Protein AF-0000000068885298 (afdb_homodimer)

Radius of gyration: 35.89 Å; Cα contacts (8 Å, |Δi|>4): 1375; chains: 2; bounding box: 107×123×91 Å

Organism: Tuber melanosporum (strain Mel28) (NCBI:txid656061)

Secondary structure (DSSP, 8-state):
--------------------------------------------------------------------------------------------------------------------------SSTT-EEEESHHHHHHHHHH--S-EEEEEEE--TT--HHHHHHHHHHHHHHHHTT-EEEEE--HHHHHHHTTTS--TTEEEEEPPPPPEEEEEEEEEPTTSSEEEEEEPSB-TTS-B----S-SEEE-S-TTT---EEEEE-----HHHHHHHHHHHHHHT--EEEEESSSS----HHHHHHHTTHHHHS-EEEES-HHHHHHHHHHTTPEEEEE-PPPPTTT--TTTEEEGGGGTTGGGTS-EEEEE-BTTTBS-HHHHHHSSEEEEPPPPTT--TT-----HHHHHHHHHHHHHT-/--------------------------------------------------------------------------------------------------------------------------SSTT-EEEESHHHHHHHHHH--S-EEEEEEE--TT--HHHHHHHHHHHHHHHHTT-EEEEE--HHHHHHHTTTS--TTEEEEEPPPPPEEEEEEEEEPTTSSEEEEEE-SB-TTS-B----S-SEEE-S-TTT---EEEEE-----HHHHHHHHHHHHHHT--EEEEESSSS----HHHHHHHTTHHHHS-EEEES-HHHHHHHHHHTTPEEEEE-PPPPTTT--TTTEEEGGGGTTGGGTS-EEEEE-BTTTBS-HHHHHHSSEEEEPPPPTT--TT-----HHHHHHHHHHHHHT-

Sequence (840 aa):
MNTPQSARLLHKIPIKILYKPLHRSVSTDSAINRGLRRSAAADRYYGCQKDTREYDYSPEPAIYQNSPPPLDPTIRRVVARREGEPKGDYFELEPRRELSPRLDHEPPQFGYTPAPRRYIPKVNYDAEWIYGTSVVEAALRCKRRELYKLYVYAGDNRTPAARERDRDMKDLARTAGVEIVDEEDMGKMDSMSNSRPHNGYVLECLPIKRTPIIALKGVQEDRNFFTLEMARHYFDGRPVTEHYYDKIRCRDPKRRYPFVLMLDEILDPGNMGAILRSAYFLGVDAVTITARNCARLSPVCLKASAGAAELLPIFEHAKSERMITQSTENGWTVYAAIPPPTKNQARRDRYVYAPEVAEVVKEGPVVLLVGNEGEGLRPPLKKLAKFCVSLVKGPGTDSLVDSLNVSVATALLCSKFLGAMNTPQSARLLHKIPIKILYKPLHRSVSTDSAINRGLRRSAAADRYYGCQKDTREYDYSPEPAIYQNSPPPLDPTIRRVVARREGEPKGDYFELEPRRELSPRLDHEPPQFGYTPAPRRYIPKVNYDAEWIYGTSVVEAALRCKRRELYKLYVYAGDNRTPAARERDRDMKDLARTAGVEIVDEEDMGKMDSMSNSRPHNGYVLECLPIKRTPIIALKGVQEDRNFFTLEMARHYFDGRPVTEHYYDKIRCRDPKRRYPFVLMLDEILDPGNMGAILRSAYFLGVDAVTITARNCARLSPVCLKASAGAAELLPIFEHAKSERMITQSTENGWTVYAAIPPPTKNQARRDRYVYAPEVAEVVKEGPVVLLVGNEGEGLRPPLKKLAKFCVSLVKGPGTDSLVDSLNVSVATALLCSKFLGA

pLDDT: mean 72.52, std 33.04, range [15.24, 98.81]

Structure (mmCIF, N/CA/C/O backbone):
data_AF-0000000068885298-model_v1
#
loop_
_entity.id
_entity.type
_entity.pdbx_description
1 polymer 'rRNA methyltransferase 1, mitochondrial'
#
loop_
_atom_site.group_PDB
_atom_site.id
_atom_site.type_symbol
_atom_site.label_atom_id
_atom_site.label_alt_id
_atom_site.label_comp_id
_atom_site.label_asym_id
_atom_site.label_entity_id
_atom_site.label_seq_id
_atom_site.pdbx_PDB_ins_code
_atom_site.Cartn_x
_atom_site.Cartn_y
_atom_site.Cartn_z
_atom_site.occupancy
_atom_site.B_iso_or_equiv
_atom_site.auth_seq_id
_atom_site.auth_comp_id
_atom_site.auth_asym_id
_atom_site.auth_atom_id
_atom_site.pdbx_PDB_model_num
ATOM 1 N N . MET A 1 1 ? 48.562 56.312 -2.285 1 17.23 1 MET A N 1
ATOM 2 C CA . MET A 1 1 ? 48.5 56.375 -0.829 1 17.23 1 MET A CA 1
ATOM 3 C C . MET A 1 1 ? 47.438 55.438 -0.275 1 17.23 1 MET A C 1
ATOM 5 O O . MET A 1 1 ? 46.625 54.906 -1.03 1 17.23 1 MET A O 1
ATOM 9 N N . ASN A 1 2 ? 46.75 56.031 0.762 1 17.5 2 ASN A N 1
ATOM 10 C CA . ASN A 1 2 ? 46.125 55.75 2.043 1 17.5 2 ASN A CA 1
ATOM 11 C C . ASN A 1 2 ? 44.75 55.094 1.854 1 17.5 2 ASN A C 1
ATOM 13 O O . ASN A 1 2 ? 44 55.469 0.956 1 17.5 2 ASN A O 1
ATOM 17 N N . THR A 1 3 ? 44.375 54.125 2.738 1 20.41 3 THR A N 1
ATOM 18 C CA . THR A 1 3 ? 43.719 52.875 3.078 1 20.41 3 THR A CA 1
ATOM 19 C C . THR A 1 3 ? 42.344 53.125 3.711 1 20.41 3 THR A C 1
ATOM 21 O O . THR A 1 3 ? 41.625 52.188 4.035 1 20.41 3 THR A O 1
ATOM 24 N N . PRO A 1 4 ? 41.844 54.375 3.857 1 17.88 4 PRO A N 1
ATOM 25 C CA . PRO A 1 4 ? 41.25 54.562 5.184 1 17.88 4 PRO A CA 1
ATOM 26 C C . PRO A 1 4 ? 40 53.688 5.406 1 17.88 4 PRO A C 1
ATOM 28 O O . PRO A 1 4 ? 39.406 53.219 4.445 1 17.88 4 PRO A O 1
ATOM 31 N N . GLN A 1 5 ? 39.562 53.656 6.691 1 17.92 5 GLN A N 1
ATOM 32 C CA . GLN A 1 5 ? 39.031 52.844 7.805 1 17.92 5 GLN A CA 1
ATOM 33 C C . GLN A 1 5 ? 37.531 52.656 7.703 1 17.92 5 GLN A C 1
ATOM 35 O O . GLN A 1 5 ? 36.875 53.312 6.891 1 17.92 5 GLN A O 1
ATOM 40 N N . SER A 1 6 ? 36.75 52.875 8.859 1 16.78 6 SER A N 1
ATOM 41 C CA . SER A 1 6 ? 36.125 52.031 9.867 1 16.78 6 SER A CA 1
ATOM 42 C C . SER A 1 6 ? 34.594 52.125 9.781 1 16.78 6 SER A C 1
ATOM 44 O O . SER A 1 6 ? 33.875 51.125 9.797 1 16.78 6 SER A O 1
ATOM 46 N N . ALA A 1 7 ? 33.906 53.375 10.125 1 17.5 7 ALA A N 1
ATOM 47 C CA . ALA A 1 7 ? 33.031 53.469 11.289 1 17.5 7 ALA A CA 1
ATOM 48 C C . ALA A 1 7 ? 31.609 53.031 10.945 1 17.5 7 ALA A C 1
ATOM 50 O O . ALA A 1 7 ? 31.156 53.188 9.805 1 17.5 7 ALA A O 1
ATOM 51 N N . ARG A 1 8 ? 30.719 52.625 11.984 1 17.14 8 ARG A N 1
ATOM 52 C CA . ARG A 1 8 ? 29.828 51.719 12.68 1 17.14 8 ARG A CA 1
ATOM 53 C C . ARG A 1 8 ? 28.359 52.125 12.539 1 17.14 8 ARG A C 1
ATOM 55 O O . ARG A 1 8 ? 27.469 51.312 12.453 1 17.14 8 ARG A O 1
ATOM 62 N N . LEU A 1 9 ? 27.922 53.531 12.562 1 17.66 9 LEU A N 1
ATOM 63 C CA . LEU A 1 9 ? 26.906 53.906 13.539 1 17.66 9 LEU A CA 1
ATOM 64 C C . LEU A 1 9 ? 25.531 53.438 13.094 1 17.66 9 LEU A C 1
ATOM 66 O O . LEU A 1 9 ? 25.141 53.656 11.945 1 17.66 9 LEU A O 1
ATOM 70 N N . LEU A 1 10 ? 24.766 52.562 13.945 1 19.88 10 LEU A N 1
ATOM 71 C CA . LEU A 1 10 ? 23.594 51.688 14.164 1 19.88 10 LEU A CA 1
ATOM 72 C C . LEU A 1 10 ? 22.328 52.531 14.266 1 19.88 10 LEU A C 1
ATOM 74 O O . LEU A 1 10 ? 21.281 52.031 14.672 1 19.88 10 LEU A O 1
ATOM 78 N N . HIS A 1 11 ? 22.078 53.625 13.484 1 18.03 11 HIS A N 1
ATOM 79 C CA . HIS A 1 11 ? 21.016 54.5 13.945 1 18.03 11 HIS A CA 1
ATOM 80 C C . HIS A 1 11 ? 19.703 53.719 14.07 1 18.03 11 HIS A C 1
ATOM 82 O O . HIS A 1 11 ? 19.375 52.906 13.211 1 18.03 11 HIS A O 1
ATOM 88 N N . LYS A 1 12 ? 19.031 53.75 15.32 1 19.03 12 LYS A N 1
ATOM 89 C CA . LYS A 1 12 ? 17.953 53.25 16.172 1 19.03 12 LYS A CA 1
ATOM 90 C C . LYS A 1 12 ? 16.594 53.656 15.602 1 19.03 12 LYS A C 1
ATOM 92 O O . LYS A 1 12 ? 16.25 54.844 15.562 1 19.03 12 LYS A O 1
ATOM 97 N N . ILE A 1 13 ? 16.188 53.219 14.414 1 19.61 13 ILE A N 1
ATOM 98 C CA . ILE A 1 13 ? 14.938 53.75 13.883 1 19.61 13 ILE A CA 1
ATOM 99 C C . ILE A 1 13 ? 13.789 53.438 14.844 1 19.61 13 ILE A C 1
ATOM 101 O O . ILE A 1 13 ? 13.57 52.281 15.203 1 19.61 13 ILE A O 1
ATOM 105 N N . PRO A 1 14 ? 13.281 54.438 15.594 1 19.52 14 PRO A N 1
ATOM 106 C CA . PRO A 1 14 ? 12.289 54.469 16.672 1 19.52 14 PRO A CA 1
ATOM 107 C C . PRO A 1 14 ? 10.938 53.875 16.219 1 19.52 14 PRO A C 1
ATOM 109 O O . PRO A 1 14 ? 10.344 54.375 15.258 1 19.52 14 PRO A O 1
ATOM 112 N N . ILE A 1 15 ? 10.766 52.594 16.047 1 20.52 15 ILE A N 1
ATOM 113 C CA . ILE A 1 15 ? 9.508 52.062 15.555 1 20.52 15 ILE A CA 1
ATOM 114 C C . ILE A 1 15 ? 8.367 52.438 16.5 1 20.52 15 ILE A C 1
ATOM 116 O O . ILE A 1 15 ? 8.391 52.094 17.688 1 20.52 15 ILE A O 1
ATOM 120 N N . LYS A 1 16 ? 7.707 53.594 16.281 1 17.73 16 LYS A N 1
ATOM 121 C CA . LYS A 1 16 ? 6.582 54.156 17.016 1 17.73 16 LYS A CA 1
ATOM 122 C C . LYS A 1 16 ? 5.461 53.125 17.188 1 17.73 16 LYS A C 1
ATOM 124 O O . LYS A 1 16 ? 4.977 52.562 16.219 1 17.73 16 LYS A O 1
ATOM 129 N N . ILE A 1 17 ? 5.371 52.5 18.406 1 19.27 17 ILE A N 1
ATOM 130 C CA . ILE A 1 17 ? 4.488 51.5 19.016 1 19.27 17 ILE A CA 1
ATOM 131 C C . ILE A 1 17 ? 3.064 52.062 19.078 1 19.27 17 ILE A C 1
ATOM 133 O O . ILE A 1 17 ? 2.779 52.969 19.875 1 19.27 17 ILE A O 1
ATOM 137 N N . LEU A 1 18 ? 2.461 52.406 17.938 1 17.88 18 LEU A N 1
ATOM 138 C CA . LEU A 1 18 ? 1.169 53.062 18.109 1 17.88 18 LEU A CA 1
ATOM 139 C C . LEU A 1 18 ? 0.217 52.188 18.906 1 17.88 18 LEU A C 1
ATOM 141 O O . LEU A 1 18 ? -0.056 51.062 18.516 1 17.88 18 LEU A O 1
ATOM 145 N N . TYR A 1 19 ? 0.049 52.406 20.219 1 18.12 19 TYR A N 1
ATOM 146 C CA . TYR A 1 19 ? -0.672 51.719 21.297 1 18.12 19 TYR A CA 1
ATOM 147 C C . TYR A 1 19 ? -2.178 51.875 21.125 1 18.12 19 TYR A C 1
ATOM 149 O O . TYR A 1 19 ? -2.865 52.375 22.016 1 18.12 19 TYR A O 1
ATOM 157 N N . LYS A 1 20 ? -2.781 52.062 20 1 18.39 20 LYS A N 1
ATOM 158 C CA . LYS A 1 20 ? -4.074 52.656 20.312 1 18.39 20 LYS A CA 1
ATOM 159 C C . LYS A 1 20 ? -4.895 51.75 21.219 1 18.39 20 LYS A C 1
ATOM 161 O O . LYS A 1 20 ? -4.754 50.531 21.188 1 18.39 20 LYS A O 1
ATOM 166 N N . PRO A 1 21 ? -5.805 52.438 22.094 1 18.61 21 PRO A N 1
ATOM 167 C CA . PRO A 1 21 ? -6.609 52.188 23.297 1 18.61 21 PRO A CA 1
ATOM 168 C C . PRO A 1 21 ? -7.715 51.156 23.078 1 18.61 21 PRO A C 1
ATOM 170 O O . PRO A 1 21 ? -8.125 50.938 21.938 1 18.61 21 PRO A O 1
ATOM 173 N N . LEU A 1 22 ? -7.887 50.344 24.141 1 19.19 22 LEU A N 1
ATOM 174 C CA . LEU A 1 22 ? -8.695 49.188 24.516 1 19.19 22 LEU A CA 1
ATOM 175 C C . LEU A 1 22 ? -10.18 49.531 24.469 1 19.19 22 LEU A C 1
ATOM 177 O O . LEU A 1 22 ? -10.664 50.344 25.281 1 19.19 22 LEU A O 1
ATOM 181 N N . HIS A 1 23 ? -10.703 49.906 23.297 1 17.77 23 HIS A N 1
ATOM 182 C CA . HIS A 1 23 ? -12.117 50.281 23.359 1 17.77 23 HIS A CA 1
ATOM 183 C C . HIS A 1 23 ? -12.961 49.156 23.938 1 17.77 23 HIS A C 1
ATOM 185 O O . HIS A 1 23 ? -12.961 48.031 23.406 1 17.77 23 HIS A O 1
ATOM 191 N N . ARG A 1 24 ? -13.266 49.219 25.234 1 17.67 24 ARG A N 1
ATOM 192 C CA . ARG A 1 24 ? -13.961 48.312 26.141 1 17.67 24 ARG A CA 1
ATOM 193 C C . ARG A 1 24 ? -15.43 48.156 25.75 1 17.67 24 ARG A C 1
ATOM 195 O O . ARG A 1 24 ? -16.172 47.375 26.375 1 17.67 24 ARG A O 1
ATOM 202 N N . SER A 1 25 ? -16 48.656 24.688 1 17.33 25 SER A N 1
ATOM 203 C CA . SER A 1 25 ? -17.391 48.969 25.016 1 17.33 25 SER A CA 1
ATOM 204 C C . SER A 1 25 ? -18.188 47.688 25.281 1 17.33 25 SER A C 1
ATOM 206 O O . SER A 1 25 ? -18.094 46.719 24.531 1 17.33 25 SER A O 1
ATOM 208 N N . VAL A 1 26 ? -18.688 47.531 26.547 1 18.34 26 VAL A N 1
ATOM 209 C CA . VAL A 1 26 ? -19.438 46.562 27.359 1 18.34 26 VAL A CA 1
ATOM 210 C C . VAL A 1 26 ? -20.844 46.406 26.797 1 18.34 26 VAL A C 1
ATOM 212 O O . VAL A 1 26 ? -21.594 45.531 27.234 1 18.34 26 VAL A O 1
ATOM 215 N N . SER A 1 27 ? -21.312 46.969 25.688 1 16.81 27 SER A N 1
ATOM 216 C CA . SER A 1 27 ? -22.734 47.188 25.875 1 16.81 27 SER A CA 1
ATOM 217 C C . SER A 1 27 ? -23.484 45.875 26.062 1 16.81 27 SER A C 1
ATOM 219 O O . SER A 1 27 ? -23.234 44.906 25.359 1 16.81 27 SER A O 1
ATOM 221 N N . THR A 1 28 ? -24.297 45.75 27.219 1 17.78 28 THR A N 1
ATOM 222 C CA . THR A 1 28 ? -25.172 44.938 28.047 1 17.78 28 THR A CA 1
ATOM 223 C C . THR A 1 28 ? -26.453 44.594 27.297 1 17.78 28 THR A C 1
ATOM 225 O O . THR A 1 28 ? -27.438 44.156 27.906 1 17.78 28 THR A O 1
ATOM 228 N N . ASP A 1 29 ? -26.484 44.375 26.031 1 16.42 29 ASP A N 1
ATOM 229 C CA . ASP A 1 29 ? -27.859 44.344 25.516 1 16.42 29 ASP A CA 1
ATOM 230 C C . ASP A 1 29 ? -28.719 43.375 26.297 1 16.42 29 ASP A C 1
ATOM 232 O O . ASP A 1 29 ? -28.219 42.375 26.812 1 16.42 29 ASP A O 1
ATOM 236 N N . SER A 1 30 ? -30.156 43.656 26.266 1 16.36 30 SER A N 1
ATOM 237 C CA . SER A 1 30 ? -31.453 43.562 26.922 1 16.36 30 SER A CA 1
ATOM 238 C C . SER A 1 30 ? -31.938 42.125 26.953 1 16.36 30 SER A C 1
ATOM 240 O O . SER A 1 30 ? -31.5 41.281 26.156 1 16.36 30 SER A O 1
ATOM 242 N N . ALA A 1 31 ? -33.094 41.969 27.719 1 16.22 31 ALA A N 1
ATOM 243 C CA . ALA A 1 31 ? -33.875 41.188 28.672 1 16.22 31 ALA A CA 1
ATOM 244 C C . ALA A 1 31 ? -34.562 40 27.984 1 16.22 31 ALA A C 1
ATOM 246 O O . ALA A 1 31 ? -34.438 38.875 28.422 1 16.22 31 ALA A O 1
ATOM 247 N N . ILE A 1 32 ? -35.875 40.219 27.375 1 15.32 32 ILE A N 1
ATOM 248 C CA . ILE A 1 32 ? -37.125 39.75 27.969 1 15.32 32 ILE A CA 1
ATOM 249 C C . ILE A 1 32 ? -37.531 38.406 27.359 1 15.32 32 ILE A C 1
ATOM 251 O O . ILE A 1 32 ? -37.906 37.5 28.078 1 15.32 32 ILE A O 1
ATOM 255 N N . ASN A 1 33 ? -37.875 38.344 26.047 1 15.93 33 ASN A N 1
ATOM 256 C CA . ASN A 1 33 ? -39.219 37.875 25.781 1 15.93 33 ASN A CA 1
ATOM 257 C C . ASN A 1 33 ? -39.312 36.375 25.984 1 15.93 33 ASN A C 1
ATOM 259 O O . ASN A 1 33 ? -38.469 35.594 25.531 1 15.93 33 ASN A O 1
ATOM 263 N N . ARG A 1 34 ? -40.312 35.938 26.797 1 15.74 34 ARG A N 1
ATOM 264 C CA . ARG A 1 34 ? -40.812 34.812 27.625 1 15.74 34 ARG A CA 1
ATOM 265 C C . ARG A 1 34 ? -41.125 33.594 26.766 1 15.74 34 ARG A C 1
ATOM 267 O O . ARG A 1 34 ? -40.625 32.5 27.031 1 15.74 34 ARG A O 1
ATOM 274 N N . GLY A 1 35 ? -42.531 33.375 26.453 1 15.62 35 GLY A N 1
ATOM 275 C CA . GLY A 1 35 ? -43.469 32.375 27.016 1 15.62 35 GLY A CA 1
ATOM 276 C C . GLY A 1 35 ? -43.656 31.172 26.141 1 15.62 35 GLY A C 1
ATOM 277 O O . GLY A 1 35 ? -44.125 30.125 26.609 1 15.62 35 GLY A O 1
ATOM 278 N N . LEU A 1 36 ? -43.812 31.391 24.797 1 16.5 36 LEU A N 1
ATOM 279 C CA . LEU A 1 36 ? -45 30.703 24.297 1 16.5 36 LEU A CA 1
ATOM 280 C C . LEU A 1 36 ? -44.812 29.188 24.359 1 16.5 36 LEU A C 1
ATOM 282 O O . LEU A 1 36 ? -43.719 28.672 24.109 1 16.5 36 LEU A O 1
ATOM 286 N N . ARG A 1 37 ? -45.875 28.438 24.797 1 16.61 37 ARG A N 1
ATOM 287 C CA . ARG A 1 37 ? -46.438 27.188 25.312 1 16.61 37 ARG A CA 1
ATOM 288 C C . ARG A 1 37 ? -46.25 26.062 24.312 1 16.61 37 ARG A C 1
ATOM 290 O O . ARG A 1 37 ? -46.094 26.297 23.109 1 16.61 37 ARG A O 1
ATOM 297 N N . ARG A 1 38 ? -46.375 24.781 24.797 1 16.25 38 ARG A N 1
ATOM 298 C CA . ARG A 1 38 ? -46.062 23.359 24.703 1 16.25 38 ARG A CA 1
ATOM 299 C C . ARG A 1 38 ? -46.844 22.688 23.578 1 16.25 38 ARG A C 1
ATOM 301 O O . ARG A 1 38 ? -46.281 21.906 22.812 1 16.25 38 ARG A O 1
ATOM 308 N N . SER A 1 39 ? -48.281 22.656 23.578 1 15.94 39 SER A N 1
ATOM 309 C CA . SER A 1 39 ? -48.875 21.344 23.734 1 15.94 39 SER A CA 1
ATOM 310 C C . SER A 1 39 ? -49 20.609 22.391 1 15.94 39 SER A C 1
ATOM 312 O O . SER A 1 39 ? -49.375 19.438 22.359 1 15.94 39 SER A O 1
ATOM 314 N N . ALA A 1 40 ? -49.031 21.219 21.281 1 16.31 40 ALA A N 1
ATOM 315 C CA . ALA A 1 40 ? -50.125 20.719 20.422 1 16.31 40 ALA A CA 1
ATOM 316 C C . ALA A 1 40 ? -49.938 19.219 20.141 1 16.31 40 ALA A C 1
ATOM 318 O O . ALA A 1 40 ? -48.812 18.75 19.953 1 16.31 40 ALA A O 1
ATOM 319 N N . ALA A 1 41 ? -51.156 18.359 20.109 1 16.86 41 ALA A N 1
ATOM 320 C CA . ALA A 1 41 ? -51.812 17.062 20.172 1 16.86 41 ALA A CA 1
ATOM 321 C C . ALA A 1 41 ? -51.344 16.156 19.031 1 16.86 41 ALA A C 1
ATOM 323 O O . ALA A 1 41 ? -50.844 16.641 18.016 1 16.86 41 ALA A O 1
ATOM 324 N N . ALA A 1 42 ? -51.969 14.852 19.062 1 17.23 42 ALA A N 1
ATOM 325 C CA . ALA A 1 42 ? -51.906 13.406 18.828 1 17.23 42 ALA A CA 1
ATOM 326 C C . ALA A 1 42 ? -52.281 13.07 17.375 1 17.23 42 ALA A C 1
ATOM 328 O O . ALA A 1 42 ? -53.406 13.227 16.953 1 17.23 42 ALA A O 1
ATOM 329 N N . ASP A 1 43 ? -51.594 13.516 16.391 1 15.39 43 ASP A N 1
ATOM 330 C CA . ASP A 1 43 ? -52.094 13.148 15.062 1 15.39 43 ASP A CA 1
ATOM 331 C C . ASP A 1 43 ? -52.219 11.633 14.93 1 15.39 43 ASP A C 1
ATOM 333 O O . ASP A 1 43 ? -51.25 10.906 15.055 1 15.39 43 ASP A O 1
ATOM 337 N N . ARG A 1 44 ? -53.406 10.984 15.156 1 16.22 44 ARG A N 1
ATOM 338 C CA . ARG A 1 44 ? -53.906 9.609 15.141 1 16.22 44 ARG A CA 1
ATOM 339 C C . ARG A 1 44 ? -53.688 8.969 13.781 1 16.22 44 ARG A C 1
ATOM 341 O O . ARG A 1 44 ? -53.75 7.738 13.656 1 16.22 44 ARG A O 1
ATOM 348 N N . TYR A 1 45 ? -53.719 9.586 12.602 1 15.84 45 TYR A N 1
ATOM 349 C CA . TYR A 1 45 ? -54.469 8.906 11.547 1 15.84 45 TYR A CA 1
ATOM 350 C C . TYR A 1 45 ? -53.781 7.59 11.172 1 15.84 45 TYR A C 1
ATOM 352 O O . TYR A 1 45 ? -52.562 7.492 11.148 1 15.84 45 TYR A O 1
ATOM 360 N N . TYR A 1 46 ? -54.625 6.41 11.016 1 17.53 46 TYR A N 1
ATOM 361 C CA . TYR A 1 46 ? -54.844 4.98 10.836 1 17.53 46 TYR A CA 1
ATOM 362 C C . TYR A 1 46 ? -54.406 4.527 9.453 1 17.53 46 TYR A C 1
ATOM 364 O O . TYR A 1 46 ? -54.531 3.357 9.102 1 17.53 46 TYR A O 1
ATOM 372 N N . GLY A 1 47 ? -53.719 5.215 8.625 1 16.28 47 GLY A N 1
ATOM 373 C CA . GLY A 1 47 ? -54.062 4.75 7.293 1 16.28 47 GLY A CA 1
ATOM 374 C C . GLY A 1 47 ? -53.75 3.279 7.078 1 16.28 47 GLY A C 1
ATOM 375 O O . GLY A 1 47 ? -52.812 2.734 7.695 1 16.28 47 GLY A O 1
ATOM 376 N N . CYS A 1 48 ? -54.625 2.48 6.367 1 16.62 48 CYS A N 1
ATOM 377 C CA . CYS A 1 48 ? -55.156 1.192 5.945 1 16.62 48 CYS A CA 1
ATOM 378 C C . CYS A 1 48 ? -54.156 0.445 5.074 1 16.62 48 CYS A C 1
ATOM 380 O O . CYS A 1 48 ? -54.344 -0.745 4.801 1 16.62 48 CYS A O 1
ATOM 382 N N . GLN A 1 49 ? -53.125 0.895 4.488 1 16.28 49 GLN A N 1
ATOM 383 C CA . GLN A 1 49 ? -53.094 0.244 3.184 1 16.28 49 GLN A CA 1
ATOM 384 C C . GLN A 1 49 ? -52.656 -1.214 3.303 1 16.28 49 GLN A C 1
ATOM 386 O O . GLN A 1 49 ? -51.5 -1.497 3.625 1 16.28 49 GLN A O 1
ATOM 391 N N . LYS A 1 50 ? -53.438 -2.09 3.828 1 17.2 50 LYS A N 1
ATOM 392 C CA . LYS A 1 50 ? -53 -3.461 4.062 1 17.2 50 LYS A CA 1
ATOM 393 C C . LYS A 1 50 ? -52.688 -4.176 2.748 1 17.2 50 LYS A C 1
ATOM 395 O O . LYS A 1 50 ? -52.594 -5.402 2.711 1 17.2 50 LYS A O 1
ATOM 400 N N . ASP A 1 51 ? -52 -3.744 1.706 1 16.86 51 ASP A N 1
ATOM 401 C CA . ASP A 1 51 ? -52.062 -4.543 0.485 1 16.86 51 ASP A CA 1
ATOM 402 C C . ASP A 1 51 ? -51.5 -5.949 0.721 1 16.86 51 ASP A C 1
ATOM 404 O O . ASP A 1 51 ? -50.438 -6.121 1.316 1 16.86 51 ASP A O 1
ATOM 408 N N . THR A 1 52 ? -52.375 -6.953 0.657 1 17.8 52 THR A N 1
ATOM 409 C CA . THR A 1 52 ? -52.469 -8.406 0.801 1 17.8 52 THR A CA 1
ATOM 410 C C . THR A 1 52 ? -51.594 -9.102 -0.227 1 17.8 52 THR A C 1
ATOM 412 O O . THR A 1 52 ? -51.969 -9.219 -1.397 1 17.8 52 THR A O 1
ATOM 415 N N . ARG A 1 53 ? -50.375 -8.781 -0.542 1 18.08 53 ARG A N 1
ATOM 416 C CA . ARG A 1 53 ? -49.812 -9.57 -1.626 1 18.08 53 ARG A CA 1
ATOM 417 C C . ARG A 1 53 ? -49.844 -11.055 -1.31 1 18.08 53 ARG A C 1
ATOM 419 O O . ARG A 1 53 ? -49.656 -11.461 -0.163 1 18.08 53 ARG A O 1
ATOM 426 N N . GLU A 1 54 ? -50.594 -11.836 -2.119 1 17.22 54 GLU A N 1
ATOM 427 C CA . GLU A 1 54 ? -50.875 -13.25 -2.285 1 17.22 54 GLU A CA 1
ATOM 428 C C . GLU A 1 54 ? -49.594 -14.086 -2.316 1 17.22 54 GLU A C 1
ATOM 430 O O . GLU A 1 54 ? -48.594 -13.68 -2.904 1 17.22 54 GLU A O 1
ATOM 435 N N . TYR A 1 55 ? -49.438 -15.164 -1.464 1 17.5 55 TYR A N 1
ATOM 436 C CA . TYR A 1 55 ? -48.5 -16.172 -0.977 1 17.5 55 TYR A CA 1
ATOM 437 C C . TYR A 1 55 ? -48.156 -17.172 -2.072 1 17.5 55 TYR A C 1
ATOM 439 O O . TYR A 1 55 ? -47.375 -18.078 -1.856 1 17.5 55 TYR A O 1
ATOM 447 N N . ASP A 1 56 ? -48.188 -16.859 -3.434 1 17.52 56 ASP A N 1
ATOM 448 C CA . ASP A 1 56 ? -48.25 -18.172 -4.07 1 17.52 56 ASP A CA 1
ATOM 449 C C . ASP A 1 56 ? -47.031 -19.016 -3.736 1 17.52 56 ASP A C 1
ATOM 451 O O . ASP A 1 56 ? -45.906 -18.594 -3.99 1 17.52 56 ASP A O 1
ATOM 455 N N . TYR A 1 57 ? -47.125 -20.062 -2.865 1 16.89 57 TYR A N 1
ATOM 456 C CA . TYR A 1 57 ? -46.25 -20.984 -2.152 1 16.89 57 TYR A CA 1
ATOM 457 C C . TYR A 1 57 ? -45.625 -21.984 -3.111 1 16.89 57 TYR A C 1
ATOM 459 O O . TYR A 1 57 ? -44.594 -22.609 -2.779 1 16.89 57 TYR A O 1
ATOM 467 N N . SER A 1 58 ? -45.875 -22.172 -4.418 1 18.31 58 SER A N 1
ATOM 468 C CA . SER A 1 58 ? -45.781 -23.625 -4.508 1 18.31 58 SER A CA 1
ATOM 469 C C . SER A 1 58 ? -44.344 -24.094 -4.309 1 18.31 58 SER A C 1
ATOM 471 O O . SER A 1 58 ? -43.406 -23.484 -4.809 1 18.31 58 SER A O 1
ATOM 473 N N . PRO A 1 59 ? -44.125 -25.141 -3.445 1 17.78 59 PRO A N 1
ATOM 474 C CA . PRO A 1 59 ? -43 -25.812 -2.809 1 17.78 59 PRO A CA 1
ATOM 475 C C . PRO A 1 59 ? -42.219 -26.703 -3.777 1 17.78 59 PRO A C 1
ATOM 477 O O . PRO A 1 59 ? -41.219 -27.297 -3.396 1 17.78 59 PRO A O 1
ATOM 480 N N . GLU A 1 60 ? -42.156 -26.438 -5.078 1 17.56 60 GLU A N 1
ATOM 481 C CA . GLU A 1 60 ? -41.844 -27.734 -5.66 1 17.56 60 GLU A CA 1
ATOM 482 C C . GLU A 1 60 ? -40.594 -28.344 -5.02 1 17.56 60 GLU A C 1
ATOM 484 O O . GLU A 1 60 ? -39.688 -27.625 -4.605 1 17.56 60 GLU A O 1
ATOM 489 N N . PRO A 1 61 ? -40.656 -29.734 -4.902 1 16.62 61 PRO A N 1
ATOM 490 C CA . PRO A 1 61 ? -40 -30.797 -4.121 1 16.62 61 PRO A CA 1
ATOM 491 C C . PRO A 1 61 ? -38.5 -30.906 -4.383 1 16.62 61 PRO A C 1
ATOM 493 O O . PRO A 1 61 ? -38.031 -30.406 -5.395 1 16.62 61 PRO A O 1
ATOM 496 N N . ALA A 1 62 ? -37.875 -31.562 -3.473 1 17 62 ALA A N 1
ATOM 497 C CA . ALA A 1 62 ? -36.594 -31.891 -2.818 1 17 62 ALA A CA 1
ATOM 498 C C . ALA A 1 62 ? -35.781 -32.875 -3.672 1 17 62 ALA A C 1
ATOM 500 O O . ALA A 1 62 ? -34.625 -33.156 -3.363 1 17 62 ALA A O 1
ATOM 501 N N . ILE A 1 63 ? -36.062 -33.188 -4.961 1 16.62 63 ILE A N 1
ATOM 502 C CA . ILE A 1 63 ? -35.656 -34.562 -5.16 1 16.62 63 ILE A CA 1
ATOM 503 C C . ILE A 1 63 ? -34.125 -34.688 -5.07 1 16.62 63 ILE A C 1
ATOM 505 O O . ILE A 1 63 ? -33.406 -34.062 -5.848 1 16.62 63 ILE A O 1
ATOM 509 N N . TYR A 1 64 ? -33.594 -35.031 -3.875 1 17.3 64 TYR A N 1
ATOM 510 C CA . TYR A 1 64 ? -32.25 -35.312 -3.346 1 17.3 64 TYR A CA 1
ATOM 511 C C . TYR A 1 64 ? -31.594 -36.438 -4.113 1 17.3 64 TYR A C 1
ATOM 513 O O . TYR A 1 64 ? -30.469 -36.875 -3.787 1 17.3 64 TYR A O 1
ATOM 521 N N . GLN A 1 65 ? -31.922 -36.719 -5.387 1 16.45 65 GLN A N 1
ATOM 522 C CA . GLN A 1 65 ? -31.516 -38.094 -5.641 1 16.45 65 GLN A CA 1
ATOM 523 C C . GLN A 1 65 ? -30.016 -38.281 -5.449 1 16.45 65 GLN A C 1
ATOM 525 O O . GLN A 1 65 ? -29.219 -37.594 -6.09 1 16.45 65 GLN A O 1
ATOM 530 N N . ASN A 1 66 ? -29.578 -38.688 -4.227 1 17.17 66 ASN A N 1
ATOM 531 C CA . ASN A 1 66 ? -28.312 -39.031 -3.574 1 17.17 66 ASN A CA 1
ATOM 532 C C . ASN A 1 66 ? -27.594 -40.156 -4.305 1 17.17 66 ASN A C 1
ATOM 534 O O . ASN A 1 66 ? -26.594 -40.688 -3.812 1 17.17 66 ASN A O 1
ATOM 538 N N . SER A 1 67 ? -27.922 -40.562 -5.547 1 17.52 67 SER A N 1
ATOM 539 C CA . SER A 1 67 ? -27.516 -41.969 -5.695 1 17.52 67 SER A CA 1
ATOM 540 C C . SER A 1 67 ? -26 -42.125 -5.535 1 17.52 67 SER A C 1
ATOM 542 O O . SER A 1 67 ? -25.234 -41.375 -6.141 1 17.52 67 SER A O 1
ATOM 544 N N . PRO A 1 68 ? -25.594 -42.719 -4.465 1 19.48 68 PRO A N 1
ATOM 545 C CA . PRO A 1 68 ? -24.266 -42.969 -3.902 1 19.48 68 PRO A CA 1
ATOM 546 C C . PRO A 1 68 ? -23.391 -43.844 -4.805 1 19.48 68 PRO A C 1
ATOM 548 O O . PRO A 1 68 ? -23.797 -44.969 -5.137 1 19.48 68 PRO A O 1
ATOM 551 N N . PRO A 1 69 ? -23.031 -43.469 -6.02 1 18.84 69 PRO A N 1
ATOM 552 C CA . PRO A 1 69 ? -22.641 -44.656 -6.789 1 18.84 69 PRO A CA 1
ATOM 553 C C . PRO A 1 69 ? -21.594 -45.5 -6.078 1 18.84 69 PRO A C 1
ATOM 555 O O . PRO A 1 69 ? -20.859 -45 -5.219 1 18.84 69 PRO A O 1
ATOM 558 N N . PRO A 1 70 ? -21.75 -46.844 -6.027 1 18.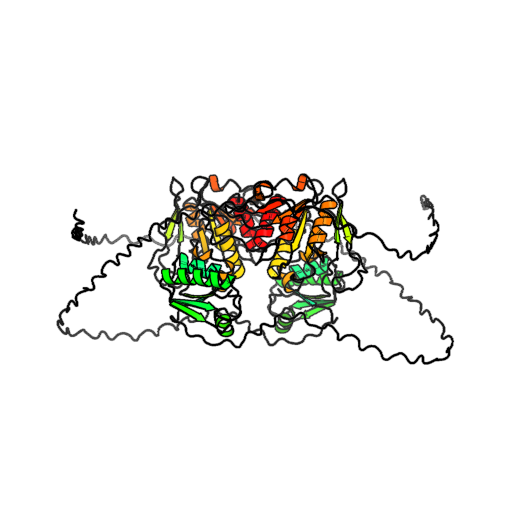75 70 PRO A N 1
ATOM 559 C CA . PRO A 1 70 ? -21.109 -47.969 -5.324 1 18.75 70 PRO A CA 1
ATOM 560 C C . PRO A 1 70 ? -19.609 -48.062 -5.625 1 18.75 70 PRO A C 1
ATOM 562 O O . PRO A 1 70 ? -19.219 -48.188 -6.793 1 18.75 70 PRO A O 1
ATOM 565 N N . LEU A 1 71 ? -18.859 -47.125 -5.137 1 18.88 71 LEU A N 1
ATOM 566 C CA . LEU A 1 71 ? -17.422 -47.219 -5.441 1 18.88 71 LEU A CA 1
ATOM 567 C C . LEU A 1 71 ? -16.891 -48.594 -5.191 1 18.88 71 LEU A C 1
ATOM 569 O O . LEU A 1 71 ? -17.016 -49.156 -4.09 1 18.88 71 LEU A O 1
ATOM 573 N N . ASP A 1 72 ? -17.125 -49.469 -6.133 1 17.53 72 ASP A N 1
ATOM 574 C CA . ASP A 1 72 ? -16.719 -50.875 -6.125 1 17.53 72 ASP A CA 1
ATOM 575 C C . ASP A 1 72 ? -15.289 -51.031 -5.629 1 17.53 72 ASP A C 1
ATOM 577 O O . ASP A 1 72 ? -14.391 -50.312 -6.07 1 17.53 72 ASP A O 1
ATOM 581 N N . PRO A 1 73 ? -15.141 -51.594 -4.453 1 18.61 73 PRO A N 1
ATOM 582 C CA . PRO A 1 73 ? -14.023 -51.812 -3.531 1 18.61 73 PRO A CA 1
ATOM 583 C C . PRO A 1 73 ? -12.844 -52.531 -4.184 1 18.61 73 PRO A C 1
ATOM 585 O O . PRO A 1 73 ? -11.773 -52.656 -3.584 1 18.61 73 PRO A O 1
ATOM 588 N N . THR A 1 74 ? -13.062 -53.031 -5.406 1 18.31 74 THR A N 1
ATOM 589 C CA . THR A 1 74 ? -12.438 -54.344 -5.43 1 18.31 74 THR A CA 1
ATOM 590 C C . THR A 1 74 ? -10.914 -54.219 -5.48 1 18.31 74 THR A C 1
ATOM 592 O O . THR A 1 74 ? -10.352 -53.875 -6.516 1 18.31 74 THR A O 1
ATOM 595 N N . ILE A 1 75 ? -10.367 -53.344 -4.73 1 17.7 75 ILE A N 1
ATOM 596 C CA . ILE A 1 75 ? -8.922 -53.25 -4.906 1 17.7 75 ILE A CA 1
ATOM 597 C C . ILE A 1 75 ? -8.281 -54.625 -4.766 1 17.7 75 ILE A C 1
ATOM 599 O O . ILE A 1 75 ? -8.438 -55.281 -3.742 1 17.7 75 ILE A O 1
ATOM 603 N N . ARG A 1 76 ? -8.172 -55.281 -5.898 1 16.84 76 ARG A N 1
ATOM 604 C CA . ARG A 1 76 ? -7.562 -56.562 -6.148 1 16.84 76 ARG A CA 1
ATOM 605 C C . ARG A 1 76 ? -6.227 -56.688 -5.422 1 16.84 76 ARG A C 1
ATOM 607 O O . ARG A 1 76 ? -5.41 -55.781 -5.449 1 16.84 76 ARG A O 1
ATOM 614 N N . ARG A 1 77 ? -6.141 -57.594 -4.398 1 18.5 77 ARG A N 1
ATOM 615 C CA . ARG A 1 77 ? -5.109 -58.094 -3.48 1 18.5 77 ARG A CA 1
ATOM 616 C C . ARG A 1 77 ? -3.914 -58.656 -4.242 1 18.5 77 ARG A C 1
ATOM 618 O O . ARG A 1 77 ? -3.969 -59.75 -4.754 1 18.5 77 ARG A O 1
ATOM 625 N N . VAL A 1 78 ? -3.504 -57.969 -5.332 1 17.67 78 VAL A N 1
ATOM 626 C CA . VAL A 1 78 ? -2.566 -58.781 -6.094 1 17.67 78 VAL A CA 1
ATOM 627 C C . VAL A 1 78 ? -1.462 -59.312 -5.172 1 17.67 78 VAL A C 1
ATOM 629 O O . VAL A 1 78 ? -0.818 -58.531 -4.469 1 17.67 78 VAL A O 1
ATOM 632 N N . VAL A 1 79 ? -1.46 -60.594 -4.852 1 18.77 79 VAL A N 1
ATOM 633 C CA . VAL A 1 79 ? -0.718 -61.531 -4.016 1 18.77 79 VAL A CA 1
ATOM 634 C C . VAL A 1 79 ? 0.729 -61.625 -4.496 1 18.77 79 VAL A C 1
ATOM 636 O O . VAL A 1 79 ? 1.536 -62.344 -3.926 1 18.77 79 VAL A O 1
ATOM 639 N N . ALA A 1 80 ? 1.213 -60.781 -5.367 1 18.19 80 ALA A N 1
ATOM 640 C CA . ALA A 1 80 ? 2.32 -61.438 -6.062 1 18.19 80 ALA A CA 1
ATOM 641 C C . ALA A 1 80 ? 3.328 -62 -5.074 1 18.19 80 ALA A C 1
ATOM 643 O O . ALA A 1 80 ? 3.473 -61.5 -3.957 1 18.19 80 ALA A O 1
ATOM 644 N N . ARG A 1 81 ? 3.99 -63.125 -5.531 1 18.73 81 ARG A N 1
ATOM 645 C CA . ARG A 1 81 ? 4.789 -64.312 -5.227 1 18.73 81 ARG A CA 1
ATOM 646 C C . ARG A 1 81 ? 6.148 -63.938 -4.648 1 18.73 81 ARG A C 1
ATOM 648 O O . ARG A 1 81 ? 6.699 -62.875 -5 1 18.73 81 ARG A O 1
ATOM 655 N N . ARG A 1 82 ? 6.637 -64.75 -3.697 1 18.55 82 ARG A N 1
ATOM 656 C CA . ARG A 1 82 ? 7.629 -64.75 -2.629 1 18.55 82 ARG A CA 1
ATOM 657 C C . ARG A 1 82 ? 9.039 -64.875 -3.197 1 18.55 82 ARG A C 1
ATOM 659 O O . ARG A 1 82 ? 10 -65.062 -2.451 1 18.55 82 ARG A O 1
ATOM 666 N N . GLU A 1 83 ? 9.117 -64.812 -4.582 1 17.91 83 GLU A N 1
ATOM 667 C CA . GLU A 1 83 ? 10.234 -65.688 -4.922 1 17.91 83 GLU A CA 1
ATOM 668 C C . GLU A 1 83 ? 11.477 -65.375 -4.105 1 17.91 83 GLU A C 1
ATOM 670 O O . GLU A 1 83 ? 11.555 -64.312 -3.508 1 17.91 83 GLU A O 1
ATOM 675 N N . GLY A 1 84 ? 12.672 -65.938 -4.656 1 19.73 84 GLY A N 1
ATOM 676 C CA . GLY A 1 84 ? 13.859 -66.688 -4.199 1 19.73 84 GLY A CA 1
ATOM 677 C C . GLY A 1 84 ? 14.914 -65.75 -3.617 1 19.73 84 GLY A C 1
ATOM 678 O O . GLY A 1 84 ? 14.914 -64.562 -3.891 1 19.73 84 GLY A O 1
ATOM 679 N N . GLU A 1 85 ? 15.727 -66.25 -2.682 1 20.75 85 GLU A N 1
ATOM 680 C CA . GLU A 1 85 ? 16.594 -65.812 -1.602 1 20.75 85 GLU A CA 1
ATOM 681 C C . GLU A 1 85 ? 17.891 -65.188 -2.15 1 20.75 85 GLU A C 1
ATOM 683 O O . GLU A 1 85 ? 18.734 -64.688 -1.386 1 20.75 85 GLU A O 1
ATOM 688 N N . PRO A 1 86 ? 17.953 -64.75 -3.391 1 22.19 86 PRO A N 1
ATOM 689 C CA . PRO A 1 86 ? 19.359 -64.875 -3.771 1 22.19 86 PRO A CA 1
ATOM 690 C C . PRO A 1 86 ? 20.312 -64.312 -2.715 1 22.19 86 PRO A C 1
ATOM 692 O O . PRO A 1 86 ? 19.906 -63.469 -1.911 1 22.19 86 PRO A O 1
ATOM 695 N N . LYS A 1 87 ? 21.578 -64.938 -2.709 1 21.48 87 LYS A N 1
ATOM 696 C CA . LYS A 1 87 ? 22.75 -65 -1.832 1 21.48 87 LYS A CA 1
ATOM 697 C C . LYS A 1 87 ? 23.328 -63.594 -1.628 1 21.48 87 LYS A C 1
ATOM 699 O O . LYS A 1 87 ? 23.391 -62.781 -2.568 1 21.48 87 LYS A O 1
ATOM 704 N N . GLY A 1 88 ? 23.484 -63.188 -0.413 1 21.11 88 GLY A N 1
ATOM 705 C CA . GLY A 1 88 ? 23.656 -61.969 0.358 1 21.11 88 GLY A CA 1
ATOM 706 C C . GLY A 1 88 ? 24.984 -61.25 0.104 1 21.11 88 GLY A C 1
ATOM 707 O O . GLY A 1 88 ? 25.625 -60.781 1.039 1 21.11 88 GLY A O 1
ATOM 708 N N . ASP A 1 89 ? 25.656 -61.562 -1.109 1 22.83 89 ASP A N 1
ATOM 709 C CA . ASP A 1 89 ? 27.031 -61.094 -1.014 1 22.83 89 ASP A CA 1
ATOM 710 C C . ASP A 1 89 ? 27.094 -59.688 -0.43 1 22.83 89 ASP A C 1
ATOM 712 O O . ASP A 1 89 ? 26.438 -58.781 -0.936 1 22.83 89 ASP A O 1
ATOM 716 N N . TYR A 1 90 ? 27.438 -59.656 0.784 1 21.42 90 TYR A N 1
ATOM 717 C CA . TYR A 1 90 ? 27.453 -58.469 1.671 1 21.42 90 TYR A CA 1
ATOM 718 C C . TYR A 1 90 ? 28.359 -57.375 1.111 1 21.42 90 TYR A C 1
ATOM 720 O O . TYR A 1 90 ? 29.578 -57.531 1.038 1 21.42 90 TYR A O 1
ATOM 728 N N . PHE A 1 91 ? 28.188 -56.969 -0.123 1 21.91 91 PHE A N 1
ATOM 729 C CA . PHE A 1 91 ? 29.109 -55.938 -0.498 1 21.91 91 PHE A CA 1
ATOM 730 C C . PHE A 1 91 ? 29.281 -54.906 0.634 1 21.91 91 PHE A C 1
ATOM 732 O O . PHE A 1 91 ? 28.297 -54.5 1.252 1 21.91 91 PHE A O 1
ATOM 739 N N . GLU A 1 92 ? 30.469 -55 1.263 1 23.33 92 GLU A N 1
ATOM 740 C CA . GLU A 1 92 ? 30.812 -54.094 2.357 1 23.33 92 GLU A CA 1
ATOM 741 C C . GLU A 1 92 ? 30.453 -52.656 2.018 1 23.33 92 GLU A C 1
ATOM 743 O O . GLU A 1 92 ? 30.969 -52.062 1.059 1 23.33 92 GLU A O 1
ATOM 748 N N . LEU A 1 93 ? 29.203 -52.344 2.033 1 22.3 93 LEU A N 1
ATOM 749 C CA . LEU A 1 93 ? 28.781 -51 1.674 1 22.3 93 LEU A CA 1
ATOM 750 C C . LEU A 1 93 ? 29.703 -49.938 2.301 1 22.3 93 LEU A C 1
ATOM 752 O O . LEU A 1 93 ? 30.031 -50.031 3.488 1 22.3 93 LEU A O 1
ATOM 756 N N . GLU A 1 94 ? 30.688 -49.406 1.537 1 25 94 GLU A N 1
ATOM 757 C CA . GLU A 1 94 ? 31.531 -48.312 2.01 1 25 94 GLU A CA 1
ATOM 758 C C . GLU A 1 94 ? 30.766 -47.375 2.945 1 25 94 GLU A C 1
ATOM 760 O O . GLU A 1 94 ? 29.547 -47.219 2.814 1 25 94 GLU A O 1
ATOM 765 N N . PRO A 1 95 ? 31.312 -47.094 4.125 1 22.83 95 PRO A N 1
ATOM 766 C CA . PRO A 1 95 ? 30.484 -46.344 5.09 1 22.83 95 PRO A CA 1
ATOM 767 C C . PRO A 1 95 ? 29.688 -45.219 4.445 1 22.83 95 PRO A C 1
ATOM 769 O O . PRO A 1 95 ? 30.078 -44.719 3.389 1 22.83 95 PRO A O 1
ATOM 772 N N . ARG A 1 96 ? 28.375 -45.219 4.582 1 23.59 96 ARG A N 1
ATOM 773 C CA . ARG A 1 96 ? 27.516 -44.125 4.168 1 23.59 96 ARG A CA 1
ATOM 774 C C . ARG A 1 96 ? 28.188 -42.781 4.402 1 23.59 96 ARG A C 1
ATOM 776 O O . ARG A 1 96 ? 28.625 -42.469 5.516 1 23.59 96 ARG A O 1
ATOM 783 N N . ARG A 1 97 ? 28.812 -42.312 3.371 1 22.59 97 ARG A N 1
ATOM 784 C CA . ARG A 1 97 ? 29.219 -40.906 3.543 1 22.59 97 ARG A CA 1
ATOM 785 C C . ARG A 1 97 ? 28.203 -40.125 4.355 1 22.59 97 ARG A C 1
ATOM 787 O O . ARG A 1 97 ? 27 -40.219 4.105 1 22.59 97 ARG A O 1
ATOM 794 N N . GLU A 1 98 ? 28.5 -39.906 5.594 1 23.22 98 GLU A N 1
ATOM 795 C CA . GLU A 1 98 ? 27.625 -39.094 6.445 1 23.22 98 GLU A CA 1
ATOM 796 C C . GLU A 1 98 ? 26.875 -38.062 5.633 1 23.22 98 GLU A C 1
ATOM 798 O O . GLU A 1 98 ? 27.469 -37.406 4.77 1 23.22 98 GLU A O 1
ATOM 803 N N . LEU A 1 99 ? 25.578 -38.344 5.254 1 22.62 99 LEU A N 1
ATOM 804 C CA . LEU A 1 99 ? 24.688 -37.312 4.703 1 22.62 99 LEU A CA 1
ATOM 805 C C . LEU A 1 99 ? 25.109 -35.938 5.152 1 22.62 99 LEU A C 1
ATOM 807 O O . LEU A 1 99 ? 25.484 -35.719 6.312 1 22.62 99 LEU A O 1
ATOM 811 N N . SER A 1 100 ? 25.688 -35.219 4.211 1 24.19 100 SER A N 1
ATOM 812 C CA . SER A 1 100 ? 25.984 -33.812 4.512 1 24.19 100 SER A CA 1
ATOM 813 C C . SER A 1 100 ? 24.969 -33.219 5.48 1 24.19 100 SER A C 1
ATOM 815 O O . SER A 1 100 ? 23.797 -33.625 5.457 1 24.19 100 SER A O 1
ATOM 817 N N . PRO A 1 101 ? 25.375 -32.844 6.637 1 24.52 101 PRO A N 1
ATOM 818 C CA . PRO A 1 101 ? 24.406 -32.312 7.598 1 24.52 101 PRO A CA 1
ATOM 819 C C . PRO A 1 101 ? 23.234 -31.609 6.918 1 24.52 101 PRO A C 1
ATOM 821 O O . PRO A 1 101 ? 23.375 -31.109 5.801 1 24.52 101 PRO A O 1
ATOM 824 N N . ARG A 1 102 ? 22.031 -32.125 7.094 1 26.5 102 ARG A N 1
ATOM 825 C CA . ARG A 1 102 ? 20.766 -31.453 6.801 1 26.5 102 ARG A CA 1
ATOM 826 C C . ARG A 1 102 ? 20.922 -29.938 6.828 1 26.5 102 ARG A C 1
ATOM 828 O O . ARG A 1 102 ? 21.391 -29.375 7.824 1 26.5 102 ARG A O 1
ATOM 835 N N . LEU A 1 103 ? 21.344 -29.422 5.734 1 25.69 103 LEU A N 1
ATOM 836 C CA . LEU A 1 103 ? 21.281 -27.969 5.586 1 25.69 103 LEU A CA 1
ATOM 837 C C . LEU A 1 103 ? 20.031 -27.406 6.238 1 25.69 103 LEU A C 1
ATOM 839 O O . LEU A 1 103 ? 19.031 -27.156 5.555 1 25.69 103 LEU A O 1
ATOM 843 N N . ASP A 1 104 ? 19.531 -28.156 7.262 1 27.19 104 ASP A N 1
ATOM 844 C CA . ASP A 1 104 ? 18.531 -27.484 8.086 1 27.19 104 ASP A CA 1
ATOM 845 C C . ASP A 1 104 ? 18.938 -26.031 8.344 1 27.19 104 ASP A C 1
ATOM 847 O O . ASP A 1 104 ? 18.969 -25.578 9.492 1 27.19 104 ASP A O 1
ATOM 851 N N . HIS A 1 105 ? 20 -25.719 7.633 1 27.45 105 HIS A N 1
ATOM 852 C CA . HIS A 1 105 ? 20.219 -24.344 8.07 1 27.45 105 HIS A CA 1
ATOM 853 C C . HIS A 1 105 ? 18.922 -23.531 7.992 1 27.45 105 HIS A C 1
ATOM 855 O O . HIS A 1 105 ? 18.297 -23.438 6.93 1 27.45 105 HIS A O 1
ATOM 861 N N . GLU A 1 106 ? 18.203 -23.547 9.039 1 28.17 106 GLU A N 1
ATOM 862 C CA . GLU A 1 106 ? 17.188 -22.5 9.234 1 28.17 106 GLU A CA 1
ATOM 863 C C . GLU A 1 106 ? 17.578 -21.203 8.531 1 28.17 106 GLU A C 1
ATOM 865 O O . GLU A 1 106 ? 18.75 -20.812 8.562 1 28.17 106 GLU A O 1
ATOM 870 N N . PRO A 1 107 ? 17.109 -21 7.398 1 31.2 107 PRO A N 1
ATOM 871 C CA . PRO A 1 107 ? 17.516 -19.672 6.934 1 31.2 107 PRO A CA 1
ATOM 872 C C . PRO A 1 107 ? 17.875 -18.734 8.078 1 31.2 107 PRO A C 1
ATOM 874 O O . PRO A 1 107 ? 17.359 -18.891 9.195 1 31.2 107 PRO A O 1
ATOM 877 N N . PRO A 1 108 ? 19.062 -18.25 8.125 1 29.88 108 PRO A N 1
ATOM 878 C CA . PRO A 1 108 ? 19.281 -17.344 9.25 1 29.88 108 PRO A CA 1
ATOM 879 C C . PRO A 1 108 ? 18.047 -16.516 9.609 1 29.88 108 PRO A C 1
ATOM 881 O O . PRO A 1 108 ? 17.438 -15.906 8.734 1 29.88 108 PRO A O 1
ATOM 884 N N . GLN A 1 109 ? 17.125 -17.047 10.398 1 30.44 109 GLN A N 1
ATOM 885 C CA . GLN A 1 109 ? 16.344 -16.047 11.117 1 30.44 109 GLN A CA 1
ATOM 886 C C . GLN A 1 109 ? 17.188 -14.805 11.406 1 30.44 109 GLN A C 1
ATOM 888 O O . GLN A 1 109 ? 18.203 -14.883 12.094 1 30.44 109 GLN A O 1
ATOM 893 N N . PHE A 1 110 ? 17.547 -14.086 10.484 1 33.16 110 PHE A N 1
ATOM 894 C CA . PHE A 1 110 ? 18.094 -12.914 11.148 1 33.16 110 PHE A CA 1
ATOM 895 C C . PHE A 1 110 ? 17.422 -12.695 12.5 1 33.16 110 PHE A C 1
ATOM 897 O O . PHE A 1 110 ? 16.281 -12.25 12.57 1 33.16 110 PHE A O 1
ATOM 904 N N . GLY A 1 111 ? 17.5 -13.688 13.391 1 33.75 111 GLY A N 1
ATOM 905 C CA . GLY A 1 111 ? 17.156 -13.648 14.805 1 33.75 111 GLY A CA 1
ATOM 906 C C . GLY A 1 111 ? 17.516 -12.336 15.469 1 33.75 111 GLY A C 1
ATOM 907 O O . GLY A 1 111 ? 18.578 -12.227 16.094 1 33.75 111 GLY A O 1
ATOM 908 N N . TYR A 1 112 ? 17.297 -11.219 14.867 1 36.84 112 TYR A N 1
ATOM 909 C CA . TYR A 1 112 ? 17.438 -10.125 15.828 1 36.84 112 TYR A CA 1
ATOM 910 C C . TYR A 1 112 ? 16.672 -10.43 17.109 1 36.84 112 TYR A C 1
ATOM 912 O O . TYR A 1 112 ? 15.445 -10.508 17.109 1 36.84 112 TYR A O 1
ATOM 920 N N . THR A 1 113 ? 17.172 -11.305 17.844 1 41.38 113 THR A N 1
ATOM 921 C CA . THR A 1 113 ? 16.656 -11.297 19.219 1 41.38 113 THR A CA 1
ATOM 922 C C . THR A 1 113 ? 16.734 -9.891 19.812 1 41.38 113 THR A C 1
ATOM 924 O O . THR A 1 113 ? 17.812 -9.328 19.953 1 41.38 113 THR A O 1
ATOM 927 N N . PRO A 1 114 ? 15.656 -9.227 19.766 1 47.31 114 PRO A N 1
ATOM 928 C CA . PRO A 1 114 ? 15.797 -7.902 20.359 1 47.31 114 PRO A CA 1
ATOM 929 C C . PRO A 1 114 ? 16.5 -7.945 21.719 1 47.31 114 PRO A C 1
ATOM 931 O O . PRO A 1 114 ? 16.219 -8.828 22.547 1 47.31 114 PRO A O 1
ATOM 934 N N . ALA A 1 115 ? 17.672 -7.516 21.781 1 54.25 115 ALA A N 1
ATOM 935 C CA . ALA A 1 115 ? 18.281 -7.332 23.094 1 54.25 115 ALA A CA 1
ATOM 936 C C . ALA A 1 115 ? 17.266 -6.809 24.094 1 54.25 115 ALA A C 1
ATOM 938 O O . ALA A 1 115 ? 16.281 -6.168 23.719 1 54.25 115 ALA A O 1
ATOM 939 N N . PRO A 1 116 ? 17.359 -7.273 25.281 1 60.75 116 PRO A N 1
ATOM 940 C CA . PRO A 1 116 ? 16.453 -6.73 26.297 1 60.75 116 PRO A CA 1
ATOM 941 C C . PRO A 1 116 ? 16.328 -5.211 26.219 1 60.75 116 PRO A C 1
ATOM 943 O O . PRO A 1 116 ? 17.328 -4.52 25.984 1 60.75 116 PRO A O 1
ATOM 946 N N . ARG A 1 117 ? 15.102 -4.766 26.109 1 67.5 117 ARG A N 1
ATOM 947 C CA . ARG A 1 117 ? 14.859 -3.328 26.047 1 67.5 117 ARG A CA 1
ATOM 948 C C . ARG A 1 117 ? 15.477 -2.619 27.25 1 67.5 117 ARG A C 1
ATOM 950 O O . ARG A 1 117 ? 15.297 -3.047 28.391 1 67.5 117 ARG A O 1
ATOM 957 N N . ARG A 1 118 ? 16.422 -1.8 26.938 1 79.75 118 ARG A N 1
ATOM 958 C CA . ARG A 1 118 ? 17.062 -0.954 27.938 1 79.75 118 ARG A CA 1
ATOM 959 C C . ARG A 1 118 ? 16.25 0.321 28.172 1 79.75 118 ARG A C 1
ATOM 961 O O . ARG A 1 118 ? 15.625 0.838 27.234 1 79.75 118 ARG A O 1
ATOM 968 N N . TYR A 1 119 ? 16.047 0.658 29.359 1 80.62 119 TYR A N 1
ATOM 969 C CA . TYR A 1 119 ? 15.383 1.924 29.672 1 80.62 119 TYR A CA 1
ATOM 970 C C . TYR A 1 119 ? 16.297 3.102 29.344 1 80.62 119 TYR A C 1
ATOM 972 O O . TYR A 1 119 ? 17.453 3.145 29.781 1 80.62 119 TYR A O 1
ATOM 980 N N . ILE A 1 120 ? 15.844 3.969 28.531 1 85.62 120 ILE A N 1
ATOM 981 C CA . ILE A 1 120 ? 16.547 5.199 28.172 1 85.62 120 ILE A CA 1
ATOM 982 C C . ILE A 1 120 ? 15.727 6.406 28.625 1 85.62 120 ILE A C 1
ATOM 984 O O . ILE A 1 120 ? 14.578 6.586 28.203 1 85.62 120 ILE A O 1
ATOM 988 N N . PRO A 1 121 ? 16.281 7.223 29.469 1 86.75 121 PRO A N 1
ATOM 989 C CA . PRO A 1 121 ? 15.516 8.383 29.938 1 86.75 121 PRO A CA 1
ATOM 990 C C . PRO A 1 121 ? 15.281 9.414 28.844 1 86.75 121 PRO A C 1
ATOM 992 O O . PRO A 1 121 ? 16.156 9.656 28.016 1 86.75 121 PRO A O 1
ATOM 995 N N . LYS A 1 122 ? 14.148 9.969 28.906 1 88.88 122 LYS A N 1
ATOM 996 C CA . LYS A 1 122 ? 13.797 11.031 27.969 1 88.88 122 LYS A CA 1
ATOM 997 C C . LYS A 1 122 ? 14.047 12.414 28.578 1 88.88 122 LYS A C 1
ATOM 999 O O . LYS A 1 122 ? 14.016 12.57 29.797 1 88.88 122 LYS A O 1
ATOM 1004 N N . VAL A 1 123 ? 14.258 13.359 27.703 1 87.69 123 VAL A N 1
ATOM 1005 C CA . VAL A 1 123 ? 14.422 14.742 28.125 1 87.69 123 VAL A CA 1
ATOM 1006 C C . VAL A 1 123 ? 13.094 15.297 28.625 1 87.69 123 VAL A C 1
ATOM 1008 O O . VAL A 1 123 ? 13.055 16.094 29.562 1 87.69 123 VAL A O 1
ATOM 1011 N N . ASN A 1 124 ? 12.086 14.922 27.938 1 87.44 124 ASN A N 1
ATOM 1012 C CA . ASN A 1 124 ? 10.703 15.312 28.234 1 87.44 124 ASN A CA 1
ATOM 1013 C C . ASN A 1 124 ? 9.789 14.094 28.297 1 87.44 124 ASN A C 1
ATOM 1015 O O . ASN A 1 124 ? 9.852 13.219 27.438 1 87.44 124 ASN A O 1
ATOM 1019 N N . TYR A 1 125 ? 9.008 14.086 29.344 1 90.31 125 TYR A N 1
ATOM 1020 C CA . TYR A 1 125 ? 8.125 12.953 29.578 1 90.31 125 TYR A CA 1
ATOM 1021 C C . TYR A 1 125 ? 7.152 12.766 28.422 1 90.31 125 TYR A C 1
ATOM 1023 O O . TYR A 1 125 ? 6.777 11.641 28.094 1 90.31 125 TYR A O 1
ATOM 1031 N N . ASP A 1 126 ? 6.828 13.828 27.781 1 91.31 126 ASP A N 1
ATOM 1032 C CA . ASP A 1 126 ? 5.844 13.781 26.703 1 91.31 126 ASP A CA 1
ATOM 1033 C C . ASP A 1 126 ? 6.516 13.523 25.359 1 91.31 126 ASP A C 1
ATOM 1035 O O . ASP A 1 126 ? 5.836 13.367 24.344 1 91.31 126 ASP A O 1
ATOM 1039 N N . ALA A 1 127 ? 7.836 13.391 25.406 1 95.06 127 ALA A N 1
ATOM 1040 C CA . ALA A 1 127 ? 8.578 13.219 24.156 1 95.06 127 ALA A CA 1
ATOM 1041 C C . ALA A 1 127 ? 8.469 11.789 23.641 1 95.06 127 ALA A C 1
ATOM 1043 O O . ALA A 1 127 ? 8.086 10.883 24.391 1 95.06 127 ALA A O 1
ATOM 1044 N N . GLU A 1 128 ? 8.656 11.672 22.391 1 96.19 128 GLU A N 1
ATOM 1045 C CA . GLU A 1 128 ? 8.742 10.367 21.75 1 96.19 128 GLU A CA 1
ATOM 1046 C C . GLU A 1 128 ? 10.016 10.258 20.906 1 96.19 128 GLU A C 1
ATOM 1048 O O . GLU A 1 128 ? 10.695 11.258 20.672 1 96.19 128 GLU A O 1
ATOM 1053 N N . TRP A 1 129 ? 10.367 9.023 20.625 1 97.44 129 TRP A N 1
ATOM 1054 C CA . TRP A 1 129 ? 11.484 8.758 19.734 1 97.44 129 TRP A CA 1
ATOM 1055 C C . TRP A 1 129 ? 10.992 8.422 18.328 1 97.44 129 TRP A C 1
ATOM 1057 O O . TRP A 1 129 ? 10.281 7.438 18.125 1 97.44 129 TRP A O 1
ATOM 1067 N N . ILE A 1 130 ? 11.297 9.305 17.422 1 98.12 130 ILE A N 1
ATOM 1068 C CA . ILE A 1 130 ? 11.055 8.977 16.031 1 98.12 130 ILE A CA 1
ATOM 1069 C C . ILE A 1 130 ? 12.352 8.516 15.367 1 98.12 130 ILE A C 1
ATOM 1071 O O . ILE A 1 130 ? 13.445 8.844 15.844 1 98.12 130 ILE A O 1
ATOM 1075 N N . TYR A 1 131 ? 12.234 7.738 14.312 1 98.25 131 TYR A N 1
ATOM 1076 C CA . TYR A 1 131 ? 13.422 7.086 13.773 1 98.25 131 TYR A CA 1
ATOM 1077 C C . TYR A 1 131 ? 13.32 6.922 12.266 1 98.25 131 TYR A C 1
ATOM 1079 O O . TYR A 1 131 ? 12.219 6.914 11.711 1 98.25 131 TYR A O 1
ATOM 1087 N N . GLY A 1 132 ? 14.477 6.781 11.633 1 96.38 132 GLY A N 1
ATOM 1088 C CA . GLY A 1 132 ? 14.578 6.633 10.195 1 96.38 132 GLY A CA 1
ATOM 1089 C C . GLY A 1 132 ? 15.141 7.863 9.508 1 96.38 132 GLY A C 1
ATOM 1090 O O . GLY A 1 132 ? 14.859 8.992 9.914 1 96.38 132 GLY A O 1
ATOM 1091 N N . THR A 1 133 ? 15.82 7.645 8.461 1 95.25 133 THR A N 1
ATOM 1092 C CA . THR A 1 133 ? 16.531 8.719 7.777 1 95.25 133 THR A CA 1
ATOM 1093 C C . THR A 1 133 ? 15.547 9.789 7.297 1 95.25 133 THR A C 1
ATOM 1095 O O . THR A 1 133 ? 15.6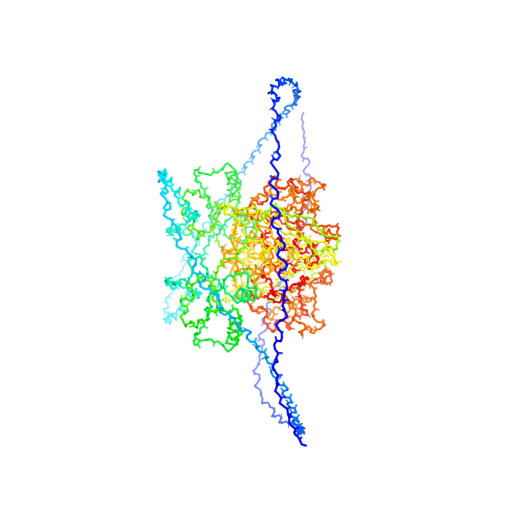88 10.961 7.637 1 95.25 133 THR A O 1
ATOM 1098 N N . SER A 1 134 ? 14.516 9.414 6.582 1 95 134 SER A N 1
ATOM 1099 C CA . SER A 1 134 ? 13.602 10.367 5.953 1 95 134 SER A CA 1
ATOM 1100 C C . SER A 1 134 ? 12.773 11.109 6.996 1 95 134 SER A C 1
ATOM 1102 O O . SER A 1 134 ? 12.57 12.32 6.887 1 95 134 SER A O 1
ATOM 1104 N N . VAL A 1 135 ? 12.398 10.383 8.016 1 96.88 135 VAL A N 1
ATOM 1105 C CA . VAL A 1 135 ? 11.547 10.953 9.055 1 96.88 135 VAL A CA 1
ATOM 1106 C C . VAL A 1 135 ? 12.336 11.984 9.859 1 96.88 135 VAL A C 1
ATOM 1108 O O . VAL A 1 135 ? 11.859 13.109 10.07 1 96.88 135 VAL A O 1
ATOM 1111 N N . VAL A 1 136 ? 13.5 11.617 10.258 1 98.19 136 VAL A N 1
ATOM 1112 C CA . VAL A 1 136 ? 14.336 12.484 11.078 1 98.19 136 VAL A CA 1
ATOM 1113 C C . VAL A 1 136 ? 14.766 13.703 10.266 1 98.19 136 VAL A C 1
ATOM 1115 O O . VAL A 1 136 ? 14.703 14.836 10.758 1 98.19 136 VAL A O 1
ATOM 1118 N N . GLU A 1 137 ? 15.102 13.477 9.031 1 97.69 137 GLU A N 1
ATOM 1119 C CA . GLU A 1 137 ? 15.484 14.594 8.172 1 97.69 137 GLU A CA 1
ATOM 1120 C C . GLU A 1 137 ? 14.336 15.586 8 1 97.69 137 GLU A C 1
ATOM 1122 O O . GLU A 1 137 ? 14.531 16.797 8.117 1 97.69 137 GLU A O 1
ATOM 1127 N N . ALA A 1 138 ? 13.195 15.086 7.754 1 97.25 138 ALA A N 1
ATOM 1128 C CA . ALA A 1 138 ? 12.031 15.938 7.559 1 97.25 138 ALA A CA 1
ATOM 1129 C C . ALA A 1 138 ? 11.711 16.734 8.82 1 97.25 138 ALA A C 1
ATOM 1131 O O . ALA A 1 138 ? 11.414 17.922 8.758 1 97.25 138 ALA A O 1
ATOM 1132 N N . ALA A 1 139 ? 11.789 16.078 9.93 1 97.62 139 ALA A N 1
ATOM 1133 C CA . ALA A 1 139 ? 11.508 16.734 11.195 1 97.62 139 ALA A CA 1
ATOM 1134 C C . ALA A 1 139 ? 12.5 17.875 11.453 1 97.62 139 ALA A C 1
ATOM 1136 O O . ALA A 1 139 ? 12.117 18.953 11.883 1 97.62 139 ALA A O 1
ATOM 1137 N N . LEU A 1 140 ? 13.742 17.641 11.172 1 97.94 140 LEU A N 1
ATOM 1138 C CA . LEU A 1 140 ? 14.797 18.625 11.398 1 97.94 140 LEU A CA 1
ATOM 1139 C C . LEU A 1 140 ? 14.656 19.797 10.445 1 97.94 140 LEU A C 1
ATOM 1141 O O . LEU A 1 140 ? 14.969 20.938 10.805 1 97.94 140 LEU A O 1
ATOM 1145 N N . ARG A 1 141 ? 14.156 19.531 9.297 1 96.44 141 ARG A N 1
ATOM 1146 C CA . ARG A 1 141 ? 14.031 20.578 8.289 1 96.44 141 ARG A CA 1
ATOM 1147 C C . ARG A 1 141 ? 12.773 21.406 8.516 1 96.44 141 ARG A C 1
ATOM 1149 O O . ARG A 1 141 ? 12.805 22.641 8.383 1 96.44 141 ARG A O 1
ATOM 1156 N N . CYS A 1 142 ? 11.695 20.75 8.789 1 93.62 142 CYS A N 1
ATOM 1157 C CA . CYS A 1 142 ? 10.406 21.438 8.875 1 93.62 142 CYS A CA 1
ATOM 1158 C C . CYS A 1 142 ? 10.234 22.125 10.219 1 93.62 142 CYS A C 1
ATOM 1160 O O . CYS A 1 142 ? 9.562 23.141 10.32 1 93.62 142 CYS A O 1
ATOM 1162 N N . LYS A 1 143 ? 10.711 21.594 11.281 1 93.31 143 LYS A N 1
ATOM 1163 C CA . LYS A 1 143 ? 10.695 22.172 12.625 1 93.31 143 LYS A CA 1
ATOM 1164 C C . LYS A 1 143 ? 9.273 22.531 13.055 1 93.31 143 LYS A C 1
ATOM 1166 O O . LYS A 1 143 ? 9.031 23.625 13.562 1 93.31 143 LYS A O 1
ATOM 1171 N N . ARG A 1 144 ? 8.383 21.547 12.844 1 89.81 144 ARG A N 1
ATOM 1172 C CA . ARG A 1 144 ? 6.984 21.781 13.188 1 89.81 144 ARG A CA 1
ATOM 1173 C C . ARG A 1 144 ? 6.703 21.375 14.633 1 89.81 144 ARG A C 1
ATOM 1175 O O . ARG A 1 144 ? 5.582 21.547 15.117 1 89.81 144 ARG A O 1
ATOM 1182 N N . ARG A 1 145 ? 7.68 20.891 15.281 1 92.19 145 ARG A N 1
ATOM 1183 C CA . ARG A 1 145 ? 7.574 20.391 16.656 1 92.19 145 ARG A CA 1
ATOM 1184 C C . ARG A 1 145 ? 8.859 20.656 17.422 1 92.19 145 ARG A C 1
ATOM 1186 O O . ARG A 1 145 ? 9.891 20.984 16.828 1 92.19 145 ARG A O 1
ATOM 1193 N N . GLU A 1 146 ? 8.703 20.531 18.688 1 94.5 146 GLU A N 1
ATOM 1194 C CA . GLU A 1 146 ? 9.891 20.719 19.516 1 94.5 146 GLU A CA 1
ATOM 1195 C C . GLU A 1 146 ? 10.844 19.531 19.375 1 94.5 146 GLU A C 1
ATOM 1197 O O . GLU A 1 146 ? 10.43 18.375 19.5 1 94.5 146 GLU A O 1
ATOM 1202 N N . LEU A 1 147 ? 12.07 19.859 19.094 1 97.62 147 LEU A N 1
ATOM 1203 C CA . LEU A 1 147 ? 13.117 18.859 18.891 1 97.62 147 LEU A CA 1
ATOM 1204 C C . LEU A 1 147 ? 14.141 18.922 20.031 1 97.62 147 LEU A C 1
ATOM 1206 O O . LEU A 1 147 ? 14.523 20.016 20.469 1 97.62 147 LEU A O 1
ATOM 1210 N N . TYR A 1 148 ? 14.594 17.734 20.516 1 97.38 148 TYR A N 1
ATOM 1211 C CA . TYR A 1 148 ? 15.438 17.75 21.703 1 97.38 148 TYR A CA 1
ATOM 1212 C C . TYR A 1 148 ? 16.812 17.188 21.391 1 97.38 148 TYR A C 1
ATOM 1214 O O . TYR A 1 148 ? 17.828 17.891 21.516 1 97.38 148 TYR A O 1
ATOM 1222 N N . LYS A 1 149 ? 16.766 15.883 21.031 1 97.94 149 LYS A N 1
ATOM 1223 C CA . LYS A 1 149 ? 18.062 15.203 20.906 1 97.94 149 LYS A CA 1
ATOM 1224 C C . LYS A 1 149 ? 18.094 14.289 19.688 1 97.94 149 LYS A C 1
ATOM 1226 O O . LYS A 1 149 ? 17.141 13.539 19.438 1 97.94 149 LYS A O 1
ATOM 1231 N N . LEU A 1 150 ? 19.188 14.406 18.953 1 98.5 150 LEU A N 1
ATOM 1232 C CA . LEU A 1 150 ? 19.453 13.5 17.828 1 98.5 150 LEU A CA 1
ATOM 1233 C C . LEU A 1 150 ? 20.5 12.469 18.203 1 98.5 150 LEU A C 1
ATOM 1235 O O . LEU A 1 150 ? 21.641 12.82 18.547 1 98.5 150 LEU A O 1
ATOM 1239 N N . TYR A 1 151 ? 20.109 11.219 18.141 1 98.06 151 TYR A N 1
ATOM 1240 C CA . TYR A 1 151 ? 21.047 10.117 18.297 1 98.06 151 TYR A CA 1
ATOM 1241 C C . TYR A 1 151 ? 21.516 9.594 16.938 1 98.06 151 TYR A C 1
ATOM 1243 O O . TYR A 1 151 ? 20.688 9.227 16.094 1 98.06 151 TYR A O 1
ATOM 1251 N N . VAL A 1 152 ? 22.812 9.562 16.719 1 98.19 152 VAL A N 1
ATOM 1252 C CA . VAL A 1 152 ? 23.422 9.047 15.5 1 98.19 152 VAL A CA 1
ATOM 1253 C C . VAL A 1 152 ? 24.281 7.832 15.828 1 98.19 152 VAL A C 1
ATOM 1255 O O . VAL A 1 152 ? 25.156 7.895 16.688 1 98.19 152 VAL A O 1
ATOM 1258 N N . TYR A 1 153 ? 23.984 6.773 15.125 1 96.88 153 TYR A N 1
ATOM 1259 C CA . TYR A 1 153 ? 24.781 5.57 15.352 1 96.88 153 TYR A CA 1
ATOM 1260 C C . TYR A 1 153 ? 26.234 5.785 14.938 1 96.88 153 TYR A C 1
ATOM 1262 O O . TYR A 1 153 ? 26.5 6.211 13.805 1 96.88 153 TYR A O 1
ATOM 1270 N N . ALA A 1 154 ? 27.156 5.441 15.805 1 94.56 154 ALA A N 1
ATOM 1271 C CA . ALA A 1 154 ? 28.578 5.695 15.57 1 94.56 154 ALA A CA 1
ATOM 1272 C C . ALA A 1 154 ? 29.406 4.438 15.82 1 94.56 154 ALA A C 1
ATOM 1274 O O . ALA A 1 154 ? 30.5 4.508 16.391 1 94.56 154 ALA A O 1
ATOM 1275 N N . GLY A 1 155 ? 28.859 3.414 15.406 1 89.94 155 GLY A N 1
ATOM 1276 C CA . GLY A 1 155 ? 29.625 2.184 15.555 1 89.94 155 GLY A CA 1
ATOM 1277 C C . GLY A 1 155 ? 30.797 2.094 14.594 1 89.94 155 GLY A C 1
ATOM 1278 O O . GLY A 1 155 ? 30.828 2.805 13.586 1 89.94 155 GLY A O 1
ATOM 1279 N N . ASP A 1 156 ? 31.656 1.169 14.75 1 85.75 156 ASP A N 1
ATOM 1280 C CA . ASP A 1 156 ? 32.875 1.009 13.969 1 85.75 156 ASP A CA 1
ATOM 1281 C C . ASP A 1 156 ? 32.562 0.479 12.57 1 85.75 156 ASP A C 1
ATOM 1283 O O . ASP A 1 156 ? 33.344 0.651 11.648 1 85.75 156 ASP A O 1
ATOM 1287 N N . ASN A 1 157 ? 31.484 -0.105 12.406 1 87.88 157 ASN A N 1
ATOM 1288 C CA . ASN A 1 157 ? 31.141 -0.751 11.141 1 87.88 157 ASN A CA 1
ATOM 1289 C C . ASN A 1 157 ? 30.422 0.21 10.203 1 87.88 157 ASN A C 1
ATOM 1291 O O . ASN A 1 157 ? 29.891 -0.205 9.172 1 87.88 157 ASN A O 1
ATOM 1295 N N . ARG A 1 158 ? 30.469 1.415 10.578 1 88.62 158 ARG A N 1
ATOM 1296 C CA . ARG A 1 158 ? 29.797 2.396 9.742 1 88.62 158 ARG A CA 1
ATOM 1297 C C . ARG A 1 158 ? 30.5 2.564 8.406 1 88.62 158 ARG A C 1
ATOM 1299 O O . ARG A 1 158 ? 31.719 2.74 8.359 1 88.62 158 ARG A O 1
ATOM 1306 N N . THR A 1 159 ? 29.828 2.479 7.301 1 89.38 159 THR A N 1
ATOM 1307 C CA . THR A 1 159 ? 30.375 2.621 5.961 1 89.38 159 THR A CA 1
ATOM 1308 C C . THR A 1 159 ? 30.734 4.078 5.676 1 89.38 159 THR A C 1
ATOM 1310 O O . THR A 1 159 ? 30.203 4.988 6.32 1 89.38 159 THR A O 1
ATOM 1313 N N . PRO A 1 160 ? 31.578 4.32 4.719 1 90.5 160 PRO A N 1
ATOM 1314 C CA . PRO A 1 160 ? 31.906 5.699 4.344 1 90.5 160 PRO A CA 1
ATOM 1315 C C . PRO A 1 160 ? 30.672 6.48 3.875 1 90.5 160 PRO A C 1
ATOM 1317 O O . PRO A 1 160 ? 30.516 7.656 4.223 1 90.5 160 PRO A O 1
ATOM 1320 N N . ALA A 1 161 ? 29.875 5.867 3.152 1 88 161 ALA A N 1
ATOM 1321 C CA . ALA A 1 161 ? 28.641 6.516 2.686 1 88 161 ALA A CA 1
ATOM 1322 C C . ALA A 1 161 ? 27.75 6.906 3.857 1 88 161 ALA A C 1
ATOM 1324 O O . ALA A 1 161 ? 27.156 7.988 3.857 1 88 161 ALA A O 1
ATOM 1325 N N . ALA A 1 162 ? 27.688 6.082 4.746 1 90.62 162 ALA A N 1
ATOM 1326 C CA . ALA A 1 162 ? 26.875 6.355 5.934 1 90.62 162 ALA A CA 1
ATOM 1327 C C . ALA A 1 162 ? 27.469 7.52 6.73 1 90.62 162 ALA A C 1
ATOM 1329 O O . ALA A 1 162 ? 26.719 8.352 7.262 1 90.62 162 ALA A O 1
ATOM 1330 N N . ARG A 1 163 ? 28.734 7.645 6.789 1 92.44 163 ARG A N 1
ATOM 1331 C CA . ARG A 1 163 ? 29.391 8.719 7.523 1 92.44 163 ARG A CA 1
ATOM 1332 C C . ARG A 1 163 ? 29.125 10.07 6.875 1 92.44 163 ARG A C 1
ATOM 1334 O O . ARG A 1 163 ? 29 11.086 7.57 1 92.44 163 ARG A O 1
ATOM 1341 N N . GLU A 1 164 ? 29.094 10.047 5.605 1 94.12 164 GLU A N 1
ATOM 1342 C CA . GLU A 1 164 ? 28.75 11.281 4.906 1 94.12 164 GLU A CA 1
ATOM 1343 C C . GLU A 1 164 ? 27.328 11.727 5.234 1 94.12 164 GLU A C 1
ATOM 1345 O O . GLU A 1 164 ? 27.094 12.906 5.512 1 94.12 164 GLU A O 1
ATOM 1350 N N . ARG A 1 165 ? 26.469 10.836 5.223 1 94.5 165 ARG A N 1
ATOM 1351 C CA . ARG A 1 165 ? 25.094 11.125 5.582 1 94.5 165 ARG A CA 1
ATOM 1352 C C . ARG A 1 165 ? 24.984 11.602 7.027 1 94.5 165 ARG A C 1
ATOM 1354 O O . ARG A 1 165 ? 24.172 12.469 7.348 1 94.5 165 ARG A O 1
ATOM 1361 N N . ASP A 1 166 ? 25.797 10.992 7.816 1 97.19 166 ASP A N 1
ATOM 1362 C CA . ASP A 1 166 ? 25.828 11.391 9.219 1 97.19 166 ASP A CA 1
ATOM 1363 C C . ASP A 1 166 ? 26.219 12.859 9.359 1 97.19 166 ASP A C 1
ATOM 1365 O O . ASP A 1 166 ? 25.625 13.594 10.156 1 97.19 166 ASP A O 1
ATOM 1369 N N . ARG A 1 167 ? 27.188 13.234 8.625 1 96.88 167 ARG A N 1
ATOM 1370 C CA . ARG A 1 167 ? 27.625 14.625 8.664 1 96.88 167 ARG A CA 1
ATOM 1371 C C . ARG A 1 167 ? 26.5 15.57 8.258 1 96.88 167 ARG A C 1
ATOM 1373 O O . ARG A 1 167 ? 26.25 16.578 8.93 1 96.88 167 ARG A O 1
ATOM 1380 N N . ASP A 1 168 ? 25.844 15.211 7.207 1 96.81 168 ASP A N 1
ATOM 1381 C CA . ASP A 1 168 ? 24.734 16.031 6.73 1 96.81 168 ASP A CA 1
ATOM 1382 C C . ASP A 1 168 ? 23.625 16.109 7.777 1 96.81 168 ASP A C 1
ATOM 1384 O O . ASP A 1 168 ? 23.094 17.188 8.031 1 96.81 168 ASP A O 1
ATOM 1388 N N . MET A 1 169 ? 23.328 15.008 8.367 1 97.75 169 MET A N 1
ATOM 1389 C CA . MET A 1 169 ? 22.281 14.938 9.383 1 97.75 169 MET A CA 1
ATOM 1390 C C . MET A 1 169 ? 22.641 15.766 10.609 1 97.75 169 MET A C 1
ATOM 1392 O O . MET A 1 169 ? 21.797 16.484 11.156 1 97.75 169 MET A O 1
ATOM 1396 N N . LYS A 1 170 ? 23.828 15.688 10.969 1 98.25 170 LYS A N 1
ATOM 1397 C CA . LYS A 1 170 ? 24.312 16.469 12.109 1 98.25 170 LYS A CA 1
ATOM 1398 C C . LYS A 1 170 ? 24.266 17.953 11.812 1 98.25 170 LYS A C 1
ATOM 1400 O O . LYS A 1 170 ? 23.938 18.766 12.688 1 98.25 170 LYS A O 1
ATOM 1405 N N . ASP A 1 171 ? 24.594 18.266 10.633 1 98.19 171 ASP A N 1
ATOM 1406 C CA . ASP A 1 171 ? 24.531 19.672 10.234 1 98.19 171 ASP A CA 1
ATOM 1407 C C . ASP A 1 171 ? 23.109 20.203 10.312 1 98.19 171 ASP A C 1
ATOM 1409 O O . ASP A 1 171 ? 22.875 21.312 10.789 1 98.19 171 ASP A O 1
ATOM 1413 N N . LEU A 1 172 ? 22.234 19.422 9.867 1 97.62 172 LEU A N 1
ATOM 1414 C CA . LEU A 1 172 ? 20.828 19.781 9.961 1 97.62 172 LEU A CA 1
ATOM 1415 C C . LEU A 1 172 ? 20.406 19.969 11.422 1 97.62 172 LEU A C 1
ATOM 1417 O O . LEU A 1 172 ? 19.688 20.906 11.758 1 97.62 172 LEU A O 1
ATOM 1421 N N . ALA A 1 173 ? 20.844 19.062 12.188 1 98.5 173 ALA A N 1
ATOM 1422 C CA . ALA A 1 173 ? 20.516 19.109 13.609 1 98.5 173 ALA A CA 1
ATOM 1423 C C . ALA A 1 173 ? 21.078 20.359 14.266 1 98.5 173 ALA A C 1
ATOM 1425 O O . ALA A 1 173 ? 20.406 21 15.078 1 98.5 173 ALA A O 1
ATOM 1426 N N . ARG A 1 174 ? 22.266 20.688 13.945 1 97.88 174 ARG A N 1
ATOM 1427 C CA . ARG A 1 174 ? 22.891 21.891 14.477 1 97.88 174 ARG A CA 1
ATOM 1428 C C . ARG A 1 174 ? 22.109 23.141 14.078 1 97.88 174 ARG A C 1
ATOM 1430 O O . ARG A 1 174 ? 21.875 24.031 14.898 1 97.88 174 ARG A O 1
ATOM 1437 N N . THR A 1 175 ? 21.766 23.125 12.875 1 97.06 175 THR A N 1
ATOM 1438 C CA . THR A 1 175 ? 20.984 24.25 12.367 1 97.06 175 THR A CA 1
ATOM 1439 C C . THR A 1 175 ? 19.656 24.359 13.094 1 97.06 175 THR A C 1
ATOM 1441 O O . THR A 1 175 ? 19.156 25.469 13.312 1 97.06 175 THR A O 1
ATOM 1444 N N . ALA A 1 176 ? 19.141 23.266 13.516 1 97.06 176 ALA A N 1
ATOM 1445 C CA . ALA A 1 176 ? 17.828 23.219 14.172 1 97.06 176 ALA A CA 1
ATOM 1446 C C . ALA A 1 176 ? 17.969 23.438 15.68 1 97.06 176 ALA A C 1
ATOM 1448 O O . ALA A 1 176 ? 16.969 23.469 16.406 1 97.06 176 ALA A O 1
ATOM 1449 N N . GLY A 1 177 ? 19.156 23.484 16.109 1 96.56 177 GLY A N 1
ATOM 1450 C CA . GLY A 1 177 ? 19.391 23.688 17.516 1 96.56 177 GLY A CA 1
ATOM 1451 C C . GLY A 1 177 ? 19.156 22.422 18.344 1 96.56 177 GLY A C 1
ATOM 1452 O O . GLY A 1 177 ? 18.75 22.5 19.5 1 96.56 177 GLY A O 1
ATOM 1453 N N . VAL A 1 178 ? 19.375 21.328 17.797 1 97.75 178 VAL A N 1
ATOM 1454 C CA . VAL A 1 178 ? 19.125 20.031 18.438 1 97.75 178 VAL A CA 1
ATOM 1455 C C . VAL A 1 178 ? 20.438 19.453 18.969 1 97.75 178 VAL A C 1
ATOM 1457 O O . VAL A 1 178 ? 21.469 19.516 18.281 1 97.75 178 VAL A O 1
ATOM 1460 N N . GLU A 1 179 ? 20.406 18.922 20.188 1 97.69 179 GLU A N 1
ATOM 1461 C CA . GLU A 1 179 ? 21.578 18.25 20.75 1 97.69 179 GLU A CA 1
ATOM 1462 C C . GLU A 1 179 ? 21.906 16.984 19.969 1 97.69 179 GLU A C 1
ATOM 1464 O O . GLU A 1 179 ? 21 16.219 19.609 1 97.69 179 GLU A O 1
ATOM 1469 N N . ILE A 1 180 ? 23.203 16.734 19.766 1 98.38 180 ILE A N 1
ATOM 1470 C CA . ILE A 1 180 ? 23.609 15.57 18.984 1 98.38 180 ILE A CA 1
ATOM 1471 C C . ILE A 1 180 ? 24.375 14.602 19.891 1 98.38 180 ILE A C 1
ATOM 1473 O O . ILE A 1 180 ? 25.25 15.008 20.641 1 98.38 180 ILE A O 1
ATOM 1477 N N . VAL A 1 181 ? 24 13.352 19.828 1 97.5 181 VAL A N 1
ATOM 1478 C CA . VAL A 1 181 ? 24.672 12.289 20.562 1 97.5 181 VAL A CA 1
ATOM 1479 C C . VAL A 1 181 ? 25.172 11.211 19.609 1 97.5 181 VAL A C 1
ATOM 1481 O O . VAL A 1 181 ? 24.375 10.617 18.875 1 97.5 181 VAL A O 1
ATOM 1484 N N . ASP A 1 182 ? 26.422 10.984 19.609 1 96.81 182 ASP A N 1
ATOM 1485 C CA . ASP A 1 182 ? 26.984 9.828 18.922 1 96.81 182 ASP A CA 1
ATOM 1486 C C . ASP A 1 182 ? 26.828 8.562 19.75 1 96.81 182 ASP A C 1
ATOM 1488 O O . ASP A 1 182 ? 27.469 8.43 20.797 1 96.81 182 ASP A O 1
ATOM 1492 N N . GLU A 1 183 ? 26 7.664 19.281 1 94.88 183 GLU A N 1
ATOM 1493 C CA . GLU A 1 183 ? 25.719 6.449 20.047 1 94.88 183 GLU A CA 1
ATOM 1494 C C . GLU A 1 183 ? 26.391 5.234 19.406 1 94.88 183 GLU A C 1
ATOM 1496 O O . GLU A 1 183 ? 26.125 4.902 18.25 1 94.88 183 GLU A O 1
ATOM 1501 N N . GLU A 1 184 ? 27.172 4.469 20.172 1 93.75 184 GLU A N 1
ATOM 1502 C CA . GLU A 1 184 ? 27.891 3.303 19.656 1 93.75 184 GLU A CA 1
ATOM 1503 C C . GLU A 1 184 ? 27.125 2.014 19.953 1 93.75 184 GLU A C 1
ATOM 1505 O O . GLU A 1 184 ? 27.391 0.974 19.344 1 93.75 184 GLU A O 1
ATOM 1510 N N . ASP A 1 185 ? 26.219 2.098 20.875 1 92.06 185 ASP A N 1
ATOM 1511 C CA . ASP A 1 185 ? 25.469 0.918 21.297 1 92.06 185 ASP A CA 1
ATOM 1512 C C . ASP A 1 185 ? 24.25 0.706 20.422 1 92.06 185 ASP A C 1
ATOM 1514 O O . ASP A 1 185 ? 23.219 1.355 20.609 1 92.06 185 ASP A O 1
ATOM 1518 N N . MET A 1 186 ? 24.359 -0.265 19.594 1 92 186 MET A N 1
ATOM 1519 C CA . MET A 1 186 ? 23.25 -0.578 18.688 1 92 186 MET A CA 1
ATOM 1520 C C . MET A 1 186 ? 22.016 -1.024 19.469 1 92 186 MET A C 1
ATOM 1522 O O . MET A 1 186 ? 20.891 -0.753 19.062 1 92 186 MET A O 1
ATOM 1526 N N . GLY A 1 187 ? 22.234 -1.718 20.531 1 92.5 187 GLY A N 1
ATOM 1527 C CA . GLY A 1 187 ? 21.125 -2.178 21.359 1 92.5 187 GLY A CA 1
ATOM 1528 C C . GLY A 1 187 ? 20.297 -1.043 21.922 1 92.5 187 GLY A C 1
ATOM 1529 O O . GLY A 1 187 ? 19.062 -1.146 22 1 92.5 187 GLY A O 1
ATOM 1530 N N . LYS A 1 188 ? 20.969 0.012 22.344 1 93.62 188 LYS A N 1
ATOM 1531 C CA . LYS A 1 188 ? 20.281 1.199 22.828 1 93.62 188 LYS A CA 1
ATOM 1532 C C . LYS A 1 188 ? 19.422 1.827 21.734 1 93.62 188 LYS A C 1
ATOM 1534 O O . LYS A 1 188 ? 18.266 2.195 21.969 1 93.62 188 LYS A O 1
ATOM 1539 N N . MET A 1 189 ? 20 1.923 20.609 1 94.81 189 MET A N 1
ATOM 1540 C CA . MET A 1 189 ? 19.266 2.479 19.484 1 94.81 189 MET A CA 1
ATOM 1541 C C . MET A 1 189 ? 18.047 1.622 19.141 1 94.81 189 MET A C 1
ATOM 1543 O O . MET A 1 189 ? 16.953 2.146 18.922 1 94.81 189 MET A O 1
ATOM 1547 N N . ASP A 1 190 ? 18.203 0.363 19.141 1 94.62 190 ASP A N 1
ATOM 1548 C CA . ASP A 1 190 ? 17.125 -0.571 18.875 1 94.62 190 ASP A CA 1
ATOM 1549 C C . ASP A 1 190 ? 16.016 -0.444 19.906 1 94.62 190 ASP A C 1
ATOM 1551 O O . ASP A 1 190 ? 14.828 -0.557 19.578 1 94.62 190 ASP A O 1
ATOM 1555 N N . SER A 1 191 ? 16.438 -0.224 21.078 1 94.81 191 SER A N 1
ATOM 1556 C CA . SER A 1 191 ? 15.453 -0.07 22.141 1 94.81 191 SER A CA 1
ATOM 1557 C C . SER A 1 191 ? 14.602 1.174 21.938 1 94.81 191 SER A C 1
ATOM 1559 O O . SER A 1 191 ? 13.391 1.156 22.203 1 94.81 191 SER A O 1
ATOM 1561 N N . MET A 1 192 ? 15.203 2.207 21.453 1 95 192 MET A N 1
ATOM 1562 C CA . MET A 1 192 ? 14.484 3.457 21.234 1 95 192 MET A CA 1
ATOM 1563 C C . MET A 1 192 ? 13.484 3.316 20.078 1 95 192 MET A C 1
ATOM 1565 O O . MET A 1 192 ? 12.453 3.992 20.062 1 95 192 MET A O 1
ATOM 1569 N N . SER A 1 193 ? 13.75 2.443 19.156 1 95.31 193 SER A N 1
ATOM 1570 C CA . SER A 1 193 ? 12.891 2.264 18 1 95.31 193 SER A CA 1
ATOM 1571 C C . SER A 1 193 ? 12.023 1.016 18.141 1 95.31 193 SER A C 1
ATOM 1573 O O . SER A 1 193 ? 11.359 0.599 17.188 1 95.31 193 SER A O 1
ATOM 1575 N N . ASN A 1 194 ? 12.078 0.382 19.234 1 92.56 194 ASN A N 1
ATOM 1576 C CA . ASN A 1 194 ? 11.375 -0.876 19.453 1 92.56 194 ASN A CA 1
ATOM 1577 C C . ASN A 1 194 ? 11.742 -1.916 18.406 1 92.56 194 ASN A C 1
ATOM 1579 O O . ASN A 1 194 ? 10.859 -2.582 17.844 1 92.56 194 ASN A O 1
ATOM 1583 N N . SER A 1 195 ? 13.008 -1.92 17.984 1 91.06 195 SER A N 1
ATOM 1584 C CA . SER A 1 195 ? 13.648 -2.9 17.125 1 91.06 195 SER A CA 1
ATOM 1585 C C . SER A 1 195 ? 13.219 -2.725 15.672 1 91.06 195 SER A C 1
ATOM 1587 O O . SER A 1 195 ? 13.359 -3.641 14.859 1 91.06 195 SER A O 1
ATOM 1589 N N . ARG A 1 196 ? 12.586 -1.672 15.469 1 92.06 196 ARG A N 1
ATOM 1590 C CA . ARG A 1 196 ? 12.297 -1.326 14.086 1 92.06 196 ARG A CA 1
ATOM 1591 C C . ARG A 1 196 ? 13.5 -0.663 13.422 1 92.06 196 ARG A C 1
ATOM 1593 O O . ARG A 1 196 ? 14.328 -0.045 14.102 1 92.06 196 ARG A O 1
ATOM 1600 N N . PRO A 1 197 ? 13.609 -0.839 12.141 1 90.62 197 PRO A N 1
ATOM 1601 C CA . PRO A 1 197 ? 14.789 -0.298 11.469 1 90.62 197 PRO A CA 1
ATOM 1602 C C . PRO A 1 197 ? 14.906 1.219 11.602 1 90.62 197 PRO A C 1
ATOM 1604 O O . PRO A 1 197 ? 14.102 1.954 11.023 1 90.62 197 PRO A O 1
ATOM 1607 N N . HIS A 1 198 ? 15.906 1.688 12.344 1 95.44 198 HIS A N 1
ATOM 1608 C CA . HIS A 1 198 ? 16.094 3.115 12.57 1 95.44 198 HIS A CA 1
ATOM 1609 C C . HIS A 1 198 ? 17.125 3.697 11.609 1 95.44 198 HIS A C 1
ATOM 1611 O O . HIS A 1 198 ? 17.266 4.918 11.508 1 95.44 198 HIS A O 1
ATOM 1617 N N . ASN A 1 199 ? 17.828 2.932 10.844 1 91.94 199 ASN A N 1
ATOM 1618 C CA . ASN A 1 199 ? 18.781 3.35 9.812 1 91.94 199 ASN A CA 1
ATOM 1619 C C . ASN A 1 199 ? 19.875 4.238 10.391 1 91.94 199 ASN A C 1
ATOM 1621 O O . ASN A 1 199 ? 20.375 5.141 9.719 1 91.94 199 ASN A O 1
ATOM 1625 N N . GLY A 1 200 ? 20.125 4.156 11.68 1 96 200 GLY A N 1
ATOM 1626 C CA . GLY A 1 200 ? 21.219 4.867 12.312 1 96 200 GLY A CA 1
ATOM 1627 C C . GLY A 1 200 ? 20.812 6.195 12.914 1 96 200 GLY A C 1
ATOM 1628 O O . GLY A 1 200 ? 21.625 6.91 13.484 1 96 200 GLY A O 1
ATOM 1629 N N . TYR A 1 201 ? 19.516 6.539 12.82 1 98.19 201 TYR A N 1
ATOM 1630 C CA . TYR A 1 201 ? 19.078 7.84 13.312 1 98.19 201 TYR A CA 1
ATOM 1631 C C . TYR A 1 201 ? 17.844 7.699 14.195 1 98.19 201 TYR A C 1
ATOM 1633 O O . TYR A 1 201 ? 16.859 7.074 13.805 1 98.19 201 TYR A O 1
ATOM 1641 N N . VAL A 1 202 ? 17.859 8.281 15.367 1 98.38 202 VAL A N 1
ATOM 1642 C CA . VAL A 1 202 ? 16.734 8.406 16.281 1 98.38 202 VAL A CA 1
ATOM 1643 C C . VAL A 1 202 ? 16.656 9.836 16.812 1 98.38 202 VAL A C 1
ATOM 1645 O O . VAL A 1 202 ? 17.672 10.414 17.203 1 98.38 202 VAL A O 1
ATOM 1648 N N . LEU A 1 203 ? 15.477 10.422 16.797 1 98.5 203 LEU A N 1
ATOM 1649 C CA . LEU A 1 203 ? 15.266 11.797 17.234 1 98.5 203 LEU A CA 1
ATOM 1650 C C . LEU A 1 203 ? 14.234 11.859 18.359 1 98.5 203 LEU A C 1
ATOM 1652 O O . LEU A 1 203 ? 13.117 11.359 18.203 1 98.5 203 LEU A O 1
ATOM 1656 N N . GLU A 1 204 ? 14.633 12.383 19.438 1 98.06 204 GLU A N 1
ATOM 1657 C CA . GLU A 1 204 ? 13.711 12.656 20.547 1 98.06 204 GLU A CA 1
ATOM 1658 C C . GLU A 1 204 ? 12.984 13.984 20.344 1 98.06 204 GLU A C 1
ATOM 1660 O O . GLU A 1 204 ? 13.625 15.031 20.188 1 98.06 204 GLU A O 1
ATOM 1665 N N . CYS A 1 205 ? 11.703 13.938 20.328 1 97.88 205 CYS A N 1
ATOM 1666 C CA . CYS A 1 205 ? 10.914 15.133 20.062 1 97.88 205 CYS A CA 1
ATOM 1667 C C . CYS A 1 205 ? 9.492 14.992 20.594 1 97.88 205 CYS A C 1
ATOM 1669 O O . CYS A 1 205 ? 9.094 13.906 21 1 97.88 205 CYS A O 1
ATOM 1671 N N . LEU A 1 206 ? 8.789 16.078 20.625 1 95.81 206 LEU A N 1
ATOM 1672 C CA . LEU A 1 206 ? 7.371 16.016 20.969 1 95.81 206 LEU A CA 1
ATOM 1673 C C . LEU A 1 206 ? 6.551 15.492 19.797 1 95.81 206 LEU A C 1
ATOM 1675 O O . LEU A 1 206 ? 6.973 15.602 18.641 1 95.81 206 LEU A O 1
ATOM 1679 N N . PRO A 1 207 ? 5.395 14.883 20.062 1 93.62 207 PRO A N 1
ATOM 1680 C CA . PRO A 1 207 ? 4.52 14.445 18.969 1 93.62 207 PRO A CA 1
ATOM 1681 C C . PRO A 1 207 ? 4.059 15.594 18.078 1 93.62 207 PRO A C 1
ATOM 1683 O O . PRO A 1 207 ? 3.99 16.734 18.531 1 93.62 207 PRO A O 1
ATOM 1686 N N . ILE A 1 208 ? 3.865 15.25 16.875 1 89.19 208 ILE A N 1
ATOM 1687 C CA . ILE A 1 208 ? 3.361 16.25 15.93 1 89.19 208 ILE A CA 1
ATOM 1688 C C . ILE A 1 208 ? 1.949 16.672 16.344 1 89.19 208 ILE A C 1
ATOM 1690 O O . ILE A 1 208 ? 1.139 15.836 16.75 1 89.19 208 ILE A O 1
ATOM 1694 N N . LYS A 1 209 ? 1.688 17.953 16.297 1 77.25 209 LYS A N 1
ATOM 1695 C CA . LYS A 1 209 ? 0.364 18.438 16.672 1 77.25 209 LYS A CA 1
ATOM 1696 C C . LYS A 1 209 ? -0.597 18.375 15.484 1 77.25 209 LYS A C 1
ATOM 1698 O O . LYS A 1 209 ? -0.209 18.656 14.344 1 77.25 209 LYS A O 1
ATOM 1703 N N . ARG A 1 210 ? -1.796 17.891 15.766 1 81.56 210 ARG A N 1
ATOM 1704 C CA . ARG A 1 210 ? -2.893 17.938 14.805 1 81.56 210 ARG A CA 1
ATOM 1705 C C . ARG A 1 210 ? -3.822 19.109 15.078 1 81.56 210 ARG A C 1
ATOM 1707 O O . ARG A 1 210 ? -4.176 19.375 16.234 1 81.56 210 ARG A O 1
ATOM 1714 N N . THR A 1 211 ? -4.164 19.812 14.062 1 86.94 211 THR A N 1
ATOM 1715 C CA . THR A 1 211 ? -5.062 20.953 14.227 1 86.94 211 THR A CA 1
ATOM 1716 C C . THR A 1 211 ? -6.52 20.5 14.188 1 86.94 211 THR A C 1
ATOM 1718 O O . THR A 1 211 ? -6.973 19.938 13.188 1 86.94 211 THR A O 1
ATOM 1721 N N . PRO A 1 212 ? -7.203 20.719 15.219 1 92.06 212 PRO A N 1
ATOM 1722 C CA . PRO A 1 212 ? -8.617 20.344 15.211 1 92.06 212 PRO A CA 1
ATOM 1723 C C . PRO A 1 212 ? -9.484 21.297 14.406 1 92.06 212 PRO A C 1
ATOM 1725 O O . PRO A 1 212 ? -9.383 22.516 14.578 1 92.06 212 PRO A O 1
ATOM 1728 N N . ILE A 1 213 ? -10.273 20.781 13.562 1 94.38 213 ILE A N 1
ATOM 1729 C CA . ILE A 1 213 ? -11.156 21.609 12.758 1 94.38 213 ILE A CA 1
ATOM 1730 C C . ILE A 1 213 ? -12.586 21.062 12.828 1 94.38 213 ILE A C 1
ATOM 1732 O O . ILE A 1 213 ? -12.797 19.922 13.219 1 94.38 213 ILE A O 1
ATOM 1736 N N . ILE A 1 214 ? -13.484 21.969 12.406 1 95.12 214 ILE A N 1
ATOM 1737 C CA . ILE A 1 214 ? -14.891 21.578 12.297 1 95.12 214 ILE A CA 1
ATOM 1738 C C . ILE A 1 214 ? -15.242 21.297 10.844 1 95.12 214 ILE A C 1
ATOM 1740 O O . ILE A 1 214 ? -16 20.359 10.555 1 95.12 214 ILE A O 1
ATOM 1744 N N . ALA A 1 215 ? -14.664 22.109 9.969 1 96.94 215 ALA A N 1
ATOM 1745 C CA . ALA A 1 215 ? -15 21.984 8.555 1 96.94 215 ALA A CA 1
ATOM 1746 C C . ALA A 1 215 ? -13.992 22.734 7.684 1 96.94 215 ALA A C 1
ATOM 1748 O O . ALA A 1 215 ? -13.188 23.516 8.188 1 96.94 215 ALA A O 1
ATOM 1749 N N . LEU A 1 216 ? -14.016 22.328 6.445 1 97.69 216 LEU A N 1
ATOM 1750 C CA . LEU A 1 216 ? -13.344 23.125 5.43 1 97.69 216 LEU A CA 1
ATOM 1751 C C . LEU A 1 216 ? -14.203 24.328 5.031 1 97.69 216 LEU A C 1
ATOM 1753 O O . LEU A 1 216 ? -15.422 24.203 4.895 1 97.69 216 LEU A O 1
ATOM 1757 N N . LYS A 1 217 ? -13.617 25.438 4.879 1 96.06 217 LYS A N 1
ATOM 1758 C CA . LYS A 1 217 ? -14.344 26.641 4.473 1 96.06 217 LYS A CA 1
ATOM 1759 C C . LYS A 1 217 ? -14.117 26.938 2.994 1 96.06 217 LYS A C 1
ATOM 1761 O O . LYS A 1 217 ? -13.602 26.094 2.254 1 96.06 217 LYS A O 1
ATOM 1766 N N . GLY A 1 218 ? -14.516 28.062 2.584 1 93 218 GLY A N 1
ATOM 1767 C CA . GLY A 1 218 ? -14.555 28.422 1.174 1 93 218 GLY A CA 1
ATOM 1768 C C . GLY A 1 218 ? -13.172 28.531 0.554 1 93 218 GLY A C 1
ATOM 1769 O O . GLY A 1 218 ? -12.188 28.766 1.256 1 93 218 GLY A O 1
ATOM 1770 N N . VAL A 1 219 ? -13.125 28.234 -0.728 1 95.56 219 VAL A N 1
ATOM 1771 C CA . VAL A 1 219 ? -11.93 28.406 -1.546 1 95.56 219 VAL A CA 1
ATOM 1772 C C . VAL A 1 219 ? -11.922 29.812 -2.162 1 95.56 219 VAL A C 1
ATOM 1774 O O . VAL A 1 219 ? -12.945 30.281 -2.662 1 95.56 219 VAL A O 1
ATOM 1777 N N . GLN A 1 220 ? -10.805 30.422 -2.084 1 91.69 220 GLN A N 1
ATOM 1778 C CA . GLN A 1 220 ? -10.688 31.766 -2.664 1 91.69 220 GLN A CA 1
ATOM 1779 C C . GLN A 1 220 ? -10.875 31.719 -4.18 1 91.69 220 GLN A C 1
ATOM 1781 O O . GLN A 1 220 ? -10.625 30.688 -4.812 1 91.69 220 GLN A O 1
ATOM 1786 N N . GLU A 1 221 ? -11.172 32.781 -4.762 1 89.75 221 GLU A N 1
ATOM 1787 C CA . GLU A 1 221 ? -11.5 32.906 -6.184 1 89.75 221 GLU A CA 1
ATOM 1788 C C . GLU A 1 221 ? -10.305 32.5 -7.051 1 89.75 221 GLU A C 1
ATOM 1790 O O . GLU A 1 221 ? -10.469 31.859 -8.086 1 89.75 221 GLU A O 1
ATOM 1795 N N . ASP A 1 222 ? -9.133 32.875 -6.586 1 91.5 222 ASP A N 1
ATOM 1796 C CA . ASP A 1 222 ? -7.941 32.562 -7.375 1 91.5 222 ASP A CA 1
ATOM 1797 C C . ASP A 1 222 ? -7.43 31.156 -7.09 1 91.5 222 ASP A C 1
ATOM 1799 O O . ASP A 1 222 ? -6.414 30.734 -7.648 1 91.5 222 ASP A O 1
ATOM 1803 N N . ARG A 1 223 ? -8.055 30.453 -6.172 1 92.31 223 ARG A N 1
ATOM 1804 C CA . ARG A 1 223 ? -7.812 29.062 -5.855 1 92.31 223 ARG A CA 1
ATOM 1805 C C . ARG A 1 223 ? -6.484 28.891 -5.121 1 92.31 223 ARG A C 1
ATOM 1807 O O . ARG A 1 223 ? -6.023 27.766 -4.914 1 92.31 223 ARG A O 1
ATOM 1814 N N . ASN A 1 224 ? -5.938 29.922 -4.695 1 93.31 224 ASN A N 1
ATOM 1815 C CA . ASN A 1 224 ? -4.605 29.859 -4.102 1 93.31 224 ASN A CA 1
ATOM 1816 C C . ASN A 1 224 ? -4.648 29.312 -2.676 1 93.31 224 ASN A C 1
ATOM 1818 O O . ASN A 1 224 ? -3.686 28.703 -2.207 1 93.31 224 ASN A O 1
ATOM 1822 N N . PHE A 1 225 ? -5.801 29.656 -2.035 1 95.25 225 PHE A N 1
ATOM 1823 C CA . PHE A 1 225 ? -5.922 29.266 -0.64 1 95.25 225 PHE A CA 1
ATOM 1824 C C . PHE A 1 225 ? -7.352 28.844 -0.317 1 95.25 225 PHE A C 1
ATOM 1826 O O . PHE A 1 225 ? -8.289 29.25 -1.005 1 95.25 225 PHE A O 1
ATOM 1833 N N . PHE A 1 226 ? -7.398 27.984 0.662 1 96.69 226 PHE A N 1
ATOM 1834 C CA . PHE A 1 226 ? -8.672 27.781 1.342 1 96.69 226 PHE A CA 1
ATOM 1835 C C . PHE A 1 226 ? -8.508 27.922 2.85 1 96.69 226 PHE A C 1
ATOM 1837 O O . PHE A 1 226 ? -7.391 27.891 3.365 1 96.69 226 PHE A O 1
ATOM 1844 N N . THR A 1 227 ? -9.602 28.156 3.504 1 95.06 227 THR A N 1
ATOM 1845 C CA . THR A 1 227 ? -9.547 28.406 4.941 1 95.06 227 THR A CA 1
ATOM 1846 C C . THR A 1 227 ? -10.281 27.297 5.699 1 95.06 227 THR A C 1
ATOM 1848 O O . THR A 1 227 ? -10.844 26.391 5.09 1 95.06 227 THR A O 1
ATOM 1851 N N . LEU A 1 228 ? -10.117 27.344 7 1 95 228 LEU A N 1
ATOM 1852 C CA . LEU A 1 228 ? -10.641 26.297 7.859 1 95 228 LEU A CA 1
ATOM 1853 C C . LEU A 1 228 ? -11.562 26.875 8.93 1 95 228 LEU A C 1
ATOM 1855 O O . LEU A 1 228 ? -11.367 28 9.375 1 95 228 LEU A O 1
ATOM 1859 N N . GLU A 1 229 ? -12.578 26.141 9.227 1 94.19 229 GLU A N 1
ATOM 1860 C CA . GLU A 1 229 ? -13.305 26.375 10.469 1 94.19 229 GLU A CA 1
ATOM 1861 C C . GLU A 1 229 ? -12.672 25.625 11.633 1 94.19 229 GLU A C 1
ATOM 1863 O O . GLU A 1 229 ? -12.797 24.406 11.727 1 94.19 229 GLU A O 1
ATOM 1868 N N . MET A 1 230 ? -12.203 26.375 12.547 1 91.56 230 MET A N 1
ATOM 1869 C CA . MET A 1 230 ? -11.422 25.797 13.633 1 91.56 230 MET A CA 1
ATOM 1870 C C . MET A 1 230 ? -12.328 25.312 14.766 1 91.56 230 MET A C 1
ATOM 1872 O O . MET A 1 230 ? -13.344 25.953 15.062 1 91.56 230 MET A O 1
ATOM 1876 N N . ALA A 1 231 ? -11.82 24.219 15.328 1 90.81 231 ALA A N 1
ATOM 1877 C CA . ALA A 1 231 ? -12.484 23.797 16.562 1 90.81 231 ALA A CA 1
ATOM 1878 C C . ALA A 1 231 ? -11.984 24.594 17.75 1 90.81 231 ALA A C 1
ATOM 1880 O O . ALA A 1 231 ? -10.859 25.094 17.75 1 90.81 231 ALA A O 1
ATOM 1881 N N . ARG A 1 232 ? -12.789 24.734 18.75 1 86 232 ARG A N 1
ATOM 1882 C CA . ARG A 1 232 ? -12.43 25.5 19.938 1 86 232 ARG A CA 1
ATOM 1883 C C . ARG A 1 232 ? -11.68 24.641 20.938 1 86 232 ARG A C 1
ATOM 1885 O O . ARG A 1 232 ? -10.945 25.156 21.797 1 86 232 ARG A O 1
ATOM 1892 N N . HIS A 1 233 ? -11.906 23.328 20.812 1 84.56 233 HIS A N 1
ATOM 1893 C CA . HIS A 1 233 ? -11.289 22.375 21.734 1 84.56 233 HIS A CA 1
ATOM 1894 C C . HIS A 1 233 ? -10.773 21.156 21 1 84.56 233 HIS A C 1
ATOM 1896 O O . HIS A 1 233 ? -11.328 20.766 19.969 1 84.56 233 HIS A O 1
ATOM 1902 N N . TYR A 1 234 ? -9.734 20.625 21.625 1 80.06 234 TYR A N 1
ATOM 1903 C CA . TYR A 1 234 ? -9.336 19.281 21.203 1 80.06 234 TYR A CA 1
ATOM 1904 C C . TYR A 1 234 ? -10.359 18.25 21.641 1 80.06 234 TYR A C 1
ATOM 1906 O O . TYR A 1 234 ? -11.25 18.547 22.453 1 80.06 234 TYR A O 1
ATOM 1914 N N . PHE A 1 235 ? -10.188 17.016 21.141 1 76.69 235 PHE A N 1
ATOM 1915 C CA . PHE A 1 235 ? -11.133 15.961 21.469 1 76.69 235 PHE A CA 1
ATOM 1916 C C . PHE A 1 235 ? -11.109 15.672 22.969 1 76.69 235 PHE A C 1
ATOM 1918 O O . PHE A 1 235 ? -12.133 15.305 23.547 1 76.69 235 PHE A O 1
ATOM 1925 N N . ASP A 1 236 ? -9.961 15.867 23.484 1 75.31 236 ASP A N 1
ATOM 1926 C CA . ASP A 1 236 ? -9.82 15.555 24.906 1 75.31 236 ASP A CA 1
ATOM 1927 C C . ASP A 1 236 ? -10.289 16.719 25.781 1 75.31 236 ASP A C 1
ATOM 1929 O O . ASP A 1 236 ? -10.156 16.688 27 1 75.31 236 ASP A O 1
ATOM 1933 N N . GLY A 1 237 ? -10.742 17.75 25.219 1 76.25 237 GLY A N 1
ATOM 1934 C CA . GLY A 1 237 ? -11.344 18.844 25.969 1 76.25 237 GLY A CA 1
ATOM 1935 C C . GLY A 1 237 ? -10.406 20.016 26.156 1 76.25 237 GLY A C 1
ATOM 1936 O O . GLY A 1 237 ? -10.836 21.109 26.547 1 76.25 237 GLY A O 1
ATOM 1937 N N . ARG A 1 238 ? -9.195 19.922 25.875 1 81.44 238 ARG A N 1
ATOM 1938 C CA . ARG A 1 238 ? -8.234 21.016 26.016 1 81.44 238 ARG A CA 1
ATOM 1939 C C . ARG A 1 238 ? -8.508 22.125 25 1 81.44 238 ARG A C 1
ATOM 1941 O O . ARG A 1 238 ? -8.859 21.844 23.859 1 81.44 238 ARG A O 1
ATOM 1948 N N . PRO A 1 239 ? -8.375 23.312 25.469 1 82.69 239 PRO A N 1
ATOM 1949 C CA . PRO A 1 239 ? -8.602 24.406 24.531 1 82.69 239 PRO A CA 1
ATOM 1950 C C . PRO A 1 239 ? -7.512 24.5 23.453 1 82.69 239 PRO A C 1
ATOM 1952 O O . PRO A 1 239 ? -6.344 24.234 23.734 1 82.69 239 PRO A O 1
ATOM 1955 N N . VAL A 1 240 ? -8.016 24.766 22.266 1 80.25 240 VAL A N 1
ATOM 1956 C CA . VAL A 1 240 ? -7.051 25 21.203 1 80.25 240 VAL A CA 1
ATOM 1957 C C . VAL A 1 240 ? -6.445 26.391 21.344 1 80.25 240 VAL A C 1
ATOM 1959 O O . VAL A 1 240 ? -7.156 27.406 21.281 1 80.25 240 VAL A O 1
ATOM 1962 N N . THR A 1 241 ? -5.215 26.422 21.672 1 69.19 241 THR A N 1
ATOM 1963 C CA . THR A 1 241 ? -4.586 27.719 21.969 1 69.19 241 THR A CA 1
ATOM 1964 C C . THR A 1 241 ? -3.803 28.219 20.766 1 69.19 241 THR A C 1
ATOM 1966 O O . THR A 1 241 ? -3.576 29.422 20.641 1 69.19 241 THR A O 1
ATOM 1969 N N . GLU A 1 242 ? -3.33 27.5 20.016 1 63.56 242 GLU A N 1
ATOM 1970 C CA . GLU A 1 242 ? -2.545 27.875 18.844 1 63.56 242 GLU A CA 1
ATOM 1971 C C . GLU A 1 242 ? -3.113 27.266 17.578 1 63.56 242 GLU A C 1
ATOM 1973 O O . GLU A 1 242 ? -3.582 26.125 17.578 1 63.56 242 GLU A O 1
ATOM 1978 N N . HIS A 1 243 ? -3.35 28.359 16.688 1 62.34 243 HIS A N 1
ATOM 1979 C CA . HIS A 1 243 ? -3.742 27.891 15.367 1 62.34 243 HIS A CA 1
ATOM 1980 C C . HIS A 1 243 ? -2.541 27.812 14.43 1 62.34 243 HIS A C 1
ATOM 1982 O O . HIS A 1 243 ? -1.811 28.797 14.266 1 62.34 243 HIS A O 1
ATOM 1988 N N . TYR A 1 244 ? -2.342 26.594 14 1 62.59 244 TYR A N 1
ATOM 1989 C CA . TYR A 1 244 ? -1.16 26.453 13.156 1 62.59 244 TYR A CA 1
ATOM 1990 C C . TYR A 1 244 ? -1.461 26.859 11.719 1 62.59 244 TYR A C 1
ATOM 1992 O O . TYR A 1 244 ? -0.575 27.344 11 1 62.59 244 TYR A O 1
ATOM 2000 N N . TYR A 1 245 ? -2.777 26.75 11.406 1 73.56 245 TYR A N 1
ATOM 2001 C CA . TYR A 1 245 ? -3.078 27.031 10.008 1 73.56 245 TYR A CA 1
ATOM 2002 C C . TYR A 1 245 ? -4.188 28.078 9.883 1 73.56 245 TYR A C 1
ATOM 2004 O O . TYR A 1 245 ? -5.246 27.938 10.492 1 73.56 245 TYR A O 1
ATOM 2012 N N . ASP A 1 246 ? -3.91 29.297 9.336 1 74 246 ASP A N 1
ATOM 2013 C CA . ASP A 1 246 ? -4.953 30.266 9.008 1 74 246 ASP A CA 1
ATOM 2014 C C . ASP A 1 246 ? -5.504 30.016 7.605 1 74 246 ASP A C 1
ATOM 2016 O O . ASP A 1 246 ? -6.715 30.078 7.383 1 74 246 ASP A O 1
ATOM 2020 N N . LYS A 1 247 ? -4.68 29.781 6.793 1 88.19 247 LYS A N 1
ATOM 2021 C CA . LYS A 1 247 ? -4.977 29.469 5.395 1 88.19 247 LYS A CA 1
ATOM 2022 C C . LYS A 1 247 ? -4.062 28.359 4.867 1 88.19 247 LYS A C 1
ATOM 2024 O O . LYS A 1 247 ? -2.934 28.219 5.336 1 88.19 247 LYS A O 1
ATOM 2029 N N . ILE A 1 248 ? -4.633 27.609 4.043 1 94.5 248 ILE A N 1
ATOM 2030 C CA . ILE A 1 248 ? -3.875 26.516 3.457 1 94.5 248 ILE A CA 1
ATOM 2031 C C . ILE A 1 248 ? -3.611 26.797 1.979 1 94.5 248 ILE A C 1
ATOM 2033 O O . ILE A 1 248 ? -4.547 27 1.203 1 94.5 248 ILE A O 1
ATOM 2037 N N . ARG A 1 249 ? -2.375 26.766 1.638 1 93.94 249 ARG A N 1
ATOM 2038 C CA . ARG A 1 249 ? -1.999 27.016 0.251 1 93.94 249 ARG A CA 1
ATOM 2039 C C . ARG A 1 249 ? -2.291 25.797 -0.625 1 93.94 249 ARG A C 1
ATOM 2041 O O . ARG A 1 249 ? -1.954 24.672 -0.263 1 93.94 249 ARG A O 1
ATOM 2048 N N . CYS A 1 250 ? -2.906 26.109 -1.745 1 96.06 250 CYS A N 1
ATOM 2049 C CA . CYS A 1 250 ? -3.137 25.062 -2.732 1 96.06 250 CYS A CA 1
ATOM 2050 C C . CYS A 1 250 ? -1.86 24.75 -3.506 1 96.06 250 CYS A C 1
ATOM 2052 O O . CYS A 1 250 ? -1.14 25.672 -3.916 1 96.06 250 CYS A O 1
ATOM 2054 N N . ARG A 1 251 ? -1.637 23.547 -3.787 1 94.62 251 ARG A N 1
ATOM 2055 C CA . ARG A 1 251 ? -0.376 23.109 -4.375 1 94.62 251 ARG A CA 1
ATOM 2056 C C . ARG A 1 251 ? -0.355 23.375 -5.879 1 94.62 251 ARG A C 1
ATOM 2058 O O . ARG A 1 251 ? 0.714 23.516 -6.473 1 94.62 251 ARG A O 1
ATOM 2065 N N . ASP A 1 252 ? -1.488 23.375 -6.48 1 94.62 252 ASP A N 1
ATOM 2066 C CA . ASP A 1 252 ? -1.541 23.594 -7.922 1 94.62 252 ASP A CA 1
ATOM 2067 C C . ASP A 1 252 ? -2.754 24.438 -8.305 1 94.62 252 ASP A C 1
ATOM 2069 O O . ASP A 1 252 ? -3.611 24 -9.07 1 94.62 252 ASP A O 1
ATOM 2073 N N . PRO A 1 253 ? -2.732 25.688 -7.949 1 93.94 253 PRO A N 1
ATOM 2074 C CA . PRO A 1 253 ? -3.916 26.531 -8.133 1 93.94 253 PRO A CA 1
ATOM 2075 C C . PRO A 1 253 ? -4.164 26.891 -9.594 1 93.94 253 PRO A C 1
ATOM 2077 O O . PRO A 1 253 ? -5.277 27.281 -9.961 1 93.94 253 PRO A O 1
ATOM 2080 N N . LYS A 1 254 ? -3.223 26.781 -10.438 1 93.12 254 LYS A N 1
ATOM 2081 C CA . LYS A 1 254 ? -3.379 27.141 -11.844 1 93.12 254 LYS A CA 1
ATOM 2082 C C . LYS A 1 254 ? -4.16 26.078 -12.602 1 93.12 254 LYS A C 1
ATOM 2084 O O . LYS A 1 254 ? -4.871 26.375 -13.562 1 93.12 254 LYS A O 1
ATOM 2089 N N . ARG A 1 255 ? -4.117 24.922 -12.086 1 93.31 255 ARG A N 1
ATOM 2090 C CA . ARG A 1 255 ? -4.652 23.828 -12.891 1 93.31 255 ARG A CA 1
ATOM 2091 C C . ARG A 1 255 ? -5.906 23.234 -12.25 1 93.31 255 ARG A C 1
ATOM 2093 O O . ARG A 1 255 ? -6.715 22.594 -12.93 1 93.31 255 ARG A O 1
ATOM 2100 N N . ARG A 1 256 ? -5.992 23.5 -10.922 1 95.88 256 ARG A N 1
ATOM 2101 C CA . ARG A 1 256 ? -7.109 22.812 -10.281 1 95.88 256 ARG A CA 1
ATOM 2102 C C . ARG A 1 256 ? -7.488 23.484 -8.969 1 95.88 256 ARG A C 1
ATOM 2104 O O . ARG A 1 256 ? -6.711 24.281 -8.422 1 95.88 256 ARG A O 1
ATOM 2111 N N . TYR A 1 257 ? -8.711 23.219 -8.547 1 97.56 257 TYR A N 1
ATOM 2112 C CA . TYR A 1 257 ? -9.148 23.562 -7.195 1 97.56 257 TYR A CA 1
ATOM 2113 C C . TYR A 1 257 ? -8.5 22.641 -6.164 1 97.56 257 TYR A C 1
ATOM 2115 O O . TYR A 1 257 ? -7.875 21.641 -6.523 1 97.56 257 TYR A O 1
ATOM 2123 N N . PRO A 1 258 ? -8.625 22.984 -4.867 1 98.06 258 PRO A N 1
ATOM 2124 C CA . PRO A 1 258 ? -8.008 22.172 -3.824 1 98.06 258 PRO A CA 1
ATOM 2125 C C . PRO A 1 258 ? -8.617 20.766 -3.74 1 98.06 258 PRO A C 1
ATOM 2127 O O . PRO A 1 258 ? -9.82 20.594 -3.977 1 98.06 258 PRO A O 1
ATOM 2130 N N . PHE A 1 259 ? -7.781 19.859 -3.434 1 98.38 259 PHE A N 1
ATOM 2131 C CA . PHE A 1 259 ? -8.125 18.453 -3.209 1 98.38 259 PHE A CA 1
ATOM 2132 C C . PHE A 1 259 ? -7.703 18.016 -1.815 1 98.38 259 PHE A C 1
ATOM 2134 O O . PHE A 1 259 ? -6.512 18.016 -1.492 1 98.38 259 PHE A O 1
ATOM 2141 N N . VAL A 1 260 ? -8.672 17.578 -1.009 1 98.75 260 VAL A N 1
ATOM 2142 C CA . VAL A 1 260 ? -8.406 17.188 0.373 1 98.75 260 VAL A CA 1
ATOM 2143 C C . VAL A 1 260 ? -8.797 15.727 0.582 1 98.75 260 VAL A C 1
ATOM 2145 O O . VAL A 1 260 ? -9.82 15.266 0.063 1 98.75 260 VAL A O 1
ATOM 2148 N N . LEU A 1 261 ? -7.984 15.031 1.296 1 98.75 261 LEU A N 1
ATOM 2149 C CA . LEU A 1 261 ? -8.25 13.641 1.657 1 98.75 261 LEU A CA 1
ATOM 2150 C C . LEU A 1 261 ? -8.797 13.539 3.078 1 98.75 261 LEU A C 1
ATOM 2152 O O . LEU A 1 261 ? -8.18 14.055 4.02 1 98.75 261 LEU A O 1
ATOM 2156 N N . MET A 1 262 ? -9.945 12.953 3.232 1 98.69 262 MET A N 1
ATOM 2157 C CA . MET A 1 262 ? -10.562 12.727 4.535 1 98.69 262 MET A CA 1
ATOM 2158 C C . MET A 1 262 ? -10.531 11.25 4.906 1 98.69 262 MET A C 1
ATOM 2160 O O . MET A 1 262 ? -11.102 10.414 4.199 1 98.69 262 MET A O 1
ATOM 2164 N N . LEU A 1 263 ? -9.891 10.953 6.008 1 97.94 263 LEU A N 1
ATOM 2165 C CA . LEU A 1 263 ? -9.727 9.578 6.469 1 97.94 263 LEU A CA 1
ATOM 2166 C C . LEU A 1 263 ? -10.617 9.297 7.672 1 97.94 263 LEU A C 1
ATOM 2168 O O . LEU A 1 263 ? -10.5 9.961 8.703 1 97.94 263 LEU A O 1
ATOM 2172 N N . ASP A 1 264 ? -11.43 8.328 7.492 1 97.19 264 ASP A N 1
ATOM 2173 C CA . ASP A 1 264 ? -12.383 7.965 8.539 1 97.19 264 ASP A CA 1
ATOM 2174 C C . ASP A 1 264 ? -12.055 6.602 9.141 1 97.19 264 ASP A C 1
ATOM 2176 O O . ASP A 1 264 ? -12.336 5.566 8.539 1 97.19 264 ASP A O 1
ATOM 2180 N N . GLU A 1 265 ? -11.453 6.609 10.281 1 95.75 265 GLU A N 1
ATOM 2181 C CA . GLU A 1 265 ? -11.234 5.438 11.117 1 95.75 265 GLU A CA 1
ATOM 2182 C C . GLU A 1 265 ? -10.242 4.473 10.469 1 95.75 265 GLU A C 1
ATOM 2184 O O . GLU A 1 265 ? -10.508 3.273 10.383 1 95.75 265 GLU A O 1
ATOM 2189 N N . ILE A 1 266 ? -9.141 4.969 9.977 1 96.81 266 ILE A N 1
ATOM 2190 C CA . ILE A 1 266 ? -8.008 4.145 9.578 1 96.81 266 ILE A CA 1
ATOM 2191 C C . ILE A 1 266 ? -7.254 3.676 10.82 1 96.81 266 ILE A C 1
ATOM 2193 O O . ILE A 1 266 ? -6.668 4.484 11.539 1 96.81 266 ILE A O 1
ATOM 2197 N N . LEU A 1 267 ? -7.137 2.426 11.047 1 94.62 267 LEU A N 1
ATOM 2198 C CA . LEU A 1 267 ? -6.699 1.924 12.344 1 94.62 267 LEU A CA 1
ATOM 2199 C C . LEU A 1 267 ? -5.23 1.515 12.305 1 94.62 267 LEU A C 1
ATOM 2201 O O . LEU A 1 267 ? -4.523 1.613 13.305 1 94.62 267 LEU A O 1
ATOM 2205 N N . ASP A 1 268 ? -4.742 1.037 11.234 1 94.56 268 ASP A N 1
ATOM 2206 C CA . ASP A 1 268 ? -3.375 0.531 11.133 1 94.56 268 ASP A CA 1
ATOM 2207 C C . ASP A 1 268 ? -2.383 1.669 10.906 1 94.56 268 ASP A C 1
ATOM 2209 O O . ASP A 1 268 ? -2.473 2.385 9.906 1 94.56 268 ASP A O 1
ATOM 2213 N N . PRO A 1 269 ? -1.397 1.823 11.766 1 96.38 269 PRO A N 1
ATOM 2214 C CA . PRO A 1 269 ? -0.445 2.928 11.625 1 96.38 269 PRO A CA 1
ATOM 2215 C C . PRO A 1 269 ? 0.386 2.828 10.344 1 96.38 269 PRO A C 1
ATOM 2217 O O . PRO A 1 269 ? 0.766 3.854 9.773 1 96.38 269 PRO A O 1
ATOM 2220 N N . GLY A 1 270 ? 0.692 1.628 9.922 1 95.62 270 GLY A N 1
ATOM 2221 C CA . GLY A 1 270 ? 1.396 1.463 8.664 1 95.62 270 GLY A CA 1
ATOM 2222 C C . GLY A 1 270 ? 0.612 1.976 7.469 1 95.62 270 GLY A C 1
ATOM 2223 O O . GLY A 1 270 ? 1.158 2.678 6.617 1 95.62 270 GLY A O 1
ATOM 2224 N N . ASN A 1 271 ? -0.687 1.61 7.441 1 96.38 271 ASN A N 1
ATOM 2225 C CA . ASN A 1 271 ? -1.566 2.115 6.391 1 96.38 271 ASN A CA 1
ATOM 2226 C C . ASN A 1 271 ? -1.691 3.635 6.445 1 96.38 271 ASN A C 1
ATOM 2228 O O . ASN A 1 271 ? -1.63 4.305 5.414 1 96.38 271 ASN A O 1
ATOM 2232 N N . MET A 1 272 ? -1.845 4.141 7.629 1 97.44 272 MET A N 1
ATOM 2233 C CA . MET A 1 272 ? -1.943 5.59 7.797 1 97.44 272 MET A CA 1
ATOM 2234 C C . MET A 1 272 ? -0.706 6.285 7.242 1 97.44 272 MET A C 1
ATOM 2236 O O . MET A 1 272 ? -0.819 7.23 6.457 1 97.44 272 MET A O 1
ATOM 2240 N N . GLY A 1 273 ? 0.426 5.812 7.633 1 97.88 273 GLY A N 1
ATOM 2241 C CA . GLY A 1 273 ? 1.663 6.391 7.137 1 97.88 273 GLY A CA 1
ATOM 2242 C C . GLY A 1 273 ? 1.797 6.305 5.629 1 97.88 273 GLY A C 1
ATOM 2243 O O . GLY A 1 273 ? 2.182 7.277 4.977 1 97.88 273 GLY A O 1
ATOM 2244 N N . ALA A 1 274 ? 1.474 5.172 5.09 1 97.69 274 ALA A N 1
ATOM 2245 C CA . ALA A 1 274 ? 1.559 4.977 3.645 1 97.69 274 ALA A CA 1
ATOM 2246 C C . ALA A 1 274 ? 0.597 5.906 2.906 1 97.69 274 ALA A C 1
ATOM 2248 O O . ALA A 1 274 ? 0.925 6.43 1.84 1 97.69 274 ALA A O 1
ATOM 2249 N N . ILE A 1 275 ? -0.581 6.102 3.455 1 98.62 275 ILE A N 1
ATOM 2250 C CA . ILE A 1 275 ? -1.568 6.992 2.859 1 98.62 275 ILE A CA 1
ATOM 2251 C C . ILE A 1 275 ? -1.036 8.422 2.854 1 98.62 275 ILE A C 1
ATOM 2253 O O . ILE A 1 275 ? -1.115 9.117 1.839 1 98.62 275 ILE A O 1
ATOM 2257 N N . LEU A 1 276 ? -0.446 8.828 3.951 1 98.25 276 LEU A N 1
ATOM 2258 C CA . LEU A 1 276 ? 0.112 10.172 4.035 1 98.25 276 LEU A CA 1
ATOM 2259 C C . LEU A 1 276 ? 1.239 10.359 3.027 1 98.25 276 LEU A C 1
ATOM 2261 O O . LEU A 1 276 ? 1.334 11.406 2.383 1 98.25 276 LEU A O 1
ATOM 2265 N N . ARG A 1 277 ? 2.014 9.328 2.902 1 98.25 277 ARG A N 1
ATOM 2266 C CA . ARG A 1 277 ? 3.121 9.367 1.951 1 98.25 277 ARG A CA 1
ATOM 2267 C C . ARG A 1 277 ? 2.609 9.539 0.524 1 98.25 277 ARG A C 1
ATOM 2269 O O . ARG A 1 277 ? 3.096 10.391 -0.217 1 98.25 277 ARG A O 1
ATOM 2276 N N . SER A 1 278 ? 1.648 8.797 0.199 1 98.31 278 SER A N 1
ATOM 2277 C CA . SER A 1 278 ? 1.053 8.867 -1.131 1 98.31 278 SER A CA 1
ATOM 2278 C C . SER A 1 278 ? 0.372 10.219 -1.357 1 98.31 278 SER A C 1
ATOM 2280 O O . SER A 1 278 ? 0.471 10.797 -2.441 1 98.31 278 SER A O 1
ATOM 2282 N N . ALA A 1 279 ? -0.352 10.664 -0.345 1 98.44 279 ALA A N 1
ATOM 2283 C CA . ALA A 1 279 ? -1.058 11.945 -0.438 1 98.44 279 ALA A CA 1
ATOM 2284 C C . ALA A 1 279 ? -0.095 13.078 -0.766 1 98.44 279 ALA A C 1
ATOM 2286 O O . ALA A 1 279 ? -0.332 13.852 -1.697 1 98.44 279 ALA A O 1
ATOM 2287 N N . TYR A 1 280 ? 1.002 13.141 -0.038 1 97.94 280 TYR A N 1
ATOM 2288 C CA . TYR A 1 280 ? 1.987 14.188 -0.275 1 97.94 280 TYR A CA 1
ATOM 2289 C C . TYR A 1 280 ? 2.607 14.047 -1.66 1 97.94 280 TYR A C 1
ATOM 2291 O O . TYR A 1 280 ? 2.664 15.023 -2.42 1 97.94 280 TYR A O 1
ATOM 2299 N N . PHE A 1 281 ? 2.994 12.859 -2.016 1 97.31 281 PHE A N 1
ATOM 2300 C CA . PHE A 1 281 ? 3.693 12.562 -3.262 1 97.31 281 PHE A CA 1
ATOM 2301 C C . PHE A 1 281 ? 2.828 12.922 -4.465 1 97.31 281 PHE A C 1
ATOM 2303 O O . PHE A 1 281 ? 3.324 13.453 -5.457 1 97.31 281 PHE A O 1
ATOM 2310 N N . LEU A 1 282 ? 1.559 12.656 -4.375 1 96.88 282 LEU A N 1
ATOM 2311 C CA . LEU A 1 282 ? 0.668 12.789 -5.523 1 96.88 282 LEU A CA 1
ATOM 2312 C C . LEU A 1 282 ? 0.106 14.203 -5.613 1 96.88 282 LEU A C 1
ATOM 2314 O O . LEU A 1 282 ? -0.518 14.57 -6.613 1 96.88 282 LEU A O 1
ATOM 2318 N N . GLY A 1 283 ? 0.218 14.992 -4.547 1 96.69 283 GLY A N 1
ATOM 2319 C CA . GLY A 1 283 ? -0.148 16.391 -4.66 1 96.69 283 GLY A CA 1
ATOM 2320 C C . GLY A 1 283 ? -1.41 16.75 -3.895 1 96.69 283 GLY A C 1
ATOM 2321 O O . GLY A 1 283 ? -2.045 17.766 -4.168 1 96.69 283 GLY A O 1
ATOM 2322 N N . VAL A 1 284 ? -1.812 15.945 -2.963 1 98.06 284 VAL A N 1
ATOM 2323 C CA . VAL A 1 284 ? -2.943 16.25 -2.092 1 98.06 284 VAL A CA 1
ATOM 2324 C C . VAL A 1 284 ? -2.635 17.5 -1.266 1 98.06 284 VAL A C 1
ATOM 2326 O O . VAL A 1 284 ? -1.514 17.656 -0.778 1 98.06 284 VAL A O 1
ATOM 2329 N N . ASP A 1 285 ? -3.635 18.312 -1.111 1 97.75 285 ASP A N 1
ATOM 2330 C CA . ASP A 1 285 ? -3.375 19.609 -0.478 1 97.75 285 ASP A CA 1
ATOM 2331 C C . ASP A 1 285 ? -3.373 19.484 1.044 1 97.75 285 ASP A C 1
ATOM 2333 O O . ASP A 1 285 ? -2.652 20.203 1.731 1 97.75 285 ASP A O 1
ATOM 2337 N N . ALA A 1 286 ? -4.203 18.641 1.547 1 97.38 286 ALA A N 1
ATOM 2338 C CA . ALA A 1 286 ? -4.305 18.438 2.988 1 97.38 286 ALA A CA 1
ATOM 2339 C C . ALA A 1 286 ? -5.008 17.125 3.303 1 97.38 286 ALA A C 1
ATOM 2341 O O . ALA A 1 286 ? -5.684 16.547 2.443 1 97.38 286 ALA A O 1
ATOM 2342 N N . VAL A 1 287 ? -4.809 16.688 4.562 1 97.88 287 VAL A N 1
ATOM 2343 C CA . VAL A 1 287 ? -5.457 15.469 5.039 1 97.88 287 VAL A CA 1
ATOM 2344 C C . VAL A 1 287 ? -6.188 15.75 6.348 1 97.88 287 VAL A C 1
ATOM 2346 O O . VAL A 1 287 ? -5.656 16.438 7.227 1 97.88 287 VAL A O 1
ATOM 2349 N N . THR A 1 288 ? -7.406 15.281 6.43 1 97.25 288 THR A N 1
ATOM 2350 C CA . THR A 1 288 ? -8.133 15.312 7.699 1 97.25 288 THR A CA 1
ATOM 2351 C C . THR A 1 288 ? -8.391 13.906 8.211 1 97.25 288 THR A C 1
ATOM 2353 O O . THR A 1 288 ? -8.766 13.016 7.441 1 97.25 288 THR A O 1
ATOM 2356 N N . ILE A 1 289 ? -8.195 13.734 9.469 1 96.81 289 ILE A N 1
ATOM 2357 C CA . ILE A 1 289 ? -8.359 12.422 10.078 1 96.81 289 ILE A CA 1
ATOM 2358 C C . ILE A 1 289 ? -9.328 12.516 11.258 1 96.81 289 ILE A C 1
ATOM 2360 O O . ILE A 1 289 ? -9.391 13.555 11.93 1 96.81 289 ILE A O 1
ATOM 2364 N N . THR A 1 290 ? -10.008 11.406 11.531 1 95.75 290 THR A N 1
ATOM 2365 C CA . THR A 1 290 ? -10.891 11.391 12.688 1 95.75 290 THR A CA 1
ATOM 2366 C C . THR A 1 290 ? -10.086 11.43 13.984 1 95.75 290 THR A C 1
ATOM 2368 O O . THR A 1 290 ? -9.031 10.805 14.086 1 95.75 290 THR A O 1
ATOM 2371 N N . ALA A 1 291 ? -10.672 12.078 14.953 1 91.88 291 ALA A N 1
ATOM 2372 C CA . ALA A 1 291 ? -9.992 12.227 16.234 1 91.88 291 ALA A CA 1
ATOM 2373 C C . ALA A 1 291 ? -10.008 10.922 17.016 1 91.88 291 ALA A C 1
ATOM 2375 O O . ALA A 1 291 ? -9.094 10.641 17.797 1 91.88 291 ALA A O 1
ATOM 2376 N N . ARG A 1 292 ? -11.016 10.148 16.719 1 89 292 ARG A N 1
ATOM 2377 C CA . ARG A 1 292 ? -11.156 8.891 17.422 1 89 292 ARG A CA 1
ATOM 2378 C C . ARG A 1 292 ? -11.102 7.707 16.469 1 89 292 ARG A C 1
ATOM 2380 O O . ARG A 1 292 ? -11.352 7.859 15.273 1 89 292 ARG A O 1
ATOM 2387 N N . ASN A 1 293 ? -10.75 6.57 17.047 1 88.44 293 ASN A N 1
ATOM 2388 C CA . ASN A 1 293 ? -10.773 5.305 16.312 1 88.44 293 ASN A CA 1
ATOM 2389 C C . ASN A 1 293 ? -9.906 5.367 15.055 1 88.44 293 ASN A C 1
ATOM 2391 O O . ASN A 1 293 ? -10.312 4.887 13.992 1 88.44 293 ASN A O 1
ATOM 2395 N N . CYS A 1 294 ? -8.914 6.098 15.172 1 90.75 294 CYS A N 1
ATOM 2396 C CA . CYS A 1 294 ? -7.934 6.215 14.102 1 90.75 294 CYS A CA 1
ATOM 2397 C C . CYS A 1 294 ? -6.516 6.059 14.641 1 90.75 294 CYS A C 1
ATOM 2399 O O . CYS A 1 294 ? -6.258 6.352 15.805 1 90.75 294 CYS A O 1
ATOM 2401 N N . ALA A 1 295 ? -5.699 5.559 13.773 1 92.38 295 ALA A N 1
ATOM 2402 C CA . ALA A 1 295 ? -4.297 5.441 14.164 1 92.38 295 ALA A CA 1
ATOM 2403 C C . ALA A 1 295 ? -3.709 6.805 14.508 1 92.38 295 ALA A C 1
ATOM 2405 O O . ALA A 1 295 ? -3.969 7.793 13.82 1 92.38 295 ALA A O 1
ATOM 2406 N N . ARG A 1 296 ? -2.953 6.812 15.555 1 90.19 296 ARG A N 1
ATOM 2407 C CA . ARG A 1 296 ? -2.203 8.016 15.906 1 90.19 296 ARG A CA 1
ATOM 2408 C C . ARG A 1 296 ? -0.994 8.195 14.992 1 90.19 296 ARG A C 1
ATOM 2410 O O . ARG A 1 296 ? -0.589 7.254 14.305 1 90.19 296 ARG A O 1
ATOM 2417 N N . LEU A 1 297 ? -0.514 9.375 15 1 94.56 297 LEU A N 1
ATOM 2418 C CA . LEU A 1 297 ? 0.734 9.625 14.289 1 94.56 297 LEU A CA 1
ATOM 2419 C C . LEU A 1 297 ? 1.933 9.164 15.109 1 94.56 297 LEU A C 1
ATOM 2421 O O . LEU A 1 297 ? 2.805 9.961 15.453 1 94.56 297 LEU A O 1
ATOM 2425 N N . SER A 1 298 ? 1.974 7.891 15.391 1 95.38 298 SER A N 1
ATOM 2426 C CA . SER A 1 298 ? 3.018 7.23 16.172 1 95.38 298 SER A CA 1
ATOM 2427 C C . SER A 1 298 ? 4.32 7.141 15.383 1 95.38 298 SER A C 1
ATOM 2429 O O . SER A 1 298 ? 4.336 7.371 14.172 1 95.38 298 SER A O 1
ATOM 2431 N N . PRO A 1 299 ? 5.371 6.797 16.047 1 97.06 299 PRO A N 1
ATOM 2432 C CA . PRO A 1 299 ? 6.641 6.625 15.344 1 97.06 299 PRO A CA 1
ATOM 2433 C C . PRO A 1 299 ? 6.555 5.602 14.219 1 97.06 299 PRO A C 1
ATOM 2435 O O . PRO A 1 299 ? 7.184 5.773 13.172 1 97.06 299 PRO A O 1
ATOM 2438 N N . VAL A 1 300 ? 5.762 4.59 14.453 1 96.31 300 VAL A N 1
ATOM 2439 C CA . VAL A 1 300 ? 5.555 3.584 13.414 1 96.31 300 VAL A CA 1
ATOM 2440 C C . VAL A 1 300 ? 4.871 4.223 12.203 1 96.31 300 VAL A C 1
ATOM 2442 O O . VAL A 1 300 ? 5.289 4.008 11.062 1 96.31 300 VAL A O 1
ATOM 2445 N N . CYS A 1 301 ? 3.869 4.953 12.477 1 97.25 301 CYS A N 1
ATOM 2446 C CA . CYS A 1 301 ? 3.16 5.672 11.422 1 97.25 301 CYS A CA 1
ATOM 2447 C C . CYS A 1 301 ? 4.086 6.648 10.711 1 97.25 301 CYS A C 1
ATOM 2449 O O . CYS A 1 301 ? 4.102 6.711 9.477 1 97.25 301 CYS A O 1
ATOM 2451 N N . LEU A 1 302 ? 4.828 7.363 11.469 1 97.75 302 LEU A N 1
ATOM 2452 C CA . LEU A 1 302 ? 5.73 8.367 10.906 1 97.75 302 LEU A CA 1
ATOM 2453 C C . LEU A 1 302 ? 6.793 7.715 10.031 1 97.75 302 LEU A C 1
ATOM 2455 O O . LEU A 1 302 ? 7.129 8.234 8.961 1 97.75 302 LEU A O 1
ATOM 2459 N N . LYS A 1 303 ? 7.312 6.609 10.461 1 97.06 303 LYS A N 1
ATOM 2460 C CA . LYS A 1 303 ? 8.281 5.879 9.656 1 97.06 303 LYS A CA 1
ATOM 2461 C C . LYS A 1 303 ? 7.688 5.48 8.312 1 97.06 303 LYS A C 1
ATOM 2463 O O . LYS A 1 303 ? 8.32 5.652 7.266 1 97.06 303 LYS A O 1
ATOM 2468 N N . ALA A 1 304 ? 6.461 5.035 8.328 1 96.31 304 ALA A N 1
ATOM 2469 C CA . ALA A 1 304 ? 5.777 4.602 7.109 1 96.31 304 ALA A CA 1
ATOM 2470 C C . ALA A 1 304 ? 5.484 5.781 6.191 1 96.31 304 ALA A C 1
ATOM 2472 O O . ALA A 1 304 ? 5.414 5.625 4.969 1 96.31 304 ALA A O 1
ATOM 2473 N N . SER A 1 305 ? 5.352 6.984 6.699 1 97.81 305 SER A N 1
ATOM 2474 C CA . SER A 1 305 ? 5.055 8.18 5.922 1 97.81 305 SER A CA 1
ATOM 2475 C C . SER A 1 305 ? 6.297 8.703 5.207 1 97.81 305 SER A C 1
ATOM 2477 O O . SER A 1 305 ? 6.199 9.547 4.312 1 97.81 305 SER A O 1
ATOM 2479 N N . ALA A 1 306 ? 7.434 8.266 5.695 1 96.38 306 ALA A N 1
ATOM 2480 C CA . ALA A 1 306 ? 8.727 8.625 5.109 1 96.38 306 ALA A CA 1
ATOM 2481 C C . ALA A 1 306 ? 8.898 10.141 5.051 1 96.38 306 ALA A C 1
ATOM 2483 O O . ALA A 1 306 ? 9.336 10.688 4.035 1 96.38 306 ALA A O 1
ATOM 2484 N N . GLY A 1 307 ? 8.445 10.836 6.078 1 96.88 307 GLY A N 1
ATOM 2485 C CA . GLY A 1 307 ? 8.648 12.273 6.176 1 96.88 307 GLY A CA 1
ATOM 2486 C C . GLY A 1 307 ? 7.441 13.078 5.723 1 96.88 307 GLY A C 1
ATOM 2487 O O . GLY A 1 307 ? 7.324 14.258 6.043 1 96.88 307 GLY A O 1
ATOM 2488 N N . ALA A 1 308 ? 6.539 12.453 5.047 1 97.5 308 ALA A N 1
ATOM 2489 C CA . ALA A 1 308 ? 5.383 13.148 4.484 1 97.5 308 ALA A CA 1
ATOM 2490 C C . ALA A 1 308 ? 4.543 13.789 5.582 1 97.5 308 ALA A C 1
ATOM 2492 O O . ALA A 1 308 ? 3.965 14.859 5.387 1 97.5 308 ALA A O 1
ATOM 2493 N N . ALA A 1 309 ? 4.484 13.172 6.688 1 96.69 309 ALA A N 1
ATOM 2494 C CA . ALA A 1 309 ? 3.682 13.672 7.801 1 96.69 309 ALA A CA 1
ATOM 2495 C C . ALA A 1 309 ? 4.18 15.031 8.273 1 96.69 309 ALA A C 1
ATOM 2497 O O . ALA A 1 309 ? 3.416 15.82 8.836 1 96.69 309 ALA A O 1
ATOM 2498 N N . GLU A 1 310 ? 5.445 15.336 8.07 1 95.56 310 GLU A N 1
ATOM 2499 C CA . GLU A 1 310 ? 6.039 16.609 8.453 1 95.56 310 GLU A CA 1
ATOM 2500 C C . GLU A 1 310 ? 5.758 17.688 7.41 1 95.56 310 GLU A C 1
ATOM 2502 O O . GLU A 1 310 ? 5.91 18.875 7.684 1 95.56 310 GLU A O 1
ATOM 2507 N N . LEU A 1 311 ? 5.387 17.25 6.242 1 94.81 311 LEU A N 1
ATOM 2508 C CA . LEU A 1 311 ? 5.309 18.172 5.113 1 94.81 311 LEU A CA 1
ATOM 2509 C C . LEU A 1 311 ? 3.859 18.484 4.758 1 94.81 311 LEU A C 1
ATOM 2511 O O . LEU A 1 311 ? 3.576 19.484 4.102 1 94.81 311 LEU A O 1
ATOM 2515 N N . LEU A 1 312 ? 2.971 17.672 5.168 1 94.31 312 LEU A N 1
ATOM 2516 C CA . LEU A 1 312 ? 1.561 17.734 4.805 1 94.31 312 LEU A CA 1
ATOM 2517 C C . LEU A 1 312 ? 0.736 18.359 5.926 1 94.31 312 LEU A C 1
ATOM 2519 O O . LEU A 1 312 ? 0.91 18.016 7.094 1 94.31 312 LEU A O 1
ATOM 2523 N N . PRO A 1 313 ? -0.161 19.406 5.582 1 94.88 313 PRO A N 1
ATOM 2524 C CA . PRO A 1 313 ? -1.13 19.812 6.602 1 94.88 313 PRO A CA 1
ATOM 2525 C C . PRO A 1 313 ? -2.068 18.672 7.012 1 94.88 313 PRO A C 1
ATOM 2527 O O . PRO A 1 313 ? -2.746 18.094 6.16 1 94.88 313 PRO A O 1
ATOM 2530 N N . ILE A 1 314 ? -2.057 18.375 8.266 1 95 314 ILE A N 1
ATOM 2531 C CA . ILE A 1 314 ? -2.902 17.312 8.797 1 95 314 ILE A CA 1
ATOM 2532 C C . ILE A 1 314 ? -3.854 17.891 9.844 1 95 314 ILE A C 1
ATOM 2534 O O . ILE A 1 314 ? -3.414 18.516 10.812 1 95 314 ILE A O 1
ATOM 2538 N N . PHE A 1 315 ? -5.137 17.641 9.625 1 94.56 315 PHE A N 1
ATOM 2539 C CA . PHE A 1 315 ? -6.176 18.109 10.531 1 94.56 315 PHE A CA 1
ATOM 2540 C C . PHE A 1 315 ? -6.883 16.938 11.203 1 94.56 315 PHE A C 1
ATOM 2542 O O . PHE A 1 315 ? -6.812 15.805 10.727 1 94.56 315 PHE A O 1
ATOM 2549 N N . GLU A 1 316 ? -7.477 17.25 12.281 1 93.62 316 GLU A N 1
ATOM 2550 C CA . GLU A 1 316 ? -8.336 16.281 12.961 1 93.62 316 GLU A CA 1
ATOM 2551 C C . GLU A 1 316 ? -9.758 16.828 13.125 1 93.62 316 GLU A C 1
ATOM 2553 O O . GLU A 1 316 ? -9.953 18.031 13.312 1 93.62 316 GLU A O 1
ATOM 2558 N N . HIS A 1 317 ? -10.688 15.961 12.953 1 94.62 317 HIS A N 1
ATOM 2559 C CA . HIS A 1 317 ? -12.086 16.328 13.18 1 94.62 317 HIS A CA 1
ATOM 2560 C C . HIS A 1 317 ? -12.773 15.32 14.094 1 94.62 317 HIS A C 1
ATOM 2562 O O . HIS A 1 317 ? -12.477 14.125 14.055 1 94.62 317 HIS A O 1
ATOM 2568 N N . ALA A 1 318 ? -13.695 15.758 14.836 1 92.88 318 ALA A N 1
ATOM 2569 C CA . ALA A 1 318 ? -14.336 14.922 15.844 1 92.88 318 ALA A CA 1
ATOM 2570 C C . ALA A 1 318 ? -15.508 14.148 15.25 1 92.88 318 ALA A C 1
ATOM 2572 O O . ALA A 1 318 ? -15.703 12.969 15.555 1 92.88 318 ALA A O 1
ATOM 2573 N N . LYS A 1 319 ? -16.312 14.836 14.453 1 93.88 319 LYS A N 1
ATOM 2574 C CA . LYS A 1 319 ? -17.516 14.227 13.867 1 93.88 319 LYS A CA 1
ATOM 2575 C C . LYS A 1 319 ? -17.469 14.297 12.344 1 93.88 319 LYS A C 1
ATOM 2577 O O . LYS A 1 319 ? -17.625 15.367 11.766 1 93.88 319 LYS A O 1
ATOM 2582 N N . SER A 1 320 ? -17.406 13.117 11.82 1 96.81 320 SER A N 1
ATOM 2583 C CA . SER A 1 320 ? -17.297 13.039 10.367 1 96.81 320 SER A CA 1
ATOM 2584 C C . SER A 1 320 ? -18.547 13.57 9.688 1 96.81 320 SER A C 1
ATOM 2586 O O . SER A 1 320 ? -18.469 14.25 8.664 1 96.81 320 SER A O 1
ATOM 2588 N N . GLU A 1 321 ? -19.703 13.289 10.219 1 97.69 321 GLU A N 1
ATOM 2589 C CA . GLU A 1 321 ? -20.969 13.734 9.625 1 97.69 321 GLU A CA 1
ATOM 2590 C C . GLU A 1 321 ? -21.016 15.258 9.547 1 97.69 321 GLU A C 1
ATOM 2592 O O . GLU A 1 321 ? -21.391 15.82 8.516 1 97.69 321 GLU A O 1
ATOM 2597 N N . ARG A 1 322 ? -20.672 15.875 10.602 1 96.81 322 ARG A N 1
ATOM 2598 C CA . ARG A 1 322 ? -20.672 17.328 10.648 1 96.81 322 ARG A CA 1
ATOM 2599 C C . ARG A 1 322 ? -19.625 17.922 9.695 1 96.81 322 ARG A C 1
ATOM 2601 O O . ARG A 1 322 ? -19.906 18.891 8.992 1 96.81 322 ARG A O 1
ATOM 2608 N N . MET A 1 323 ? -18.453 17.375 9.719 1 97.5 323 MET A N 1
ATOM 2609 C CA . MET A 1 323 ? -17.375 17.797 8.828 1 97.5 323 MET A CA 1
ATOM 2610 C C . MET A 1 323 ? -17.828 17.766 7.375 1 97.5 323 MET A C 1
ATOM 2612 O O . MET A 1 323 ? -17.609 18.719 6.629 1 97.5 323 MET A O 1
ATOM 2616 N N . ILE A 1 324 ? -18.484 16.719 6.957 1 98.5 324 ILE A N 1
ATOM 2617 C CA . ILE A 1 324 ? -18.938 16.531 5.582 1 98.5 324 ILE A CA 1
ATOM 2618 C C . ILE A 1 324 ? -20.047 17.547 5.266 1 98.5 324 ILE A C 1
ATOM 2620 O O . ILE A 1 324 ? -19.969 18.266 4.262 1 98.5 324 ILE A O 1
ATOM 2624 N N . THR A 1 325 ? -21.031 17.641 6.098 1 98.38 325 THR A N 1
ATOM 2625 C CA . THR A 1 325 ? -22.203 18.484 5.855 1 98.38 325 THR A CA 1
ATOM 2626 C C . THR A 1 325 ? -21.797 19.953 5.75 1 98.38 325 THR A C 1
ATOM 2628 O O . THR A 1 325 ? -22.141 20.625 4.781 1 98.38 325 THR A O 1
ATOM 2631 N N . GLN A 1 326 ? -21.016 20.406 6.695 1 98.31 326 GLN A N 1
ATOM 2632 C CA . GLN A 1 326 ? -20.625 21.797 6.727 1 98.31 326 GLN A CA 1
ATOM 2633 C C . GLN A 1 326 ? -19.672 22.141 5.582 1 98.31 326 GLN A C 1
ATOM 2635 O O . GLN A 1 326 ? -19.766 23.219 4.988 1 98.31 326 GLN A O 1
ATOM 2640 N N . SER A 1 327 ? -18.766 21.25 5.254 1 98.62 327 SER A N 1
ATOM 2641 C CA . SER A 1 327 ? -17.859 21.484 4.129 1 98.62 327 SER A CA 1
ATOM 2642 C C . SER A 1 327 ? -18.625 21.531 2.809 1 98.62 327 SER A C 1
ATOM 2644 O O . SER A 1 327 ? -18.297 22.328 1.929 1 98.62 327 SER A O 1
ATOM 2646 N N . THR A 1 328 ? -19.625 20.656 2.691 1 98.38 328 THR A N 1
ATOM 2647 C CA . THR A 1 328 ? -20.453 20.641 1.496 1 98.38 328 THR A CA 1
ATOM 2648 C C . THR A 1 328 ? -21.203 21.969 1.351 1 98.38 328 THR A C 1
ATOM 2650 O O . THR A 1 328 ? -21.281 22.531 0.252 1 98.38 328 THR A O 1
ATOM 2653 N N . GLU A 1 329 ? -21.688 22.484 2.402 1 97.94 329 GLU A N 1
ATOM 2654 C CA . GLU A 1 329 ? -22.359 23.781 2.406 1 97.94 329 GLU A CA 1
ATOM 2655 C C . GLU A 1 329 ? -21.406 24.906 1.992 1 97.94 329 GLU A C 1
ATOM 2657 O O . GLU A 1 329 ? -21.828 25.922 1.439 1 97.94 329 GLU A O 1
ATOM 2662 N N . ASN A 1 330 ? -20.156 24.688 2.268 1 97.81 330 ASN A N 1
ATOM 2663 C CA . ASN A 1 330 ? -19.141 25.672 1.95 1 97.81 330 ASN A CA 1
ATOM 2664 C C . ASN A 1 330 ? -18.609 25.516 0.526 1 97.81 330 ASN A C 1
ATOM 2666 O O . ASN A 1 330 ? -17.641 26.156 0.137 1 97.81 330 ASN A O 1
ATOM 2670 N N . GLY A 1 331 ? -19.141 24.547 -0.258 1 97.62 331 GLY A N 1
ATOM 2671 C CA . GLY A 1 331 ? -18.844 24.469 -1.679 1 97.62 331 GLY A CA 1
ATOM 2672 C C . GLY A 1 331 ? -18 23.266 -2.053 1 97.62 331 GLY A C 1
ATOM 2673 O O . GLY A 1 331 ? -17.703 23.047 -3.227 1 97.62 331 GLY A O 1
ATOM 2674 N N . TRP A 1 332 ? -17.656 22.422 -1.108 1 98.56 332 TRP A N 1
ATOM 2675 C CA . TRP A 1 332 ? -16.859 21.234 -1.39 1 98.56 332 TRP A CA 1
ATOM 2676 C C . TRP A 1 332 ? -17.734 20.078 -1.874 1 98.56 332 TRP A C 1
ATOM 2678 O O . TRP A 1 332 ? -18.844 19.875 -1.359 1 98.56 332 TRP A O 1
ATOM 2688 N N . THR A 1 333 ? -17.234 19.344 -2.883 1 98.38 333 THR A N 1
ATOM 2689 C CA . THR A 1 333 ? -17.891 18.125 -3.316 1 98.38 333 THR A CA 1
ATOM 2690 C C . THR A 1 333 ? -17.219 16.891 -2.711 1 98.38 333 THR A C 1
ATOM 2692 O O . THR A 1 333 ? -16.016 16.703 -2.885 1 98.38 333 THR A O 1
ATOM 2695 N N . VAL A 1 334 ? -18.016 16.078 -2.053 1 98.44 334 VAL A N 1
ATOM 2696 C CA . VAL A 1 334 ? -17.469 14.93 -1.354 1 98.44 334 VAL A CA 1
ATOM 2697 C C . VAL A 1 334 ? -17.703 13.664 -2.172 1 98.44 334 VAL A C 1
ATOM 2699 O O . VAL A 1 334 ? -18.828 13.383 -2.58 1 98.44 334 VAL A O 1
ATOM 2702 N N . TYR A 1 335 ? -16.641 12.938 -2.434 1 98.25 335 TYR A N 1
ATOM 2703 C CA . TYR A 1 335 ? -16.672 11.617 -3.055 1 98.25 335 TYR A CA 1
ATOM 2704 C C . TYR A 1 335 ? -16.344 10.523 -2.039 1 98.25 335 TYR A C 1
ATOM 2706 O O . TYR A 1 335 ? -15.266 10.547 -1.421 1 98.25 335 TYR A O 1
ATOM 2714 N N . ALA A 1 336 ? -17.25 9.609 -1.857 1 97.62 336 ALA A N 1
ATOM 2715 C CA . ALA A 1 336 ? -17.016 8.484 -0.964 1 97.62 336 ALA A CA 1
ATOM 2716 C C . ALA A 1 336 ? -16.391 7.309 -1.715 1 97.62 336 ALA A C 1
ATOM 2718 O O . ALA A 1 336 ? -16.969 6.805 -2.68 1 97.62 336 ALA A O 1
ATOM 2719 N N . ALA A 1 337 ? -15.219 6.879 -1.253 1 97.12 337 ALA A N 1
ATOM 2720 C CA . ALA A 1 337 ? -14.57 5.719 -1.864 1 97.12 337 ALA A CA 1
ATOM 2721 C C . ALA A 1 337 ? -15.211 4.418 -1.394 1 97.12 337 ALA A C 1
ATOM 2723 O O . ALA A 1 337 ? -15.258 4.141 -0.193 1 97.12 337 ALA A O 1
ATOM 2724 N N . ILE A 1 338 ? -15.664 3.641 -2.322 1 93.5 338 ILE A N 1
ATOM 2725 C CA . ILE A 1 338 ? -16.281 2.359 -1.994 1 93.5 338 ILE A CA 1
ATOM 2726 C C . ILE A 1 338 ? -15.742 1.277 -2.93 1 93.5 338 ILE A C 1
ATOM 2728 O O . ILE A 1 338 ? -15.219 1.581 -4.004 1 93.5 338 ILE A O 1
ATOM 2732 N N . PRO A 1 339 ? -15.805 0.002 -2.43 1 89 339 PRO A N 1
ATOM 2733 C CA . PRO A 1 339 ? -15.453 -1.072 -3.363 1 89 339 PRO A CA 1
ATOM 2734 C C . PRO A 1 339 ? -16.391 -1.137 -4.566 1 89 339 PRO A C 1
ATOM 2736 O O . PRO A 1 339 ? -17.5 -0.586 -4.52 1 89 339 PRO A O 1
ATOM 2739 N N . PRO A 1 340 ? -15.875 -1.713 -5.641 1 85.38 340 PRO A N 1
ATOM 2740 C CA . PRO A 1 340 ? -16.781 -1.855 -6.789 1 85.38 340 PRO A CA 1
ATOM 2741 C C . PRO A 1 340 ? -18.062 -2.588 -6.441 1 85.38 340 PRO A C 1
ATOM 2743 O O . PRO A 1 340 ? -18.031 -3.604 -5.742 1 85.38 340 PRO A O 1
ATOM 2746 N N . PRO A 1 341 ? -19.125 -1.882 -6.875 1 76.56 341 PRO A N 1
ATOM 2747 C CA . PRO A 1 341 ? -20.422 -2.486 -6.539 1 76.56 341 PRO A CA 1
ATOM 2748 C C . PRO A 1 341 ? -20.656 -3.803 -7.273 1 76.56 341 PRO A C 1
ATOM 2750 O O . PRO A 1 341 ? -20.141 -4.008 -8.367 1 76.56 341 PRO A O 1
ATOM 2753 N N . THR A 1 342 ? -21.234 -4.559 -6.449 1 65.19 342 THR A N 1
ATOM 2754 C CA . THR A 1 342 ? -21.719 -5.762 -7.113 1 65.19 342 THR A CA 1
ATOM 2755 C C . THR A 1 342 ? -22.922 -5.438 -8 1 65.19 342 THR A C 1
ATOM 2757 O O . THR A 1 342 ? -23.547 -4.391 -7.852 1 65.19 342 THR A O 1
ATOM 2760 N N . LYS A 1 343 ? -23.156 -6.02 -9.125 1 57.41 343 LYS A N 1
ATOM 2761 C CA . LYS A 1 343 ? -24.172 -5.816 -10.156 1 57.41 343 LYS A CA 1
ATOM 2762 C C . LYS A 1 343 ? -25.453 -5.215 -9.578 1 57.41 343 LYS A C 1
ATOM 2764 O O . LYS A 1 343 ? -26.078 -4.359 -10.195 1 57.41 343 LYS A O 1
ATOM 2769 N N . ASN A 1 344 ? -25.844 -5.539 -8.352 1 55.19 344 ASN A N 1
ATOM 2770 C CA . ASN A 1 344 ? -27.188 -5.156 -7.902 1 55.19 344 ASN A CA 1
ATOM 2771 C C . ASN A 1 344 ? -27.172 -3.797 -7.211 1 55.19 344 ASN A C 1
ATOM 2773 O O . ASN A 1 344 ? -28.234 -3.219 -6.945 1 55.19 344 ASN A O 1
ATOM 2777 N N . GLN A 1 345 ? -26.156 -3.252 -6.777 1 56.56 345 GLN A N 1
ATOM 2778 C CA . GLN A 1 345 ? -26.125 -2.115 -5.863 1 56.56 345 GLN A CA 1
ATOM 2779 C C . GLN A 1 345 ? -26.047 -0.797 -6.629 1 56.56 345 GLN A C 1
ATOM 2781 O O . GLN A 1 345 ? -26.266 0.273 -6.059 1 56.56 345 GLN A O 1
ATOM 2786 N N . ALA A 1 346 ? -25.75 -0.753 -7.906 1 53.78 346 ALA A N 1
ATOM 2787 C CA . ALA A 1 346 ? -25.344 0.528 -8.469 1 53.78 346 ALA A CA 1
ATOM 2788 C C . ALA A 1 346 ? -26.547 1.394 -8.812 1 53.78 346 ALA A C 1
ATOM 2790 O O . ALA A 1 346 ? -27.297 1.085 -9.75 1 53.78 346 ALA A O 1
ATOM 2791 N N . ARG A 1 347 ? -27.328 1.906 -7.777 1 54.97 347 ARG A N 1
ATOM 2792 C CA . ARG A 1 347 ? -28.125 3.002 -8.32 1 54.97 347 ARG A CA 1
ATOM 2793 C C . ARG A 1 347 ? -27.25 3.982 -9.094 1 54.97 347 ARG A C 1
ATOM 2795 O O . ARG A 1 347 ? -26.234 4.469 -8.578 1 54.97 347 ARG A O 1
ATOM 2802 N N . ARG A 1 348 ? -27.406 4.102 -10.438 1 59.59 348 ARG A N 1
ATOM 2803 C CA . ARG A 1 348 ? -26.562 4.641 -11.5 1 59.59 348 ARG A CA 1
ATOM 2804 C C . ARG A 1 348 ? -26.25 6.113 -11.258 1 59.59 348 ARG A C 1
ATOM 2806 O O . ARG A 1 348 ? -25.141 6.57 -11.555 1 59.59 348 ARG A O 1
ATOM 2813 N N . ASP A 1 349 ? -27.031 6.898 -10.43 1 65.69 349 ASP A N 1
ATOM 2814 C CA . ASP A 1 349 ? -26.859 8.344 -10.562 1 65.69 349 ASP A CA 1
ATOM 2815 C C . ASP A 1 349 ? -25.812 8.867 -9.586 1 65.69 349 ASP A C 1
ATOM 2817 O O . ASP A 1 349 ? -25.203 9.914 -9.828 1 65.69 349 ASP A O 1
ATOM 2821 N N . ARG A 1 350 ? -25.312 8.094 -8.555 1 86.5 350 ARG A N 1
ATOM 2822 C CA . ARG A 1 350 ? -24.328 8.633 -7.621 1 86.5 350 ARG A CA 1
ATOM 2823 C C . ARG A 1 350 ? -23.047 7.816 -7.637 1 86.5 350 ARG A C 1
ATOM 2825 O O . ARG A 1 350 ? -22.078 8.164 -6.961 1 86.5 350 ARG A O 1
ATOM 2832 N N . TYR A 1 351 ? -23.047 6.871 -8.531 1 89.94 351 TYR A N 1
ATOM 2833 C CA . TYR A 1 351 ? -21.891 5.996 -8.594 1 89.94 351 TYR A CA 1
ATOM 2834 C C . TYR A 1 351 ? -21.016 6.328 -9.805 1 89.94 351 TYR A C 1
ATOM 2836 O O . TYR A 1 351 ? -21.516 6.414 -10.93 1 89.94 351 TYR A O 1
ATOM 2844 N N . VAL A 1 352 ? -19.781 6.586 -9.516 1 92.19 352 VAL A N 1
ATOM 2845 C CA . VAL A 1 352 ? -18.859 6.891 -10.594 1 92.19 352 VAL A CA 1
ATOM 2846 C C . VAL A 1 352 ? -17.625 5.984 -10.492 1 92.19 352 VAL A C 1
ATOM 2848 O O . VAL A 1 352 ? -17.203 5.629 -9.383 1 92.19 352 VAL A O 1
ATOM 2851 N N . TYR A 1 353 ? -17.078 5.688 -11.656 1 90.88 353 TYR A N 1
ATOM 2852 C CA . TYR A 1 353 ? -15.836 4.934 -11.672 1 90.88 353 TYR A CA 1
ATOM 2853 C C . TYR A 1 353 ? -14.633 5.867 -11.75 1 90.88 353 TYR A C 1
ATOM 2855 O O . TYR A 1 353 ? -14.727 6.961 -12.312 1 90.88 353 TYR A O 1
ATOM 2863 N N . ALA A 1 354 ? -13.57 5.371 -11.273 1 91.38 354 ALA A N 1
ATOM 2864 C CA . ALA A 1 354 ? -12.344 6.148 -11.062 1 91.38 354 ALA A CA 1
ATOM 2865 C C . ALA A 1 354 ? -11.914 6.836 -12.359 1 91.38 354 ALA A C 1
ATOM 2867 O O . ALA A 1 354 ? -11.516 8 -12.344 1 91.38 354 ALA A O 1
ATOM 2868 N N . PRO A 1 355 ? -12.016 6.23 -13.516 1 86.56 355 PRO A N 1
ATOM 2869 C CA . PRO A 1 355 ? -11.562 6.91 -14.734 1 86.56 355 PRO A CA 1
ATOM 2870 C C . PRO A 1 355 ? -12.422 8.117 -15.086 1 86.56 355 PRO A C 1
ATOM 2872 O O . PRO A 1 355 ? -12 8.977 -15.867 1 86.56 355 PRO A O 1
ATOM 2875 N N . GLU A 1 356 ? -13.531 8.273 -14.453 1 90.12 356 GLU A N 1
ATOM 2876 C CA . GLU A 1 356 ? -14.484 9.32 -14.797 1 90.12 356 GLU A CA 1
ATOM 2877 C C . GLU A 1 356 ? -14.227 10.586 -13.977 1 90.12 356 GLU A C 1
ATOM 2879 O O . GLU A 1 356 ? -14.859 11.617 -14.211 1 90.12 356 GLU A O 1
ATOM 2884 N N . VAL A 1 357 ? -13.219 10.5 -13.109 1 93.81 357 VAL A N 1
ATOM 2885 C CA . VAL A 1 357 ? -13.117 11.609 -12.172 1 93.81 357 VAL A CA 1
ATOM 2886 C C . VAL A 1 357 ? -11.898 12.469 -12.516 1 93.81 357 VAL A C 1
ATOM 2888 O O . VAL A 1 357 ? -11.555 13.391 -11.773 1 93.81 357 VAL A O 1
ATOM 2891 N N . ALA A 1 358 ? -11.172 12.336 -13.539 1 89.25 358 ALA A N 1
ATOM 2892 C CA . ALA A 1 358 ? -9.914 12.977 -13.883 1 89.25 358 ALA A CA 1
ATOM 2893 C C . ALA A 1 358 ? -10.078 14.492 -13.977 1 89.25 358 ALA A C 1
ATOM 2895 O O . ALA A 1 358 ? -9.133 15.242 -13.719 1 89.25 358 ALA A O 1
ATOM 2896 N N . GLU A 1 359 ? -11.25 15.031 -14.195 1 92.81 359 GLU A N 1
ATOM 2897 C CA . GLU A 1 359 ? -11.352 16.453 -14.461 1 92.81 359 GLU A CA 1
ATOM 2898 C C . GLU A 1 359 ? -12.242 17.141 -13.43 1 92.81 359 GLU A C 1
ATOM 2900 O O . GLU A 1 359 ? -12.461 18.359 -13.5 1 92.81 359 GLU A O 1
ATOM 2905 N N . VAL A 1 360 ? -12.547 16.422 -12.438 1 96.19 360 VAL A N 1
ATOM 2906 C CA . VAL A 1 360 ? -13.531 16.984 -11.516 1 96.19 360 VAL A CA 1
ATOM 2907 C C . VAL A 1 360 ? -12.875 18.078 -10.656 1 96.19 360 VAL A C 1
ATOM 2909 O O . VAL A 1 360 ? -13.539 19.031 -10.242 1 96.19 360 VAL A O 1
ATOM 2912 N N . VAL A 1 361 ? -11.641 17.969 -10.422 1 96.94 361 VAL A N 1
ATOM 2913 C CA . VAL A 1 361 ? -10.922 18.922 -9.578 1 96.94 361 VAL A CA 1
ATOM 2914 C C . VAL A 1 361 ? -10.75 20.234 -10.32 1 96.94 361 VAL A C 1
ATOM 2916 O O . VAL A 1 361 ? -10.391 21.25 -9.727 1 96.94 361 VAL A O 1
ATOM 2919 N N . LYS A 1 362 ? -10.992 20.25 -11.602 1 95.75 362 LYS A N 1
ATOM 2920 C CA . LYS A 1 362 ? -10.961 21.5 -12.367 1 95.75 362 LYS A CA 1
ATOM 2921 C C . LYS A 1 362 ? -12.266 22.266 -12.219 1 95.75 362 LYS A C 1
ATOM 2923 O O . LYS A 1 362 ? -12.328 23.453 -12.531 1 95.75 362 LYS A O 1
ATOM 2928 N N . GLU A 1 363 ? -13.25 21.625 -11.766 1 95.88 363 GLU A N 1
ATOM 2929 C CA . GLU A 1 363 ? -14.586 22.219 -11.703 1 95.88 363 GLU A CA 1
ATOM 2930 C C . GLU A 1 363 ? -14.875 22.781 -10.32 1 95.88 363 GLU A C 1
ATOM 2932 O O . GLU A 1 363 ? -15.711 23.672 -10.18 1 95.88 363 GLU A O 1
ATOM 2937 N N . GLY A 1 364 ? -14.266 22.297 -9.305 1 97.31 364 GLY A N 1
ATOM 2938 C CA . GLY A 1 364 ? -14.469 22.734 -7.934 1 97.31 364 GLY A CA 1
ATOM 2939 C C . GLY A 1 364 ? -13.625 21.969 -6.934 1 97.31 364 GLY A C 1
ATOM 2940 O O . GLY A 1 364 ? -12.969 20.984 -7.285 1 97.31 364 GLY A O 1
ATOM 2941 N N . PRO A 1 365 ? -13.68 22.453 -5.68 1 98.38 365 PRO A N 1
ATOM 2942 C CA . PRO A 1 365 ? -12.906 21.766 -4.648 1 98.38 365 PRO A CA 1
ATOM 2943 C C . PRO A 1 365 ? -13.492 20.406 -4.273 1 98.38 365 PRO A C 1
ATOM 2945 O O . PRO A 1 365 ? -14.719 20.25 -4.246 1 98.38 365 PRO A O 1
ATOM 2948 N N . VAL A 1 366 ? -12.617 19.453 -3.967 1 98.62 366 VAL A N 1
ATOM 2949 C CA . VAL A 1 366 ? -13.047 18.062 -3.793 1 98.62 366 VAL A CA 1
ATOM 2950 C C . VAL A 1 366 ? -12.492 17.516 -2.48 1 98.62 366 VAL A C 1
ATOM 2952 O O . VAL A 1 366 ? -11.359 17.797 -2.104 1 98.62 366 VAL A O 1
ATOM 2955 N N . VAL A 1 367 ? -13.336 16.734 -1.813 1 98.81 367 VAL A N 1
ATOM 2956 C CA . VAL A 1 367 ? -12.93 15.883 -0.696 1 98.81 367 VAL A CA 1
ATOM 2957 C C . VAL A 1 367 ? -13.102 14.414 -1.069 1 98.81 367 VAL A C 1
ATOM 2959 O O . VAL A 1 367 ? -14.18 13.992 -1.491 1 98.81 367 VAL A O 1
ATOM 2962 N N . LEU A 1 368 ? -12.062 13.672 -0.995 1 98.81 368 LEU A N 1
ATOM 2963 C CA . LEU A 1 368 ? -12.156 12.227 -1.111 1 98.81 368 LEU A CA 1
ATOM 2964 C C . LEU A 1 368 ? -12.227 11.57 0.266 1 98.81 368 LEU A C 1
ATOM 2966 O O . LEU A 1 368 ? -11.281 11.68 1.057 1 98.81 368 LEU A O 1
ATOM 2970 N N . LEU A 1 369 ? -13.32 10.938 0.498 1 98.69 369 LEU A N 1
ATOM 2971 C CA . LEU A 1 369 ? -13.594 10.266 1.768 1 98.69 369 LEU A CA 1
ATOM 2972 C C . LEU A 1 369 ? -13.227 8.789 1.691 1 98.69 369 LEU A C 1
ATOM 2974 O O . LEU A 1 369 ? -13.734 8.062 0.839 1 98.69 369 LEU A O 1
ATOM 2978 N N . VAL A 1 370 ? -12.305 8.352 2.59 1 97.88 370 VAL A N 1
ATOM 2979 C CA . VAL A 1 370 ? -11.844 6.973 2.643 1 97.88 370 VAL A CA 1
ATOM 2980 C C . VAL A 1 370 ? -12.117 6.387 4.023 1 97.88 370 VAL A C 1
ATOM 2982 O O . VAL A 1 370 ? -11.859 7.035 5.043 1 97.88 370 VAL A O 1
ATOM 2985 N N . GLY A 1 371 ? -12.57 5.156 4.047 1 95 371 GLY A N 1
ATOM 2986 C CA . GLY A 1 371 ? -13.008 4.574 5.301 1 95 371 GLY A CA 1
ATOM 2987 C C . GLY A 1 371 ? -12.109 3.447 5.781 1 95 371 GLY A C 1
ATOM 2988 O O . GLY A 1 371 ? -11.008 3.262 5.262 1 95 371 GLY A O 1
ATOM 2989 N N . ASN A 1 372 ? -12.625 2.752 6.703 1 89.5 372 ASN A N 1
ATOM 2990 C CA . ASN A 1 372 ? -11.938 1.721 7.473 1 89.5 372 ASN A CA 1
ATOM 2991 C C . ASN A 1 372 ? -11.562 0.526 6.602 1 89.5 372 ASN A C 1
ATOM 2993 O O . ASN A 1 372 ? -12.297 0.161 5.688 1 89.5 372 ASN A O 1
ATOM 2997 N N . GLU A 1 373 ? -10.461 -0.222 6.926 1 79.12 373 GLU A N 1
ATOM 2998 C CA . GLU A 1 373 ? -9.898 -1.365 6.211 1 79.12 373 GLU A CA 1
ATOM 2999 C C . GLU A 1 373 ? -10.844 -2.561 6.254 1 79.12 373 GLU A C 1
ATOM 3001 O O . GLU A 1 373 ? -10.93 -3.322 5.289 1 79.12 373 GLU A O 1
ATOM 3006 N N . GLY A 1 374 ? -11.523 -2.707 7.297 1 79.88 374 GLY A N 1
ATOM 3007 C CA . GLY A 1 374 ? -12.391 -3.861 7.48 1 79.88 374 GLY A CA 1
ATOM 3008 C C . GLY A 1 374 ? -13.828 -3.598 7.086 1 79.88 374 GLY A C 1
ATOM 3009 O O . GLY A 1 374 ? -14.328 -4.172 6.113 1 79.88 374 GLY A O 1
ATOM 3010 N N . GLU A 1 375 ? -14.359 -2.578 7.559 1 83.94 375 GLU A N 1
ATOM 3011 C CA . GLU A 1 375 ? -15.789 -2.332 7.441 1 83.94 375 GLU A CA 1
ATOM 3012 C C . GLU A 1 375 ? -16.094 -1.31 6.348 1 83.94 375 GLU A C 1
ATOM 3014 O O . GLU A 1 375 ? -17.234 -1.171 5.914 1 83.94 375 GLU A O 1
ATOM 3019 N N . GLY A 1 376 ? -15.086 -0.689 5.887 1 90.31 376 GLY A N 1
ATOM 3020 C CA . GLY A 1 376 ? -15.32 0.389 4.941 1 90.31 376 GLY A CA 1
ATOM 3021 C C . GLY A 1 376 ? -16.031 1.584 5.559 1 90.31 376 GLY A C 1
ATOM 3022 O O . GLY A 1 376 ? -15.805 1.899 6.73 1 90.31 376 GLY A O 1
ATOM 3023 N N . LEU A 1 377 ? -16.672 2.291 4.734 1 93.62 377 LEU A N 1
ATOM 3024 C CA . LEU A 1 377 ? -17.375 3.482 5.191 1 93.62 377 LEU A CA 1
ATOM 3025 C C . LEU A 1 377 ? -18.734 3.113 5.797 1 93.62 377 LEU A C 1
ATOM 3027 O O . LEU A 1 377 ? -19.453 2.289 5.246 1 93.62 377 LEU A O 1
ATOM 3031 N N . ARG A 1 378 ? -19.031 3.74 6.918 1 92.19 378 ARG A N 1
ATOM 3032 C CA . ARG A 1 378 ? -20.344 3.578 7.527 1 92.19 378 ARG A CA 1
ATOM 3033 C C . ARG A 1 378 ? -21.438 4.113 6.609 1 92.19 378 ARG A C 1
ATOM 3035 O O . ARG A 1 378 ? -21.25 5.121 5.926 1 92.19 378 ARG A O 1
ATOM 3042 N N . PRO A 1 379 ? -22.578 3.598 6.641 1 92.38 379 PRO A N 1
ATOM 3043 C CA . PRO A 1 379 ? -23.656 3.943 5.723 1 92.38 379 PRO A CA 1
ATOM 3044 C C . PRO A 1 379 ? -24.047 5.418 5.789 1 92.38 379 PRO A C 1
ATOM 3046 O O . PRO A 1 379 ? -24.25 6.059 4.754 1 92.38 379 PRO A O 1
ATOM 3049 N N . PRO A 1 380 ? -24.141 6.02 6.945 1 94.44 380 PRO A N 1
ATOM 3050 C CA . PRO A 1 380 ? -24.516 7.434 6.98 1 94.44 380 PRO A CA 1
ATOM 3051 C C . PRO A 1 380 ? -23.547 8.32 6.215 1 94.44 380 PRO A C 1
ATOM 3053 O O . PRO A 1 380 ? -23.953 9.305 5.59 1 94.44 380 PRO A O 1
ATOM 3056 N N . LEU A 1 381 ? -22.281 7.996 6.266 1 96.25 381 LEU A N 1
ATOM 3057 C CA . LEU A 1 381 ? -21.281 8.805 5.574 1 96.25 381 LEU A CA 1
ATOM 3058 C C . LEU A 1 381 ? -21.422 8.664 4.062 1 96.25 381 LEU A C 1
ATOM 3060 O O . LEU A 1 381 ? -21.281 9.641 3.328 1 96.25 381 LEU A O 1
ATOM 3064 N N . LYS A 1 382 ? -21.719 7.469 3.66 1 93.75 382 LYS A N 1
ATOM 3065 C CA . LYS A 1 382 ? -21.969 7.242 2.238 1 93.75 382 LYS A CA 1
ATOM 3066 C C . LYS A 1 382 ? -23.141 8.07 1.743 1 93.75 382 LYS A C 1
ATOM 3068 O O . LYS A 1 382 ? -23.109 8.633 0.646 1 93.75 382 LYS A O 1
ATOM 3073 N N . LYS A 1 383 ? -24.094 8.18 2.52 1 94.5 383 LYS A N 1
ATOM 3074 C CA . LYS A 1 383 ? -25.312 8.906 2.156 1 94.5 383 LYS A CA 1
ATOM 3075 C C . LYS A 1 383 ? -25.062 10.406 2.096 1 94.5 383 LYS A C 1
ATOM 3077 O O . LYS A 1 383 ? -25.672 11.117 1.29 1 94.5 383 LYS A O 1
ATOM 3082 N N . LEU A 1 384 ? -24.172 10.859 2.9 1 96.88 384 LEU A N 1
ATOM 3083 C CA . LEU A 1 384 ? -23.891 12.289 2.973 1 96.88 384 LEU A CA 1
ATOM 3084 C C . LEU A 1 384 ? -23.016 12.734 1.798 1 96.88 384 LEU A C 1
ATOM 3086 O O . LEU A 1 384 ? -23.047 13.898 1.401 1 96.88 384 LEU A O 1
ATOM 3090 N N . ALA A 1 385 ? -22.25 11.828 1.239 1 97 385 ALA A N 1
ATOM 3091 C CA . ALA A 1 385 ? -21.406 12.156 0.101 1 97 385 ALA A CA 1
ATOM 3092 C C . ALA A 1 385 ? -22.234 12.398 -1.156 1 97 385 ALA A C 1
ATOM 3094 O O . ALA A 1 385 ? -23.234 11.711 -1.39 1 97 385 ALA A O 1
ATOM 3095 N N . LYS A 1 386 ? -21.828 13.32 -1.948 1 96.19 386 LYS A N 1
ATOM 3096 C CA . LYS A 1 386 ? -22.531 13.586 -3.191 1 96.19 386 LYS A CA 1
ATOM 3097 C C . LYS A 1 386 ? -22.422 12.422 -4.164 1 96.19 386 LYS A C 1
ATOM 3099 O O . LYS A 1 386 ? -23.375 12.07 -4.852 1 96.19 386 LYS A O 1
ATOM 3104 N N . PHE A 1 387 ? -21.188 11.828 -4.242 1 96.12 387 PHE A N 1
ATOM 3105 C CA . PHE A 1 387 ? -20.938 10.703 -5.137 1 96.12 387 PHE A CA 1
ATOM 3106 C C . PHE A 1 387 ? -20.203 9.586 -4.406 1 96.12 387 PHE A C 1
ATOM 3108 O O . PHE A 1 387 ? -19.562 9.828 -3.379 1 96.12 387 PHE A O 1
ATOM 3115 N N . CYS A 1 388 ? -20.406 8.398 -4.961 1 95.38 388 CYS A N 1
ATOM 3116 C CA . CYS A 1 388 ? -19.578 7.258 -4.621 1 95.38 388 CYS A CA 1
ATOM 3117 C C . CYS A 1 388 ? -18.641 6.906 -5.77 1 95.38 388 CYS A C 1
ATOM 3119 O O . CYS A 1 388 ? -19.047 6.895 -6.93 1 95.38 388 CYS A O 1
ATOM 3121 N N . VAL A 1 389 ? -17.375 6.68 -5.426 1 96.06 389 VAL A N 1
ATOM 3122 C CA . VAL A 1 389 ? -16.391 6.41 -6.473 1 96.06 389 VAL A CA 1
ATOM 3123 C C . VAL A 1 389 ? -15.711 5.07 -6.203 1 96.06 389 VAL A C 1
ATOM 3125 O O . VAL A 1 389 ? -15.391 4.746 -5.059 1 96.06 389 VAL A O 1
ATOM 3128 N N . SER A 1 390 ? -15.539 4.316 -7.242 1 94.06 390 SER A N 1
ATOM 3129 C CA . SER A 1 390 ? -14.891 3.012 -7.133 1 94.06 390 SER A CA 1
ATOM 3130 C C . SER A 1 390 ? -13.828 2.826 -8.211 1 94.06 390 SER A C 1
ATOM 3132 O O . SER A 1 390 ? -13.922 3.424 -9.281 1 94.06 390 SER A O 1
ATOM 3134 N N . LEU A 1 391 ? -12.836 2.066 -7.828 1 94.94 391 LEU A N 1
ATOM 3135 C CA . LEU A 1 391 ? -11.898 1.588 -8.836 1 94.94 391 LEU A CA 1
ATOM 3136 C C . LEU A 1 391 ? -12.539 0.533 -9.727 1 94.94 391 LEU A C 1
ATOM 3138 O O . LEU A 1 391 ? -13.547 -0.07 -9.352 1 94.94 391 LEU A O 1
ATOM 3142 N N . VAL A 1 392 ? -11.922 0.381 -10.852 1 91.56 392 VAL A N 1
ATOM 3143 C CA . VAL A 1 392 ? -12.414 -0.628 -11.789 1 91.56 392 VAL A CA 1
ATOM 3144 C C . VAL A 1 392 ? -11.555 -1.89 -11.68 1 91.56 392 VAL A C 1
ATOM 3146 O O . VAL A 1 392 ? -10.328 -1.818 -11.695 1 91.56 392 VAL A O 1
ATOM 3149 N N . LYS A 1 393 ? -12.219 -3.02 -11.555 1 91.5 393 LYS A N 1
ATOM 3150 C CA . LYS A 1 393 ? -11.516 -4.297 -11.562 1 91.5 393 LYS A CA 1
ATOM 3151 C C . LYS A 1 393 ? -11.039 -4.648 -12.969 1 91.5 393 LYS A C 1
ATOM 3153 O O . LYS A 1 393 ? -11.742 -4.398 -13.953 1 91.5 393 LYS A O 1
ATOM 3158 N N . GLY A 1 394 ? -9.859 -5.25 -12.977 1 91.25 394 GLY A N 1
ATOM 3159 C CA . GLY A 1 394 ? -9.391 -5.742 -14.266 1 91.25 394 GLY A CA 1
ATOM 3160 C C . GLY A 1 394 ? -10.234 -6.883 -14.805 1 91.25 394 GLY A C 1
ATOM 3161 O O . GLY A 1 394 ? -10.93 -7.566 -14.047 1 91.25 394 GLY A O 1
ATOM 3162 N N . PRO A 1 395 ? -10.133 -7.047 -16.078 1 89.69 395 PRO A N 1
ATOM 3163 C CA . PRO A 1 395 ? -10.875 -8.164 -16.672 1 89.69 395 PRO A CA 1
ATOM 3164 C C . PRO A 1 395 ? -10.461 -9.516 -16.094 1 89.69 395 PRO A C 1
ATOM 3166 O O . PRO A 1 395 ? -9.281 -9.734 -15.805 1 89.69 395 PRO A O 1
ATOM 3169 N N . GLY A 1 396 ? -11.445 -10.344 -15.953 1 85.69 396 GLY A N 1
ATOM 3170 C CA . GLY A 1 396 ? -11.172 -11.703 -15.508 1 85.69 396 GLY A CA 1
ATOM 3171 C C . GLY A 1 396 ? -10.977 -11.812 -14.008 1 85.69 396 GLY A C 1
ATOM 3172 O O . GLY A 1 396 ? -10.633 -12.883 -13.5 1 85.69 396 GLY A O 1
ATOM 3173 N N . THR A 1 397 ? -11.219 -10.781 -13.328 1 87.94 397 THR A N 1
ATOM 3174 C CA . THR A 1 397 ? -11.016 -10.812 -11.883 1 87.94 397 THR A CA 1
ATOM 3175 C C . THR A 1 397 ? -12.211 -11.445 -11.18 1 87.94 397 THR A C 1
ATOM 3177 O O . THR A 1 397 ? -13.359 -11.086 -11.453 1 87.94 397 THR A O 1
ATOM 3180 N N . ASP A 1 398 ? -11.859 -12.336 -10.312 1 84.06 398 ASP A N 1
ATOM 3181 C CA . ASP A 1 398 ? -12.859 -13.039 -9.516 1 84.06 398 ASP A CA 1
ATOM 3182 C C . ASP A 1 398 ? -13.352 -12.172 -8.359 1 84.06 398 ASP A C 1
ATOM 3184 O O . ASP A 1 398 ? -12.648 -11.258 -7.914 1 84.06 398 ASP A O 1
ATOM 3188 N N . SER A 1 399 ? -14.508 -12.562 -7.859 1 83.69 399 SER A N 1
ATOM 3189 C CA . SER A 1 399 ? -15.125 -11.812 -6.773 1 83.69 399 SER A CA 1
ATOM 3190 C C . SER A 1 399 ? -14.445 -12.109 -5.438 1 83.69 399 SER A C 1
ATOM 3192 O O . SER A 1 399 ? -14.664 -11.398 -4.453 1 83.69 399 SER A O 1
ATOM 3194 N N . LEU A 1 400 ? -13.602 -13.047 -5.43 1 87.19 400 LEU A N 1
ATOM 3195 C CA . LEU A 1 400 ? -12.922 -13.422 -4.191 1 87.19 400 LEU A CA 1
ATOM 3196 C C . LEU A 1 400 ? -12.023 -12.297 -3.703 1 87.19 400 LEU A C 1
ATOM 3198 O O . LEU A 1 400 ? -11.812 -12.141 -2.498 1 87.19 400 LEU A O 1
ATOM 3202 N N . VAL A 1 401 ? -11.492 -11.617 -4.691 1 89.75 401 VAL A N 1
ATOM 3203 C CA . VAL A 1 401 ? -10.711 -10.43 -4.355 1 89.75 401 VAL A CA 1
ATOM 3204 C C . VAL A 1 401 ? -11.5 -9.172 -4.727 1 89.75 401 VAL A C 1
ATOM 3206 O O . VAL A 1 401 ? -11.469 -8.734 -5.879 1 89.75 401 VAL A O 1
ATOM 3209 N N . ASP A 1 402 ? -12.117 -8.633 -3.74 1 87 402 ASP A N 1
ATOM 3210 C CA . ASP A 1 402 ? -13.109 -7.602 -4.047 1 87 402 ASP A CA 1
ATOM 3211 C C . ASP A 1 402 ? -12.586 -6.211 -3.691 1 87 402 ASP A C 1
ATOM 3213 O O . ASP A 1 402 ? -13.25 -5.207 -3.959 1 87 402 ASP A O 1
ATOM 3217 N N . SER A 1 403 ? -11.469 -6.203 -3.064 1 91.44 403 SER A N 1
ATOM 3218 C CA . SER A 1 403 ? -10.945 -4.891 -2.691 1 91.44 403 SER A CA 1
ATOM 3219 C C . SER A 1 403 ? -9.43 -4.918 -2.557 1 91.44 403 SER A C 1
ATOM 3221 O O . SER A 1 403 ? -8.812 -5.984 -2.627 1 91.44 403 SER A O 1
ATOM 3223 N N . LEU A 1 404 ? -8.914 -3.775 -2.506 1 95.25 404 LEU A N 1
ATOM 3224 C CA . LEU A 1 404 ? -7.473 -3.578 -2.355 1 95.25 404 LEU A CA 1
ATOM 3225 C C . LEU A 1 404 ? -7.137 -3.107 -0.944 1 95.25 404 LEU A C 1
ATOM 3227 O O . LEU A 1 404 ? -8.031 -2.762 -0.169 1 95.25 404 LEU A O 1
ATOM 3231 N N . ASN A 1 405 ? -5.844 -3.25 -0.573 1 94.94 405 ASN A N 1
ATOM 3232 C CA . ASN A 1 405 ? -5.367 -2.582 0.633 1 94.94 405 ASN A CA 1
ATOM 3233 C C . ASN A 1 405 ? -5.73 -1.101 0.637 1 94.94 405 ASN A C 1
ATOM 3235 O O . ASN A 1 405 ? -5.605 -0.423 -0.384 1 94.94 405 ASN A O 1
ATOM 3239 N N . VAL A 1 406 ? -6.129 -0.571 1.727 1 96.81 406 VAL A N 1
ATOM 3240 C CA . VAL A 1 406 ? -6.688 0.774 1.801 1 96.81 406 VAL A CA 1
ATOM 3241 C C . VAL A 1 406 ? -5.648 1.792 1.339 1 96.81 406 VAL A C 1
ATOM 3243 O O . VAL A 1 406 ? -5.988 2.793 0.702 1 96.81 406 VAL A O 1
ATOM 3246 N N . SER A 1 407 ? -4.371 1.617 1.72 1 98 407 SER A N 1
ATOM 3247 C CA . SER A 1 407 ? -3.342 2.564 1.299 1 98 407 SER A CA 1
ATOM 3248 C C . SER A 1 407 ? -3.15 2.535 -0.214 1 98 407 SER A C 1
ATOM 3250 O O . SER A 1 407 ? -2.953 3.578 -0.84 1 98 407 SER A O 1
ATOM 3252 N N . VAL A 1 408 ? -3.26 1.323 -0.802 1 98.12 408 VAL A N 1
ATOM 3253 C CA . VAL A 1 408 ? -3.133 1.168 -2.248 1 98.12 408 VAL A CA 1
ATOM 3254 C C . VAL A 1 408 ? -4.344 1.789 -2.943 1 98.12 408 VAL A C 1
ATOM 3256 O O . VAL A 1 408 ? -4.191 2.566 -3.889 1 98.12 408 VAL A O 1
ATOM 3259 N N . ALA A 1 409 ? -5.535 1.47 -2.469 1 97.62 409 ALA A N 1
ATOM 3260 C CA . ALA A 1 409 ? -6.766 1.995 -3.057 1 97.62 409 ALA A CA 1
ATOM 3261 C C . ALA A 1 409 ? -6.789 3.52 -3.008 1 97.62 409 ALA A C 1
ATOM 3263 O O . ALA A 1 409 ? -7.164 4.172 -3.984 1 97.62 409 ALA A O 1
ATOM 3264 N N . THR A 1 410 ? -6.387 4.047 -1.885 1 98.38 410 THR A N 1
ATOM 3265 C CA . THR A 1 410 ? -6.359 5.492 -1.712 1 98.38 410 THR A CA 1
ATOM 3266 C C . THR A 1 410 ? -5.402 6.141 -2.713 1 98.38 410 THR A C 1
ATOM 3268 O O . THR A 1 410 ? -5.742 7.141 -3.346 1 98.38 410 THR A O 1
ATOM 3271 N N . ALA A 1 411 ? -4.238 5.566 -2.867 1 98.44 411 ALA A N 1
ATOM 3272 C CA . ALA A 1 411 ? -3.252 6.105 -3.801 1 98.44 411 ALA A CA 1
ATOM 3273 C C . ALA A 1 411 ? -3.777 6.066 -5.234 1 98.44 411 ALA A C 1
ATOM 3275 O O . ALA A 1 411 ? -3.611 7.027 -5.988 1 98.44 411 ALA A O 1
ATOM 3276 N N . LEU A 1 412 ? -4.391 4.965 -5.602 1 97.88 412 LEU A N 1
ATOM 3277 C CA . LEU A 1 412 ? -4.934 4.82 -6.945 1 97.88 412 LEU A CA 1
ATOM 3278 C C . LEU A 1 412 ? -6.02 5.859 -7.207 1 97.88 412 LEU A C 1
ATOM 3280 O O . LEU A 1 412 ? -6.047 6.48 -8.273 1 97.88 412 LEU A O 1
ATOM 3284 N N . LEU A 1 413 ? -6.879 6.066 -6.277 1 98.06 413 LEU A N 1
ATOM 3285 C CA . LEU A 1 413 ? -7.961 7.031 -6.445 1 98.06 413 LEU A CA 1
ATOM 3286 C C . LEU A 1 413 ? -7.418 8.453 -6.504 1 98.06 413 LEU A C 1
ATOM 3288 O O . LEU A 1 413 ? -7.844 9.25 -7.34 1 98.06 413 LEU A O 1
ATOM 3292 N N . CYS A 1 414 ? -6.48 8.773 -5.613 1 98.12 414 CYS A N 1
ATOM 3293 C CA . CYS A 1 414 ? -5.852 10.094 -5.664 1 98.12 414 CYS A CA 1
ATOM 3294 C C . CYS A 1 414 ? -5.215 10.336 -7.027 1 98.12 414 CYS A C 1
ATOM 3296 O O . CYS A 1 414 ? -5.34 11.43 -7.586 1 98.12 414 CYS A O 1
ATOM 3298 N N . SER A 1 415 ? -4.547 9.336 -7.52 1 96.81 415 SER A N 1
ATOM 3299 C CA . SER A 1 415 ? -3.9 9.445 -8.82 1 96.81 415 SER A CA 1
ATOM 3300 C C . SER A 1 415 ? -4.914 9.75 -9.922 1 96.81 415 SER A C 1
ATOM 3302 O O . SER A 1 415 ? -4.645 10.547 -10.82 1 96.81 415 SER A O 1
ATOM 3304 N N . LYS A 1 416 ? -6.066 9.141 -9.875 1 96.5 416 LYS A N 1
ATOM 3305 C CA . LYS A 1 416 ? -7.105 9.352 -10.875 1 96.5 416 LYS A CA 1
ATOM 3306 C C . LYS A 1 416 ? -7.668 10.773 -10.789 1 96.5 416 LYS A C 1
ATOM 3308 O O . LYS A 1 416 ? -7.867 11.43 -11.812 1 96.5 416 LYS A O 1
ATOM 3313 N N . PHE A 1 417 ? -7.879 11.266 -9.578 1 97.25 417 PHE A N 1
ATOM 3314 C CA . PHE A 1 417 ? -8.422 12.602 -9.375 1 97.25 417 PHE A CA 1
ATOM 3315 C C . PHE A 1 417 ? -7.414 13.664 -9.797 1 97.25 417 PHE A C 1
ATOM 3317 O O . PHE A 1 417 ? -7.789 14.68 -10.398 1 97.25 417 PHE A O 1
ATOM 3324 N N . LEU A 1 418 ? -6.156 13.398 -9.523 1 95.81 418 LEU A N 1
ATOM 3325 C CA . LEU A 1 418 ? -5.152 14.453 -9.656 1 95.81 418 LEU A CA 1
ATOM 3326 C C . LEU A 1 418 ? -4.395 14.32 -10.969 1 95.81 418 LEU A C 1
ATOM 3328 O O . LEU A 1 418 ? -3.596 15.188 -11.32 1 95.81 418 LEU A O 1
ATOM 3332 N N . GLY A 1 419 ? -4.68 13.266 -11.75 1 85.44 419 GLY A N 1
ATOM 3333 C CA . GLY A 1 419 ? -4.051 13.062 -13.047 1 85.44 419 GLY A CA 1
ATOM 3334 C C . GLY A 1 419 ? -2.578 12.727 -12.945 1 85.44 419 GLY A C 1
ATOM 3335 O O . GLY A 1 419 ? -1.801 13.039 -13.852 1 85.44 419 GLY A O 1
ATOM 3336 N N . ALA A 1 420 ? -2.234 12.18 -11.883 1 74.44 420 ALA A N 1
ATOM 3337 C CA . ALA A 1 420 ? -0.829 11.828 -11.688 1 74.44 420 ALA A CA 1
ATOM 3338 C C . ALA A 1 420 ? -0.557 10.391 -12.109 1 74.44 420 ALA A C 1
ATOM 3340 O O . ALA A 1 420 ? -1.463 9.555 -12.109 1 74.44 420 ALA A O 1
ATOM 3341 N N . MET B 1 1 ? -53.406 -51.281 -25.859 1 17.8 1 MET B N 1
ATOM 3342 C CA . MET B 1 1 ? -52.469 -52.344 -26.188 1 17.8 1 MET B CA 1
ATOM 3343 C C . MET B 1 1 ? -51.031 -51.844 -26.141 1 17.8 1 MET B C 1
ATOM 3345 O O . MET B 1 1 ? -50.781 -50.625 -26.031 1 17.8 1 MET B O 1
ATOM 3349 N N . ASN B 1 2 ? -50.281 -52.156 -27.312 1 16.89 2 ASN B N 1
ATOM 3350 C CA . ASN B 1 2 ? -48.969 -52.688 -27.562 1 16.89 2 ASN B CA 1
ATOM 3351 C C . ASN B 1 2 ? -47.906 -51.594 -27.453 1 16.89 2 ASN B C 1
ATOM 3353 O O . ASN B 1 2 ? -48.219 -50.406 -27.422 1 16.89 2 ASN B O 1
ATOM 3357 N N . THR B 1 3 ? -47 -51.562 -28.547 1 17.81 3 THR B N 1
ATOM 3358 C CA . THR B 1 3 ? -45.594 -51.906 -28.719 1 17.81 3 THR B CA 1
ATOM 3359 C C . THR B 1 3 ? -44.719 -50.656 -28.594 1 17.81 3 THR B C 1
ATOM 3361 O O . THR B 1 3 ? -45.188 -49.531 -28.688 1 17.81 3 THR B O 1
ATOM 3364 N N . PRO B 1 4 ? -43.5 -50.562 -29.438 1 18.56 4 PRO B N 1
ATOM 3365 C CA . PRO B 1 4 ? -42.062 -50.719 -29.312 1 18.56 4 PRO B CA 1
ATOM 3366 C C . PRO B 1 4 ? -41.312 -49.375 -29.25 1 18.56 4 PRO B C 1
ATOM 3368 O O . PRO B 1 4 ? -41.906 -48.344 -29.547 1 18.56 4 PRO B O 1
ATOM 3371 N N . GLN B 1 5 ? -39.875 -49.375 -29.344 1 18.44 5 GLN B N 1
ATOM 3372 C CA . GLN B 1 5 ? -38.5 -49.406 -28.906 1 18.44 5 GLN B CA 1
ATOM 3373 C C . GLN B 1 5 ? -37.656 -48.406 -29.719 1 18.44 5 GLN B C 1
ATOM 3375 O O . GLN B 1 5 ? -36.438 -48.406 -29.609 1 18.44 5 GLN B O 1
ATOM 3380 N N . SER B 1 6 ? -38.062 -47.344 -30.5 1 19.25 6 SER B N 1
ATOM 3381 C CA . SER B 1 6 ? -37.188 -47.062 -31.625 1 19.25 6 SER B CA 1
ATOM 3382 C C . SER B 1 6 ? -35.844 -46.562 -31.156 1 19.25 6 SER B C 1
ATOM 3384 O O . SER B 1 6 ? -35.75 -45.5 -30.531 1 19.25 6 SER B O 1
ATOM 3386 N N . ALA B 1 7 ? -34.719 -47.5 -30.922 1 19.34 7 ALA B N 1
ATOM 3387 C CA . ALA B 1 7 ? -33.344 -47.688 -30.484 1 19.34 7 ALA B CA 1
ATOM 3388 C C . ALA B 1 7 ? -32.375 -46.906 -31.391 1 19.34 7 ALA B C 1
ATOM 3390 O O . ALA B 1 7 ? -31.953 -47.406 -32.438 1 19.34 7 ALA B O 1
ATOM 3391 N N . ARG B 1 8 ? -32.719 -45.688 -31.891 1 18.41 8 ARG B N 1
ATOM 3392 C CA . ARG B 1 8 ? -31.859 -45.344 -33 1 18.41 8 ARG B CA 1
ATOM 3393 C C . ARG B 1 8 ? -30.375 -45.469 -32.625 1 18.41 8 ARG B C 1
ATOM 3395 O O . ARG B 1 8 ? -30.031 -45.469 -31.453 1 18.41 8 ARG B O 1
ATOM 3402 N N . LEU B 1 9 ? -29.375 -45.312 -33.656 1 17.55 9 LEU B N 1
ATOM 3403 C CA . LEU B 1 9 ? -28.188 -45.719 -34.406 1 17.55 9 LEU B CA 1
ATOM 3404 C C . LEU B 1 9 ? -26.938 -45.125 -33.75 1 17.55 9 LEU B C 1
ATOM 3406 O O . LEU B 1 9 ? -26.859 -43.906 -33.531 1 17.55 9 LEU B O 1
ATOM 3410 N N . LEU B 1 10 ? -25.922 -46 -33.188 1 18.61 10 LEU B N 1
ATOM 3411 C CA . LEU B 1 10 ? -24.688 -46.25 -32.469 1 18.61 10 LEU B CA 1
ATOM 3412 C C . LEU B 1 10 ? -23.484 -45.688 -33.219 1 18.61 10 LEU B C 1
ATOM 3414 O O . LEU B 1 10 ? -22.359 -45.75 -32.719 1 18.61 10 LEU B O 1
ATOM 3418 N N . HIS B 1 11 ? -23.516 -45 -34.469 1 18.44 11 HIS B N 1
ATOM 3419 C CA . HIS B 1 11 ? -22.344 -45.406 -35.25 1 18.44 11 HIS B CA 1
ATOM 3420 C C . HIS B 1 11 ? -21.047 -44.938 -34.594 1 18.44 11 HIS B C 1
ATOM 3422 O O . HIS B 1 11 ? -20.984 -43.844 -34.062 1 18.44 11 HIS B O 1
ATOM 3428 N N . LYS B 1 12 ? -20.016 -45.875 -34.281 1 18.44 12 LYS B N 1
ATOM 3429 C CA . LYS B 1 12 ? -18.766 -46.25 -33.656 1 18.44 12 LYS B CA 1
ATOM 3430 C C . LYS B 1 12 ? -17.562 -45.625 -34.344 1 18.44 12 LYS B C 1
ATOM 3432 O O . LYS B 1 12 ? -17.078 -46.125 -35.344 1 18.44 12 LYS B O 1
ATOM 3437 N N . ILE B 1 13 ? -17.484 -44.25 -34.75 1 20.2 13 ILE B N 1
ATOM 3438 C CA . ILE B 1 13 ? -16.422 -43.969 -35.719 1 20.2 13 ILE B CA 1
ATOM 3439 C C . ILE B 1 13 ? -15.078 -44.375 -35.094 1 20.2 13 ILE B C 1
ATOM 3441 O O . ILE B 1 13 ? -14.781 -44 -33.938 1 20.2 13 ILE B O 1
ATOM 3445 N N . PRO B 1 14 ? -14.234 -45.25 -35.719 1 19.58 14 PRO B N 1
ATOM 3446 C CA . PRO B 1 14 ? -13.047 -46.062 -35.375 1 19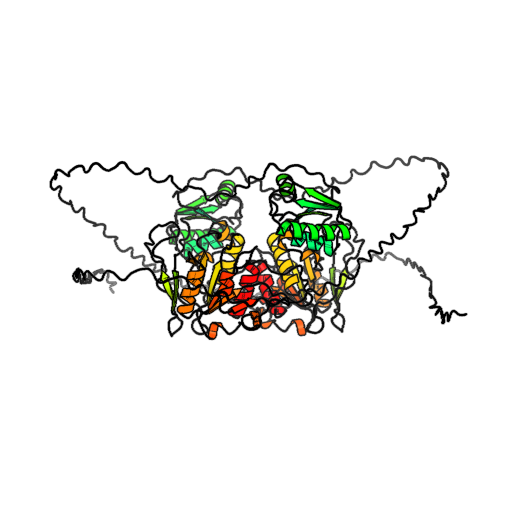.58 14 PRO B CA 1
ATOM 3447 C C . PRO B 1 14 ? -11.797 -45.188 -35.219 1 19.58 14 PRO B C 1
ATOM 3449 O O . PRO B 1 14 ? -10.711 -45.719 -34.969 1 19.58 14 PRO B O 1
ATOM 3452 N N . ILE B 1 15 ? -11.742 -44.031 -34.594 1 21.44 15 ILE B N 1
ATOM 3453 C CA . ILE B 1 15 ? -10.586 -43.219 -34.969 1 21.44 15 ILE B CA 1
ATOM 3454 C C . ILE B 1 15 ? -9.305 -43.938 -34.562 1 21.44 15 ILE B C 1
ATOM 3456 O O . ILE B 1 15 ? -9.117 -44.312 -33.406 1 21.44 15 ILE B O 1
ATOM 3460 N N . LYS B 1 16 ? -8.578 -44.562 -35.531 1 18.02 16 LYS B N 1
ATOM 3461 C CA . LYS B 1 16 ? -7.363 -45.375 -35.625 1 18.02 16 LYS B CA 1
ATOM 3462 C C . LYS B 1 16 ? -6.188 -44.656 -34.969 1 18.02 16 LYS B C 1
ATOM 3464 O O . LYS B 1 16 ? -5.926 -43.5 -35.219 1 18.02 16 LYS B O 1
ATOM 3469 N N . ILE B 1 17 ? -5.613 -45.219 -33.844 1 19.45 17 ILE B N 1
ATOM 3470 C CA . ILE B 1 17 ? -4.625 -44.938 -32.812 1 19.45 17 ILE B CA 1
ATOM 3471 C C . ILE B 1 17 ? -3.219 -45.031 -33.406 1 19.45 17 ILE B C 1
ATOM 3473 O O . ILE B 1 17 ? -2.705 -46.125 -33.625 1 19.45 17 ILE B O 1
ATOM 3477 N N . LEU B 1 18 ? -2.994 -44.312 -34.594 1 18.2 18 LEU B N 1
ATOM 3478 C CA . LEU B 1 18 ? -1.758 -44.688 -35.281 1 18.2 18 LEU B CA 1
ATOM 3479 C C . LEU B 1 18 ? -0.569 -44.594 -34.312 1 18.2 18 LEU B C 1
ATOM 3481 O O . LEU B 1 18 ? -0.348 -43.531 -33.719 1 18.2 18 LEU B O 1
ATOM 3485 N N . TYR B 1 19 ? 0.078 -45.656 -33.906 1 18.19 19 TYR B N 1
ATOM 3486 C CA . TYR B 1 19 ? 1.044 -46.062 -32.875 1 18.19 19 TYR B CA 1
ATOM 3487 C C . TYR B 1 19 ? 2.463 -45.719 -33.312 1 18.19 19 TYR B C 1
ATOM 3489 O O . TYR B 1 19 ? 3.428 -46.031 -32.625 1 18.19 19 TYR B O 1
ATOM 3497 N N . LYS B 1 20 ? 2.701 -44.781 -34.25 1 19.09 20 LYS B N 1
ATOM 3498 C CA . LYS B 1 20 ? 3.988 -45.094 -34.844 1 19.09 20 LYS B CA 1
ATOM 3499 C C . LYS B 1 20 ? 5.105 -45.094 -33.812 1 19.09 20 LYS B C 1
ATOM 3501 O O . LYS B 1 20 ? 5.074 -44.312 -32.844 1 19.09 20 LYS B O 1
ATOM 3506 N N . PRO B 1 21 ? 6.18 -46 -34.031 1 18.81 21 PRO B N 1
ATOM 3507 C CA . PRO B 1 21 ? 7.277 -46.656 -33.312 1 18.81 21 PRO B CA 1
ATOM 3508 C C . PRO B 1 21 ? 8.422 -45.688 -33 1 18.81 21 PRO B C 1
ATOM 3510 O O . PRO B 1 21 ? 8.648 -44.719 -33.719 1 18.81 21 PRO B O 1
ATOM 3513 N N . LEU B 1 22 ? 8.781 -45.562 -31.719 1 19.39 22 LEU B N 1
ATOM 3514 C CA . LEU B 1 22 ? 9.695 -44.719 -30.953 1 19.39 22 LEU B CA 1
ATOM 3515 C C . LEU B 1 22 ? 11.141 -45 -31.344 1 19.39 22 LEU B C 1
ATOM 3517 O O . LEU B 1 22 ? 11.758 -45.938 -30.844 1 19.39 22 LEU B O 1
ATOM 3521 N N . HIS B 1 23 ? 11.438 -45.031 -32.656 1 18 23 HIS B N 1
ATOM 3522 C CA . HIS B 1 23 ? 12.766 -45.594 -32.906 1 18 23 HIS B CA 1
ATOM 3523 C C . HIS B 1 23 ? 13.836 -44.812 -32.125 1 18 23 HIS B C 1
ATOM 3525 O O . HIS B 1 23 ? 13.758 -43.594 -32.031 1 18 23 HIS B O 1
ATOM 3531 N N . ARG B 1 24 ? 14.695 -45.562 -31.406 1 17.95 24 ARG B N 1
ATOM 3532 C CA . ARG B 1 24 ? 15.688 -45.469 -30.344 1 17.95 24 ARG B CA 1
ATOM 3533 C C . ARG B 1 24 ? 17 -44.906 -30.844 1 17.95 24 ARG B C 1
ATOM 3535 O O . ARG B 1 24 ? 17.969 -44.781 -30.094 1 17.95 24 ARG B O 1
ATOM 3542 N N . SER B 1 25 ? 17.141 -44.375 -32.094 1 17.41 25 SER B N 1
ATOM 3543 C CA . SER B 1 25 ? 18.516 -44.625 -32.469 1 17.41 25 SER B CA 1
ATOM 3544 C C . SER B 1 25 ? 19.484 -43.812 -31.625 1 17.41 25 SER B C 1
ATOM 3546 O O . SER B 1 25 ? 19.312 -42.594 -31.453 1 17.41 25 SER B O 1
ATOM 3548 N N . VAL B 1 26 ? 20.25 -44.469 -30.75 1 18.61 26 VAL B N 1
ATOM 3549 C CA . VAL B 1 26 ? 21.219 -44.156 -29.703 1 18.61 26 VAL B CA 1
ATOM 3550 C C . VAL B 1 26 ? 22.5 -43.594 -30.344 1 18.61 26 VAL B C 1
ATOM 3552 O O . VAL B 1 26 ? 23.578 -44.188 -30.172 1 18.61 26 VAL B O 1
ATOM 3555 N N . SER B 1 27 ? 22.516 -42.969 -31.562 1 16.8 27 SER B N 1
ATOM 3556 C CA . SER B 1 27 ? 23.891 -43.031 -32.062 1 16.8 27 SER B CA 1
ATOM 3557 C C . SER B 1 27 ? 24.828 -42.25 -31.141 1 16.8 27 SER B C 1
ATOM 3559 O O . SER B 1 27 ? 24.594 -41.094 -30.828 1 16.8 27 SER B O 1
ATOM 3561 N N . THR B 1 28 ? 25.859 -42.906 -30.438 1 17.81 28 THR B N 1
ATOM 3562 C CA . THR B 1 28 ? 26.906 -42.75 -29.438 1 17.81 28 THR B CA 1
ATOM 3563 C C . THR B 1 28 ? 28.078 -41.969 -30 1 17.81 28 THR B C 1
ATOM 3565 O O . THR B 1 28 ? 29.109 -41.812 -29.359 1 17.81 28 THR B O 1
ATOM 3568 N N . ASP B 1 29 ? 28.031 -41.25 -31.141 1 16.09 29 ASP B N 1
ATOM 3569 C CA . ASP B 1 29 ? 29.359 -41.125 -31.75 1 16.09 29 ASP B CA 1
ATOM 3570 C C . ASP B 1 29 ? 30.359 -40.5 -30.766 1 16.09 29 ASP B C 1
ATOM 3572 O O . ASP B 1 29 ? 29.953 -39.812 -29.812 1 16.09 29 ASP B O 1
ATOM 3576 N N . SER B 1 30 ? 31.75 -40.312 -31.281 1 16.38 30 SER B N 1
ATOM 3577 C CA . SER B 1 30 ? 33.156 -40.594 -31.078 1 16.38 30 SER B CA 1
ATOM 3578 C C . SER B 1 30 ? 33.844 -39.469 -30.312 1 16.38 30 SER B C 1
ATOM 3580 O O . SER B 1 30 ? 33.25 -38.375 -30.125 1 16.38 30 SER B O 1
ATOM 3582 N N . ALA B 1 31 ? 35.125 -39 -30.828 1 16.8 31 ALA B N 1
ATOM 3583 C CA . ALA B 1 31 ? 36.562 -38.969 -30.469 1 16.8 31 ALA B CA 1
ATOM 3584 C C . ALA B 1 31 ? 36.906 -37.594 -29.859 1 16.8 31 ALA B C 1
ATOM 3586 O O . ALA B 1 31 ? 36.188 -36.625 -30.062 1 16.8 31 ALA B O 1
ATOM 3587 N N . ILE B 1 32 ? 38.25 -37.344 -29.266 1 16.84 32 ILE B N 1
ATOM 3588 C CA . ILE B 1 32 ? 39.188 -36.812 -28.266 1 16.84 32 ILE B CA 1
ATOM 3589 C C . ILE B 1 32 ? 39.75 -35.5 -28.734 1 16.84 32 ILE B C 1
ATOM 3591 O O . ILE B 1 32 ? 40.25 -34.688 -27.906 1 16.84 32 ILE B O 1
ATOM 3595 N N . ASN B 1 33 ? 39.688 -34.938 -29.984 1 15.3 33 ASN B N 1
ATOM 3596 C CA . ASN B 1 33 ? 40.969 -34.406 -30.406 1 15.3 33 ASN B CA 1
ATOM 3597 C C . ASN B 1 33 ? 41.344 -33.156 -29.594 1 15.3 33 ASN B C 1
ATOM 3599 O O . ASN B 1 33 ? 40.5 -32.312 -29.312 1 15.3 33 ASN B O 1
ATOM 3603 N N . ARG B 1 34 ? 42.688 -32.906 -29.094 1 16.53 34 ARG B N 1
ATOM 3604 C CA . ARG B 1 34 ? 43.656 -32.344 -28.156 1 16.53 34 ARG B CA 1
ATOM 3605 C C . ARG B 1 34 ? 43.938 -30.875 -28.516 1 16.53 34 ARG B C 1
ATOM 3607 O O . ARG B 1 34 ? 44.094 -30.031 -27.625 1 16.53 34 ARG B O 1
ATOM 3614 N N . GLY B 1 35 ? 44.406 -30.406 -29.828 1 15.76 35 GLY B N 1
ATOM 3615 C CA . GLY B 1 35 ? 45.75 -29.875 -29.984 1 15.76 35 GLY B CA 1
ATOM 3616 C C . GLY B 1 35 ? 45.875 -28.438 -29.484 1 15.76 35 GLY B C 1
ATOM 3617 O O . GLY B 1 35 ? 44.875 -27.781 -29.219 1 15.76 35 GLY B O 1
ATOM 3618 N N . LEU B 1 36 ? 46.969 -27.594 -30.031 1 16.12 36 LEU B N 1
ATOM 3619 C CA . LEU B 1 36 ? 48.188 -26.859 -29.766 1 16.12 36 LEU B CA 1
ATOM 3620 C C . LEU B 1 36 ? 47.906 -25.344 -29.75 1 16.12 36 LEU B C 1
ATOM 3622 O O . LEU B 1 36 ? 48.406 -24.641 -28.875 1 16.12 36 LEU B O 1
ATOM 3626 N N . ARG B 1 37 ? 47.344 -24.625 -30.844 1 15.41 37 ARG B N 1
ATOM 3627 C CA . ARG B 1 37 ? 48.344 -23.719 -31.438 1 15.41 37 ARG B CA 1
ATOM 3628 C C . ARG B 1 37 ? 48.438 -22.422 -30.641 1 15.41 37 ARG B C 1
ATOM 3630 O O . ARG B 1 37 ? 47.594 -22.141 -29.781 1 15.41 37 ARG B O 1
ATOM 3637 N N . ARG B 1 38 ? 48.406 -21.109 -31.438 1 15.9 38 ARG B N 1
ATOM 3638 C CA . ARG B 1 38 ? 49.312 -20.047 -31.797 1 15.9 38 ARG B CA 1
ATOM 3639 C C . ARG B 1 38 ? 49.094 -18.812 -30.922 1 15.9 38 ARG B C 1
ATOM 3641 O O . ARG B 1 38 ? 47.969 -18.5 -30.562 1 15.9 38 ARG B O 1
ATOM 3648 N N . SER B 1 39 ? 50.25 -18.031 -30.453 1 16.41 39 SER B N 1
ATOM 3649 C CA . SER B 1 39 ? 50.812 -17 -29.578 1 16.41 39 SER B CA 1
ATOM 3650 C C . SER B 1 39 ? 50.375 -15.609 -30.016 1 16.41 39 SER B C 1
ATOM 3652 O O . SER B 1 39 ? 50.719 -14.609 -29.391 1 16.41 39 SER B O 1
ATOM 3654 N N . ALA B 1 40 ? 49.656 -15.234 -31.125 1 15.98 40 ALA B N 1
ATOM 3655 C CA . ALA B 1 40 ? 50.219 -14.023 -31.75 1 15.98 40 ALA B CA 1
ATOM 3656 C C . ALA B 1 40 ? 50 -12.812 -30.844 1 15.98 40 ALA B C 1
ATOM 3658 O O . ALA B 1 40 ? 48.875 -12.531 -30.438 1 15.98 40 ALA B O 1
ATOM 3659 N N . ALA B 1 41 ? 51.125 -12.055 -30.359 1 16.27 41 ALA B N 1
ATOM 3660 C CA . ALA B 1 41 ? 51.625 -10.977 -29.516 1 16.27 41 ALA B CA 1
ATOM 3661 C C . ALA B 1 41 ? 51.156 -9.617 -30.031 1 16.27 41 ALA B C 1
ATOM 3663 O O . ALA B 1 41 ? 51.469 -8.578 -29.422 1 16.27 41 ALA B O 1
ATOM 3664 N N . ALA B 1 42 ? 50.469 -9.289 -31.141 1 15.24 42 ALA B N 1
ATOM 3665 C CA . ALA B 1 42 ? 51.062 -8.117 -31.797 1 15.24 42 ALA B CA 1
ATOM 3666 C C . ALA B 1 42 ? 50.875 -6.867 -30.938 1 15.24 42 ALA B C 1
ATOM 3668 O O . ALA B 1 42 ? 51.812 -6.141 -30.656 1 15.24 42 ALA B O 1
ATOM 3669 N N . ASP B 1 43 ? 49.906 -5.914 -31.344 1 15.76 43 ASP B N 1
ATOM 3670 C CA . ASP B 1 43 ? 50.219 -4.59 -31.875 1 15.76 43 ASP B CA 1
ATOM 3671 C C . ASP B 1 43 ? 50.344 -3.57 -30.734 1 15.76 43 ASP B C 1
ATOM 3673 O O . ASP B 1 43 ? 49.875 -3.793 -29.625 1 15.76 43 ASP B O 1
ATOM 3677 N N . ARG B 1 44 ? 50.125 -2.064 -31.156 1 16.23 44 ARG B N 1
ATOM 3678 C CA . ARG B 1 44 ? 50.906 -0.825 -31.234 1 16.23 44 ARG B CA 1
ATOM 3679 C C . ARG B 1 44 ? 50.594 0.09 -30.047 1 16.23 44 ARG B C 1
ATOM 3681 O O . ARG B 1 44 ? 49.469 0.058 -29.516 1 16.23 44 ARG B O 1
ATOM 3688 N N . TYR B 1 45 ? 51.531 1.07 -29.641 1 16.11 45 TYR B N 1
ATOM 3689 C CA . TYR B 1 45 ? 52.094 1.918 -28.594 1 16.11 45 TYR B CA 1
ATOM 3690 C C . TYR B 1 45 ? 51.344 3.236 -28.5 1 16.11 45 TYR B C 1
ATOM 3692 O O . TYR B 1 45 ? 51.531 4.004 -27.547 1 16.11 45 TYR B O 1
ATOM 3700 N N . TYR B 1 46 ? 50.438 3.732 -29.453 1 16.38 46 TYR B N 1
ATOM 3701 C CA . TYR B 1 46 ? 50.844 5.121 -29.656 1 16.38 46 TYR B CA 1
ATOM 3702 C C . TYR B 1 46 ? 50.656 5.93 -28.375 1 16.38 46 TYR B C 1
ATOM 3704 O O . TYR B 1 46 ? 49.969 5.496 -27.438 1 16.38 46 TYR B O 1
ATOM 3712 N N . GLY B 1 47 ? 50.188 7.352 -28.562 1 16.64 47 GLY B N 1
ATOM 3713 C CA . GLY B 1 47 ? 50.719 8.695 -28.391 1 16.64 47 GLY B CA 1
ATOM 3714 C C . GLY B 1 47 ? 50.281 9.367 -27.109 1 16.64 47 GLY B C 1
ATOM 3715 O O . GLY B 1 47 ? 49.188 9.078 -26.609 1 16.64 47 GLY B O 1
ATOM 3716 N N . CYS B 1 48 ? 51.094 10.18 -26.5 1 16.06 48 CYS B N 1
ATOM 3717 C CA . CYS B 1 48 ? 51.469 10.781 -25.219 1 16.06 48 CYS B CA 1
ATOM 3718 C C . CYS B 1 48 ? 50.562 11.945 -24.875 1 16.06 48 CYS B C 1
ATOM 3720 O O . CYS B 1 48 ? 50.406 12.289 -23.703 1 16.06 48 CYS B O 1
ATOM 3722 N N . GLN B 1 49 ? 49.875 12.773 -25.75 1 16.91 49 GLN B N 1
ATOM 3723 C CA . GLN B 1 49 ? 50.281 14.117 -25.359 1 16.91 49 GLN B CA 1
ATOM 3724 C C . GLN B 1 49 ? 49.656 14.531 -24.047 1 16.91 49 GLN B C 1
ATOM 3726 O O . GLN B 1 49 ? 48.5 14.148 -23.766 1 16.91 49 GLN B O 1
ATOM 3731 N N . LYS B 1 50 ? 50.344 15.414 -23.297 1 16.56 50 LYS B N 1
ATOM 3732 C CA . LYS B 1 50 ? 50.531 15.922 -21.953 1 16.56 50 LYS B CA 1
ATOM 3733 C C . LYS B 1 50 ? 49.531 17.031 -21.625 1 16.56 50 LYS B C 1
ATOM 3735 O O . LYS B 1 50 ? 49.625 17.656 -20.562 1 16.56 50 LYS B O 1
ATOM 3740 N N . ASP B 1 51 ? 48.406 17.359 -22.359 1 17.34 51 ASP B N 1
ATOM 3741 C CA . ASP B 1 51 ? 48.125 18.781 -22.156 1 17.34 51 ASP B CA 1
ATOM 3742 C C . ASP B 1 51 ? 47.781 19.062 -20.688 1 17.34 51 ASP B C 1
ATOM 3744 O O . ASP B 1 51 ? 47.094 18.266 -20.047 1 17.34 51 ASP B O 1
ATOM 3748 N N . THR B 1 52 ? 48.344 20.172 -20.188 1 16.98 52 THR B N 1
ATOM 3749 C CA . THR B 1 52 ? 48.656 20.906 -18.969 1 16.98 52 THR B CA 1
ATOM 3750 C C . THR B 1 52 ? 47.375 21.5 -18.359 1 16.98 52 THR B C 1
ATOM 3752 O O . THR B 1 52 ? 46.469 21.891 -19.078 1 16.98 52 THR B O 1
ATOM 3755 N N . ARG B 1 53 ? 47.25 21.578 -16.906 1 17.7 53 ARG B N 1
ATOM 3756 C CA . ARG B 1 53 ? 46.344 21.625 -15.766 1 17.7 53 ARG B CA 1
ATOM 3757 C C . ARG B 1 53 ? 45.844 23.047 -15.5 1 17.7 53 ARG B C 1
ATOM 3759 O O . ARG B 1 53 ? 45 23.266 -14.625 1 17.7 53 ARG B O 1
ATOM 3766 N N . GLU B 1 54 ? 45.875 24.078 -16.453 1 17.28 54 GLU B N 1
ATOM 3767 C CA . GLU B 1 54 ? 46.031 25.234 -15.562 1 17.28 54 GLU B CA 1
ATOM 3768 C C . GLU B 1 54 ? 44.812 25.406 -14.68 1 17.28 54 GLU B C 1
ATOM 3770 O O . GLU B 1 54 ? 43.688 25.312 -15.156 1 17.28 54 GLU B O 1
ATOM 3775 N N . TYR B 1 55 ? 44.906 25.5 -13.266 1 15.84 55 TYR B N 1
ATOM 3776 C CA . TYR B 1 55 ? 44.188 25.438 -12 1 15.84 55 TYR B CA 1
ATOM 3777 C C . TYR B 1 55 ? 43.438 26.734 -11.758 1 15.84 55 TYR B C 1
ATOM 3779 O O . TYR B 1 55 ? 42.656 26.844 -10.797 1 15.84 55 TYR B O 1
ATOM 3787 N N . ASP B 1 56 ? 43.062 27.672 -12.664 1 17.66 56 ASP B N 1
ATOM 3788 C CA . ASP B 1 56 ? 42.969 28.922 -11.898 1 17.66 56 ASP B CA 1
ATOM 3789 C C . ASP B 1 56 ? 41.781 28.891 -10.945 1 17.66 56 ASP B C 1
ATOM 3791 O O . ASP B 1 56 ? 40.625 28.719 -11.367 1 17.66 56 ASP B O 1
ATOM 3795 N N . TYR B 1 57 ? 41.938 28.703 -9.57 1 16.25 57 TYR B N 1
ATOM 3796 C CA . TYR B 1 57 ? 41.188 28.469 -8.352 1 16.25 57 TYR B CA 1
ATOM 3797 C C . TYR B 1 57 ? 40.5 29.75 -7.883 1 16.25 57 TYR B C 1
ATOM 3799 O O . TYR B 1 57 ? 39.875 29.781 -6.816 1 16.25 57 TYR B O 1
ATOM 3807 N N . SER B 1 58 ? 40.094 30.766 -8.617 1 18.19 58 SER B N 1
ATOM 3808 C CA . SER B 1 58 ? 39.938 31.891 -7.703 1 18.19 58 SER B CA 1
ATOM 3809 C C . SER B 1 58 ? 38.781 31.672 -6.727 1 18.19 58 SER B C 1
ATOM 3811 O O . SER B 1 58 ? 37.656 31.406 -7.137 1 18.19 58 SER B O 1
ATOM 3813 N N . PRO B 1 59 ? 39.062 31.578 -5.387 1 17.23 59 PRO B N 1
ATOM 3814 C CA . PRO B 1 59 ? 38.312 31.188 -4.184 1 17.23 59 PRO B CA 1
ATOM 3815 C C . PRO B 1 59 ? 37.344 32.281 -3.719 1 17.23 59 PRO B C 1
ATOM 3817 O O . PRO B 1 59 ? 36.625 32.094 -2.721 1 17.23 59 PRO B O 1
ATOM 3820 N N . GLU B 1 60 ? 36.562 32.969 -4.508 1 18.12 60 GLU B N 1
ATOM 3821 C CA . GLU B 1 60 ? 36.094 34.156 -3.781 1 18.12 60 GLU B CA 1
ATOM 3822 C C . GLU B 1 60 ? 35.344 33.75 -2.518 1 18.12 60 GLU B C 1
ATOM 3824 O O . GLU B 1 60 ? 34.594 32.781 -2.512 1 18.12 60 GLU B O 1
ATOM 3829 N N . PRO B 1 61 ? 35.656 34.438 -1.328 1 16.72 61 PRO B N 1
ATOM 3830 C CA . PRO B 1 61 ? 35.5 34.25 0.116 1 16.72 61 PRO B CA 1
ATOM 3831 C C . PRO B 1 61 ? 34.062 34.281 0.563 1 16.72 61 PRO B C 1
ATOM 3833 O O . PRO B 1 61 ? 33.188 34.812 -0.158 1 16.72 61 PRO B O 1
ATOM 3836 N N . ALA B 1 62 ? 33.75 33.688 1.679 1 16.84 62 ALA B N 1
ATOM 3837 C CA . ALA B 1 62 ? 32.719 33.125 2.576 1 16.84 62 ALA B CA 1
ATOM 3838 C C . ALA B 1 62 ? 32 34.219 3.332 1 16.84 62 ALA B C 1
ATOM 3840 O O . ALA B 1 62 ? 31.125 33.969 4.148 1 16.84 62 ALA B O 1
ATOM 3841 N N . ILE B 1 63 ? 31.578 35.344 2.803 1 16.69 63 ILE B N 1
ATOM 3842 C CA . ILE B 1 63 ? 31.359 36.438 3.762 1 16.69 63 ILE B CA 1
ATOM 3843 C C . ILE B 1 63 ? 30.156 36.125 4.637 1 16.69 63 ILE B C 1
ATOM 3845 O O . ILE B 1 63 ? 29.016 36.125 4.168 1 16.69 63 ILE B O 1
ATOM 3849 N N . TYR B 1 64 ? 30.156 35.094 5.492 1 17.16 64 TYR B N 1
ATOM 3850 C CA . TYR B 1 64 ? 29.031 34.688 6.344 1 17.16 64 TYR B CA 1
ATOM 3851 C C . TYR B 1 64 ? 28.703 35.781 7.352 1 17.16 64 TYR B C 1
ATOM 3853 O O . TYR B 1 64 ? 29.453 36.031 8.305 1 17.16 64 TYR B O 1
ATOM 3861 N N . GLN B 1 65 ? 28.406 37 6.973 1 16.5 65 GLN B N 1
ATOM 3862 C CA . GLN B 1 65 ? 28.312 38 8.031 1 16.5 65 GLN B CA 1
ATOM 3863 C C . GLN B 1 65 ? 27.219 37.625 9.031 1 16.5 65 GLN B C 1
ATOM 3865 O O . GLN B 1 65 ? 26.047 37.531 8.664 1 16.5 65 GLN B O 1
ATOM 3870 N N . ASN B 1 66 ? 27.516 36.812 10.023 1 17 66 ASN B N 1
ATOM 3871 C CA . ASN B 1 66 ? 26.781 36.281 11.164 1 17 66 ASN B CA 1
ATOM 3872 C C . ASN B 1 66 ? 26.312 37.406 12.102 1 17 66 ASN B C 1
ATOM 3874 O O . ASN B 1 66 ? 25.875 37.125 13.219 1 17 66 ASN B O 1
ATOM 3878 N N . SER B 1 67 ? 25.938 38.594 11.656 1 17.36 67 SER B N 1
ATOM 3879 C CA . SER B 1 67 ? 25.906 39.531 12.766 1 17.36 67 SER B CA 1
ATOM 3880 C C . SER B 1 67 ? 24.891 39.125 13.812 1 17.36 67 SER B C 1
ATOM 3882 O O . SER B 1 67 ? 23.719 38.875 13.484 1 17.36 67 SER B O 1
ATOM 3884 N N . PRO B 1 68 ? 25.297 38.562 14.875 1 19.42 68 PRO B N 1
ATOM 3885 C CA . PRO B 1 68 ? 24.562 38 16 1 19.42 68 PRO B CA 1
ATOM 3886 C C . PRO B 1 68 ? 23.75 39.062 16.75 1 19.42 68 PRO B C 1
ATOM 3888 O O . PRO B 1 68 ? 24.312 40.062 17.234 1 19.42 68 PRO B O 1
ATOM 3891 N N . PRO B 1 69 ? 22.703 39.688 16.203 1 18.81 69 PRO B N 1
ATOM 3892 C CA . PRO B 1 69 ? 22.328 40.875 16.938 1 18.81 69 PRO B CA 1
ATOM 3893 C C . PRO B 1 69 ? 22.125 40.625 18.422 1 18.81 69 PRO B C 1
ATOM 3895 O O . PRO B 1 69 ? 21.875 39.469 18.828 1 18.81 69 PRO B O 1
ATOM 3898 N N . PRO B 1 70 ? 22.625 41.5 19.266 1 18.34 70 PRO B N 1
ATOM 3899 C CA . PRO B 1 70 ? 22.844 41.562 20.719 1 18.34 70 PRO B CA 1
ATOM 3900 C C . PRO B 1 70 ? 21.531 41.438 21.5 1 18.34 70 PRO B C 1
ATOM 3902 O O . PRO B 1 70 ? 20.531 42.031 21.141 1 18.34 70 PRO B O 1
ATOM 3905 N N . LEU B 1 71 ? 21.156 40.25 21.812 1 18.77 71 LEU B N 1
ATOM 3906 C CA . LEU B 1 71 ? 19.984 39.906 22.609 1 18.77 71 LEU B CA 1
ATOM 3907 C C . LEU B 1 71 ? 19.922 40.75 23.891 1 18.77 71 LEU B C 1
ATOM 3909 O O . LEU B 1 71 ? 20.797 40.625 24.75 1 18.77 71 LEU B O 1
ATOM 3913 N N . ASP B 1 72 ? 19.781 42.031 23.641 1 17.44 72 ASP B N 1
ATOM 3914 C CA . ASP B 1 72 ? 19.828 42.938 24.797 1 17.44 72 ASP B CA 1
ATOM 3915 C C . ASP B 1 72 ? 18.969 42.406 25.938 1 17.44 72 ASP B C 1
ATOM 3917 O O . ASP B 1 72 ? 17.812 42.031 25.734 1 17.44 72 ASP B O 1
ATOM 3921 N N . PRO B 1 73 ? 19.609 42.031 26.969 1 18.78 73 PRO B N 1
ATOM 3922 C CA . PRO B 1 73 ? 19.266 41.312 28.203 1 18.78 73 PRO B CA 1
ATOM 3923 C C . PRO B 1 73 ? 18.219 42.031 29.031 1 18.78 73 PRO B C 1
ATOM 3925 O O . PRO B 1 73 ? 17.75 41.5 30.047 1 18.78 73 PRO B O 1
ATOM 3928 N N . THR B 1 74 ? 17.922 43.25 28.562 1 18.39 74 THR B N 1
ATOM 3929 C CA . THR B 1 74 ? 17.766 44.062 29.75 1 18.39 74 THR B CA 1
ATOM 3930 C C . THR B 1 74 ? 16.484 43.719 30.5 1 18.39 74 THR B C 1
ATOM 3932 O O . THR B 1 74 ? 15.953 44.531 31.266 1 18.39 74 THR B O 1
ATOM 3935 N N . ILE B 1 75 ? 15.906 42.625 30.297 1 17.3 75 ILE B N 1
ATOM 3936 C CA . ILE B 1 75 ? 14.547 42.656 30.828 1 17.3 75 ILE B CA 1
ATOM 3937 C C . ILE B 1 75 ? 14.578 43.031 32.312 1 17.3 75 ILE B C 1
ATOM 3939 O O . ILE B 1 75 ? 15.188 42.312 33.125 1 17.3 75 ILE B O 1
ATOM 3943 N N . ARG B 1 76 ? 14.609 44.281 32.5 1 17.06 76 ARG B N 1
ATOM 3944 C CA . ARG B 1 76 ? 14.602 44.938 33.781 1 17.06 76 ARG B CA 1
ATOM 3945 C C . ARG B 1 76 ? 13.617 44.25 34.75 1 17.06 76 ARG B C 1
ATOM 3947 O O . ARG B 1 76 ? 12.602 43.719 34.312 1 17.06 76 ARG B O 1
ATOM 3954 N N . ARG B 1 77 ? 14.062 44.062 36.031 1 18.31 77 ARG B N 1
ATOM 3955 C CA . ARG B 1 77 ? 13.719 43.469 37.344 1 18.31 77 ARG B CA 1
ATOM 3956 C C . ARG B 1 77 ? 12.5 44.156 37.938 1 18.31 77 ARG B C 1
ATOM 3958 O O . ARG B 1 77 ? 12.203 43.969 39.125 1 18.31 77 ARG B O 1
ATOM 3965 N N . VAL B 1 78 ? 11.57 44.688 37.062 1 18.05 78 VAL B N 1
ATOM 3966 C CA . VAL B 1 78 ? 10.719 45.625 37.781 1 18.05 78 VAL B CA 1
ATOM 3967 C C . VAL B 1 78 ? 10.188 45.031 39.062 1 18.05 78 VAL B C 1
ATOM 3969 O O . VAL B 1 78 ? 9.703 43.875 39.062 1 18.05 78 VAL B O 1
ATOM 3972 N N . VAL B 1 79 ? 10.609 45.594 40.188 1 18.91 79 VAL B N 1
ATOM 3973 C CA . VAL B 1 79 ? 10.484 45.438 41.656 1 18.91 79 VAL B CA 1
ATOM 3974 C C . VAL B 1 79 ? 9.016 45.562 42.062 1 18.91 79 VAL B C 1
ATOM 3976 O O . VAL B 1 79 ? 8.445 46.656 42 1 18.91 79 VAL B O 1
ATOM 3979 N N . ALA B 1 80 ? 8.117 44.938 41.375 1 18.89 80 ALA B N 1
ATOM 3980 C CA . ALA B 1 80 ? 6.727 45.219 41.719 1 18.89 80 ALA B CA 1
ATOM 3981 C C . ALA B 1 80 ? 6.508 45.156 43.219 1 18.89 80 ALA B C 1
ATOM 3983 O O . ALA B 1 80 ? 7.016 44.25 43.906 1 18.89 80 ALA B O 1
ATOM 3984 N N . ARG B 1 81 ? 6.16 46.312 43.75 1 19.56 81 ARG B N 1
ATOM 3985 C CA . ARG B 1 81 ? 5.848 46.781 45.094 1 19.56 81 ARG B CA 1
ATOM 3986 C C . ARG B 1 81 ? 4.902 45.812 45.812 1 19.56 81 ARG B C 1
ATOM 3988 O O . ARG B 1 81 ? 4.051 45.188 45.188 1 19.56 81 ARG B O 1
ATOM 3995 N N . ARG B 1 82 ? 5.125 45.594 47.156 1 18.86 82 ARG B N 1
ATOM 3996 C CA . ARG B 1 82 ? 4.793 44.656 48.25 1 18.86 82 ARG B CA 1
ATOM 3997 C C . ARG B 1 82 ? 3.336 44.812 48.656 1 18.86 82 ARG B C 1
ATOM 3999 O O . ARG B 1 82 ? 2.908 44.188 49.656 1 18.86 82 ARG B O 1
ATOM 4006 N N . GLU B 1 83 ? 2.604 45.719 47.938 1 18.11 83 GLU B N 1
ATOM 4007 C CA . GLU B 1 83 ? 1.66 46.281 48.906 1 18.11 83 GLU B CA 1
ATOM 4008 C C . GLU B 1 83 ? 0.916 45.188 49.656 1 18.11 83 GLU B C 1
ATOM 4010 O O . GLU B 1 83 ? 0.936 44.031 49.25 1 18.11 83 GLU B O 1
ATOM 4015 N N . GLY B 1 84 ? -0.267 45.656 50.375 1 20.27 84 GLY B N 1
ATOM 4016 C CA . GLY B 1 84 ? -0.948 45.469 51.625 1 20.27 84 GLY B CA 1
ATOM 4017 C C . GLY B 1 84 ? -1.742 44.156 51.688 1 20.27 84 GLY B C 1
ATOM 4018 O O . GLY B 1 84 ? -2.045 43.562 50.656 1 20.27 84 GLY B O 1
ATOM 4019 N N . GLU B 1 85 ? -1.921 43.531 52.906 1 21.59 85 GLU B N 1
ATOM 4020 C CA . GLU B 1 85 ? -2.281 42.25 53.438 1 21.59 85 GLU B CA 1
ATOM 4021 C C . GLU B 1 85 ? -3.758 41.938 53.219 1 21.59 85 GLU B C 1
ATOM 4023 O O . GLU B 1 85 ? -4.238 40.875 53.562 1 21.59 85 GLU B O 1
ATOM 4028 N N . PRO B 1 86 ? -4.484 42.594 52.281 1 22.55 86 PRO B N 1
ATOM 4029 C CA . PRO B 1 86 ? -5.855 42.562 52.781 1 22.55 86 PRO B CA 1
ATOM 4030 C C . PRO B 1 86 ? -6.289 41.156 53.219 1 22.55 86 PRO B C 1
ATOM 4032 O O . PRO B 1 86 ? -5.742 40.156 52.75 1 22.55 86 PRO B O 1
ATOM 4035 N N . LYS B 1 87 ? -7.168 41.094 54.344 1 22.34 87 LYS B N 1
ATOM 4036 C CA . LYS B 1 87 ? -7.691 40.062 55.25 1 22.34 87 LYS B CA 1
ATOM 4037 C C . LYS B 1 87 ? -8.555 39.062 54.5 1 22.34 87 LYS B C 1
ATOM 4039 O O . LYS B 1 87 ? -9.719 39.312 54.219 1 22.34 87 LYS B O 1
ATOM 4044 N N . GLY B 1 88 ? -8.125 38.531 53.406 1 21.12 88 GLY B N 1
ATOM 4045 C CA . GLY B 1 88 ? -8.961 37.812 52.438 1 21.12 88 GLY B CA 1
ATOM 4046 C C . GLY B 1 88 ? -9.766 36.688 53.031 1 21.12 88 GLY B C 1
ATOM 4047 O O . GLY B 1 88 ? -9.258 35.969 53.906 1 21.12 88 GLY B O 1
ATOM 4048 N N . ASP B 1 89 ? -11.07 37 53.312 1 22.92 89 ASP B N 1
ATOM 4049 C CA . ASP B 1 89 ? -12.094 36.094 53.812 1 22.92 89 ASP B CA 1
ATOM 4050 C C . ASP B 1 89 ? -11.914 34.688 53.219 1 22.92 89 ASP B C 1
ATOM 4052 O O . ASP B 1 89 ? -11.758 34.531 52 1 22.92 89 ASP B O 1
ATOM 4056 N N . TYR B 1 90 ? -11.43 33.812 54 1 20.92 90 TYR B N 1
ATOM 4057 C CA . TYR B 1 90 ? -11.078 32.438 53.75 1 20.92 90 TYR B CA 1
ATOM 4058 C C . TYR B 1 90 ? -12.258 31.672 53.156 1 20.92 90 TYR B C 1
ATOM 4060 O O . TYR B 1 90 ? -13.25 31.438 53.844 1 20.92 90 TYR B O 1
ATOM 4068 N N . PHE B 1 91 ? -12.883 32.188 52.094 1 21.75 91 PHE B N 1
ATOM 4069 C CA . PHE B 1 91 ? -13.961 31.297 51.688 1 21.75 91 PHE B CA 1
ATOM 4070 C C . PHE B 1 91 ? -13.523 29.828 51.781 1 21.75 91 PHE B C 1
ATOM 4072 O O . PHE B 1 91 ? -12.391 29.5 51.406 1 21.75 91 PHE B O 1
ATOM 4079 N N . GLU B 1 92 ? -14.109 29.156 52.719 1 21.89 92 GLU B N 1
ATOM 4080 C CA . GLU B 1 92 ? -13.914 27.734 52.938 1 21.89 92 GLU B CA 1
ATOM 4081 C C . GLU B 1 92 ? -13.906 26.969 51.594 1 21.89 92 GLU B C 1
ATOM 4083 O O . GLU B 1 92 ? -14.859 27.047 50.844 1 21.89 92 GLU B O 1
ATOM 4088 N N . LEU B 1 93 ? -12.75 26.906 50.969 1 22.3 93 LEU B N 1
ATOM 4089 C CA . LEU B 1 93 ? -12.664 26.172 49.719 1 22.3 93 LEU B CA 1
ATOM 4090 C C . LEU B 1 93 ? -13.422 24.844 49.844 1 22.3 93 LEU B C 1
ATOM 4092 O O . LEU B 1 93 ? -13.242 24.094 50.812 1 22.3 93 LEU B O 1
ATOM 4096 N N . GLU B 1 94 ? -14.695 24.812 49.406 1 24.73 94 GLU B N 1
ATOM 4097 C CA . GLU B 1 94 ? -15.375 23.531 49.375 1 24.73 94 GLU B CA 1
ATOM 4098 C C . GLU B 1 94 ? -14.414 22.422 48.938 1 24.73 94 GLU B C 1
ATOM 4100 O O . GLU B 1 94 ? -13.453 22.656 48.219 1 24.73 94 GLU B O 1
ATOM 4105 N N . PRO B 1 95 ? -14.352 21.344 49.688 1 22.66 95 PRO B N 1
ATOM 4106 C CA . PRO B 1 95 ? -13.336 20.328 49.438 1 22.66 95 PRO B CA 1
ATOM 4107 C C . PRO B 1 95 ? -13.133 20.078 47.938 1 22.66 95 PRO B C 1
ATOM 4109 O O . PRO B 1 95 ? -14.031 20.344 47.125 1 22.66 95 PRO B O 1
ATOM 4112 N N . ARG B 1 96 ? -11.844 20.094 47.469 1 23.38 96 ARG B N 1
ATOM 4113 C CA . ARG B 1 96 ? -11.438 19.719 46.125 1 23.38 96 ARG B CA 1
ATOM 4114 C C . ARG B 1 96 ? -12.258 18.547 45.594 1 23.38 96 ARG B C 1
ATOM 4116 O O . ARG B 1 96 ? -12.281 17.484 46.219 1 23.38 96 ARG B O 1
ATOM 4123 N N . ARG B 1 97 ? -13.344 18.844 45 1 22.86 97 ARG B N 1
ATOM 4124 C CA . ARG B 1 97 ? -13.898 17.688 44.312 1 22.86 97 ARG B CA 1
ATOM 4125 C C . ARG B 1 97 ? -12.797 16.781 43.781 1 22.86 97 ARG B C 1
ATOM 4127 O O . ARG B 1 97 ? -11.852 17.266 43.156 1 22.86 97 ARG B O 1
ATOM 4134 N N . GLU B 1 98 ? -12.531 15.719 44.438 1 23.47 98 GLU B N 1
ATOM 4135 C CA . GLU B 1 98 ? -11.547 14.727 44 1 23.47 98 GLU B CA 1
ATOM 4136 C C . GLU B 1 98 ? -11.477 14.656 42.469 1 23.47 98 GLU B C 1
ATOM 4138 O O . GLU B 1 98 ? -12.508 14.617 41.812 1 23.47 98 GLU B O 1
ATOM 4143 N N . LEU B 1 99 ? -10.445 15.391 41.875 1 22.8 99 LEU B N 1
ATOM 4144 C CA . LEU B 1 99 ? -10.148 15.234 40.469 1 22.8 99 LEU B CA 1
ATOM 4145 C C . LEU B 1 99 ? -10.578 13.859 39.969 1 22.8 99 LEU B C 1
ATOM 4147 O O . LEU B 1 99 ? -10.391 12.859 40.656 1 22.8 99 LEU B O 1
ATOM 4151 N N . SER B 1 100 ? -11.711 13.891 39.25 1 24 100 SER B N 1
ATOM 4152 C CA . SER B 1 100 ? -12.062 12.625 38.625 1 24 100 SER B CA 1
ATOM 4153 C C . SER B 1 100 ? -10.82 11.828 38.25 1 24 100 SER B C 1
ATOM 4155 O O . SER B 1 100 ? -9.773 12.398 37.938 1 24 100 SER B O 1
ATOM 4157 N N . PRO B 1 101 ? -10.641 10.703 38.844 1 24.3 101 PRO B N 1
ATOM 4158 C CA . PRO B 1 101 ? -9.461 9.898 38.5 1 24.3 101 PRO B CA 1
ATOM 4159 C C . PRO B 1 101 ? -8.977 10.109 37.094 1 24.3 101 PRO B C 1
ATOM 4161 O O . PRO B 1 101 ? -9.758 10.492 36.219 1 24.3 101 PRO B O 1
ATOM 4164 N N . ARG B 1 102 ? -7.723 10.555 36.938 1 25.92 102 ARG B N 1
ATOM 4165 C CA . ARG B 1 102 ? -6.945 10.562 35.719 1 25.92 102 ARG B CA 1
ATOM 4166 C C . ARG B 1 102 ? -7.418 9.469 34.75 1 25.92 102 ARG B C 1
ATOM 4168 O O . ARG B 1 102 ? -7.453 8.289 35.125 1 25.92 102 ARG B O 1
ATOM 4175 N N . LEU B 1 103 ? -8.43 9.812 34 1 25.69 103 LEU B N 1
ATOM 4176 C CA . LEU B 1 103 ? -8.711 8.93 32.875 1 25.69 103 LEU B CA 1
ATOM 4177 C C . LEU B 1 103 ? -7.422 8.461 32.219 1 25.69 103 LEU B C 1
ATOM 4179 O O . LEU B 1 103 ? -6.984 9.023 31.219 1 25.69 103 LEU B O 1
ATOM 4183 N N . ASP B 1 104 ? -6.332 8.469 33.031 1 27.19 104 ASP B N 1
ATOM 4184 C CA . ASP B 1 104 ? -5.18 7.727 32.5 1 27.19 104 ASP B CA 1
ATOM 4185 C C . ASP B 1 104 ? -5.621 6.434 31.828 1 27.19 104 ASP B C 1
ATOM 4187 O O . ASP B 1 104 ? -5.113 5.355 32.125 1 27.19 104 ASP B O 1
ATOM 4191 N N . HIS B 1 105 ? -6.934 6.379 31.75 1 27.55 105 HIS B N 1
ATOM 4192 C CA . HIS B 1 105 ? -7.113 5.078 31.125 1 27.55 105 HIS B CA 1
ATOM 4193 C C . HIS B 1 105 ? -6.223 4.934 29.891 1 27.55 105 HIS B C 1
ATOM 4195 O O . HIS B 1 105 ? -6.258 5.777 29 1 27.55 105 HIS B O 1
ATOM 4201 N N . GLU B 1 106 ? -5.047 4.449 30.094 1 28.09 106 GLU B N 1
ATOM 4202 C CA . GLU B 1 106 ? -4.289 3.891 28.984 1 28.09 106 GLU B CA 1
ATOM 4203 C C . GLU B 1 106 ? -5.219 3.41 27.875 1 28.09 106 GLU B C 1
ATOM 4205 O O . GLU B 1 106 ? -6.273 2.83 28.141 1 28.09 106 GLU B O 1
ATOM 4210 N N . PRO B 1 107 ? -5.41 4.191 26.906 1 31.12 107 PRO B N 1
ATOM 4211 C CA . PRO B 1 107 ? -6.246 3.523 25.906 1 31.12 107 PRO B CA 1
ATOM 4212 C C . PRO B 1 107 ? -6.168 2 26 1 31.12 107 PRO B C 1
ATOM 4214 O O . PRO B 1 107 ? -5.156 1.454 26.438 1 31.12 107 PRO B O 1
ATOM 4217 N N . PRO B 1 108 ? -7.23 1.348 26.234 1 29.83 108 PRO B N 1
ATOM 4218 C CA . PRO B 1 108 ? -7.047 -0.104 26.297 1 29.83 108 PRO B CA 1
ATOM 4219 C C . PRO B 1 108 ? -5.992 -0.604 25.312 1 29.83 108 PRO B C 1
ATOM 4221 O O . PRO B 1 108 ? -6.02 -0.238 24.125 1 29.83 108 PRO B O 1
ATOM 4224 N N . GLN B 1 109 ? -4.703 -0.565 25.641 1 30.02 109 GLN B N 1
ATOM 4225 C CA . GLN B 1 109 ? -3.887 -1.552 24.953 1 30.02 109 GLN B CA 1
ATOM 4226 C C . GLN B 1 109 ? -4.699 -2.799 24.609 1 30.02 109 GLN B C 1
ATOM 4228 O O . GLN B 1 109 ? -5.176 -3.496 25.516 1 30.02 109 GLN B O 1
ATOM 4233 N N . PHE B 1 110 ? -5.621 -2.727 23.812 1 33.19 110 PHE B N 1
ATOM 4234 C CA . PHE B 1 110 ? -5.973 -4.121 23.562 1 33.19 110 PHE B CA 1
ATOM 4235 C C . PHE B 1 110 ? -4.754 -5.023 23.719 1 33.19 110 PHE B C 1
ATOM 4237 O O . PHE B 1 110 ? -3.889 -5.066 22.844 1 33.19 110 PHE B O 1
ATOM 4244 N N . GLY B 1 111 ? -4.121 -4.992 24.891 1 33.5 111 GLY B N 1
ATOM 4245 C CA . GLY B 1 111 ? -3.113 -5.93 25.359 1 33.5 111 GLY B CA 1
ATOM 4246 C C . GLY B 1 111 ? -3.395 -7.363 24.953 1 33.5 111 GLY B C 1
ATOM 4247 O O . GLY B 1 111 ? -3.961 -8.133 25.719 1 33.5 111 GLY B O 1
ATOM 4248 N N . TYR B 1 112 ? -3.779 -7.625 23.75 1 36.5 112 TYR B N 1
ATOM 4249 C CA . TYR B 1 112 ? -3.676 -9.062 23.516 1 36.5 112 TYR B CA 1
ATOM 4250 C C . TYR B 1 112 ? -2.33 -9.594 23.984 1 36.5 112 TYR B C 1
ATOM 4252 O O . TYR B 1 112 ? -1.287 -9.258 23.422 1 36.5 112 TYR B O 1
ATOM 4260 N N . THR B 1 113 ? -2.156 -9.648 25.219 1 40.94 113 THR B N 1
ATOM 4261 C CA . THR B 1 113 ? -1.053 -10.516 25.625 1 40.94 113 THR B CA 1
ATOM 4262 C C . THR B 1 113 ? -1.162 -11.875 24.938 1 40.94 113 THR B C 1
ATOM 4264 O O . THR B 1 113 ? -2.133 -12.602 25.156 1 40.94 113 THR B O 1
ATOM 4267 N N . PRO B 1 114 ? -0.454 -12 23.891 1 46.69 114 PRO B N 1
ATOM 4268 C CA . PRO B 1 114 ? -0.6 -13.336 23.312 1 46.69 114 PRO B CA 1
ATOM 4269 C C . PRO B 1 114 ? -0.503 -14.445 24.359 1 46.69 114 PRO B C 1
ATOM 4271 O O . PRO B 1 114 ? 0.367 -14.406 25.234 1 46.69 114 PRO B O 1
ATOM 4274 N N . ALA B 1 115 ? -1.57 -15.023 24.703 1 54.12 115 ALA B N 1
ATOM 4275 C CA . ALA B 1 115 ? -1.469 -16.234 25.516 1 54.12 115 ALA B CA 1
ATOM 4276 C C . ALA B 1 115 ? -0.253 -17.062 25.109 1 54.12 115 ALA B C 1
ATOM 4278 O O . ALA B 1 115 ? 0.216 -16.969 23.969 1 54.12 115 ALA B O 1
ATOM 4279 N N . PRO B 1 116 ? 0.377 -17.625 26.062 1 60.59 116 PRO B N 1
ATOM 4280 C CA . PRO B 1 116 ? 1.5 -18.484 25.703 1 60.59 116 PRO B CA 1
ATOM 4281 C C . PRO B 1 116 ? 1.189 -19.406 24.516 1 60.59 116 PRO B C 1
ATOM 4283 O O . PRO B 1 116 ? 0.076 -19.922 24.406 1 60.59 116 PRO B O 1
ATOM 4286 N N . ARG B 1 117 ? 2.039 -19.297 23.516 1 66.69 117 ARG B N 1
ATOM 4287 C CA . ARG B 1 117 ? 1.858 -20.141 22.344 1 66.69 117 ARG B CA 1
ATOM 4288 C C . ARG B 1 117 ? 1.774 -21.609 22.734 1 66.69 117 ARG B C 1
ATOM 4290 O O . ARG B 1 117 ? 2.6 -22.109 23.5 1 66.69 117 ARG B O 1
ATOM 4297 N N . ARG B 1 118 ? 0.625 -22.156 22.469 1 79.56 118 ARG B N 1
ATOM 4298 C CA . ARG B 1 118 ? 0.402 -23.578 22.672 1 79.56 118 ARG B CA 1
ATOM 4299 C C . ARG B 1 118 ? 0.883 -24.391 21.469 1 79.56 118 ARG B C 1
ATOM 4301 O O . ARG B 1 118 ? 0.815 -23.906 20.328 1 79.56 118 ARG B O 1
ATOM 4308 N N . TYR B 1 119 ? 1.575 -25.422 21.703 1 80.31 119 TYR B N 1
ATOM 4309 C CA . TYR B 1 119 ? 1.976 -26.312 20.625 1 80.31 119 TYR B CA 1
ATOM 4310 C C . TYR B 1 119 ? 0.776 -27.062 20.062 1 80.31 119 TYR B C 1
ATOM 4312 O O . TYR B 1 119 ? 0.027 -27.688 20.812 1 80.31 119 TYR B O 1
ATOM 4320 N N . ILE B 1 120 ? 0.536 -26.953 18.828 1 85.31 120 ILE B N 1
ATOM 4321 C CA . ILE B 1 120 ? -0.514 -27.672 18.109 1 85.31 120 ILE B CA 1
ATOM 4322 C C . ILE B 1 120 ? 0.109 -28.594 17.062 1 85.31 120 ILE B C 1
ATOM 4324 O O . ILE B 1 120 ? 0.808 -28.125 16.156 1 85.31 120 ILE B O 1
ATOM 4328 N N . PRO B 1 121 ? -0.131 -29.859 17.172 1 86.44 121 PRO B N 1
ATOM 4329 C CA . PRO B 1 121 ? 0.463 -30.781 16.188 1 86.44 121 PRO B CA 1
ATOM 4330 C C . PRO B 1 121 ? -0.128 -30.609 14.789 1 86.44 121 PRO B C 1
ATOM 4332 O O . PRO B 1 121 ? -1.334 -30.391 14.648 1 86.44 121 PRO B O 1
ATOM 4335 N N . LYS B 1 122 ? 0.728 -30.75 13.875 1 88.62 122 LYS B N 1
ATOM 4336 C CA . LYS B 1 122 ? 0.301 -30.688 12.477 1 88.62 122 LYS B CA 1
ATOM 4337 C C . LYS B 1 122 ? 0.067 -32.094 11.914 1 88.62 122 LYS B C 1
ATOM 4339 O O . LYS B 1 122 ? 0.657 -33.062 12.383 1 88.62 122 LYS B O 1
ATOM 4344 N N . VAL B 1 123 ? -0.766 -32.125 10.906 1 87.38 123 VAL B N 1
ATOM 4345 C CA . VAL B 1 123 ? -1.023 -33.375 10.203 1 87.38 123 VAL B CA 1
ATOM 4346 C C . VAL B 1 123 ? 0.208 -33.781 9.398 1 87.38 123 VAL B C 1
ATOM 4348 O O . VAL B 1 123 ? 0.518 -34.969 9.273 1 87.38 123 VAL B O 1
ATOM 4351 N N . ASN B 1 124 ? 0.78 -32.812 8.812 1 87.12 124 ASN B N 1
ATOM 4352 C CA . ASN B 1 124 ? 1.987 -32.938 8.008 1 87.12 124 ASN B CA 1
ATOM 4353 C C . ASN B 1 124 ? 3.072 -31.969 8.453 1 87.12 124 ASN B C 1
ATOM 4355 O O . ASN B 1 124 ? 2.797 -30.797 8.68 1 87.12 124 ASN B O 1
ATOM 4359 N N . TYR B 1 125 ? 4.25 -32.531 8.594 1 90.19 125 TYR B N 1
ATOM 4360 C CA . TYR B 1 125 ? 5.371 -31.734 9.086 1 90.19 125 TYR B CA 1
ATOM 4361 C C . TYR B 1 125 ? 5.652 -30.562 8.164 1 90.19 125 TYR B C 1
ATOM 4363 O O . TYR B 1 125 ? 6.074 -29.484 8.617 1 90.19 125 TYR B O 1
ATOM 4371 N N . ASP B 1 126 ? 5.355 -30.719 6.922 1 91.12 126 ASP B N 1
ATOM 4372 C CA . ASP B 1 126 ? 5.652 -29.688 5.934 1 91.12 126 ASP B CA 1
ATOM 4373 C C . ASP B 1 126 ? 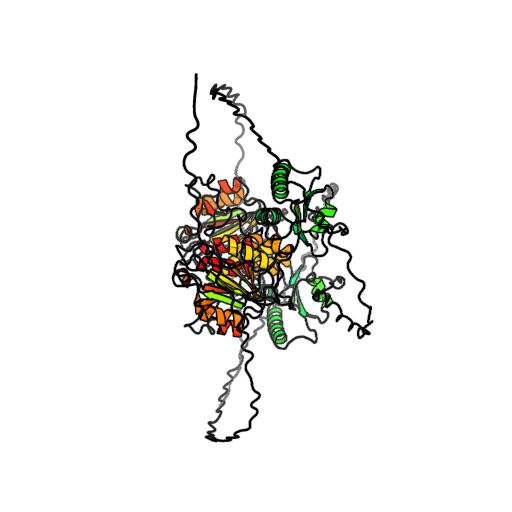4.48 -28.703 5.789 1 91.12 126 ASP B C 1
ATOM 4375 O O . ASP B 1 126 ? 4.582 -27.719 5.066 1 91.12 126 ASP B O 1
ATOM 4379 N N . ALA B 1 127 ? 3.438 -28.984 6.566 1 94.94 127 ALA B N 1
ATOM 4380 C CA . ALA B 1 127 ? 2.236 -28.156 6.441 1 94.94 127 ALA B CA 1
ATOM 4381 C C . ALA B 1 127 ? 2.408 -26.828 7.164 1 94.94 127 ALA B C 1
ATOM 4383 O O . ALA B 1 127 ? 3.314 -26.672 7.988 1 94.94 127 ALA B O 1
ATOM 4384 N N . GLU B 1 128 ? 1.669 -25.906 6.707 1 96.12 128 GLU B N 1
ATOM 4385 C CA . GLU B 1 128 ? 1.578 -24.609 7.367 1 96.12 128 GLU B CA 1
ATOM 4386 C C . GLU B 1 128 ? 0.128 -24.234 7.672 1 96.12 128 GLU B C 1
ATOM 4388 O O . GLU B 1 128 ? -0.797 -24.875 7.168 1 96.12 128 GLU B O 1
ATOM 4393 N N . TRP B 1 129 ? -0.015 -23.312 8.586 1 97.44 129 TRP B N 1
ATOM 4394 C CA . TRP B 1 129 ? -1.334 -22.766 8.891 1 97.44 129 TRP B CA 1
ATOM 4395 C C . TRP B 1 129 ? -1.539 -21.422 8.195 1 97.44 129 TRP B C 1
ATOM 4397 O O . TRP B 1 129 ? -0.811 -20.469 8.453 1 97.44 129 TRP B O 1
ATOM 4407 N N . ILE B 1 130 ? -2.449 -21.422 7.266 1 98.19 130 ILE B N 1
ATOM 4408 C CA . ILE B 1 130 ? -2.861 -20.156 6.695 1 98.19 130 ILE B CA 1
ATOM 4409 C C . ILE B 1 130 ? -4.164 -19.688 7.344 1 98.19 130 ILE B C 1
ATOM 4411 O O . ILE B 1 130 ? -4.918 -20.5 7.879 1 98.19 130 ILE B O 1
ATOM 4415 N N . TYR B 1 131 ? -4.402 -18.391 7.324 1 98.25 131 TYR B N 1
ATOM 4416 C CA . TYR B 1 131 ? -5.508 -17.859 8.117 1 98.25 131 TYR B CA 1
ATOM 4417 C C . TYR B 1 131 ? -6.137 -16.641 7.441 1 98.25 131 TYR B C 1
ATOM 4419 O O . TYR B 1 131 ? -5.496 -15.984 6.621 1 98.25 131 TYR B O 1
ATOM 4427 N N . GLY B 1 132 ? -7.387 -16.391 7.809 1 96.38 132 GLY B N 1
ATOM 4428 C CA . GLY B 1 132 ? -8.156 -15.281 7.262 1 96.38 132 GLY B CA 1
ATOM 4429 C C . GLY B 1 132 ? -9.258 -15.734 6.32 1 96.38 132 GLY B C 1
ATOM 4430 O O . GLY B 1 132 ? -9.086 -16.688 5.57 1 96.38 132 GLY B O 1
ATOM 4431 N N . THR B 1 133 ? -10.289 -15 6.305 1 95.31 133 THR B N 1
ATOM 4432 C CA . THR B 1 133 ? -11.477 -15.383 5.551 1 95.31 133 THR B CA 1
ATOM 4433 C C . THR B 1 133 ? -11.156 -15.508 4.066 1 95.31 133 THR B C 1
ATOM 4435 O O . THR B 1 133 ? -11.391 -16.562 3.459 1 95.31 133 THR B O 1
ATOM 4438 N N . SER B 1 134 ? -10.562 -14.5 3.465 1 95.12 134 SER B N 1
ATOM 4439 C CA . SER B 1 134 ? -10.336 -14.461 2.023 1 95.12 134 SER B CA 1
ATOM 4440 C C . SER B 1 134 ? -9.305 -15.5 1.596 1 95.12 134 SER B C 1
ATOM 4442 O O . SER B 1 134 ? -9.477 -16.172 0.576 1 95.12 134 SER B O 1
ATOM 4444 N N . VAL B 1 135 ? -8.312 -15.664 2.42 1 96.94 135 VAL B N 1
ATOM 4445 C CA . VAL B 1 135 ? -7.215 -16.578 2.102 1 96.94 135 VAL B CA 1
ATOM 4446 C C . VAL B 1 135 ? -7.719 -18.016 2.15 1 96.94 135 VAL B C 1
ATOM 4448 O O . VAL B 1 135 ? -7.484 -18.797 1.222 1 96.94 135 VAL B O 1
ATOM 4451 N N . VAL B 1 136 ? -8.414 -18.344 3.193 1 98.19 136 VAL B N 1
ATOM 4452 C CA . VAL B 1 136 ? -8.906 -19.688 3.391 1 98.19 136 VAL B CA 1
ATOM 4453 C C . VAL B 1 136 ? -9.953 -20.016 2.33 1 98.19 136 VAL B C 1
ATOM 4455 O O . VAL B 1 136 ? -9.93 -21.094 1.731 1 98.19 136 VAL B O 1
ATOM 4458 N N . GLU B 1 137 ? -10.797 -19.062 2.061 1 97.69 137 GLU B N 1
ATOM 4459 C CA . GLU B 1 137 ? -11.812 -19.281 1.033 1 97.69 137 GLU B CA 1
ATOM 4460 C C . GLU B 1 137 ? -11.172 -19.531 -0.33 1 97.69 137 GLU B C 1
ATOM 4462 O O . GLU B 1 137 ? -11.562 -20.453 -1.042 1 97.69 137 GLU B O 1
ATOM 4467 N N . ALA B 1 138 ? -10.227 -18.75 -0.663 1 97.19 138 ALA B N 1
ATOM 4468 C CA . ALA B 1 138 ? -9.547 -18.891 -1.949 1 97.19 138 ALA B CA 1
ATOM 4469 C C . ALA B 1 138 ? -8.844 -20.234 -2.053 1 97.19 138 ALA B C 1
ATOM 4471 O O . ALA B 1 138 ? -8.914 -20.906 -3.088 1 97.19 138 ALA B O 1
ATOM 4472 N N . ALA B 1 139 ? -8.195 -20.625 -0.997 1 97.62 139 ALA B N 1
ATOM 4473 C CA . ALA B 1 139 ? -7.492 -21.906 -0.995 1 97.62 139 ALA B CA 1
ATOM 4474 C C . ALA B 1 139 ? -8.461 -23.062 -1.184 1 97.62 139 ALA B C 1
ATOM 4476 O O . ALA B 1 139 ? -8.188 -23.984 -1.949 1 97.62 139 ALA B O 1
ATOM 4477 N N . LEU B 1 140 ? -9.586 -23 -0.542 1 97.94 140 LEU B N 1
ATOM 4478 C CA . LEU B 1 140 ? -10.586 -24.062 -0.607 1 97.94 140 LEU B CA 1
ATOM 4479 C C . LEU B 1 140 ? -11.227 -24.125 -1.991 1 97.94 140 LEU B C 1
ATOM 4481 O O . LEU B 1 140 ? -11.578 -25.203 -2.469 1 97.94 140 LEU B O 1
ATOM 4485 N N . ARG B 1 141 ? -11.312 -23 -2.607 1 96.44 141 ARG B N 1
ATOM 4486 C CA . ARG B 1 141 ? -11.961 -22.938 -3.914 1 96.44 141 ARG B CA 1
ATOM 4487 C C . ARG B 1 141 ? -11 -23.344 -5.023 1 96.44 141 ARG B C 1
ATOM 4489 O O . ARG B 1 141 ? -11.375 -24.062 -5.953 1 96.44 141 ARG B O 1
ATOM 4496 N N . CYS B 1 142 ? -9.797 -22.859 -4.961 1 93.62 142 CYS B N 1
ATOM 4497 C CA . CYS B 1 142 ? -8.836 -23.047 -6.043 1 93.62 142 CYS B CA 1
ATOM 4498 C C . CYS B 1 142 ? -8.188 -24.438 -5.957 1 93.62 142 CYS B C 1
ATOM 4500 O O . CYS B 1 142 ? -7.812 -25.016 -6.98 1 93.62 142 CYS B O 1
ATOM 4502 N N . LYS B 1 143 ? -7.941 -24.953 -4.82 1 93.25 143 LYS B N 1
ATOM 4503 C CA . LYS B 1 143 ? -7.395 -26.281 -4.582 1 93.25 143 LYS B CA 1
ATOM 4504 C C . LYS B 1 143 ? -6.082 -26.484 -5.328 1 93.25 143 LYS B C 1
ATOM 4506 O O . LYS B 1 143 ? -5.883 -27.516 -5.988 1 93.25 143 LYS B O 1
ATOM 4511 N N . ARG B 1 144 ? -5.215 -25.484 -5.176 1 89.88 144 ARG B N 1
ATOM 4512 C CA . ARG B 1 144 ? -3.93 -25.547 -5.867 1 89.88 144 ARG B CA 1
ATOM 4513 C C . ARG B 1 144 ? -2.881 -26.234 -5.008 1 89.88 144 ARG B C 1
ATOM 4515 O O . ARG B 1 144 ? -1.739 -26.422 -5.438 1 89.88 144 ARG B O 1
ATOM 4522 N N . ARG B 1 145 ? -3.25 -26.625 -3.85 1 92.12 145 ARG B N 1
ATOM 4523 C CA . ARG B 1 145 ? -2.363 -27.25 -2.881 1 92.12 145 ARG B CA 1
ATOM 4524 C C . ARG B 1 145 ? -3.113 -28.297 -2.051 1 92.12 145 ARG B C 1
ATOM 4526 O O . ARG B 1 145 ? -4.344 -28.328 -2.064 1 92.12 145 ARG B O 1
ATOM 4533 N N . GLU B 1 146 ? -2.326 -29.078 -1.418 1 94.5 146 GLU B N 1
ATOM 4534 C CA . GLU B 1 146 ? -2.953 -30.078 -0.556 1 94.5 146 GLU B CA 1
ATOM 4535 C C . GLU B 1 146 ? -3.535 -29.422 0.7 1 94.5 146 GLU B C 1
ATOM 4537 O O . GLU B 1 146 ? -2.855 -28.656 1.381 1 94.5 146 GLU B O 1
ATOM 4542 N N . LEU B 1 147 ? -4.773 -29.719 0.932 1 97.56 147 LEU B N 1
ATOM 4543 C CA . LEU B 1 147 ? -5.512 -29.188 2.07 1 97.56 147 LEU B CA 1
ATOM 4544 C C . LEU B 1 147 ? -5.816 -30.281 3.086 1 97.56 147 LEU B C 1
ATOM 4546 O O . LEU B 1 147 ? -6.184 -31.391 2.711 1 97.56 147 LEU B O 1
ATOM 4550 N N . TYR B 1 148 ? -5.656 -29.953 4.406 1 97.38 148 TYR B N 1
ATOM 4551 C CA . TYR B 1 148 ? -5.777 -31.016 5.398 1 97.38 148 TYR B CA 1
ATOM 4552 C C . TYR B 1 148 ? -6.949 -30.766 6.336 1 97.38 148 TYR B C 1
ATOM 4554 O O . TYR B 1 148 ? -7.895 -31.547 6.387 1 97.38 148 TYR B O 1
ATOM 4562 N N . LYS B 1 149 ? -6.789 -29.641 7.051 1 97.88 149 LYS B N 1
ATOM 4563 C CA . LYS B 1 149 ? -7.754 -29.406 8.125 1 97.88 149 LYS B CA 1
ATOM 4564 C C . LYS B 1 149 ? -8.172 -27.938 8.188 1 97.88 149 LYS B C 1
ATOM 4566 O O . LYS B 1 149 ? -7.328 -27.047 8.133 1 97.88 149 LYS B O 1
ATOM 4571 N N . LEU B 1 150 ? -9.492 -27.75 8.297 1 98.5 150 LEU B N 1
ATOM 4572 C CA . LEU B 1 150 ? -10.047 -26.422 8.523 1 98.5 150 LEU B CA 1
ATOM 4573 C C . LEU B 1 150 ? -10.5 -26.266 9.969 1 98.5 150 LEU B C 1
ATOM 4575 O O . LEU B 1 150 ? -11.359 -27 10.438 1 98.5 150 LEU B O 1
ATOM 4579 N N . TYR B 1 151 ? -9.898 -25.297 10.633 1 98.06 151 TYR B N 1
ATOM 4580 C CA . TYR B 1 151 ? -10.344 -24.922 11.969 1 98.06 151 TYR B CA 1
ATOM 4581 C C . TYR B 1 151 ? -11.281 -23.719 11.906 1 98.06 151 TYR B C 1
ATOM 4583 O O . TYR B 1 151 ? -10.93 -22.672 11.352 1 98.06 151 TYR B O 1
ATOM 4591 N N . VAL B 1 152 ? -12.477 -23.859 12.469 1 98.25 152 VAL B N 1
ATOM 4592 C CA . VAL B 1 152 ? -13.469 -22.781 12.539 1 98.25 152 VAL B CA 1
ATOM 4593 C C . VAL B 1 152 ? -13.734 -22.422 14 1 98.25 152 VAL B C 1
ATOM 4595 O O . VAL B 1 152 ? -14.047 -23.297 14.812 1 98.25 152 VAL B O 1
ATOM 4598 N N . TYR B 1 153 ? -13.586 -21.156 14.266 1 96.94 153 TYR B N 1
ATOM 4599 C CA . TYR B 1 153 ? -13.852 -20.719 15.633 1 96.94 153 TYR B CA 1
ATOM 4600 C C . TYR B 1 153 ? -15.32 -20.906 15.992 1 96.94 153 TYR B C 1
ATOM 4602 O O . TYR B 1 153 ? -16.203 -20.453 15.266 1 96.94 153 TYR B O 1
ATOM 4610 N N . ALA B 1 154 ? -15.57 -21.531 17.125 1 94.69 154 ALA B N 1
ATOM 4611 C CA . ALA B 1 154 ? -16.922 -21.875 17.531 1 94.69 154 ALA B CA 1
ATOM 4612 C C . ALA B 1 154 ? -17.203 -21.406 18.969 1 94.69 154 ALA B C 1
ATOM 4614 O O . ALA B 1 154 ? -17.844 -22.125 19.734 1 94.69 154 ALA B O 1
ATOM 4615 N N . GLY B 1 155 ? -16.703 -20.312 19.234 1 90.25 155 GLY B N 1
ATOM 4616 C CA . GLY B 1 155 ? -16.984 -19.797 20.562 1 90.25 155 GLY B CA 1
ATOM 4617 C C . GLY B 1 155 ? -18.422 -19.328 20.719 1 90.25 155 GLY B C 1
ATOM 4618 O O . GLY B 1 155 ? -19.125 -19.094 19.734 1 90.25 155 GLY B O 1
ATOM 4619 N N . ASP B 1 156 ? -18.828 -19.016 21.891 1 86.06 156 ASP B N 1
ATOM 4620 C CA . ASP B 1 156 ? -20.203 -18.641 22.234 1 86.06 156 ASP B CA 1
ATOM 4621 C C . ASP B 1 156 ? -20.516 -17.219 21.766 1 86.06 156 ASP B C 1
ATOM 4623 O O . ASP B 1 156 ? -21.672 -16.859 21.578 1 86.06 156 ASP B O 1
ATOM 4627 N N . ASN B 1 157 ? -19.562 -16.469 21.578 1 88.25 157 ASN B N 1
ATOM 4628 C CA . ASN B 1 157 ? -19.75 -15.062 21.234 1 88.25 157 ASN B CA 1
ATOM 4629 C C . ASN B 1 157 ? -19.844 -14.852 19.734 1 88.25 157 ASN B C 1
ATOM 4631 O O . ASN B 1 157 ? -19.828 -13.711 19.266 1 88.25 157 ASN B O 1
ATOM 4635 N N . ARG B 1 158 ? -19.969 -15.93 19.078 1 88.94 158 ARG B N 1
ATOM 4636 C CA . ARG B 1 158 ? -20.062 -15.812 17.641 1 88.94 158 ARG B CA 1
ATOM 4637 C C . ARG B 1 158 ? -21.359 -15.141 17.203 1 88.94 158 ARG B C 1
ATOM 4639 O O . ARG B 1 158 ? -22.438 -15.523 17.672 1 88.94 158 ARG B O 1
ATOM 4646 N N . THR B 1 159 ? -21.312 -14.133 16.391 1 89.69 159 THR B N 1
ATOM 4647 C CA . THR B 1 159 ? -22.484 -13.406 15.914 1 89.69 159 THR B CA 1
ATOM 4648 C C . THR B 1 159 ? -23.266 -14.242 14.906 1 89.69 159 THR B C 1
ATOM 4650 O O . THR B 1 159 ? -22.734 -15.172 14.305 1 89.69 159 THR B O 1
ATOM 4653 N N . PRO B 1 160 ? -24.516 -13.914 14.688 1 90.69 160 PRO B N 1
ATOM 4654 C CA . PRO B 1 160 ? -25.297 -14.633 13.68 1 90.69 160 PRO B CA 1
ATOM 4655 C C . PRO B 1 160 ? -24.703 -14.516 12.281 1 90.69 160 PRO B C 1
ATOM 4657 O O . PRO B 1 160 ? -24.688 -15.5 11.531 1 90.69 160 PRO B O 1
ATOM 4660 N N . ALA B 1 161 ? -24.25 -13.398 11.961 1 88.38 161 ALA B N 1
ATOM 4661 C CA . ALA B 1 161 ? -23.625 -13.203 10.664 1 88.38 161 ALA B CA 1
ATOM 4662 C C . ALA B 1 161 ? -22.391 -14.086 10.508 1 88.38 161 ALA B C 1
ATOM 4664 O O . ALA B 1 161 ? -22.156 -14.648 9.438 1 88.38 161 ALA B O 1
ATOM 4665 N N . ALA B 1 162 ? -21.688 -14.156 11.5 1 90.88 162 ALA B N 1
ATOM 4666 C CA . ALA B 1 162 ? -20.484 -15 11.484 1 90.88 162 ALA B CA 1
ATOM 4667 C C . ALA B 1 162 ? -20.844 -16.469 11.336 1 90.88 162 ALA B C 1
ATOM 4669 O O . ALA B 1 162 ? -20.156 -17.219 10.633 1 90.88 162 ALA B O 1
ATOM 4670 N N . ARG B 1 163 ? -21.891 -16.891 11.906 1 92.56 163 ARG B N 1
ATOM 4671 C CA . ARG B 1 163 ? -22.328 -18.281 11.828 1 92.56 163 ARG B CA 1
ATOM 4672 C C . ARG B 1 163 ? -22.766 -18.641 10.414 1 92.56 163 ARG B C 1
ATOM 4674 O O . ARG B 1 163 ? -22.547 -19.781 9.961 1 92.56 163 ARG B O 1
ATOM 4681 N N . GLU B 1 164 ? -23.359 -17.719 9.789 1 94.25 164 GLU B N 1
ATOM 4682 C CA . GLU B 1 164 ? -23.719 -17.953 8.391 1 94.25 164 GLU B CA 1
ATOM 4683 C C . GLU B 1 164 ? -22.469 -18.141 7.527 1 94.25 164 GLU B C 1
ATOM 4685 O O . GLU B 1 164 ? -22.406 -19.047 6.703 1 94.25 164 GLU B O 1
ATOM 4690 N N . ARG B 1 165 ? -21.562 -17.328 7.734 1 94.56 165 ARG B N 1
ATOM 4691 C CA . ARG B 1 165 ? -20.297 -17.453 7.012 1 94.56 165 ARG B CA 1
ATOM 4692 C C . ARG B 1 165 ? -19.594 -18.766 7.336 1 94.56 165 ARG B C 1
ATOM 4694 O O . ARG B 1 165 ? -18.969 -19.375 6.465 1 94.56 165 ARG B O 1
ATOM 4701 N N . ASP B 1 166 ? -19.734 -19.125 8.562 1 97.19 166 ASP B N 1
ATOM 4702 C CA . ASP B 1 166 ? -19.156 -20.406 8.977 1 97.19 166 ASP B CA 1
ATOM 4703 C C . ASP B 1 166 ? -19.766 -21.562 8.188 1 97.19 166 ASP B C 1
ATOM 4705 O O . ASP B 1 166 ? -19.047 -22.469 7.758 1 97.19 166 ASP B O 1
ATOM 4709 N N . ARG B 1 167 ? -21.031 -21.5 8.047 1 96.88 167 ARG B N 1
ATOM 4710 C CA . ARG B 1 167 ? -21.703 -22.562 7.289 1 96.88 167 ARG B CA 1
ATOM 4711 C C . ARG B 1 167 ? -21.188 -22.609 5.855 1 96.88 167 ARG B C 1
ATOM 4713 O O . ARG B 1 167 ? -20.891 -23.688 5.34 1 96.88 167 ARG B O 1
ATOM 4720 N N . ASP B 1 168 ? -21.094 -21.469 5.273 1 96.81 168 ASP B N 1
ATOM 4721 C CA . ASP B 1 168 ? -20.594 -21.391 3.9 1 96.81 168 ASP B CA 1
ATOM 4722 C C . ASP B 1 168 ? -19.172 -21.938 3.803 1 96.81 168 ASP B C 1
ATOM 4724 O O . ASP B 1 168 ? -18.844 -22.703 2.887 1 96.81 168 ASP B O 1
ATOM 4728 N N . MET B 1 169 ? -18.359 -21.562 4.73 1 97.75 169 MET B N 1
ATOM 4729 C CA . MET B 1 169 ? -16.969 -21.984 4.754 1 97.75 169 MET B CA 1
ATOM 4730 C C . MET B 1 169 ? -16.859 -23.5 4.945 1 97.75 169 MET B C 1
ATOM 4732 O O . MET B 1 169 ? -16.062 -24.156 4.281 1 97.75 169 MET B O 1
ATOM 4736 N N . LYS B 1 170 ? -17.641 -24 5.762 1 98.31 170 LYS B N 1
ATOM 4737 C CA . LYS B 1 170 ? -17.656 -25.438 6.004 1 98.31 170 LYS B CA 1
ATOM 4738 C C . LYS B 1 170 ? -18.125 -26.188 4.77 1 98.31 170 LYS B C 1
ATOM 4740 O O . LYS B 1 170 ? -17.609 -27.266 4.453 1 98.31 170 LYS B O 1
ATOM 4745 N N . ASP B 1 171 ? -19.078 -25.625 4.133 1 98.19 171 ASP B N 1
ATOM 4746 C CA . ASP B 1 171 ? -19.547 -26.25 2.902 1 98.19 171 ASP B CA 1
ATOM 4747 C C . ASP B 1 171 ? -18.438 -26.312 1.852 1 98.19 171 ASP B C 1
ATOM 4749 O O . ASP B 1 171 ? -18.281 -27.328 1.172 1 98.19 171 ASP B O 1
ATOM 4753 N N . LEU B 1 172 ? -17.75 -25.281 1.759 1 97.62 172 LEU B N 1
ATOM 4754 C CA . LEU B 1 172 ? -16.625 -25.25 0.845 1 97.62 172 LEU B CA 1
ATOM 4755 C C . LEU B 1 172 ? -15.594 -26.297 1.227 1 97.62 172 LEU B C 1
ATOM 4757 O O . LEU B 1 172 ? -15.055 -27 0.357 1 97.62 172 LEU B O 1
ATOM 4761 N N . ALA B 1 173 ? -15.352 -26.375 2.457 1 98.5 173 ALA B N 1
ATOM 4762 C CA . ALA B 1 173 ? -14.375 -27.328 2.955 1 98.5 173 ALA B CA 1
ATOM 4763 C C . ALA B 1 173 ? -14.82 -28.766 2.666 1 98.5 173 ALA B C 1
ATOM 4765 O O . ALA B 1 173 ? -14.008 -29.609 2.268 1 98.5 173 ALA B O 1
ATOM 4766 N N . ARG B 1 174 ? -16.047 -29.047 2.861 1 97.88 174 ARG B N 1
ATOM 4767 C CA . ARG B 1 174 ? -16.594 -30.359 2.572 1 97.88 174 ARG B CA 1
ATOM 4768 C C . ARG B 1 174 ? -16.438 -30.719 1.096 1 97.88 174 ARG B C 1
ATOM 4770 O O . ARG B 1 174 ? -16.031 -31.828 0.75 1 97.88 174 ARG B O 1
ATOM 4777 N N . THR B 1 175 ? -16.75 -29.766 0.353 1 97.06 175 THR B N 1
ATOM 4778 C CA . THR B 1 175 ? -16.625 -29.953 -1.089 1 97.06 175 THR B CA 1
ATOM 4779 C C . THR B 1 175 ? -15.18 -30.219 -1.476 1 97.06 175 THR B C 1
ATOM 4781 O O . THR B 1 175 ? -14.914 -30.984 -2.408 1 97.06 175 THR B O 1
ATOM 4784 N N . ALA B 1 176 ? -14.281 -29.672 -0.736 1 97 176 ALA B N 1
ATOM 4785 C CA . ALA B 1 176 ? -12.852 -29.812 -1.033 1 97 176 ALA B CA 1
ATOM 4786 C C . ALA B 1 176 ? -12.273 -31.047 -0.371 1 97 176 ALA B C 1
ATOM 4788 O O . ALA B 1 176 ? -11.086 -31.344 -0.531 1 97 176 ALA B O 1
ATOM 4789 N N . GLY B 1 177 ? -13.055 -31.656 0.384 1 96.5 177 GLY B N 1
ATOM 4790 C CA . GLY B 1 177 ? -12.586 -32.875 1.06 1 96.5 177 GLY B CA 1
ATOM 4791 C C . GLY B 1 177 ? -11.688 -32.562 2.246 1 96.5 177 GLY B C 1
ATOM 4792 O O . GLY B 1 177 ? -10.789 -33.344 2.559 1 96.5 177 GLY B O 1
ATOM 4793 N N . VAL B 1 178 ? -11.867 -31.516 2.865 1 97.75 178 VAL B N 1
ATOM 4794 C CA . VAL B 1 178 ? -11.039 -31.062 3.977 1 97.75 178 VAL B CA 1
ATOM 4795 C C . VAL B 1 178 ? -11.734 -31.375 5.301 1 97.75 178 VAL B C 1
ATOM 4797 O O . VAL B 1 178 ? -12.938 -31.172 5.438 1 97.75 178 VAL B O 1
ATOM 4800 N N . GLU B 1 179 ? -10.961 -31.891 6.273 1 97.69 179 GLU B N 1
ATOM 4801 C CA . GLU B 1 179 ? -11.5 -32.125 7.609 1 97.69 179 GLU B CA 1
ATOM 4802 C C . GLU B 1 179 ? -11.852 -30.828 8.305 1 97.69 179 GLU B C 1
ATOM 4804 O O . GLU B 1 179 ? -11.102 -29.844 8.219 1 97.69 179 GLU B O 1
ATOM 4809 N N . ILE B 1 180 ? -12.984 -30.828 9.016 1 98.38 180 ILE B N 1
ATOM 4810 C CA . ILE B 1 180 ? -13.438 -29.609 9.68 1 98.38 180 ILE B CA 1
ATOM 4811 C C . ILE B 1 180 ? -13.391 -29.797 11.195 1 98.38 180 ILE B C 1
ATOM 4813 O O . ILE B 1 180 ? -13.852 -30.812 11.719 1 98.38 180 ILE B O 1
ATOM 4817 N N . VAL B 1 181 ? -12.82 -28.828 11.875 1 97.5 181 VAL B N 1
ATOM 4818 C CA . VAL B 1 181 ? -12.758 -28.828 13.336 1 97.5 181 VAL B CA 1
ATOM 4819 C C . VAL B 1 181 ? -13.398 -27.547 13.875 1 97.5 181 VAL B C 1
ATOM 4821 O O . VAL B 1 181 ? -12.961 -26.438 13.547 1 97.5 181 VAL B O 1
ATOM 4824 N N . ASP B 1 182 ? -14.398 -27.703 14.664 1 96.81 182 ASP B N 1
ATOM 4825 C CA . ASP B 1 182 ? -14.93 -26.578 15.43 1 96.81 182 ASP B CA 1
ATOM 4826 C C . ASP B 1 182 ? -14.086 -26.312 16.672 1 96.81 182 ASP B C 1
ATOM 4828 O O . ASP B 1 182 ? -14.055 -27.125 17.594 1 96.81 182 ASP B O 1
ATOM 4832 N N . GLU B 1 183 ? -13.414 -25.188 16.672 1 94.88 183 GLU B N 1
ATOM 4833 C CA . GLU B 1 183 ? -12.508 -24.859 17.766 1 94.88 183 GLU B CA 1
ATOM 4834 C C . GLU B 1 183 ? -13.086 -23.766 18.656 1 94.88 183 GLU B C 1
ATOM 4836 O O . GLU B 1 183 ? -13.352 -22.656 18.203 1 94.88 183 GLU B O 1
ATOM 4841 N N . GLU B 1 184 ? -13.195 -24.016 19.969 1 93.75 184 GLU B N 1
ATOM 4842 C CA . GLU B 1 184 ? -13.766 -23.047 20.891 1 93.75 184 GLU B CA 1
ATOM 4843 C C . GLU B 1 184 ? -12.68 -22.234 21.594 1 93.75 184 GLU B C 1
ATOM 4845 O O . GLU B 1 184 ? -12.961 -21.172 22.172 1 93.75 184 GLU B O 1
ATOM 4850 N N . ASP B 1 185 ? -11.484 -22.734 21.531 1 92.12 185 ASP B N 1
ATOM 4851 C CA . ASP B 1 185 ? -10.367 -22.078 22.219 1 92.12 185 ASP B CA 1
ATOM 4852 C C . ASP B 1 185 ? -9.727 -21.016 21.328 1 92.12 185 ASP B C 1
ATOM 4854 O O . ASP B 1 185 ? -8.922 -21.328 20.453 1 92.12 185 ASP B O 1
ATOM 4858 N N . MET B 1 186 ? -10.016 -19.812 21.672 1 92.12 186 MET B N 1
ATOM 4859 C CA . MET B 1 186 ? -9.469 -18.703 20.906 1 92.12 186 MET B CA 1
ATOM 4860 C C . MET B 1 186 ? -7.941 -18.672 21 1 92.12 186 MET B C 1
ATOM 4862 O O . MET B 1 186 ? -7.266 -18.297 20.047 1 92.12 186 MET B O 1
ATOM 4866 N N . GLY B 1 187 ? -7.422 -19.031 22.109 1 92.56 187 GLY B N 1
ATOM 4867 C CA . GLY B 1 187 ? -5.98 -19.062 22.312 1 92.56 187 GLY B CA 1
ATOM 4868 C C . GLY B 1 187 ? -5.273 -20 21.359 1 92.56 187 GLY B C 1
ATOM 4869 O O . GLY B 1 187 ? -4.188 -19.688 20.859 1 92.56 187 GLY B O 1
ATOM 4870 N N . LYS B 1 188 ? -5.883 -21.156 21.141 1 93.62 188 LYS B N 1
ATOM 4871 C CA . LYS B 1 188 ? -5.34 -22.125 20.188 1 93.62 188 LYS B CA 1
ATOM 4872 C C . LYS B 1 188 ? -5.328 -21.547 18.781 1 93.62 188 LYS B C 1
ATOM 4874 O O . LYS B 1 188 ? -4.336 -21.672 18.047 1 93.62 188 LYS B O 1
ATOM 4879 N N . MET B 1 189 ? -6.383 -20.938 18.438 1 94.81 189 MET B N 1
ATOM 4880 C CA . MET B 1 189 ? -6.469 -20.312 17.125 1 94.81 189 MET B CA 1
ATOM 4881 C C . MET B 1 189 ? -5.414 -19.219 16.969 1 94.81 189 MET B C 1
ATOM 4883 O O . MET B 1 189 ? -4.746 -19.141 15.938 1 94.81 189 MET B O 1
ATOM 4887 N N . ASP B 1 190 ? -5.25 -18.438 17.953 1 94.62 190 ASP B N 1
ATOM 4888 C CA . ASP B 1 190 ? -4.258 -17.375 17.938 1 94.62 190 ASP B CA 1
ATOM 4889 C C . ASP B 1 190 ? -2.846 -17.938 17.812 1 94.62 190 ASP B C 1
ATOM 4891 O O . ASP B 1 190 ? -1.997 -17.344 17.141 1 94.62 190 ASP B O 1
ATOM 4895 N N . SER B 1 191 ? -2.666 -19.016 18.438 1 94.88 191 SER B N 1
ATOM 4896 C CA . SER B 1 191 ? -1.353 -19.656 18.359 1 94.88 191 SER B CA 1
ATOM 4897 C C . SER B 1 191 ? -1.039 -20.125 16.938 1 94.88 191 SER B C 1
ATOM 4899 O O . SER B 1 191 ? 0.1 -20 16.484 1 94.88 191 SER B O 1
ATOM 4901 N N . MET B 1 192 ? -2.031 -20.578 16.266 1 95.06 192 MET B N 1
ATOM 4902 C CA . MET B 1 192 ? -1.835 -21.078 14.914 1 95.06 192 MET B CA 1
ATOM 4903 C C . MET B 1 192 ? -1.537 -19.922 13.953 1 95.06 192 MET B C 1
ATOM 4905 O O . MET B 1 192 ? -0.848 -20.109 12.953 1 95.06 192 MET B O 1
ATOM 4909 N N . SER B 1 193 ? -2.02 -18.75 14.25 1 95.38 193 SER B N 1
ATOM 4910 C CA . SER B 1 193 ? -1.83 -17.594 13.383 1 95.38 193 SER B CA 1
ATOM 4911 C C . SER B 1 193 ? -0.742 -16.672 13.922 1 95.38 193 SER B C 1
ATOM 4913 O O . SER B 1 193 ? -0.561 -15.562 13.422 1 95.38 193 SER B O 1
ATOM 4915 N N . ASN B 1 194 ? -0.084 -17.062 14.93 1 92.56 194 ASN B N 1
ATOM 4916 C CA . ASN B 1 194 ? 0.912 -16.219 15.594 1 92.56 194 ASN B CA 1
ATOM 4917 C C . ASN B 1 194 ? 0.33 -14.867 16 1 92.56 194 ASN B C 1
ATOM 4919 O O . ASN B 1 194 ? 0.949 -13.828 15.773 1 92.56 194 ASN B O 1
ATOM 4923 N N . SER B 1 195 ? -0.936 -14.875 16.438 1 91.12 195 SER B N 1
ATOM 4924 C CA . SER B 1 195 ? -1.671 -13.766 17.031 1 91.12 195 SER B CA 1
ATOM 4925 C C . SER B 1 195 ? -2.072 -12.742 15.977 1 91.12 195 SER B C 1
ATOM 4927 O O . SER B 1 195 ? -2.381 -11.594 16.312 1 91.12 195 SER B O 1
ATOM 4929 N N . ARG B 1 196 ? -1.895 -13.141 14.812 1 92.19 196 ARG B N 1
ATOM 4930 C CA . ARG B 1 196 ? -2.426 -12.305 13.734 1 92.19 196 ARG B CA 1
ATOM 4931 C C . ARG B 1 196 ? -3.916 -12.555 13.539 1 92.19 196 ARG B C 1
ATOM 4933 O O . ARG B 1 196 ? -4.414 -13.648 13.828 1 92.19 196 ARG B O 1
ATOM 4940 N N . PRO B 1 197 ? -4.605 -11.547 13.086 1 90.75 197 PRO B N 1
ATOM 4941 C CA . PRO B 1 197 ? -6.055 -11.703 12.953 1 90.75 197 PRO B CA 1
ATOM 4942 C C . PRO B 1 197 ? -6.441 -12.82 11.984 1 90.75 197 PRO B C 1
ATOM 4944 O O . PRO B 1 197 ? -6.23 -12.695 10.781 1 90.75 197 PRO B O 1
ATOM 4947 N N . HIS B 1 198 ? -7.02 -13.891 12.508 1 95.5 198 HIS B N 1
ATOM 4948 C CA . HIS B 1 198 ? -7.402 -15.039 11.695 1 95.5 198 HIS B CA 1
ATOM 4949 C C . HIS B 1 198 ? -8.875 -14.984 11.312 1 95.5 198 HIS B C 1
ATOM 4951 O O . HIS B 1 198 ? -9.336 -15.742 10.461 1 95.5 198 HIS B O 1
ATOM 4957 N N . ASN B 1 199 ? -9.672 -14.086 11.836 1 92.06 199 ASN B N 1
ATOM 4958 C CA . ASN B 1 199 ? -11.07 -13.859 11.508 1 92.06 199 ASN B CA 1
ATOM 4959 C C . ASN B 1 199 ? -11.914 -15.117 11.703 1 92.06 199 ASN B C 1
ATOM 4961 O O . ASN B 1 199 ? -12.875 -15.344 10.969 1 92.06 199 ASN B O 1
ATOM 4965 N N . GLY B 1 200 ? -11.453 -16.047 12.516 1 96.06 200 GLY B N 1
ATOM 4966 C CA . GLY B 1 200 ? -12.219 -17.234 12.867 1 96.06 200 GLY B CA 1
ATOM 4967 C C . GLY B 1 200 ? -11.891 -18.422 12.008 1 96.06 200 GLY B C 1
ATOM 4968 O O . GLY B 1 200 ? -12.469 -19.5 12.188 1 96.06 200 GLY B O 1
ATOM 4969 N N . TYR B 1 201 ? -10.945 -18.281 11.078 1 98.19 201 TYR B N 1
ATOM 4970 C CA . TYR B 1 201 ? -10.648 -19.391 10.172 1 98.19 201 TYR B CA 1
ATOM 4971 C C . TYR B 1 201 ? -9.141 -19.625 10.094 1 98.19 201 TYR B C 1
ATOM 4973 O O . TYR B 1 201 ? -8.367 -18.703 9.852 1 98.19 201 TYR B O 1
ATOM 4981 N N . VAL B 1 202 ? -8.711 -20.859 10.266 1 98.38 202 VAL B N 1
ATOM 4982 C CA . VAL B 1 202 ? -7.348 -21.328 10.062 1 98.38 202 VAL B CA 1
ATOM 4983 C C . VAL B 1 202 ? -7.359 -22.625 9.266 1 98.38 202 VAL B C 1
ATOM 4985 O O . VAL B 1 202 ? -8.156 -23.531 9.547 1 98.38 202 VAL B O 1
ATOM 4988 N N . LEU B 1 203 ? -6.52 -22.703 8.242 1 98.5 203 LEU B N 1
ATOM 4989 C CA . LEU B 1 203 ? -6.453 -23.875 7.367 1 98.5 203 LEU B CA 1
ATOM 4990 C C . LEU B 1 203 ? -5.051 -24.469 7.363 1 98.5 203 LEU B C 1
ATOM 4992 O O . LEU B 1 203 ? -4.074 -23.766 7.09 1 98.5 203 LEU B O 1
ATOM 4996 N N . GLU B 1 204 ? -4.969 -25.688 7.727 1 98.06 204 GLU B N 1
ATOM 4997 C CA . GLU B 1 204 ? -3.715 -26.438 7.613 1 98.06 204 GLU B CA 1
ATOM 4998 C C . GLU B 1 204 ? -3.527 -26.984 6.203 1 98.06 204 GLU B C 1
ATOM 5000 O O . GLU B 1 204 ? -4.383 -27.719 5.695 1 98.06 204 GLU B O 1
ATOM 5005 N N . CYS B 1 205 ? -2.455 -26.641 5.598 1 97.81 205 CYS B N 1
ATOM 5006 C CA . CYS B 1 205 ? -2.221 -27.047 4.215 1 97.81 205 CYS B CA 1
ATOM 5007 C C . CYS B 1 205 ? -0.737 -26.984 3.871 1 97.81 205 CYS B C 1
ATOM 5009 O O . CYS B 1 205 ? 0.064 -26.469 4.656 1 97.81 205 CYS B O 1
ATOM 5011 N N . LEU B 1 206 ? -0.374 -27.547 2.768 1 95.81 206 LEU B N 1
ATOM 5012 C CA . LEU B 1 206 ? 0.994 -27.406 2.277 1 95.81 206 LEU B CA 1
ATOM 5013 C C . LEU B 1 206 ? 1.216 -26.031 1.661 1 95.81 206 LEU B C 1
ATOM 5015 O O . LEU B 1 206 ? 0.263 -25.391 1.227 1 95.81 206 LEU B O 1
ATOM 5019 N N . PRO B 1 207 ? 2.469 -25.562 1.651 1 93.56 207 PRO B N 1
ATOM 5020 C CA . PRO B 1 207 ? 2.76 -24.281 0.995 1 93.56 207 PRO B CA 1
ATOM 5021 C C . PRO B 1 207 ? 2.424 -24.297 -0.494 1 93.56 207 PRO B C 1
ATOM 5023 O O . PRO B 1 207 ? 2.434 -25.359 -1.124 1 93.56 207 PRO B O 1
ATOM 5026 N N . ILE B 1 208 ? 2.061 -23.141 -0.948 1 89.19 208 ILE B N 1
ATOM 5027 C CA . ILE B 1 208 ? 1.776 -23.016 -2.373 1 89.19 208 ILE B CA 1
ATOM 5028 C C . ILE B 1 208 ? 3.053 -23.25 -3.178 1 89.19 208 ILE B C 1
ATOM 5030 O O . ILE B 1 208 ? 4.133 -22.797 -2.783 1 89.19 208 ILE B O 1
ATOM 5034 N N . LYS B 1 209 ? 2.945 -23.984 -4.25 1 77.19 209 LYS B N 1
ATOM 5035 C CA . LYS B 1 209 ? 4.113 -24.266 -5.082 1 77.19 209 LYS B CA 1
ATOM 5036 C C . LYS B 1 209 ? 4.348 -23.141 -6.094 1 77.19 209 LYS B C 1
ATOM 5038 O O . LYS B 1 209 ? 3.393 -22.594 -6.652 1 77.19 209 LYS B O 1
ATOM 5043 N N . ARG B 1 210 ? 5.59 -22.766 -6.203 1 81.56 210 ARG B N 1
ATOM 5044 C CA . ARG B 1 210 ? 6.02 -21.844 -7.246 1 81.56 210 ARG B CA 1
ATOM 5045 C C . ARG B 1 210 ? 6.648 -22.594 -8.414 1 81.56 210 ARG B C 1
ATOM 5047 O O . ARG B 1 210 ? 7.457 -23.5 -8.219 1 81.56 210 ARG B O 1
ATOM 5054 N N . THR B 1 211 ? 6.266 -22.234 -9.586 1 86.62 211 THR B N 1
ATOM 5055 C CA . THR B 1 211 ? 6.82 -22.875 -10.773 1 86.62 211 THR B CA 1
ATOM 5056 C C . THR B 1 211 ? 8.133 -22.219 -11.188 1 86.62 211 THR B C 1
ATOM 5058 O O . THR B 1 211 ? 8.156 -21.016 -11.5 1 86.62 211 THR B O 1
ATOM 5061 N N . PRO B 1 212 ? 9.156 -22.938 -11.18 1 91.94 212 PRO B N 1
ATOM 5062 C CA . PRO B 1 212 ? 10.422 -22.344 -11.609 1 91.94 212 PRO B CA 1
ATOM 5063 C C . PRO B 1 212 ? 10.523 -22.188 -13.125 1 91.94 212 PRO B C 1
ATOM 5065 O O . PRO B 1 212 ? 10.234 -23.141 -13.867 1 91.94 212 PRO B O 1
ATOM 5068 N N . ILE B 1 213 ? 10.898 -21.062 -13.562 1 94.31 213 ILE B N 1
ATOM 5069 C CA . ILE B 1 213 ? 11.039 -20.812 -14.992 1 94.31 213 ILE B CA 1
ATOM 5070 C C . ILE B 1 213 ? 12.398 -20.172 -15.273 1 94.31 213 ILE B C 1
ATOM 5072 O O . ILE B 1 213 ? 13.047 -19.641 -14.359 1 94.31 213 ILE B O 1
ATOM 5076 N N . ILE B 1 214 ? 12.727 -20.25 -16.562 1 95.06 214 ILE B N 1
ATOM 5077 C CA . ILE B 1 214 ? 13.938 -19.578 -17.031 1 95.06 214 ILE B CA 1
ATOM 5078 C C . ILE B 1 214 ? 13.57 -18.266 -17.703 1 95.06 214 ILE B C 1
ATOM 5080 O O . ILE B 1 214 ? 14.281 -17.266 -17.547 1 95.06 214 ILE B O 1
ATOM 5084 N N . ALA B 1 215 ? 12.461 -18.312 -18.438 1 96.88 215 ALA B N 1
ATOM 5085 C CA . ALA B 1 215 ? 12.062 -17.141 -19.203 1 96.88 215 ALA B CA 1
ATOM 5086 C C . ALA B 1 215 ? 10.617 -17.25 -19.672 1 96.88 215 ALA B C 1
ATOM 5088 O O . ALA B 1 215 ? 10.008 -18.312 -19.594 1 96.88 215 ALA B O 1
ATOM 5089 N N . LEU B 1 216 ? 10.117 -16.078 -20 1 97.69 216 LEU B N 1
ATOM 5090 C CA . LEU B 1 216 ? 8.859 -16.047 -20.734 1 97.69 216 LEU B CA 1
ATOM 5091 C C . LEU B 1 216 ? 9.094 -16.344 -22.219 1 97.69 216 LEU B C 1
ATOM 5093 O O . LEU B 1 216 ? 10.078 -15.875 -22.797 1 97.69 216 LEU B O 1
ATOM 5097 N N . LYS B 1 217 ? 8.273 -17.094 -22.812 1 96.12 217 LYS B N 1
ATOM 5098 C CA . LYS B 1 217 ? 8.383 -17.422 -24.234 1 96.12 217 LYS B CA 1
ATOM 5099 C C . LYS B 1 217 ? 7.391 -16.609 -25.062 1 96.12 217 LYS B C 1
ATOM 5101 O O . LYS B 1 217 ? 6.785 -15.664 -24.562 1 96.12 217 LYS B O 1
ATOM 5106 N N . GLY B 1 218 ? 7.258 -16.953 -26.266 1 93.25 218 GLY B N 1
ATOM 5107 C CA . GLY B 1 218 ? 6.496 -16.156 -27.219 1 93.25 218 GLY B CA 1
ATOM 5108 C C . GLY B 1 218 ? 5.012 -16.125 -26.922 1 93.25 218 GLY B C 1
ATOM 5109 O O . GLY B 1 218 ? 4.488 -17.031 -26.25 1 93.25 218 GLY B O 1
ATOM 5110 N N . VAL B 1 219 ? 4.398 -15.055 -27.328 1 95.81 219 VAL B N 1
ATOM 5111 C CA . VAL B 1 219 ? 2.953 -14.875 -27.25 1 95.81 219 VAL B CA 1
ATOM 5112 C C . VAL B 1 219 ? 2.307 -15.359 -28.547 1 95.81 219 VAL B C 1
ATOM 5114 O O . VAL B 1 219 ? 2.799 -15.07 -29.641 1 95.81 219 VAL B O 1
ATOM 5117 N N . GLN B 1 220 ? 1.271 -16.078 -28.391 1 92 220 GLN B N 1
ATOM 5118 C CA . GLN B 1 220 ? 0.562 -16.562 -29.578 1 92 220 GLN B CA 1
ATOM 5119 C C . GLN B 1 220 ? -0.025 -15.414 -30.391 1 92 220 GLN B C 1
ATOM 5121 O O . GLN B 1 220 ? -0.3 -14.344 -29.844 1 92 220 GLN B O 1
ATOM 5126 N N . GLU B 1 221 ? -0.326 -15.641 -31.578 1 90.06 221 GLU B N 1
ATOM 5127 C CA . GLU B 1 221 ? -0.787 -14.617 -32.531 1 90.06 221 GLU B CA 1
ATOM 5128 C C . GLU B 1 221 ? -2.121 -14.023 -32.062 1 90.06 221 GLU B C 1
ATOM 5130 O O . GLU B 1 221 ? -2.342 -12.82 -32.188 1 90.06 221 GLU B O 1
ATOM 5135 N N . ASP B 1 222 ? -2.961 -14.867 -31.516 1 91.69 222 ASP B N 1
ATOM 5136 C CA . ASP B 1 222 ? -4.277 -14.391 -31.109 1 91.69 222 ASP B CA 1
ATOM 5137 C C . ASP B 1 222 ? -4.227 -13.781 -29.703 1 91.69 222 ASP B C 1
ATOM 5139 O O . ASP B 1 222 ? -5.25 -13.352 -29.172 1 91.69 222 ASP B O 1
ATOM 5143 N N . ARG B 1 223 ? -3.072 -13.82 -29.062 1 92.5 223 ARG B N 1
ATOM 5144 C CA . ARG B 1 223 ? -2.783 -13.188 -27.781 1 92.5 223 ARG B CA 1
ATOM 5145 C C . ARG B 1 223 ? -3.486 -13.914 -26.641 1 92.5 223 ARG B C 1
ATOM 5147 O O . ARG B 1 223 ? -3.488 -13.438 -25.5 1 92.5 223 ARG B O 1
ATOM 5154 N N . ASN B 1 224 ? -3.984 -15.023 -26.891 1 93.38 224 ASN B N 1
ATOM 5155 C CA . ASN B 1 224 ? -4.785 -15.727 -25.891 1 93.38 224 ASN B CA 1
ATOM 5156 C C . ASN B 1 224 ? -3.906 -16.391 -24.828 1 93.38 224 ASN B C 1
ATOM 5158 O O . ASN B 1 224 ? -4.328 -16.547 -23.688 1 93.38 224 ASN B O 1
ATOM 5162 N N . PHE B 1 225 ? -2.705 -16.797 -25.344 1 95.31 225 PHE B N 1
ATOM 5163 C CA . PHE B 1 225 ? -1.813 -17.5 -24.438 1 95.31 225 PHE B CA 1
ATOM 5164 C C . PHE B 1 225 ? -0.362 -17.109 -24.688 1 95.31 225 PHE B C 1
ATOM 5166 O O . PHE B 1 225 ? -0.016 -16.656 -25.781 1 95.31 225 PHE B O 1
ATOM 5173 N N . PHE B 1 226 ? 0.37 -17.234 -23.625 1 96.75 226 PHE B N 1
ATOM 5174 C CA . PHE B 1 226 ? 1.819 -17.281 -23.766 1 96.75 226 PHE B CA 1
ATOM 5175 C C . PHE B 1 226 ? 2.4 -18.484 -23.047 1 96.75 226 PHE B C 1
ATOM 5177 O O . PHE B 1 226 ? 1.731 -19.109 -22.219 1 96.75 226 PHE B O 1
ATOM 5184 N N . THR B 1 227 ? 3.576 -18.875 -23.453 1 95.06 227 THR B N 1
ATOM 5185 C CA . THR B 1 227 ? 4.191 -20.062 -22.891 1 95.06 227 THR B CA 1
ATOM 5186 C C . THR B 1 227 ? 5.441 -19.703 -22.078 1 95.06 227 THR B C 1
ATOM 5188 O O . THR B 1 227 ? 5.824 -18.547 -22.016 1 95.06 227 THR B O 1
ATOM 5191 N N . LEU B 1 228 ? 5.934 -20.703 -21.406 1 95 228 LEU B N 1
ATOM 5192 C CA . LEU B 1 228 ? 7.051 -20.5 -20.484 1 95 228 LEU B CA 1
ATOM 5193 C C . LEU B 1 228 ? 8.211 -21.422 -20.828 1 95 228 LEU B C 1
ATOM 5195 O O . LEU B 1 228 ? 8.008 -22.531 -21.328 1 95 228 LEU B O 1
ATOM 5199 N N . GLU B 1 229 ? 9.391 -20.906 -20.672 1 94.12 229 GLU B N 1
ATOM 5200 C CA . GLU B 1 229 ? 10.555 -21.781 -20.594 1 94.12 229 GLU B CA 1
ATOM 5201 C C . GLU B 1 229 ? 10.789 -22.281 -19.172 1 94.12 229 GLU B C 1
ATOM 5203 O O . GLU B 1 229 ? 11.227 -21.516 -18.297 1 94.12 229 GLU B O 1
ATOM 5208 N N . MET B 1 230 ? 10.664 -23.531 -19.016 1 91.62 230 MET B N 1
ATOM 5209 C CA . MET B 1 230 ? 10.695 -24.109 -17.672 1 91.62 230 MET B CA 1
ATOM 5210 C C . MET B 1 230 ? 12.125 -24.391 -17.234 1 91.62 230 MET B C 1
ATOM 5212 O O . MET B 1 230 ? 12.969 -24.781 -18.047 1 91.62 230 MET B O 1
ATOM 5216 N N . ALA B 1 231 ? 12.234 -24.219 -15.914 1 90.75 231 ALA B N 1
ATOM 5217 C CA . ALA B 1 231 ? 13.5 -24.656 -15.336 1 90.75 231 ALA B CA 1
ATOM 5218 C C . ALA B 1 231 ? 13.492 -26.156 -15.07 1 90.75 231 ALA B C 1
ATOM 5220 O O . ALA B 1 231 ? 12.422 -26.75 -14.875 1 90.75 231 ALA B O 1
ATOM 5221 N N . ARG B 1 232 ? 14.625 -26.766 -15.078 1 85.88 232 ARG B N 1
ATOM 5222 C CA . ARG B 1 232 ? 14.734 -28.203 -14.859 1 85.88 232 ARG B CA 1
ATOM 5223 C C . ARG B 1 232 ? 14.82 -28.516 -13.375 1 85.88 232 ARG B C 1
ATOM 5225 O O . ARG B 1 232 ? 14.516 -29.641 -12.961 1 85.88 232 ARG B O 1
ATOM 5232 N N . HIS B 1 233 ? 15.258 -27.516 -12.609 1 84.38 233 HIS B N 1
ATOM 5233 C CA . HIS B 1 233 ? 15.43 -27.688 -11.172 1 84.38 233 HIS B CA 1
ATOM 5234 C C . HIS B 1 233 ? 14.922 -26.469 -10.406 1 84.38 233 HIS B C 1
ATOM 5236 O O . HIS B 1 233 ? 14.953 -25.359 -10.914 1 84.38 233 HIS B O 1
ATOM 5242 N N . TYR B 1 234 ? 14.484 -26.828 -9.203 1 79.81 234 TYR B N 1
ATOM 5243 C CA . TYR B 1 234 ? 14.258 -25.734 -8.266 1 79.81 234 TYR B CA 1
ATOM 5244 C C . TYR B 1 234 ? 15.586 -25.125 -7.809 1 79.81 234 TYR B C 1
ATOM 5246 O O . TYR B 1 234 ? 16.656 -25.688 -8.07 1 79.81 234 TYR B O 1
ATOM 5254 N N . PHE B 1 235 ? 15.484 -24 -7.102 1 76.62 235 PHE B N 1
ATOM 5255 C CA . PHE B 1 235 ? 16.688 -23.312 -6.652 1 76.62 235 PHE B CA 1
ATOM 5256 C C . PHE B 1 235 ? 17.484 -24.188 -5.695 1 76.62 235 PHE B C 1
ATOM 5258 O O . PHE B 1 235 ? 18.719 -24.125 -5.66 1 76.62 235 PHE B O 1
ATOM 5265 N N . ASP B 1 236 ? 16.734 -24.953 -5.004 1 75.31 236 ASP B N 1
ATOM 5266 C CA . ASP B 1 236 ? 17.406 -25.797 -4.012 1 75.31 236 ASP B CA 1
ATOM 5267 C C . ASP B 1 236 ? 17.938 -27.078 -4.645 1 75.31 236 ASP B C 1
ATOM 5269 O O . ASP B 1 236 ? 18.453 -27.953 -3.947 1 75.31 236 ASP B O 1
ATOM 5273 N N . GLY B 1 237 ? 17.828 -27.25 -5.883 1 76.06 237 GLY B N 1
ATOM 5274 C CA . GLY B 1 237 ? 18.438 -28.359 -6.602 1 76.06 237 GLY B CA 1
ATOM 5275 C C . GLY B 1 237 ? 17.469 -29.484 -6.883 1 76.06 237 GLY B C 1
ATOM 5276 O O . GLY B 1 237 ? 17.781 -30.391 -7.668 1 76.06 237 GLY B O 1
ATOM 5277 N N . ARG B 1 238 ? 16.344 -29.531 -6.344 1 81.31 238 ARG B N 1
ATOM 5278 C CA . ARG B 1 238 ? 15.367 -30.578 -6.57 1 81.31 238 ARG B CA 1
ATOM 5279 C C . ARG B 1 238 ? 14.82 -30.531 -7.996 1 81.31 238 ARG B C 1
ATOM 5281 O O . ARG B 1 238 ? 14.602 -29.438 -8.539 1 81.31 238 ARG B O 1
ATOM 5288 N N . PRO B 1 239 ? 14.672 -31.672 -8.555 1 82.19 239 PRO B N 1
ATOM 5289 C CA . PRO B 1 239 ? 14.125 -31.656 -9.914 1 82.19 239 PRO B CA 1
ATOM 5290 C C . PRO B 1 239 ? 12.664 -31.219 -9.961 1 82.19 239 PRO B C 1
ATOM 5292 O O . PRO B 1 239 ? 11.898 -31.531 -9.039 1 82.19 239 PRO B O 1
ATOM 5295 N N . VAL B 1 240 ? 12.414 -30.438 -10.984 1 79.94 240 VAL B N 1
ATOM 5296 C CA . VAL B 1 240 ? 11.023 -30.062 -11.203 1 79.94 240 VAL B CA 1
ATOM 5297 C C . VAL B 1 240 ? 10.258 -31.234 -11.82 1 79.94 240 VAL B C 1
ATOM 5299 O O . VAL B 1 240 ? 10.586 -31.688 -12.922 1 79.94 240 VAL B O 1
ATOM 5302 N N . THR B 1 241 ? 9.383 -31.797 -11.07 1 68.88 241 THR B N 1
ATOM 5303 C CA . THR B 1 241 ? 8.703 -33 -11.531 1 68.88 241 THR B CA 1
ATOM 5304 C C . THR B 1 241 ? 7.328 -32.656 -12.102 1 68.88 241 THR B C 1
ATOM 5306 O O . THR B 1 241 ? 6.793 -33.406 -12.93 1 68.88 241 THR B O 1
ATOM 5309 N N . GLU B 1 242 ? 6.73 -31.734 -11.711 1 63.34 242 GLU B N 1
ATOM 5310 C CA . GLU B 1 242 ? 5.406 -31.344 -12.18 1 63.34 242 GLU B CA 1
ATOM 5311 C C . GLU B 1 242 ? 5.387 -29.891 -12.625 1 63.34 242 GLU B C 1
ATOM 5313 O O . GLU B 1 242 ? 6.043 -29.047 -12.023 1 63.34 242 GLU B O 1
ATOM 5318 N N . HIS B 1 243 ? 4.895 -29.922 -13.969 1 61.56 243 HIS B N 1
ATOM 5319 C CA . HIS B 1 243 ? 4.676 -28.578 -14.461 1 61.56 243 HIS B CA 1
ATOM 5320 C C . HIS B 1 243 ? 3.234 -28.125 -14.242 1 61.56 243 HIS B C 1
ATOM 5322 O O . HIS B 1 243 ? 2.301 -28.844 -14.602 1 61.56 243 HIS B O 1
ATOM 5328 N N . TYR B 1 244 ? 3.168 -27.031 -13.516 1 62.59 244 TYR B N 1
ATOM 5329 C CA . TYR B 1 244 ? 1.808 -26.594 -13.211 1 62.59 244 TYR B CA 1
ATOM 5330 C C . TYR B 1 244 ? 1.231 -25.766 -14.359 1 62.59 244 TYR B C 1
ATOM 5332 O O . TYR B 1 244 ? 0.021 -25.781 -14.594 1 62.59 244 TYR B O 1
ATOM 5340 N N . TYR B 1 245 ? 2.174 -25.172 -15.117 1 73.12 245 TYR B N 1
ATOM 5341 C CA . TYR B 1 245 ? 1.654 -24.297 -16.156 1 73.12 245 TYR B CA 1
ATOM 5342 C C . TYR B 1 245 ? 2.277 -24.625 -17.516 1 73.12 245 TYR B C 1
ATOM 5344 O O . TYR B 1 245 ? 3.5 -24.719 -17.641 1 73.12 245 TYR B O 1
ATOM 5352 N N . ASP B 1 246 ? 1.497 -25.109 -18.531 1 73.5 246 ASP B N 1
ATOM 5353 C CA . ASP B 1 246 ? 1.975 -25.25 -19.891 1 73.5 246 ASP B CA 1
ATOM 5354 C C . ASP B 1 246 ? 1.779 -23.969 -20.688 1 73.5 246 ASP B C 1
ATOM 5356 O O . ASP B 1 246 ? 2.668 -23.547 -21.438 1 73.5 246 ASP B O 1
ATOM 5360 N N . LYS B 1 247 ? 0.726 -23.438 -20.516 1 88.12 247 LYS B N 1
ATOM 5361 C CA . LYS B 1 247 ? 0.338 -22.172 -21.141 1 88.12 247 LYS B CA 1
ATOM 5362 C C . LYS B 1 247 ? -0.424 -21.281 -20.172 1 88.12 247 LYS B C 1
ATOM 5364 O O . LYS B 1 247 ? -1.11 -21.781 -19.281 1 88.12 247 LYS B O 1
ATOM 5369 N N . ILE B 1 248 ? -0.163 -20.078 -20.312 1 94.56 248 ILE B N 1
ATOM 5370 C CA . ILE B 1 248 ? -0.823 -19.109 -19.438 1 94.56 248 ILE B CA 1
ATOM 5371 C C . ILE B 1 248 ? -1.845 -18.297 -20.234 1 94.56 248 ILE B C 1
ATOM 5373 O O . ILE B 1 248 ? -1.499 -17.672 -21.234 1 94.56 248 ILE B O 1
ATOM 5377 N N . ARG B 1 249 ? -3.037 -18.328 -19.75 1 93.94 249 ARG B N 1
ATOM 5378 C CA . ARG B 1 249 ? -4.102 -17.578 -20.438 1 93.94 249 ARG B CA 1
ATOM 5379 C C . ARG B 1 249 ? -4.004 -16.094 -20.141 1 93.94 249 ARG B C 1
ATOM 5381 O O . ARG B 1 249 ? -3.836 -15.688 -18.984 1 93.94 249 ARG B O 1
ATOM 5388 N N . CYS B 1 250 ? -4.121 -15.367 -21.219 1 96.06 250 CYS B N 1
ATOM 5389 C CA . CYS B 1 250 ? -4.176 -13.914 -21.078 1 96.06 250 CYS B CA 1
ATOM 5390 C C . CYS B 1 250 ? -5.551 -13.469 -20.609 1 96.06 250 CYS B C 1
ATOM 5392 O O . CYS B 1 250 ? -6.57 -13.945 -21.109 1 96.06 250 CYS B O 1
ATOM 5394 N N . ARG B 1 251 ? -5.59 -12.531 -19.766 1 94.69 251 ARG B N 1
ATOM 5395 C CA . ARG B 1 251 ? -6.832 -12.125 -19.109 1 94.69 251 ARG B CA 1
ATOM 5396 C C . ARG B 1 251 ? -7.66 -11.227 -20.016 1 94.69 251 ARG B C 1
ATOM 5398 O O . ARG B 1 251 ? -8.883 -11.164 -19.891 1 94.69 251 ARG B O 1
ATOM 5405 N N . ASP B 1 252 ? -7.02 -10.516 -20.891 1 94.69 252 ASP B N 1
ATOM 5406 C CA . ASP B 1 252 ? -7.746 -9.617 -21.781 1 94.69 252 ASP B CA 1
ATOM 5407 C C . ASP B 1 252 ? -7.125 -9.617 -23.172 1 94.69 252 ASP B C 1
ATOM 5409 O O . ASP B 1 252 ? -6.688 -8.57 -23.656 1 94.69 252 ASP B O 1
ATOM 5413 N N . PRO B 1 253 ? -7.258 -10.688 -23.875 1 94 253 PRO B N 1
ATOM 5414 C CA . PRO B 1 253 ? -6.559 -10.828 -25.156 1 94 253 PRO B CA 1
ATOM 5415 C C . PRO B 1 253 ? -7.168 -9.961 -26.266 1 94 253 PRO B C 1
ATOM 5417 O O . PRO B 1 253 ? -6.508 -9.68 -27.266 1 94 253 PRO B O 1
ATOM 5420 N N . LYS B 1 254 ? -8.344 -9.508 -26.125 1 93.19 254 LYS B N 1
ATOM 5421 C CA . LYS B 1 254 ? -8.992 -8.703 -27.156 1 93.19 254 LYS B CA 1
ATOM 5422 C C . LYS B 1 254 ? -8.461 -7.27 -27.141 1 93.19 254 LYS B C 1
ATOM 5424 O O . LYS B 1 254 ? -8.422 -6.613 -28.188 1 93.19 254 LYS B O 1
ATOM 5429 N N . ARG B 1 255 ? -7.98 -6.887 -26.047 1 93.31 255 ARG B N 1
ATOM 5430 C CA . ARG B 1 255 ? -7.672 -5.465 -25.922 1 93.31 255 ARG B CA 1
ATOM 5431 C C . ARG B 1 255 ? -6.168 -5.238 -25.812 1 93.31 255 ARG B C 1
ATOM 5433 O O . ARG B 1 255 ? -5.676 -4.145 -26.094 1 93.31 255 ARG B O 1
ATOM 5440 N N . ARG B 1 256 ? -5.504 -6.348 -25.406 1 95.88 256 ARG B N 1
ATOM 5441 C CA . ARG B 1 256 ? -4.09 -6.086 -25.156 1 95.88 256 ARG B CA 1
ATOM 5442 C C . ARG B 1 256 ? -3.283 -7.379 -25.188 1 95.88 256 ARG B C 1
ATOM 5444 O O . ARG B 1 256 ? -3.848 -8.469 -25.094 1 95.88 256 ARG B O 1
ATOM 5451 N N . TYR B 1 257 ? -1.983 -7.223 -25.375 1 97.56 257 TYR B N 1
ATOM 5452 C CA . TYR B 1 257 ? -1.028 -8.305 -25.172 1 97.56 257 TYR B CA 1
ATOM 5453 C C . TYR B 1 257 ? -0.837 -8.594 -23.688 1 97.56 257 TYR B C 1
ATOM 5455 O O . TYR B 1 257 ? -1.296 -7.832 -22.844 1 97.56 257 TYR B O 1
ATOM 5463 N N . PRO B 1 258 ? -0.172 -9.734 -23.359 1 98.06 258 PRO B N 1
ATOM 5464 C CA . PRO B 1 258 ? 0.031 -10.086 -21.953 1 98.06 258 PRO B CA 1
ATOM 5465 C C . PRO B 1 258 ? 0.916 -9.078 -21.219 1 98.06 258 PRO B C 1
ATOM 5467 O O . PRO B 1 258 ? 1.84 -8.516 -21.812 1 98.06 258 PRO B O 1
ATOM 5470 N N . PHE B 1 259 ? 0.582 -8.891 -20 1 98.38 259 PHE B N 1
ATOM 5471 C CA . PHE B 1 259 ? 1.316 -8.047 -19.062 1 98.38 259 PHE B CA 1
ATOM 5472 C C . PHE B 1 259 ? 1.764 -8.852 -17.844 1 98.38 259 PHE B C 1
ATOM 5474 O O . PHE B 1 259 ? 0.932 -9.367 -17.094 1 98.38 259 PHE B O 1
ATOM 5481 N N . VAL B 1 260 ? 3.082 -8.906 -17.625 1 98.75 260 VAL B N 1
ATOM 5482 C CA . VAL B 1 260 ? 3.646 -9.703 -16.531 1 98.75 260 VAL B CA 1
ATOM 5483 C C . VAL B 1 260 ? 4.422 -8.805 -15.586 1 98.75 260 VAL B C 1
ATOM 5485 O O . VAL B 1 260 ? 5.129 -7.887 -16.016 1 98.75 260 VAL B O 1
ATOM 5488 N N . LEU B 1 261 ? 4.258 -9.055 -14.328 1 98.75 261 LEU B N 1
ATOM 5489 C CA . LEU B 1 261 ? 4.988 -8.336 -13.289 1 98.75 261 LEU B CA 1
ATOM 5490 C C . LEU B 1 261 ? 6.172 -9.156 -12.797 1 98.75 261 LEU B C 1
ATOM 5492 O O . LEU B 1 261 ? 6.008 -10.312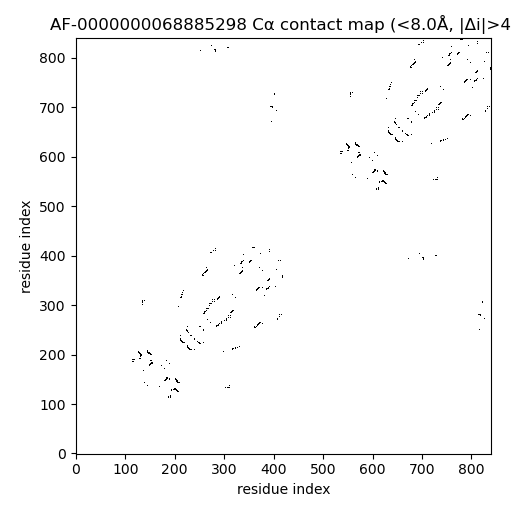 -12.391 1 98.75 261 LEU B O 1
ATOM 5496 N N . MET B 1 262 ? 7.348 -8.602 -12.875 1 98.69 262 MET B N 1
ATOM 5497 C CA . MET B 1 262 ? 8.57 -9.242 -12.383 1 98.69 262 MET B CA 1
ATOM 5498 C C . MET B 1 262 ? 9.078 -8.539 -11.133 1 98.69 262 MET B C 1
ATOM 5500 O O . MET B 1 262 ? 9.406 -7.352 -11.164 1 98.69 262 MET B O 1
ATOM 5504 N N . LEU B 1 263 ? 9.164 -9.297 -10.055 1 97.94 263 LEU B N 1
ATOM 5505 C CA . LEU B 1 263 ? 9.578 -8.758 -8.766 1 97.94 263 LEU B CA 1
ATOM 5506 C C . LEU B 1 263 ? 10.984 -9.227 -8.414 1 97.94 263 LEU B C 1
ATOM 5508 O O . LEU B 1 263 ? 11.25 -10.43 -8.328 1 97.94 263 LEU B O 1
ATOM 5512 N N . ASP B 1 264 ? 11.805 -8.258 -8.211 1 97.19 264 ASP B N 1
ATOM 5513 C CA . ASP B 1 264 ? 13.211 -8.539 -7.914 1 97.19 264 ASP B CA 1
ATOM 5514 C C . ASP B 1 264 ? 13.555 -8.156 -6.477 1 97.19 264 ASP B C 1
ATOM 5516 O O . ASP B 1 264 ? 13.734 -6.973 -6.172 1 97.19 264 ASP B O 1
ATOM 5520 N N . GLU B 1 265 ? 13.617 -9.125 -5.617 1 95.75 265 GLU B N 1
ATOM 5521 C CA . GLU B 1 265 ? 14.125 -9 -4.258 1 95.75 265 GLU B CA 1
ATOM 5522 C C . GLU B 1 265 ? 13.211 -8.141 -3.396 1 95.75 265 GLU B C 1
ATOM 5524 O O . GLU B 1 265 ? 13.672 -7.219 -2.717 1 95.75 265 GLU B O 1
ATOM 5529 N N . ILE B 1 266 ? 11.93 -8.375 -3.453 1 96.81 266 ILE B N 1
ATOM 5530 C CA . ILE B 1 266 ? 10.984 -7.82 -2.494 1 96.81 266 ILE B CA 1
ATOM 5531 C C . ILE B 1 266 ? 11.078 -8.578 -1.172 1 96.81 266 ILE B C 1
ATOM 5533 O O . ILE B 1 266 ? 10.758 -9.766 -1.105 1 96.81 266 ILE B O 1
ATOM 5537 N N . LEU B 1 267 ? 11.398 -7.934 -0.102 1 94.62 267 LEU B N 1
ATOM 5538 C CA . LEU B 1 267 ? 11.805 -8.641 1.111 1 94.62 267 LEU B CA 1
ATOM 5539 C C . LEU B 1 2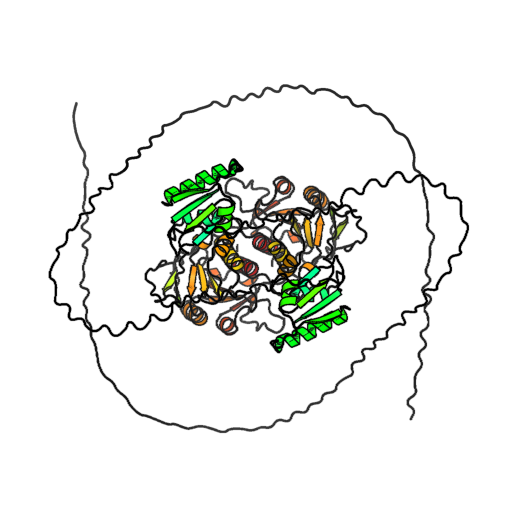67 ? 10.656 -8.695 2.113 1 94.62 267 LEU B C 1
ATOM 5541 O O . LEU B 1 267 ? 10.547 -9.641 2.891 1 94.62 267 LEU B O 1
ATOM 5545 N N . ASP B 1 268 ? 9.82 -7.738 2.168 1 94.56 268 ASP B N 1
ATOM 5546 C CA . ASP B 1 268 ? 8.75 -7.66 3.16 1 94.56 268 ASP B CA 1
ATOM 5547 C C . ASP B 1 268 ? 7.539 -8.484 2.729 1 94.56 268 ASP B C 1
ATOM 5549 O O . ASP B 1 268 ? 6.945 -8.219 1.681 1 94.56 268 ASP B O 1
ATOM 5553 N N . PRO B 1 269 ? 7.102 -9.43 3.531 1 96.31 269 PRO B N 1
ATOM 5554 C CA . PRO B 1 269 ? 5.973 -10.281 3.146 1 96.31 269 PRO B CA 1
ATOM 5555 C C . PRO B 1 269 ? 4.668 -9.5 3.002 1 96.31 269 PRO B C 1
ATOM 5557 O O . PRO B 1 269 ? 3.824 -9.852 2.176 1 96.31 269 PRO B O 1
ATOM 5560 N N . GLY B 1 270 ? 4.496 -8.484 3.803 1 95.62 270 GLY B N 1
ATOM 5561 C CA . GLY B 1 270 ? 3.32 -7.641 3.652 1 95.62 270 GLY B CA 1
ATOM 5562 C C . GLY B 1 270 ? 3.262 -6.938 2.311 1 95.62 270 GLY B C 1
ATOM 5563 O O . GLY B 1 270 ? 2.213 -6.914 1.661 1 95.62 270 GLY B O 1
ATOM 5564 N N . ASN B 1 271 ? 4.414 -6.367 1.913 1 96.38 271 ASN B N 1
ATOM 5565 C CA . ASN B 1 271 ? 4.508 -5.734 0.601 1 96.38 271 ASN B CA 1
ATOM 5566 C C . ASN B 1 271 ? 4.277 -6.742 -0.522 1 96.38 271 ASN B C 1
ATOM 5568 O O . ASN B 1 271 ? 3.551 -6.457 -1.477 1 96.38 271 ASN B O 1
ATOM 5572 N N . MET B 1 272 ? 4.879 -7.891 -0.381 1 97.5 272 MET B N 1
ATOM 5573 C CA . MET B 1 272 ? 4.699 -8.938 -1.382 1 97.5 272 MET B CA 1
ATOM 5574 C C . MET B 1 272 ? 3.225 -9.297 -1.536 1 97.5 272 MET B C 1
ATOM 5576 O O . MET B 1 272 ? 2.703 -9.328 -2.652 1 97.5 272 MET B O 1
ATOM 5580 N N . GLY B 1 273 ? 2.586 -9.531 -0.442 1 97.94 273 GLY B N 1
ATOM 5581 C CA . GLY B 1 273 ? 1.167 -9.844 -0.482 1 97.94 273 GLY B CA 1
ATOM 5582 C C . GLY B 1 273 ? 0.325 -8.742 -1.097 1 97.94 273 GLY B C 1
ATOM 5583 O O . GLY B 1 273 ? -0.552 -9.016 -1.92 1 97.94 273 GLY B O 1
ATOM 5584 N N . ALA B 1 274 ? 0.597 -7.535 -0.714 1 97.75 274 ALA B N 1
ATOM 5585 C CA . ALA B 1 274 ? -0.146 -6.395 -1.244 1 97.75 274 ALA B CA 1
ATOM 5586 C C . ALA B 1 274 ? 0.069 -6.25 -2.748 1 97.75 274 ALA B C 1
ATOM 5588 O O . ALA B 1 274 ? -0.859 -5.91 -3.484 1 97.75 274 ALA B O 1
ATOM 5589 N N . ILE B 1 275 ? 1.274 -6.492 -3.207 1 98.62 275 ILE B N 1
ATOM 5590 C CA . ILE B 1 275 ? 1.59 -6.414 -4.629 1 98.62 275 ILE B CA 1
ATOM 5591 C C . ILE B 1 275 ? 0.804 -7.48 -5.391 1 98.62 275 ILE B C 1
ATOM 5593 O O . ILE B 1 275 ? 0.198 -7.191 -6.426 1 98.62 275 ILE B O 1
ATOM 5597 N N . LEU B 1 276 ? 0.764 -8.672 -4.84 1 98.31 276 LEU B N 1
ATOM 5598 C CA . LEU B 1 276 ? 0.02 -9.75 -5.484 1 98.31 276 LEU B CA 1
ATOM 5599 C C . LEU B 1 276 ? -1.467 -9.422 -5.551 1 98.31 276 LEU B C 1
ATOM 5601 O O . LEU B 1 276 ? -2.117 -9.672 -6.57 1 98.31 276 LEU B O 1
ATOM 5605 N N . ARG B 1 277 ? -1.928 -8.844 -4.492 1 98.25 277 ARG B N 1
ATOM 5606 C CA . ARG B 1 277 ? -3.332 -8.445 -4.438 1 98.25 277 ARG B CA 1
ATOM 5607 C C . ARG B 1 277 ? -3.654 -7.414 -5.512 1 98.25 277 ARG B C 1
ATOM 5609 O O . ARG B 1 277 ? -4.633 -7.562 -6.246 1 98.25 277 ARG B O 1
ATOM 5616 N N . SER B 1 278 ? -2.836 -6.461 -5.617 1 98.31 278 SER B N 1
ATOM 5617 C CA . SER B 1 278 ? -3.018 -5.418 -6.621 1 98.31 278 SER B CA 1
ATOM 5618 C C . SER B 1 278 ? -2.885 -5.98 -8.031 1 98.31 278 SER B C 1
ATOM 5620 O O . SER B 1 278 ? -3.646 -5.609 -8.93 1 98.31 278 SER B O 1
ATOM 5622 N N . ALA B 1 279 ? -1.893 -6.832 -8.219 1 98.44 279 ALA B N 1
ATOM 5623 C CA . ALA B 1 279 ? -1.655 -7.438 -9.523 1 98.44 279 ALA B CA 1
ATOM 5624 C C . ALA B 1 279 ? -2.895 -8.18 -10.023 1 98.44 279 ALA B C 1
ATOM 5626 O O . ALA B 1 279 ? -3.346 -7.965 -11.148 1 98.44 279 ALA B O 1
ATOM 5627 N N . TYR B 1 280 ? -3.455 -9 -9.164 1 97.94 280 TYR B N 1
ATOM 5628 C CA . TYR B 1 280 ? -4.648 -9.75 -9.539 1 97.94 280 TYR B CA 1
ATOM 5629 C C . TYR B 1 280 ? -5.82 -8.82 -9.812 1 97.94 280 TYR B C 1
ATOM 5631 O O . TYR B 1 280 ? -6.48 -8.93 -10.852 1 97.94 280 TYR B O 1
ATOM 5639 N N . PHE B 1 281 ? -6.031 -7.871 -8.938 1 97.31 281 PHE B N 1
ATOM 5640 C CA . PHE B 1 281 ? -7.164 -6.957 -8.992 1 97.31 281 PHE B CA 1
ATOM 5641 C C . PHE B 1 281 ? -7.125 -6.121 -10.266 1 97.31 281 PHE B C 1
ATOM 5643 O O . PHE B 1 281 ? -8.156 -5.883 -10.891 1 97.31 281 PHE B O 1
ATOM 5650 N N . LEU B 1 282 ? -5.957 -5.707 -10.672 1 96.88 282 LEU B N 1
ATOM 5651 C CA . LEU B 1 282 ? -5.816 -4.762 -11.773 1 96.88 282 LEU B CA 1
ATOM 5652 C C . LEU B 1 282 ? -5.73 -5.492 -13.109 1 96.88 282 LEU B C 1
ATOM 5654 O O . LEU B 1 282 ? -5.789 -4.867 -14.164 1 96.88 282 LEU B O 1
ATOM 5658 N N . GLY B 1 283 ? -5.488 -6.793 -13.086 1 96.69 283 GLY B N 1
ATOM 5659 C CA . GLY B 1 283 ? -5.574 -7.551 -14.328 1 96.69 283 GLY B CA 1
ATOM 5660 C C . GLY B 1 283 ? -4.223 -8.023 -14.828 1 96.69 283 GLY B C 1
ATOM 5661 O O . GLY B 1 283 ? -4.07 -8.344 -16.016 1 96.69 283 GLY B O 1
ATOM 5662 N N . VAL B 1 284 ? -3.23 -8.078 -14 1 98.06 284 VAL B N 1
ATOM 5663 C CA . VAL B 1 284 ? -1.929 -8.633 -14.352 1 98.06 284 VAL B CA 1
ATOM 5664 C C . VAL B 1 284 ? -2.074 -10.117 -14.688 1 98.06 284 VAL B C 1
ATOM 5666 O O . VAL B 1 284 ? -2.803 -10.844 -14.008 1 98.06 284 VAL B O 1
ATOM 5669 N N . ASP B 1 285 ? -1.358 -10.523 -15.695 1 97.75 285 ASP B N 1
ATOM 5670 C CA . ASP B 1 285 ? -1.567 -11.891 -16.172 1 97.75 285 ASP B CA 1
ATOM 5671 C C . ASP B 1 285 ? -0.781 -12.891 -15.344 1 97.75 285 ASP B C 1
ATOM 5673 O O . ASP B 1 285 ? -1.214 -14.031 -15.156 1 97.75 285 ASP B O 1
ATOM 5677 N N . ALA B 1 286 ? 0.354 -12.516 -14.914 1 97.38 286 ALA B N 1
ATOM 5678 C CA . ALA B 1 286 ? 1.206 -13.383 -14.109 1 97.38 286 ALA B CA 1
ATOM 5679 C C . ALA B 1 286 ? 2.264 -12.57 -13.359 1 97.38 286 ALA B C 1
ATOM 5681 O O . ALA B 1 286 ? 2.533 -11.422 -13.711 1 97.38 286 ALA B O 1
ATOM 5682 N N . VAL B 1 287 ? 2.83 -13.234 -12.336 1 97.88 287 VAL B N 1
ATOM 5683 C CA . VAL B 1 287 ? 3.898 -12.617 -11.555 1 97.88 287 VAL B CA 1
ATOM 5684 C C . VAL B 1 287 ? 5.094 -13.562 -11.477 1 97.88 287 VAL B C 1
ATOM 5686 O O . VAL B 1 287 ? 4.926 -14.773 -11.273 1 97.88 287 VAL B O 1
ATOM 5689 N N . THR B 1 288 ? 6.27 -13.023 -11.711 1 97.25 288 THR B N 1
ATOM 5690 C CA . THR B 1 288 ? 7.496 -13.781 -11.477 1 97.25 288 THR B CA 1
ATOM 5691 C C . THR B 1 288 ? 8.305 -13.164 -10.336 1 97.25 288 THR B C 1
ATOM 5693 O O . THR B 1 288 ? 8.445 -11.938 -10.266 1 97.25 288 THR B O 1
ATOM 5696 N N . ILE B 1 289 ? 8.797 -14 -9.5 1 96.81 289 ILE B N 1
ATOM 5697 C CA . ILE B 1 289 ? 9.547 -13.531 -8.344 1 96.81 289 ILE B CA 1
ATOM 5698 C C . ILE B 1 289 ? 10.914 -14.211 -8.305 1 96.81 289 ILE B C 1
ATOM 5700 O O . ILE B 1 289 ? 11.062 -15.352 -8.75 1 96.81 289 ILE B O 1
ATOM 5704 N N . THR B 1 290 ? 11.891 -13.516 -7.719 1 95.69 290 THR B N 1
ATOM 5705 C CA . THR B 1 290 ? 13.211 -14.117 -7.578 1 95.69 290 THR B CA 1
ATOM 5706 C C . THR B 1 290 ? 13.172 -15.258 -6.57 1 95.69 290 THR B C 1
ATOM 5708 O O . THR B 1 290 ? 12.484 -15.172 -5.551 1 95.69 290 THR B O 1
ATOM 5711 N N . ALA B 1 291 ? 13.984 -16.25 -6.852 1 91.81 291 ALA B N 1
ATOM 5712 C CA . ALA B 1 291 ? 14.031 -17.422 -5.988 1 91.81 291 ALA B CA 1
ATOM 5713 C C . ALA B 1 291 ? 14.742 -17.109 -4.676 1 91.81 291 ALA B C 1
ATOM 5715 O O . ALA B 1 291 ? 14.438 -17.703 -3.637 1 91.81 291 ALA B O 1
ATOM 5716 N N . ARG B 1 292 ? 15.602 -16.141 -4.773 1 89.06 292 ARG B N 1
ATOM 5717 C CA . ARG B 1 292 ? 16.375 -15.781 -3.592 1 89.06 292 ARG B CA 1
ATOM 5718 C C . ARG B 1 292 ? 16.141 -14.328 -3.191 1 89.06 292 ARG B C 1
ATOM 5720 O O . ARG B 1 292 ? 15.711 -13.523 -4.016 1 89.06 292 ARG B O 1
ATOM 5727 N N . ASN B 1 293 ? 16.406 -14.078 -1.931 1 88.56 293 ASN B N 1
ATOM 5728 C CA . ASN B 1 293 ? 16.359 -12.727 -1.398 1 88.56 293 ASN B CA 1
ATOM 5729 C C . ASN B 1 293 ? 15 -12.078 -1.63 1 88.56 293 ASN B C 1
ATOM 5731 O O . ASN B 1 293 ? 14.914 -10.906 -2.008 1 88.56 293 ASN B O 1
ATOM 5735 N N . CYS B 1 294 ? 14.055 -12.875 -1.598 1 90.88 294 CYS B N 1
ATOM 5736 C CA . CYS B 1 294 ? 12.672 -12.422 -1.722 1 90.88 294 CYS B CA 1
ATOM 5737 C C . CYS B 1 294 ? 11.797 -13.047 -0.639 1 90.88 294 CYS B C 1
ATOM 5739 O O . CYS B 1 294 ? 12.094 -14.133 -0.141 1 90.88 294 CYS B O 1
ATOM 5741 N N . ALA B 1 295 ? 10.805 -12.297 -0.297 1 92.38 295 ALA B N 1
ATOM 5742 C CA . ALA B 1 295 ? 9.859 -12.828 0.679 1 92.38 295 ALA B CA 1
ATOM 5743 C C . ALA B 1 295 ? 9.219 -14.117 0.17 1 92.38 295 ALA B C 1
ATOM 5745 O O . ALA B 1 295 ? 8.844 -14.211 -1.002 1 92.38 295 ALA B O 1
ATOM 5746 N N . ARG B 1 296 ? 9.102 -15.055 1.057 1 90.19 296 ARG B N 1
ATOM 5747 C CA . ARG B 1 296 ? 8.367 -16.281 0.741 1 90.19 296 ARG B CA 1
ATOM 5748 C C . ARG B 1 296 ? 6.863 -16.031 0.767 1 90.19 296 ARG B C 1
ATOM 5750 O O . ARG B 1 296 ? 6.406 -15.008 1.299 1 90.19 296 ARG B O 1
ATOM 5757 N N . LEU B 1 297 ? 6.188 -16.922 0.157 1 94.56 297 LEU B N 1
ATOM 5758 C CA . LEU B 1 297 ? 4.73 -16.875 0.246 1 94.56 297 LEU B CA 1
ATOM 5759 C C . LEU B 1 297 ? 4.25 -17.438 1.576 1 94.56 297 LEU B C 1
ATOM 5761 O O . LEU B 1 297 ? 3.504 -18.422 1.603 1 94.56 297 LEU B O 1
ATOM 5765 N N . SER B 1 298 ? 4.656 -16.812 2.652 1 95.38 298 SER B N 1
ATOM 5766 C CA . SER B 1 298 ? 4.328 -17.188 4.023 1 95.38 298 SER B CA 1
ATOM 5767 C C . SER B 1 298 ? 2.871 -16.875 4.348 1 95.38 298 SER B C 1
ATOM 5769 O O . SER B 1 298 ? 2.201 -16.172 3.6 1 95.38 298 SER B O 1
ATOM 5771 N N . PRO B 1 299 ? 2.412 -17.391 5.441 1 97.12 299 PRO B N 1
ATOM 5772 C CA . PRO B 1 299 ? 1.042 -17.062 5.852 1 97.12 299 PRO B CA 1
ATOM 5773 C C . PRO B 1 299 ? 0.797 -15.57 5.988 1 97.12 299 PRO B C 1
ATOM 5775 O O . PRO B 1 299 ? -0.29 -15.086 5.664 1 97.12 299 PRO B O 1
ATOM 5778 N N . VAL B 1 300 ? 1.812 -14.891 6.434 1 96.38 300 VAL B N 1
ATOM 5779 C CA . VAL B 1 300 ? 1.711 -13.438 6.539 1 96.38 300 VAL B CA 1
ATOM 5780 C C . VAL B 1 300 ? 1.528 -12.828 5.148 1 96.38 300 VAL B C 1
ATOM 5782 O O . VAL B 1 300 ? 0.662 -11.977 4.949 1 96.38 300 VAL B O 1
ATOM 5785 N N . CYS B 1 301 ? 2.322 -13.258 4.27 1 97.31 301 CYS B N 1
ATOM 5786 C CA . CYS B 1 301 ? 2.219 -12.812 2.887 1 97.31 301 CYS B CA 1
ATOM 5787 C C . CYS B 1 301 ? 0.859 -13.164 2.299 1 97.31 301 CYS B C 1
ATOM 5789 O O . CYS B 1 301 ? 0.219 -12.328 1.656 1 97.31 301 CYS B O 1
ATOM 5791 N N . LEU B 1 302 ? 0.448 -14.344 2.521 1 97.75 302 LEU B N 1
ATOM 5792 C CA . LEU B 1 302 ? -0.821 -14.812 1.98 1 97.75 302 LEU B CA 1
ATOM 5793 C C . LEU B 1 302 ? -1.987 -14.016 2.547 1 97.75 302 LEU B C 1
ATOM 5795 O O . LEU B 1 302 ? -2.922 -13.672 1.818 1 97.75 302 LEU B O 1
ATOM 5799 N N . LYS B 1 303 ? -1.946 -13.719 3.803 1 97.12 303 LYS B N 1
ATOM 5800 C CA . LYS B 1 303 ? -2.984 -12.891 4.414 1 97.12 303 LYS B CA 1
ATOM 5801 C C . LYS B 1 303 ? -3.061 -11.523 3.748 1 97.12 303 LYS B C 1
ATOM 5803 O O . LYS B 1 303 ? -4.152 -11.039 3.43 1 97.12 303 LYS B O 1
ATOM 5808 N N . ALA B 1 304 ? -1.921 -10.961 3.459 1 96.31 304 ALA B N 1
ATOM 5809 C CA . ALA B 1 304 ? -1.854 -9.641 2.832 1 96.31 304 ALA B CA 1
ATOM 5810 C C . ALA B 1 304 ? -2.352 -9.688 1.391 1 96.31 304 ALA B C 1
ATOM 5812 O O . ALA B 1 304 ? -2.861 -8.695 0.868 1 96.31 304 ALA B O 1
ATOM 5813 N N . SER B 1 305 ? -2.271 -10.812 0.72 1 97.81 305 SER B N 1
ATOM 5814 C CA . SER B 1 305 ? -2.695 -10.969 -0.667 1 97.81 305 SER B CA 1
ATOM 5815 C C . SER B 1 305 ? -4.211 -11.094 -0.771 1 97.81 305 SER B C 1
ATOM 5817 O O . SER B 1 305 ? -4.773 -10.992 -1.862 1 97.81 305 SER B O 1
ATOM 5819 N N . ALA B 1 306 ? -4.812 -11.422 0.339 1 96.38 306 ALA B N 1
ATOM 5820 C CA . ALA B 1 306 ? -6.266 -11.547 0.431 1 96.38 306 ALA B CA 1
ATOM 5821 C C . ALA B 1 306 ? -6.797 -12.539 -0.594 1 96.38 306 ALA B C 1
ATOM 5823 O O . ALA B 1 306 ? -7.789 -12.273 -1.273 1 96.38 306 ALA B O 1
ATOM 5824 N N . GLY B 1 307 ? -6.074 -13.633 -0.8 1 96.88 307 GLY B N 1
ATOM 5825 C CA . GLY B 1 307 ? -6.535 -14.688 -1.682 1 96.88 307 GLY B CA 1
ATOM 5826 C C . GLY B 1 307 ? -5.941 -14.609 -3.076 1 96.88 307 GLY B C 1
ATOM 5827 O O . GLY B 1 307 ? -5.969 -15.586 -3.826 1 96.88 307 GLY B O 1
ATOM 5828 N N . ALA B 1 308 ? -5.383 -13.5 -3.418 1 97.5 308 ALA B N 1
ATOM 5829 C CA . ALA B 1 308 ? -4.863 -13.273 -4.766 1 97.5 308 ALA B CA 1
ATOM 5830 C C . ALA B 1 308 ? -3.77 -14.281 -5.105 1 97.5 308 ALA B C 1
ATOM 5832 O O . ALA B 1 308 ? -3.643 -14.703 -6.258 1 97.5 308 ALA B O 1
ATOM 5833 N N . ALA B 1 309 ? -3.021 -14.656 -4.148 1 96.69 309 ALA B N 1
ATOM 5834 C CA . ALA B 1 309 ? -1.917 -15.5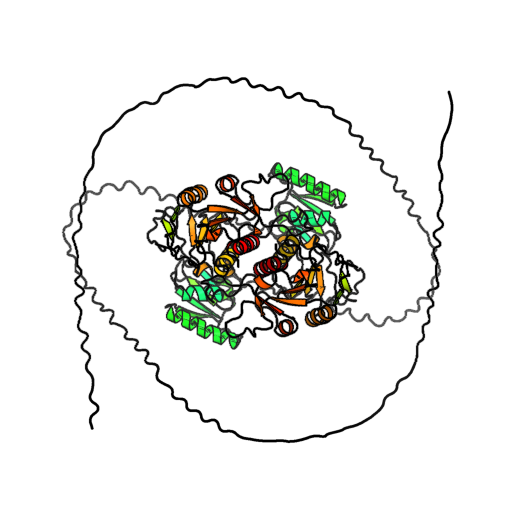94 -4.359 1 96.69 309 ALA B CA 1
ATOM 5835 C C . ALA B 1 309 ? -2.428 -16.938 -4.863 1 96.69 309 ALA B C 1
ATOM 5837 O O . ALA B 1 309 ? -1.699 -17.672 -5.531 1 96.69 309 ALA B O 1
ATOM 5838 N N . GLU B 1 310 ? -3.654 -17.297 -4.539 1 95.56 310 GLU B N 1
ATOM 5839 C CA . GLU B 1 310 ? -4.262 -18.547 -4.973 1 95.56 310 GLU B CA 1
ATOM 5840 C C . GLU B 1 310 ? -4.801 -18.438 -6.395 1 95.56 310 GLU B C 1
ATOM 5842 O O . GLU B 1 310 ? -5.074 -19.453 -7.043 1 95.56 310 GLU B O 1
ATOM 5847 N N . LEU B 1 311 ? -4.973 -17.219 -6.832 1 94.88 311 LEU B N 1
ATOM 5848 C CA . LEU B 1 311 ? -5.688 -17 -8.086 1 94.88 311 LEU B CA 1
ATOM 5849 C C . LEU B 1 311 ? -4.73 -16.609 -9.203 1 94.88 311 LEU B C 1
ATOM 5851 O O . LEU B 1 311 ? -5.059 -16.734 -10.383 1 94.88 311 LEU B O 1
ATOM 5855 N N . LEU B 1 312 ? -3.586 -16.156 -8.859 1 94.44 312 LEU B N 1
ATOM 5856 C CA . LEU B 1 312 ? -2.605 -15.602 -9.789 1 94.44 312 LEU B CA 1
ATOM 5857 C C . LEU B 1 312 ? -1.515 -16.625 -10.102 1 94.44 312 LEU B C 1
ATOM 5859 O O . LEU B 1 312 ? -0.999 -17.281 -9.195 1 94.44 312 LEU B O 1
ATOM 5863 N N . PRO B 1 313 ? -1.192 -16.844 -11.453 1 95 313 PRO B N 1
ATOM 5864 C CA . PRO B 1 313 ? 0.025 -17.609 -11.727 1 95 313 PRO B CA 1
ATOM 5865 C C . PRO B 1 313 ? 1.283 -16.938 -11.188 1 95 313 PRO B C 1
ATOM 5867 O O . PRO B 1 313 ? 1.566 -15.789 -11.531 1 95 313 PRO B O 1
ATOM 5870 N N . ILE B 1 314 ? 1.972 -17.641 -10.359 1 95 314 ILE B N 1
ATOM 5871 C CA . ILE B 1 314 ? 3.197 -17.125 -9.758 1 95 314 ILE B CA 1
ATOM 5872 C C . ILE B 1 314 ? 4.371 -18.031 -10.125 1 95 314 ILE B C 1
ATOM 5874 O O . ILE B 1 314 ? 4.336 -19.25 -9.883 1 95 314 ILE B O 1
ATOM 5878 N N . PHE B 1 315 ? 5.398 -17.406 -10.695 1 94.5 315 PHE B N 1
ATOM 5879 C CA . PHE B 1 315 ? 6.605 -18.109 -11.102 1 94.5 315 PHE B CA 1
ATOM 5880 C C . PHE B 1 315 ? 7.805 -17.656 -10.281 1 94.5 315 PHE B C 1
ATOM 5882 O O . PHE B 1 315 ? 7.781 -16.594 -9.672 1 94.5 315 PHE B O 1
ATOM 5889 N N . GLU B 1 316 ? 8.758 -18.5 -10.273 1 93.5 316 GLU B N 1
ATOM 5890 C CA . GLU B 1 316 ? 10.039 -18.141 -9.672 1 93.5 316 GLU B CA 1
ATOM 5891 C C . GLU B 1 316 ? 11.172 -18.266 -10.68 1 93.5 316 GLU B C 1
ATOM 5893 O O . GLU B 1 316 ? 11.156 -19.172 -11.531 1 93.5 316 GLU B O 1
ATOM 5898 N N . HIS B 1 317 ? 12.062 -17.359 -10.625 1 94.56 317 HIS B N 1
ATOM 5899 C CA . HIS B 1 317 ? 13.258 -17.422 -11.469 1 94.56 317 HIS B CA 1
ATOM 5900 C C . HIS B 1 317 ? 14.523 -17.25 -10.641 1 94.56 317 HIS B C 1
ATOM 5902 O O . HIS B 1 317 ? 14.539 -16.516 -9.656 1 94.56 317 HIS B O 1
ATOM 5908 N N . ALA B 1 318 ? 15.562 -17.844 -11.047 1 92.69 318 ALA B N 1
ATOM 5909 C CA . ALA B 1 318 ? 16.797 -17.875 -10.273 1 92.69 318 ALA B CA 1
ATOM 5910 C C . ALA B 1 318 ? 17.672 -16.656 -10.594 1 92.69 318 ALA B C 1
ATOM 5912 O O . ALA B 1 318 ? 18.266 -16.062 -9.695 1 92.69 318 ALA B O 1
ATOM 5913 N N . LYS B 1 319 ? 17.797 -16.344 -11.875 1 93.81 319 LYS B N 1
ATOM 5914 C CA . LYS B 1 319 ? 18.641 -15.242 -12.312 1 93.81 319 LYS B CA 1
ATOM 5915 C C . LYS B 1 319 ? 17.844 -14.203 -13.094 1 93.81 319 LYS B C 1
ATOM 5917 O O . LYS B 1 319 ? 17.406 -14.461 -14.219 1 93.81 319 LYS B O 1
ATOM 5922 N N . SER B 1 320 ? 17.797 -13.078 -12.477 1 96.75 320 SER B N 1
ATOM 5923 C CA . SER B 1 320 ? 17 -12.008 -13.078 1 96.75 320 SER B CA 1
ATOM 5924 C C . SER B 1 320 ? 17.578 -11.578 -14.422 1 96.75 320 SER B C 1
ATOM 5926 O O . SER B 1 320 ? 16.828 -11.312 -15.367 1 96.75 320 SER B O 1
ATOM 5928 N N . GLU B 1 321 ? 18.891 -11.492 -14.531 1 97.69 321 GLU B N 1
ATOM 5929 C CA . GLU B 1 321 ? 19.531 -11.062 -15.766 1 97.69 321 GLU B CA 1
ATOM 5930 C C . GLU B 1 321 ? 19.172 -11.992 -16.922 1 97.69 321 GLU B C 1
ATOM 5932 O O . GLU B 1 321 ? 18.844 -11.531 -18.016 1 97.69 321 GLU B O 1
ATOM 5937 N N . ARG B 1 322 ? 19.25 -13.242 -16.672 1 96.75 322 ARG B N 1
ATOM 5938 C CA . ARG B 1 322 ? 18.938 -14.234 -17.688 1 96.75 322 ARG B CA 1
ATOM 5939 C C . ARG B 1 322 ? 17.453 -14.18 -18.062 1 96.75 322 ARG B C 1
ATOM 5941 O O . ARG B 1 322 ? 17.094 -14.258 -19.234 1 96.75 322 ARG B O 1
ATOM 5948 N N . MET B 1 323 ? 16.609 -14.117 -17.062 1 97.5 323 MET B N 1
ATOM 5949 C CA . MET B 1 323 ? 15.172 -14.016 -17.281 1 97.5 323 MET B CA 1
ATOM 5950 C C . MET B 1 323 ? 14.836 -12.852 -18.203 1 97.5 323 MET B C 1
ATOM 5952 O O . MET B 1 323 ? 14.047 -13 -19.141 1 97.5 323 MET B O 1
ATOM 5956 N N . ILE B 1 324 ? 15.43 -11.703 -17.984 1 98.5 324 ILE B N 1
ATOM 5957 C CA . ILE B 1 324 ? 15.172 -10.492 -18.75 1 98.5 324 ILE B CA 1
ATOM 5958 C C . ILE B 1 324 ? 15.695 -10.664 -20.172 1 98.5 324 ILE B C 1
ATOM 5960 O O . ILE B 1 324 ? 14.961 -10.438 -21.141 1 98.5 324 ILE B O 1
ATOM 5964 N N . THR B 1 325 ? 16.906 -11.078 -20.328 1 98.38 325 THR B N 1
ATOM 5965 C CA . THR B 1 325 ? 17.562 -11.18 -21.625 1 98.38 325 THR B CA 1
ATOM 5966 C C . THR B 1 325 ? 16.828 -12.172 -22.531 1 98.38 325 THR B C 1
ATOM 5968 O O . THR B 1 325 ? 16.484 -11.844 -23.656 1 98.38 325 THR B O 1
ATOM 5971 N N . GLN B 1 326 ? 16.547 -13.328 -22 1 98.31 326 GLN B N 1
ATOM 5972 C CA . GLN B 1 326 ? 15.898 -14.367 -22.797 1 98.31 326 GLN B CA 1
ATOM 5973 C C . GLN B 1 326 ? 14.453 -13.984 -23.125 1 98.31 326 GLN B C 1
ATOM 5975 O O . GLN B 1 326 ? 13.977 -14.25 -24.219 1 98.31 326 GLN B O 1
ATOM 5980 N N . SER B 1 327 ? 13.75 -13.391 -22.203 1 98.56 327 SER B N 1
ATOM 5981 C CA . SER B 1 327 ? 12.383 -12.953 -22.469 1 98.56 327 SER B CA 1
ATOM 5982 C C . SER B 1 327 ? 12.344 -11.859 -23.531 1 98.56 327 SER B C 1
ATOM 5984 O O . SER B 1 327 ? 11.445 -11.836 -24.375 1 98.56 327 SER B O 1
ATOM 5986 N N . THR B 1 328 ? 13.32 -10.953 -23.453 1 98.44 328 THR B N 1
ATOM 5987 C CA . THR B 1 328 ? 13.422 -9.898 -24.453 1 98.44 328 THR B CA 1
ATOM 5988 C C . THR B 1 328 ? 13.656 -10.484 -25.844 1 98.44 328 THR B C 1
ATOM 5990 O O . THR B 1 328 ? 13.047 -10.047 -26.812 1 98.44 328 THR B O 1
ATOM 5993 N N . GLU B 1 329 ? 14.461 -11.477 -25.938 1 98 329 GLU B N 1
ATOM 5994 C CA . GLU B 1 329 ? 14.711 -12.164 -27.188 1 98 329 GLU B CA 1
ATOM 5995 C C . GLU B 1 329 ? 13.445 -12.836 -27.719 1 98 329 GLU B C 1
ATOM 5997 O O . GLU B 1 329 ? 13.289 -13.008 -28.938 1 98 329 GLU B O 1
ATOM 6002 N N . ASN B 1 330 ? 12.594 -13.18 -26.812 1 97.81 330 ASN B N 1
ATOM 6003 C CA . ASN B 1 330 ? 11.352 -13.852 -27.172 1 97.81 330 ASN B CA 1
ATOM 6004 C C . ASN B 1 330 ? 10.25 -12.844 -27.484 1 97.81 330 ASN B C 1
ATOM 6006 O O . ASN B 1 330 ? 9.086 -13.227 -27.656 1 97.81 330 ASN B O 1
ATOM 6010 N N . GLY B 1 331 ? 10.516 -11.531 -27.438 1 97.62 331 GLY B N 1
ATOM 6011 C CA . GLY B 1 331 ? 9.578 -10.539 -27.938 1 97.62 331 GLY B CA 1
ATOM 6012 C C . GLY B 1 331 ? 8.984 -9.672 -26.844 1 97.62 331 GLY B C 1
ATOM 6013 O O . GLY B 1 331 ? 8.195 -8.766 -27.109 1 97.62 331 GLY B O 1
ATOM 6014 N N . TRP B 1 332 ? 9.383 -9.875 -25.609 1 98.56 332 TRP B N 1
ATOM 6015 C CA . TRP B 1 332 ? 8.852 -9.086 -24.5 1 98.56 332 TRP B CA 1
ATOM 6016 C C . TRP B 1 332 ? 9.617 -7.773 -24.344 1 98.56 332 TRP B C 1
ATOM 6018 O O . TRP B 1 332 ? 10.844 -7.742 -24.5 1 98.56 332 TRP B O 1
ATOM 6028 N N . THR B 1 333 ? 8.867 -6.688 -24.062 1 98.38 333 THR B N 1
ATOM 6029 C CA . THR B 1 333 ? 9.492 -5.414 -23.734 1 98.38 333 THR B CA 1
ATOM 6030 C C . THR B 1 333 ? 9.523 -5.207 -22.219 1 98.38 333 THR B C 1
ATOM 6032 O O . THR B 1 333 ? 8.477 -5.238 -21.562 1 98.38 333 THR B O 1
ATOM 6035 N N . VAL B 1 334 ? 10.703 -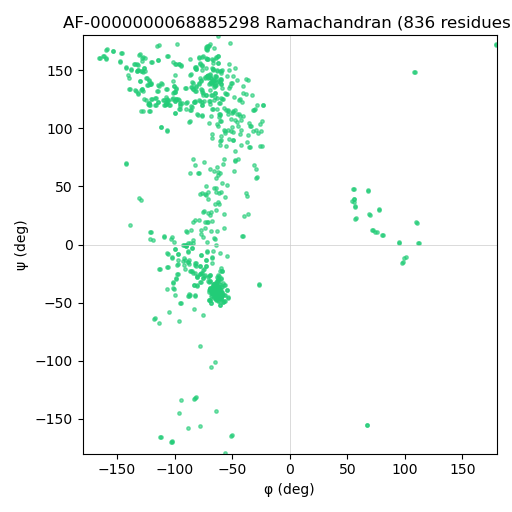4.953 -21.703 1 98.44 334 VAL B N 1
ATOM 6036 C CA . VAL B 1 334 ? 10.867 -4.824 -20.266 1 98.44 334 VAL B CA 1
ATOM 6037 C C . VAL B 1 334 ? 10.961 -3.35 -19.875 1 98.44 334 VAL B C 1
ATOM 6039 O O . VAL B 1 334 ? 11.766 -2.605 -20.453 1 98.44 334 VAL B O 1
ATOM 6042 N N . TYR B 1 335 ? 10.117 -2.934 -18.969 1 98.19 335 TYR B N 1
ATOM 6043 C CA . TYR B 1 335 ? 10.148 -1.615 -18.344 1 98.19 335 TYR B CA 1
ATOM 6044 C C . TYR B 1 335 ? 10.641 -1.706 -16.891 1 98.19 335 TYR B C 1
ATOM 6046 O O . TYR B 1 335 ? 10.055 -2.418 -16.078 1 98.19 335 TYR B O 1
ATOM 6054 N N . ALA B 1 336 ? 11.711 -1.016 -16.609 1 97.56 336 ALA B N 1
ATOM 6055 C CA . ALA B 1 336 ? 12.227 -0.968 -15.25 1 97.56 336 ALA B CA 1
ATOM 6056 C C . ALA B 1 336 ? 11.609 0.187 -14.469 1 97.56 336 ALA B C 1
ATOM 6058 O O . ALA B 1 336 ? 11.734 1.349 -14.859 1 97.56 336 ALA B O 1
ATOM 6059 N N . ALA B 1 337 ? 10.969 -0.146 -13.344 1 97.06 337 ALA B N 1
ATOM 6060 C CA . ALA B 1 337 ? 10.398 0.894 -12.5 1 97.06 337 ALA B CA 1
ATOM 6061 C C . ALA B 1 337 ? 11.477 1.567 -11.656 1 97.06 337 ALA B C 1
ATOM 6063 O O . ALA B 1 337 ? 12.172 0.905 -10.883 1 97.06 337 ALA B O 1
ATOM 6064 N N . ILE B 1 338 ? 11.57 2.859 -11.773 1 93.44 338 ILE B N 1
ATOM 6065 C CA . ILE B 1 338 ? 12.547 3.615 -11 1 93.44 338 ILE B CA 1
ATOM 6066 C C . ILE B 1 338 ? 11.898 4.871 -10.422 1 93.44 338 ILE B C 1
ATOM 6068 O O . ILE B 1 338 ? 10.859 5.316 -10.914 1 93.44 338 ILE B O 1
ATOM 6072 N N . PRO B 1 339 ? 12.5 5.355 -9.305 1 88.94 339 PRO B N 1
ATOM 6073 C CA . PRO B 1 339 ? 12.008 6.648 -8.82 1 88.94 339 PRO B CA 1
ATOM 6074 C C . PRO B 1 339 ? 12.219 7.773 -9.836 1 88.94 339 PRO B C 1
ATOM 6076 O O . PRO B 1 339 ? 13.031 7.637 -10.758 1 88.94 339 PRO B O 1
ATOM 6079 N N . PRO B 1 340 ? 11.391 8.797 -9.695 1 85.19 340 PRO B N 1
ATOM 6080 C CA . PRO B 1 340 ? 11.602 9.922 -10.609 1 85.19 340 PRO B CA 1
ATOM 6081 C C . PRO B 1 340 ? 13.031 10.461 -10.562 1 85.19 340 PRO B C 1
ATOM 6083 O O . PRO B 1 340 ? 13.602 10.617 -9.484 1 85.19 340 PRO B O 1
ATOM 6086 N N . PRO B 1 341 ? 13.539 10.547 -11.812 1 76.44 341 PRO B N 1
ATOM 6087 C CA . PRO B 1 341 ? 14.93 11.008 -11.859 1 76.44 341 PRO B CA 1
ATOM 6088 C C . PRO B 1 341 ? 15.086 12.453 -11.406 1 76.44 341 PRO B C 1
ATOM 6090 O O . PRO B 1 341 ? 14.148 13.25 -11.547 1 76.44 341 PRO B O 1
ATOM 6093 N N . THR B 1 342 ? 16.156 12.516 -10.742 1 64.88 342 THR B N 1
ATOM 6094 C CA . THR B 1 342 ? 16.531 13.898 -10.469 1 64.88 342 THR B CA 1
ATOM 6095 C C . THR B 1 342 ? 17 14.586 -11.742 1 64.88 342 THR B C 1
ATOM 6097 O O . THR B 1 342 ? 17.328 13.93 -12.727 1 64.88 342 THR B O 1
ATOM 6100 N N . LYS B 1 343 ? 16.766 15.852 -11.961 1 57.38 343 LYS B N 1
ATOM 6101 C CA . LYS B 1 343 ? 17.047 16.688 -13.125 1 57.38 343 LYS B CA 1
ATOM 6102 C C . LYS B 1 343 ? 18.25 16.156 -13.914 1 57.38 343 LYS B C 1
ATOM 6104 O O . LYS B 1 343 ? 18.25 16.203 -15.141 1 57.38 343 LYS B O 1
ATOM 6109 N N . ASN B 1 344 ? 19.281 15.586 -13.297 1 54.91 344 ASN B N 1
ATOM 6110 C CA . ASN B 1 344 ? 20.516 15.305 -14.016 1 54.91 344 ASN B CA 1
ATOM 6111 C C . ASN B 1 344 ? 20.5 13.898 -14.617 1 54.91 344 ASN B C 1
ATOM 6113 O O . ASN B 1 344 ? 21.359 13.57 -15.445 1 54.91 344 ASN B O 1
ATOM 6117 N N . GLN B 1 345 ? 19.766 12.977 -14.211 1 56.41 345 GLN B N 1
ATOM 6118 C CA . GLN B 1 345 ? 19.906 11.562 -14.531 1 56.41 345 GLN B CA 1
ATOM 6119 C C . GLN B 1 345 ? 19.172 11.211 -15.82 1 56.41 345 GLN B C 1
ATOM 6121 O O . GLN B 1 345 ? 19.422 10.172 -16.422 1 56.41 345 GLN B O 1
ATOM 6126 N N . ALA B 1 346 ? 18.25 12 -16.344 1 54.19 346 ALA B N 1
ATOM 6127 C CA . ALA B 1 346 ? 17.344 11.43 -17.328 1 54.19 346 ALA B CA 1
ATOM 6128 C C . ALA B 1 346 ? 17.969 11.445 -18.719 1 54.19 346 ALA B C 1
ATOM 6130 O O . ALA B 1 346 ? 18.188 12.508 -19.297 1 54.19 346 ALA B O 1
ATOM 6131 N N . ARG B 1 347 ? 19 10.523 -19.016 1 55.75 347 ARG B N 1
ATOM 6132 C CA . ARG B 1 347 ? 19.109 10.414 -20.469 1 55.75 347 ARG B CA 1
ATOM 6133 C C . ARG B 1 347 ? 17.75 10.188 -21.109 1 55.75 347 ARG B C 1
ATOM 6135 O O . ARG B 1 347 ? 17.016 9.281 -20.703 1 55.75 347 ARG B O 1
ATOM 6142 N N . ARG B 1 348 ? 17.234 11.133 -21.922 1 59.69 348 ARG B N 1
ATOM 6143 C CA . ARG B 1 348 ? 15.875 11.367 -22.391 1 59.69 348 ARG B CA 1
ATOM 6144 C C . ARG B 1 348 ? 15.344 10.164 -23.156 1 59.69 348 ARG B C 1
ATOM 6146 O O . ARG B 1 348 ? 14.164 9.82 -23.047 1 59.69 348 ARG B O 1
ATOM 6153 N N . ASP B 1 349 ? 16.203 9.234 -23.75 1 65.56 349 ASP B N 1
ATOM 6154 C CA . ASP B 1 349 ? 15.625 8.344 -24.75 1 65.56 349 ASP B CA 1
ATOM 6155 C C . ASP B 1 349 ? 15.109 7.055 -24.125 1 65.56 349 ASP B C 1
ATOM 6157 O O . ASP B 1 349 ? 14.211 6.406 -24.672 1 65.56 349 ASP B O 1
ATOM 6161 N N . ARG B 1 350 ? 15.445 6.684 -22.812 1 86.5 350 ARG B N 1
ATOM 6162 C CA . ARG B 1 350 ? 14.969 5.422 -22.25 1 86.5 350 ARG B CA 1
ATOM 6163 C C . ARG B 1 350 ? 14.094 5.66 -21.031 1 86.5 350 ARG B C 1
ATOM 6165 O O . ARG B 1 350 ? 13.547 4.715 -20.453 1 86.5 350 ARG B O 1
ATOM 6172 N N . TYR B 1 351 ? 13.875 6.922 -20.781 1 89.69 351 TYR B N 1
ATOM 6173 C CA . TYR B 1 351 ? 13.086 7.262 -19.609 1 89.69 351 TYR B CA 1
ATOM 6174 C C . TYR B 1 351 ? 11.68 7.711 -20 1 89.69 351 TYR B C 1
ATOM 6176 O O . TYR B 1 351 ? 11.523 8.594 -20.844 1 89.69 351 TYR B O 1
ATOM 6184 N N . VAL B 1 352 ? 10.742 7.039 -19.469 1 92.12 352 VAL B N 1
ATOM 6185 C CA . VAL B 1 352 ? 9.352 7.395 -19.75 1 92.12 352 VAL B CA 1
ATOM 6186 C C . VAL B 1 352 ? 8.602 7.617 -18.438 1 92.12 352 VAL B C 1
ATOM 6188 O O . VAL B 1 352 ? 8.883 6.969 -17.438 1 92.12 352 VAL B O 1
ATOM 6191 N N . TYR B 1 353 ? 7.629 8.516 -18.531 1 90.94 353 TYR B N 1
ATOM 6192 C CA . TYR B 1 353 ? 6.758 8.734 -17.391 1 90.94 353 TYR B CA 1
ATOM 6193 C C . TYR B 1 353 ? 5.492 7.891 -17.484 1 90.94 353 TYR B C 1
ATOM 6195 O O . TYR B 1 353 ? 5.023 7.598 -18.594 1 90.94 353 TYR B O 1
ATOM 6203 N N . ALA B 1 354 ? 4.965 7.621 -16.375 1 91.44 354 ALA B N 1
ATOM 6204 C CA . ALA B 1 354 ? 3.859 6.68 -16.219 1 91.44 354 ALA B CA 1
ATOM 6205 C C . ALA B 1 354 ? 2.691 7.047 -17.125 1 91.44 354 ALA B C 1
ATOM 6207 O O . ALA B 1 354 ? 2.084 6.172 -17.75 1 91.44 354 ALA B O 1
ATOM 6208 N N . PRO B 1 355 ? 2.355 8.297 -17.312 1 86.56 355 PRO B N 1
ATOM 6209 C CA . PRO B 1 355 ? 1.213 8.609 -18.172 1 86.56 355 PRO B CA 1
ATOM 6210 C C . PRO B 1 355 ? 1.47 8.273 -19.641 1 86.56 355 PRO B C 1
ATOM 6212 O O . PRO B 1 355 ? 0.525 8.172 -20.438 1 86.56 355 PRO B O 1
ATOM 6215 N N . GLU B 1 356 ? 2.666 7.973 -20 1 90.12 356 GLU B N 1
ATOM 6216 C CA . GLU B 1 356 ? 3.037 7.75 -21.391 1 90.12 356 GLU B CA 1
ATOM 6217 C C . GLU B 1 356 ? 2.934 6.273 -21.766 1 90.12 356 GLU B C 1
ATOM 6219 O O . GLU B 1 356 ? 3.092 5.906 -22.922 1 90.12 356 GLU B O 1
ATOM 6224 N N . VAL B 1 357 ? 2.547 5.473 -20.766 1 93.81 357 VAL B N 1
ATOM 6225 C CA . VAL B 1 357 ? 2.666 4.047 -21.047 1 93.81 357 VAL B CA 1
ATOM 6226 C C . VAL B 1 357 ? 1.275 3.436 -21.219 1 93.81 357 VAL B C 1
ATOM 6228 O O . VAL B 1 357 ? 1.138 2.217 -21.344 1 93.81 357 VAL B O 1
ATOM 6231 N N . ALA B 1 358 ? 0.195 4.082 -21.25 1 89.12 358 ALA B N 1
ATOM 6232 C CA . ALA B 1 358 ? -1.187 3.607 -21.266 1 89.12 358 ALA B CA 1
ATOM 6233 C C . ALA B 1 358 ? -1.456 2.721 -22.469 1 89.12 358 ALA B C 1
ATOM 6235 O O . ALA B 1 358 ? -2.291 1.816 -22.406 1 89.12 358 ALA B O 1
ATOM 6236 N N . GLU B 1 359 ? -0.715 2.809 -23.547 1 92.69 359 GLU B N 1
ATOM 6237 C CA . GLU B 1 359 ? -1.096 2.086 -24.766 1 92.69 359 GLU B CA 1
ATOM 6238 C C . GLU B 1 359 ? -0.002 1.112 -25.188 1 92.69 359 GLU B C 1
ATOM 6240 O O . GLU B 1 359 ? -0.142 0.419 -26.203 1 92.69 359 GLU B O 1
ATOM 6245 N N . VAL B 1 360 ? 0.912 0.947 -24.328 1 96.19 360 VAL B N 1
ATOM 6246 C CA . VAL B 1 360 ? 2.059 0.155 -24.766 1 96.19 360 VAL B CA 1
ATOM 6247 C C . VAL B 1 360 ? 1.683 -1.324 -24.797 1 96.19 360 VAL B C 1
ATOM 6249 O O . VAL B 1 360 ? 2.215 -2.09 -25.609 1 96.19 360 VAL B O 1
ATOM 6252 N N . VAL B 1 361 ? 0.788 -1.722 -23.984 1 97 361 VAL B N 1
ATOM 6253 C CA . VAL B 1 361 ? 0.382 -3.121 -23.891 1 97 361 VAL B CA 1
ATOM 6254 C C . VAL B 1 361 ? -0.447 -3.498 -25.125 1 97 361 VAL B C 1
ATOM 6256 O O . VAL B 1 361 ? -0.698 -4.68 -25.375 1 97 361 VAL B O 1
ATOM 6259 N N . LYS B 1 362 ? -0.881 -2.537 -25.891 1 95.81 362 LYS B N 1
ATOM 6260 C CA . LYS B 1 362 ? -1.588 -2.811 -27.125 1 95.81 362 LYS B CA 1
ATOM 6261 C C . LYS B 1 362 ? -0.609 -3.117 -28.266 1 95.81 362 LYS B C 1
ATOM 6263 O O . LYS B 1 362 ? -0.999 -3.662 -29.297 1 95.81 362 LYS B O 1
ATOM 6268 N N . GLU B 1 363 ? 0.599 -2.791 -28.062 1 95.94 363 GLU B N 1
ATOM 6269 C CA . GLU B 1 363 ? 1.6 -2.896 -29.125 1 95.94 363 GLU B CA 1
ATOM 6270 C C . GLU B 1 363 ? 2.398 -4.191 -29 1 95.94 363 GLU B C 1
ATOM 6272 O O . GLU B 1 363 ? 2.959 -4.676 -29.984 1 95.94 363 GLU B O 1
ATOM 6277 N N . GLY B 1 364 ? 2.506 -4.746 -27.859 1 97.31 364 GLY B N 1
ATOM 6278 C CA . GLY B 1 364 ? 3.258 -5.961 -27.594 1 97.31 364 GLY B CA 1
ATOM 6279 C C . GLY B 1 364 ? 3.234 -6.379 -26.141 1 97.31 364 GLY B C 1
ATOM 6280 O O . GLY B 1 364 ? 2.744 -5.637 -25.281 1 97.31 364 GLY B O 1
ATOM 6281 N N . PRO B 1 365 ? 3.768 -7.59 -25.891 1 98.38 365 PRO B N 1
ATOM 6282 C CA . PRO B 1 365 ? 3.801 -8.062 -24.516 1 98.38 365 PRO B CA 1
ATOM 6283 C C . PRO B 1 365 ? 4.805 -7.293 -23.656 1 98.38 365 PRO B C 1
ATOM 6285 O O . PRO B 1 365 ? 5.879 -6.922 -24.141 1 98.38 365 PRO B O 1
ATOM 6288 N N . VAL B 1 366 ? 4.453 -7.082 -22.375 1 98.62 366 VAL B N 1
ATOM 6289 C CA . VAL B 1 366 ? 5.23 -6.195 -21.516 1 98.62 366 VAL B CA 1
ATOM 6290 C C . VAL B 1 366 ? 5.559 -6.902 -20.203 1 98.62 366 VAL B C 1
ATOM 6292 O O . VAL B 1 366 ? 4.73 -7.641 -19.672 1 98.62 366 VAL B O 1
ATOM 6295 N N . VAL B 1 367 ? 6.781 -6.664 -19.734 1 98.81 367 VAL B N 1
ATOM 6296 C CA . VAL B 1 367 ? 7.199 -7.004 -18.375 1 98.81 367 VAL B CA 1
ATOM 6297 C C . VAL B 1 367 ? 7.504 -5.73 -17.594 1 98.81 367 VAL B C 1
ATOM 6299 O O . VAL B 1 367 ? 8.289 -4.895 -18.047 1 98.81 367 VAL B O 1
ATOM 6302 N N . LEU B 1 368 ? 6.848 -5.551 -16.516 1 98.81 368 LEU B N 1
ATOM 6303 C CA . LEU B 1 368 ? 7.211 -4.492 -15.586 1 98.81 368 LEU B CA 1
ATOM 6304 C C . LEU B 1 368 ? 8.102 -5.031 -14.477 1 98.81 368 LEU B C 1
ATOM 6306 O O . LEU B 1 368 ? 7.688 -5.895 -13.703 1 98.81 368 LEU B O 1
ATOM 6310 N N . LEU B 1 369 ? 9.289 -4.512 -14.453 1 98.69 369 LEU B N 1
ATOM 6311 C CA . LEU B 1 369 ? 10.305 -4.914 -13.484 1 98.69 369 LEU B CA 1
ATOM 6312 C C . LEU B 1 369 ? 10.312 -3.979 -12.281 1 98.69 369 LEU B C 1
ATOM 6314 O O . LEU B 1 369 ? 10.492 -2.768 -12.43 1 98.69 369 LEU B O 1
ATOM 6318 N N . VAL B 1 370 ? 10.086 -4.555 -11.07 1 97.88 370 VAL B N 1
ATOM 6319 C CA . VAL B 1 370 ? 10.055 -3.793 -9.828 1 97.88 370 VAL B CA 1
ATOM 6320 C C . VAL B 1 370 ? 11.109 -4.336 -8.867 1 97.88 370 VAL B C 1
ATOM 6322 O O . VAL B 1 370 ? 11.25 -5.551 -8.703 1 97.88 370 VAL B O 1
ATOM 6325 N N . GLY B 1 371 ? 11.797 -3.43 -8.203 1 94.94 371 GLY B N 1
ATOM 6326 C CA . GLY B 1 371 ? 12.922 -3.84 -7.383 1 94.94 371 GLY B CA 1
ATOM 6327 C C . GLY B 1 371 ? 12.68 -3.656 -5.895 1 94.94 371 GLY B C 1
ATOM 6328 O O . GLY B 1 371 ? 11.547 -3.418 -5.473 1 94.94 371 GLY B O 1
ATOM 6329 N N . ASN B 1 372 ? 13.742 -3.73 -5.203 1 89.44 372 ASN B N 1
ATOM 6330 C CA . ASN B 1 372 ? 13.797 -3.768 -3.746 1 89.44 372 ASN B CA 1
ATOM 6331 C C . ASN B 1 372 ? 13.336 -2.449 -3.131 1 89.44 372 ASN B C 1
ATOM 6333 O O . ASN B 1 372 ? 13.594 -1.379 -3.688 1 89.44 372 ASN B O 1
ATOM 6337 N N . GLU B 1 373 ? 12.75 -2.449 -1.892 1 78.94 373 GLU B N 1
ATOM 6338 C CA . GLU B 1 373 ? 12.203 -1.32 -1.145 1 78.94 373 GLU B CA 1
ATOM 6339 C C . GLU B 1 373 ? 13.305 -0.343 -0.738 1 78.94 373 GLU B C 1
ATOM 6341 O O . GLU B 1 373 ? 13.086 0.87 -0.715 1 78.94 373 GLU B O 1
ATOM 6346 N N . GLY B 1 374 ? 14.43 -0.839 -0.449 1 79.69 374 GLY B N 1
ATOM 6347 C CA . GLY B 1 374 ? 15.516 -0.01 0.037 1 79.69 374 GLY B CA 1
ATOM 6348 C C . GLY B 1 374 ? 16.453 0.447 -1.063 1 79.69 374 GLY B C 1
ATOM 6349 O O . GLY B 1 374 ? 16.531 1.638 -1.374 1 79.69 374 GLY B O 1
ATOM 6350 N N . GLU B 1 375 ? 16.891 -0.438 -1.825 1 83.69 375 GLU B N 1
ATOM 6351 C CA . GLU B 1 375 ? 17.969 -0.172 -2.771 1 83.69 375 GLU B CA 1
ATOM 6352 C C . GLU B 1 375 ? 17.422 0.016 -4.188 1 83.69 375 GLU B C 1
ATOM 6354 O O . GLU B 1 375 ? 18.141 0.514 -5.066 1 83.69 375 GLU B O 1
ATOM 6359 N N . GLY B 1 376 ? 16.203 -0.301 -4.355 1 90.12 376 GLY B N 1
ATOM 6360 C CA . GLY B 1 376 ? 15.68 -0.273 -5.711 1 90.12 376 GLY B CA 1
ATOM 6361 C C . GLY B 1 376 ? 16.281 -1.334 -6.609 1 90.12 376 GLY B C 1
ATOM 6362 O O . GLY B 1 376 ? 16.609 -2.432 -6.152 1 90.12 376 GLY B O 1
ATOM 6363 N N . LEU B 1 377 ? 16.25 -1.059 -7.844 1 93.5 377 LEU B N 1
ATOM 6364 C CA . LEU B 1 377 ? 16.781 -1.998 -8.828 1 93.5 377 LEU B CA 1
ATOM 6365 C C . LEU B 1 377 ? 18.297 -1.869 -8.938 1 93.5 377 LEU B C 1
ATOM 6367 O O . LEU B 1 377 ? 18.828 -0.756 -8.984 1 93.5 377 LEU B O 1
ATOM 6371 N N . ARG B 1 378 ? 18.953 -3.008 -8.977 1 92 378 ARG B N 1
ATOM 6372 C CA . ARG B 1 378 ? 20.391 -3.023 -9.219 1 92 378 ARG B CA 1
ATOM 6373 C C . ARG B 1 378 ? 20.719 -2.459 -10.602 1 92 378 ARG B C 1
ATOM 6375 O O . ARG B 1 378 ? 19.984 -2.678 -11.562 1 92 378 ARG B O 1
ATOM 6382 N N . PRO B 1 379 ? 21.797 -1.871 -10.781 1 92.06 379 PRO B N 1
ATOM 6383 C CA . PRO B 1 379 ? 22.172 -1.18 -12.023 1 92.06 379 PRO B CA 1
ATOM 6384 C C . PRO B 1 379 ? 22.172 -2.105 -13.234 1 92.06 379 PRO B C 1
ATOM 6386 O O . PRO B 1 379 ? 21.672 -1.732 -14.297 1 92.06 379 PRO B O 1
ATOM 6389 N N . PRO B 1 380 ? 22.688 -3.305 -13.156 1 94.25 380 PRO B N 1
ATOM 6390 C CA . PRO B 1 380 ? 22.672 -4.172 -14.336 1 94.25 380 PRO B CA 1
ATOM 6391 C C . PRO B 1 380 ? 21.266 -4.441 -14.859 1 94.25 380 PRO B C 1
ATOM 6393 O O . PRO B 1 380 ? 21.062 -4.535 -16.078 1 94.25 380 PRO B O 1
ATOM 6396 N N . LEU B 1 381 ? 20.328 -4.57 -13.977 1 96.12 381 LEU B N 1
ATOM 6397 C CA . LEU B 1 381 ? 18.953 -4.844 -14.391 1 96.12 381 LEU B CA 1
ATOM 6398 C C . LEU B 1 381 ? 18.359 -3.637 -15.102 1 96.12 381 LEU B C 1
ATOM 6400 O O . LEU B 1 381 ? 17.641 -3.789 -16.094 1 96.12 381 LEU B O 1
ATOM 6404 N N . LYS B 1 382 ? 18.688 -2.49 -14.594 1 93.56 382 LYS B N 1
ATOM 6405 C CA . LYS B 1 382 ? 18.234 -1.266 -15.25 1 93.56 382 LYS B CA 1
ATOM 6406 C C . LYS B 1 382 ? 18.781 -1.172 -16.672 1 93.56 382 LYS B C 1
ATOM 6408 O O . LYS B 1 382 ? 18.062 -0.762 -17.594 1 93.56 382 LYS B O 1
ATOM 6413 N N . LYS B 1 383 ? 19.938 -1.567 -16.828 1 94.44 383 LYS B N 1
ATOM 6414 C CA . LYS B 1 383 ? 20.594 -1.494 -18.141 1 94.44 383 LYS B CA 1
ATOM 6415 C C . LYS B 1 383 ? 19.984 -2.5 -19.109 1 94.44 383 LYS B C 1
ATOM 6417 O O . LYS B 1 383 ? 19.922 -2.24 -20.312 1 94.44 383 LYS B O 1
ATOM 6422 N N . LEU B 1 384 ? 19.547 -3.592 -18.609 1 96.88 384 LEU B N 1
ATOM 6423 C CA . LEU B 1 384 ? 19.016 -4.652 -19.453 1 96.88 384 LEU B CA 1
ATOM 6424 C C . LEU B 1 384 ? 17.594 -4.309 -19.906 1 96.88 384 LEU B C 1
ATOM 6426 O O . LEU B 1 384 ? 17.156 -4.781 -20.953 1 96.88 384 LEU B O 1
ATOM 6430 N N . ALA B 1 385 ? 16.891 -3.496 -19.156 1 97 385 ALA B N 1
ATOM 6431 C CA . ALA B 1 385 ? 15.539 -3.104 -19.531 1 97 385 ALA B CA 1
ATOM 6432 C C . ALA B 1 385 ? 15.555 -2.164 -20.734 1 97 385 ALA B C 1
ATOM 6434 O O . ALA B 1 385 ? 16.438 -1.308 -20.844 1 97 385 ALA B O 1
ATOM 6435 N N . LYS B 1 386 ? 14.609 -2.299 -21.562 1 96.12 386 LYS B N 1
ATOM 6436 C CA . LYS B 1 386 ? 14.523 -1.419 -22.734 1 96.12 386 LYS B CA 1
ATOM 6437 C C . LYS B 1 386 ? 14.211 0.016 -22.312 1 96.12 386 LYS B C 1
ATOM 6439 O O . LYS B 1 386 ? 14.758 0.965 -22.875 1 96.12 386 LYS B O 1
ATOM 6444 N N . PHE B 1 387 ? 13.281 0.16 -21.328 1 96.06 387 PHE B N 1
ATOM 6445 C CA . PHE B 1 387 ? 12.898 1.479 -20.828 1 96.06 387 PHE B CA 1
ATOM 6446 C C . PHE B 1 387 ? 12.906 1.515 -19.312 1 96.06 387 PHE B C 1
ATOM 6448 O O . PHE B 1 387 ? 12.828 0.471 -18.656 1 96.06 387 PHE B O 1
ATOM 6455 N N . CYS B 1 388 ? 13.102 2.744 -18.828 1 95.31 388 CYS B N 1
ATOM 6456 C CA . CYS B 1 388 ? 12.836 3.051 -17.438 1 95.31 388 CYS B CA 1
ATOM 6457 C C . CYS B 1 388 ? 11.562 3.879 -17.281 1 95.31 388 CYS B C 1
ATOM 6459 O O . CYS B 1 388 ? 11.336 4.816 -18.047 1 95.31 388 CYS B O 1
ATOM 6461 N N . VAL B 1 389 ? 10.742 3.48 -16.328 1 96 389 VAL B N 1
ATOM 6462 C CA . VAL B 1 389 ? 9.469 4.172 -16.156 1 96 389 VAL B CA 1
ATOM 6463 C C . VAL B 1 389 ? 9.352 4.699 -14.734 1 96 389 VAL B C 1
ATOM 6465 O O . VAL B 1 389 ? 9.727 4.016 -13.773 1 96 389 VAL B O 1
ATOM 6468 N N . SER B 1 390 ? 8.867 5.898 -14.617 1 94.06 390 SER B N 1
ATOM 6469 C CA . SER B 1 390 ? 8.695 6.523 -13.305 1 94.06 390 SER B CA 1
ATOM 6470 C C . SER B 1 390 ? 7.316 7.16 -13.172 1 94.06 390 SER B C 1
ATOM 6472 O O . SER B 1 390 ? 6.711 7.562 -14.172 1 94.06 390 SER B O 1
ATOM 6474 N N . LEU B 1 391 ? 6.863 7.152 -11.953 1 95 391 LEU B N 1
ATOM 6475 C CA . LEU B 1 391 ? 5.688 7.957 -11.633 1 95 391 LEU B CA 1
ATOM 6476 C C . LEU B 1 391 ? 6.031 9.445 -11.641 1 95 391 LEU B C 1
ATOM 6478 O O . LEU B 1 391 ? 7.199 9.82 -11.508 1 95 391 LEU B O 1
ATOM 6482 N N . VAL B 1 392 ? 4.992 10.203 -11.781 1 91.62 392 VAL B N 1
ATOM 6483 C CA . VAL B 1 392 ? 5.176 11.648 -11.758 1 91.62 392 VAL B CA 1
ATOM 6484 C C . VAL B 1 392 ? 4.812 12.195 -10.383 1 91.62 392 VAL B C 1
ATOM 6486 O O . VAL B 1 392 ? 3.756 11.867 -9.836 1 91.62 392 VAL B O 1
ATOM 6489 N N . LYS B 1 393 ? 5.688 13 -9.852 1 91.62 393 LYS B N 1
ATOM 6490 C CA . LYS B 1 393 ? 5.395 13.68 -8.594 1 91.62 393 LYS B CA 1
ATOM 6491 C C . LYS B 1 393 ? 4.383 14.805 -8.805 1 91.62 393 LYS B C 1
ATOM 6493 O O . LYS B 1 393 ? 4.43 15.508 -9.812 1 91.62 393 LYS B O 1
ATOM 6498 N N . GLY B 1 394 ? 3.539 14.93 -7.781 1 91.44 394 GLY B N 1
ATOM 6499 C CA . GLY B 1 394 ? 2.633 16.062 -7.832 1 91.44 394 GLY B CA 1
ATOM 6500 C C . GLY B 1 394 ? 3.338 17.406 -7.699 1 91.44 394 GLY B C 1
ATOM 6501 O O . GLY B 1 394 ? 4.457 17.469 -7.184 1 91.44 394 GLY B O 1
ATOM 6502 N N . PRO B 1 395 ? 2.652 18.391 -8.148 1 90.12 395 PRO B N 1
ATOM 6503 C CA . PRO B 1 395 ? 3.244 19.734 -8.016 1 90.12 395 PRO B CA 1
ATOM 6504 C C . PRO B 1 395 ? 3.502 20.109 -6.559 1 90.12 395 PRO B C 1
ATOM 6506 O O . PRO B 1 395 ? 2.719 19.766 -5.676 1 90.12 395 PRO B O 1
ATOM 6509 N N . GLY B 1 396 ? 4.59 20.781 -6.379 1 85.94 396 GLY B N 1
ATOM 6510 C CA . GLY B 1 396 ? 4.906 21.297 -5.055 1 85.94 396 GLY B CA 1
ATOM 6511 C C . GLY B 1 396 ? 5.52 20.266 -4.141 1 85.94 396 GLY B C 1
ATOM 6512 O O . GLY B 1 396 ? 5.734 20.516 -2.955 1 85.94 396 GLY B O 1
ATOM 6513 N N . THR B 1 397 ? 5.824 19.156 -4.668 1 87.88 397 THR B N 1
ATOM 6514 C CA . THR B 1 397 ? 6.383 18.094 -3.834 1 87.88 397 THR B CA 1
ATOM 6515 C C . THR B 1 397 ? 7.879 18.297 -3.629 1 87.88 397 THR B C 1
ATOM 6517 O O . THR B 1 397 ? 8.617 18.547 -4.59 1 87.88 397 THR B O 1
ATOM 6520 N N . ASP B 1 398 ? 8.219 18.172 -2.383 1 84.12 398 ASP B N 1
ATOM 6521 C CA . ASP B 1 398 ? 9.625 18.312 -1.991 1 84.12 398 ASP B CA 1
ATOM 6522 C C . ASP B 1 398 ? 10.398 17.031 -2.295 1 84.12 398 ASP B C 1
ATOM 6524 O O . ASP B 1 398 ? 9.812 15.945 -2.373 1 84.12 398 ASP B O 1
ATOM 6528 N N . SER B 1 399 ? 11.703 17.203 -2.338 1 83.62 399 SER B N 1
ATOM 6529 C CA . SER B 1 399 ? 12.578 16.078 -2.654 1 83.62 399 SER B CA 1
ATOM 6530 C C . SER B 1 399 ? 12.75 15.156 -1.452 1 83.62 399 SER B C 1
ATOM 6532 O O . SER B 1 399 ? 13.258 14.039 -1.588 1 83.62 399 SER B O 1
ATOM 6534 N N . LEU B 1 400 ? 12.281 15.562 -0.35 1 87.44 400 LEU B N 1
ATOM 6535 C CA . LEU B 1 400 ? 12.43 14.766 0.861 1 87.44 400 LEU B CA 1
ATOM 6536 C C . LEU B 1 400 ? 11.656 13.461 0.743 1 87.44 400 LEU B C 1
ATOM 6538 O O . LEU B 1 400 ? 12.047 12.445 1.324 1 87.44 400 LEU B O 1
ATOM 6542 N N . VAL B 1 401 ? 10.555 13.586 0.043 1 89.75 401 VAL B N 1
ATOM 6543 C CA . VAL B 1 401 ? 9.789 12.375 -0.252 1 89.75 401 VAL B CA 1
ATOM 6544 C C . VAL B 1 401 ? 9.961 12 -1.723 1 89.75 401 VAL B C 1
ATOM 6546 O O . VAL B 1 401 ? 9.258 12.523 -2.59 1 89.75 401 VAL B O 1
ATOM 6549 N N . ASP B 1 402 ? 10.844 11.094 -1.938 1 87.06 402 ASP B N 1
ATOM 6550 C CA . ASP B 1 402 ? 11.273 10.875 -3.316 1 87.06 402 ASP B CA 1
ATOM 6551 C C . ASP B 1 402 ? 10.68 9.578 -3.877 1 87.06 402 ASP B C 1
ATOM 6553 O O . ASP B 1 402 ? 10.852 9.273 -5.059 1 87.06 402 ASP B O 1
ATOM 6557 N N . SER B 1 403 ? 10.07 8.859 -3.014 1 91.5 403 SER B N 1
ATOM 6558 C CA . SER B 1 403 ? 9.508 7.605 -3.506 1 91.5 403 SER B CA 1
ATOM 6559 C C . SER B 1 403 ? 8.32 7.16 -2.666 1 91.5 403 SER B C 1
ATOM 6561 O O . SER B 1 403 ? 8.023 7.766 -1.634 1 91.5 403 SER B O 1
ATOM 6563 N N . LEU B 1 404 ? 7.641 6.246 -3.207 1 95.25 404 LEU B N 1
ATOM 6564 C CA . LEU B 1 404 ? 6.469 5.664 -2.559 1 95.25 404 LEU B CA 1
ATOM 6565 C C . LEU B 1 404 ? 6.777 4.266 -2.037 1 95.25 404 LEU B C 1
ATOM 6567 O O . LEU B 1 404 ? 7.828 3.697 -2.35 1 95.25 404 LEU B O 1
ATOM 6571 N N . ASN B 1 405 ? 5.922 3.789 -1.11 1 94.94 405 ASN B N 1
ATOM 6572 C CA . ASN B 1 405 ? 5.957 2.373 -0.759 1 94.94 405 ASN B CA 1
ATOM 6573 C C . ASN B 1 405 ? 5.906 1.486 -1.999 1 94.94 405 ASN B C 1
ATOM 6575 O O . ASN B 1 405 ? 5.133 1.746 -2.922 1 94.94 405 ASN B O 1
ATOM 6579 N N . VAL B 1 406 ? 6.656 0.449 -2.043 1 96.81 406 VAL B N 1
ATOM 6580 C CA . VAL B 1 406 ? 6.832 -0.357 -3.246 1 96.81 406 VAL B CA 1
ATOM 6581 C C . VAL B 1 406 ? 5.488 -0.939 -3.682 1 96.81 406 VAL B C 1
ATOM 6583 O O . VAL B 1 406 ? 5.215 -1.06 -4.879 1 96.81 406 VAL B O 1
ATOM 6586 N N . SER B 1 407 ? 4.645 -1.399 -2.736 1 98 407 SER B N 1
ATOM 6587 C CA . SER B 1 407 ? 3.35 -1.963 -3.105 1 98 407 SER B CA 1
ATOM 6588 C C . SER B 1 407 ? 2.447 -0.907 -3.734 1 98 407 SER B C 1
ATOM 6590 O O . SER B 1 407 ? 1.724 -1.192 -4.691 1 98 407 SER B O 1
ATOM 6592 N N . VAL B 1 408 ? 2.545 0.335 -3.217 1 98.12 408 VAL B N 1
ATOM 6593 C CA . VAL B 1 408 ? 1.758 1.44 -3.752 1 98.12 408 VAL B CA 1
ATOM 6594 C C . VAL B 1 408 ? 2.275 1.818 -5.141 1 98.12 408 VAL B C 1
ATOM 6596 O O . VAL B 1 408 ? 1.494 1.946 -6.086 1 98.12 408 VAL B O 1
ATOM 6599 N N . ALA B 1 409 ? 3.582 1.972 -5.273 1 97.62 409 ALA B N 1
ATOM 6600 C CA . ALA B 1 409 ? 4.191 2.34 -6.547 1 97.62 409 ALA B CA 1
ATOM 6601 C C . ALA B 1 409 ? 3.869 1.31 -7.625 1 97.62 409 ALA B C 1
ATOM 6603 O O . ALA B 1 409 ? 3.543 1.67 -8.758 1 97.62 409 ALA B O 1
ATOM 6604 N N . THR B 1 410 ? 3.965 0.064 -7.246 1 98.38 410 THR B N 1
ATOM 6605 C CA . THR B 1 410 ? 3.68 -1.017 -8.188 1 98.38 410 THR B CA 1
ATOM 6606 C C . THR B 1 410 ? 2.232 -0.952 -8.664 1 98.38 410 THR B C 1
ATOM 6608 O O . THR B 1 410 ? 1.961 -1.075 -9.859 1 98.38 410 THR B O 1
ATOM 6611 N N . ALA B 1 411 ? 1.318 -0.748 -7.75 1 98.44 411 ALA B N 1
ATOM 6612 C CA . ALA B 1 411 ? -0.096 -0.667 -8.102 1 98.44 411 ALA B CA 1
ATOM 6613 C C . ALA B 1 411 ? -0.362 0.509 -9.039 1 98.44 411 ALA B C 1
ATOM 6615 O O . ALA B 1 411 ? -1.104 0.378 -10.016 1 98.44 411 ALA B O 1
ATOM 6616 N N . LEU B 1 412 ? 0.232 1.648 -8.734 1 97.88 412 LEU B N 1
ATOM 6617 C CA . LEU B 1 412 ? 0.048 2.836 -9.562 1 97.88 412 LEU B CA 1
ATOM 6618 C C . LEU B 1 412 ? 0.577 2.602 -10.977 1 97.88 412 LEU B C 1
ATOM 6620 O O . LEU B 1 412 ? -0.08 2.959 -11.961 1 97.88 412 LEU B O 1
ATOM 6624 N N . LEU B 1 413 ? 1.704 2 -11.102 1 98.06 413 LEU B N 1
ATOM 6625 C CA . LEU B 1 413 ? 2.293 1.746 -12.414 1 98.06 413 LEU B CA 1
ATOM 6626 C C . LEU B 1 413 ? 1.47 0.723 -13.188 1 98.06 413 LEU B C 1
ATOM 6628 O O . LEU B 1 413 ? 1.217 0.9 -14.383 1 98.06 413 LEU B O 1
ATOM 6632 N N . CYS B 1 414 ? 1.054 -0.353 -12.516 1 98.12 414 CYS B N 1
ATOM 6633 C CA . CYS B 1 414 ? 0.19 -1.33 -13.164 1 98.12 414 CYS B CA 1
ATOM 6634 C C . CYS B 1 414 ? -1.077 -0.67 -13.695 1 98.12 414 CYS B C 1
ATOM 6636 O O . CYS B 1 414 ? -1.515 -0.961 -14.812 1 98.12 414 CYS B O 1
ATOM 6638 N N . SER B 1 415 ? -1.638 0.183 -12.883 1 96.81 415 SER B N 1
ATOM 6639 C CA . SER B 1 415 ? -2.852 0.891 -13.273 1 96.81 415 SER B CA 1
ATOM 6640 C C . SER B 1 415 ? -2.625 1.712 -14.539 1 96.81 415 SER B C 1
ATOM 6642 O O . SER B 1 415 ? -3.488 1.763 -15.422 1 96.81 415 SER B O 1
ATOM 6644 N N . LYS B 1 416 ? -1.487 2.355 -14.656 1 96.5 416 LYS B N 1
ATOM 6645 C CA . LYS B 1 416 ? -1.175 3.178 -15.82 1 96.5 416 LYS B CA 1
ATOM 6646 C C . LYS B 1 416 ? -1 2.316 -17.062 1 96.5 416 LYS B C 1
ATOM 6648 O O . LYS B 1 416 ? -1.505 2.66 -18.141 1 96.5 416 LYS B O 1
ATOM 6653 N N . PHE B 1 417 ? -0.338 1.177 -16.938 1 97.25 417 PHE B N 1
ATOM 6654 C CA . PHE B 1 417 ? -0.105 0.283 -18.062 1 97.25 417 PHE B CA 1
ATOM 6655 C C . PHE B 1 417 ? -1.41 -0.349 -18.531 1 97.25 417 PHE B C 1
ATOM 6657 O O . PHE B 1 417 ? -1.637 -0.498 -19.734 1 97.25 417 PHE B O 1
ATOM 6664 N N . LEU B 1 418 ? -2.268 -0.677 -17.578 1 95.81 418 LEU B N 1
ATOM 6665 C CA . LEU B 1 418 ? -3.422 -1.512 -17.891 1 95.81 418 LEU B CA 1
ATOM 6666 C C . LEU B 1 418 ? -4.676 -0.662 -18.062 1 95.81 418 LEU B C 1
ATOM 6668 O O . LEU B 1 418 ? -5.727 -1.173 -18.453 1 95.81 418 LEU B O 1
ATOM 6672 N N . GLY B 1 419 ? -4.578 0.653 -17.828 1 85.38 419 GLY B N 1
ATOM 6673 C CA . GLY B 1 419 ? -5.695 1.564 -18.016 1 85.38 419 GLY B CA 1
ATOM 6674 C C . GLY B 1 419 ? -6.793 1.378 -16.984 1 85.38 419 GLY B C 1
ATOM 6675 O O . GLY B 1 419 ? -7.965 1.643 -17.25 1 85.38 419 GLY B O 1
ATOM 6676 N N . ALA B 1 420 ? -6.414 0.893 -15.891 1 74.69 420 ALA B N 1
ATOM 6677 C CA . ALA B 1 420 ? -7.402 0.655 -14.836 1 74.69 420 ALA B CA 1
ATOM 6678 C C . ALA B 1 420 ? -7.484 1.846 -13.883 1 74.69 420 ALA B C 1
ATOM 6680 O O . ALA B 1 420 ? -6.523 2.607 -13.75 1 74.69 420 ALA B O 1
#

Foldseek 3Di:
DDDDDDDDDPPDPPPPPCPDDDPPPPPPDDDDDDDDDDDDDDPDDDDDPPPPPDCPDDPPDDPPVPVPPDPPPCPDPPPDDDDDDPDCPPPVPDPPPPPPPPCVVPPPPVCPVQDPQDDDDAPDPQKAKAAALLLLLLCLVLVQFFWEEKEFEDAPPQDPVNVVSVVVSVVSCVVSVYHYHHDPDVSNVCNRVVNPDRVGIMTITHDRDAFAFQAWAAADPLLQKTATHGDQAAPVGHGDDDDPDGIFGAQCSPQFHAEEEEEEQAADLLLLLLLLLLCQVLRHRAYEYESPNHDDCHSNNSVNVSSSVSVHRYHYYHDPLSHLQVHVVNFEAEEEEDWDDDPPPCPPPQEEELLVQQCVRRVGYYYYYWYYQPPTDDPVNVVSGSHYYYYDDDPPDDVVCGDDGRSVRSSSSSCSNSVD/DDYDDCPDDDPPPPPDPPPDDPDDPPPPDDDDDDDDDDDPPDDDDDDDDDDDDPCPCPPPDDPVVPVPPDPPPCPDPPPPDPDDDPPPDPPPPPPPPPPPPDCVVVPPPVCPVQDPQDDDDAPDPQKAKAAALLLLLLCLVLVQFFWEEKEFEDAPPQDPVNVVSVVVSVVSCVVSVYHYHHDPDVSNVCSRVVNPDRVGIMTITHDRDAFAFQAWAAADPLLQKTATHGDQAAPVGHGDDDDPDGIFGAQCSPQFHAEEEEEEQAADLLLLLLLLLLCQVLRHRAYEYESPNHDDCHSNNSVNVSSSVSVHRYHYYHDPLSHLQVHVVNWEAEEEEDWDDDPPPDPPPQEEELLVQQCVRRVGYYYYYWYYQPPTDDPVNCVSGSHYYYYDDDPPDDCVCGDDGRSVRSSSSSCSNSVD

Nearest PDB structures (foldseek):
  5l0z-assembly1_B  TM=8.303E-01  e=1.393E-15  Sinorhizobium meliloti 1021
  1x7p-assembly1_A  TM=7.591E-01  e=4.905E-16  Streptomyces viridochromogenes
  2i6d-assembly1_A  TM=8.124E-01  e=4.759E-15  Porphyromonas gingivalis W83
  1x7o-assembly1_B  TM=7.824E-01  e=3.501E-15  Streptomyces viridochromogenes
  1gz0-assembly4_E  TM=9.084E-01  e=3.617E-12  Escherichia coli

Solvent-accessible surface area (backbone atoms only — not comparable to full-atom values): 49392 Å² total; per-residue (Å²): 139,86,81,81,90,85,90,80,88,74,84,77,78,78,76,79,76,79,71,82,79,82,79,68,83,70,86,75,81,91,85,75,94,80,75,91,85,83,75,86,84,81,85,71,88,71,84,66,85,66,84,75,80,80,69,87,64,84,70,82,81,72,86,63,84,65,81,70,76,77,76,76,73,77,70,74,77,78,70,82,80,83,73,83,77,75,83,70,77,70,66,78,68,68,77,74,69,73,69,69,73,73,78,65,62,60,65,78,63,81,64,72,63,71,61,77,74,60,90,72,89,68,96,43,91,75,40,43,53,34,34,19,59,43,28,44,50,31,46,46,70,57,56,81,43,59,64,50,36,37,38,35,60,55,43,89,83,61,50,72,71,55,50,53,51,46,52,53,49,49,51,42,29,54,75,60,66,30,45,76,40,80,38,59,52,63,59,59,56,28,37,60,45,72,67,42,86,26,82,50,30,38,32,35,23,44,66,76,78,64,48,44,31,49,26,49,42,48,64,44,92,75,25,47,34,33,34,66,37,69,38,68,42,41,95,87,61,50,70,56,82,71,80,89,68,76,61,44,65,35,52,49,33,89,71,26,37,48,42,32,41,34,40,43,34,44,60,52,30,55,46,51,9,38,35,40,26,41,37,38,38,51,35,47,43,33,37,36,32,38,66,56,74,34,43,60,85,40,48,63,11,39,43,45,10,33,21,24,68,64,73,42,56,50,31,25,29,81,48,69,66,56,27,50,54,50,15,40,75,40,61,38,46,37,33,25,52,44,65,57,68,56,92,85,63,62,63,71,89,38,54,42,50,39,87,73,34,47,61,50,31,61,75,38,33,35,33,45,37,40,40,18,82,83,77,39,59,58,67,70,59,52,68,71,26,70,29,36,33,17,64,60,72,18,58,83,53,57,78,72,51,58,71,65,59,58,37,42,47,50,42,49,51,50,26,32,41,64,67,80,137,86,87,92,72,94,73,82,87,78,86,74,81,71,84,79,77,80,71,82,80,79,78,70,85,70,83,74,82,88,88,80,91,80,88,81,88,85,79,89,77,76,90,89,79,86,86,76,86,73,89,80,73,86,68,90,65,85,70,84,81,74,84,70,81,66,79,71,76,77,76,76,73,65,78,71,75,79,76,76,78,80,74,82,76,73,85,68,77,72,68,75,73,67,75,75,68,71,70,70,72,74,77,64,62,60,68,77,63,81,64,73,63,74,62,78,75,60,89,73,88,67,96,42,91,76,41,42,54,35,33,18,61,44,28,45,52,31,45,47,70,56,56,82,44,60,62,51,37,36,38,35,60,54,44,89,83,61,48,71,70,55,51,52,50,46,52,53,52,49,50,43,29,54,75,58,65,30,47,78,41,78,38,58,53,64,60,58,54,28,37,60,44,74,66,42,87,27,81,50,32,38,31,36,22,43,68,74,79,65,45,44,31,48,27,51,41,48,65,43,92,74,24,47,34,33,35,66,37,70,39,68,42,41,91,87,61,48,69,57,83,70,79,88,68,74,61,46,65,35,52,50,34,89,73,24,36,49,40,33,40,36,40,43,33,43,60,50,29,55,44,51,10,39,35,39,25,39,36,38,38,50,35,46,43,34,38,35,32,37,66,56,72,35,44,59,87,39,49,65,10,39,42,46,10,34,22,23,68,63,73,43,55,50,33,24,29,81,48,68,69,55,27,51,54,50,15,38,76,39,60,36,45,36,33,26,51,44,64,54,68,56,93,84,64,61,62,68,90,37,52,43,49,39,88,74,36,47,61,50,31,62,77,36,34,35,32,43,35,42,40,20,81,84,76,39,60,56,66,70,57,53,67,70,25,71,29,36,36,17,62,59,72,19,58,81,51,57,77,73,50,60,71,67,59,58,36,43,46,50,42,47,49,50,26,32,40,64,68,80

InterPro domains:
  IPR001537 tRNA/rRNA methyltransferase, SpoU type [PF00588] (259-414)
  IPR013123 RNA 2-O ribose methyltransferase, substrate binding [PF08032] (129-205)
  IPR013123 RNA 2-O ribose methyltransferase, substrate binding [SM00967] (129-211)
  IPR029026 tRNA (guanine-N1-)-methyltransferase, N-terminal [G3DSA:3.40.1280.10] (254-418)
  IPR029028 Alpha/beta knot methyltransferases [SSF75217] (245-415)
  IPR029064 Ribosomal protein eL30-like superfamily [G3DSA:3.30.1330.30] (118-207)
  IPR029064 Ribosomal protein eL30-like superfamily [SSF55315] (120-205)
  IPR047182 rRNA methyltransferase 1, mitochondrial [PTHR46103] (124-419)
  IPR047261 rRNA methyltransferase 1, methyltransferase domain [cd18105] (259-417)